Protein 8GYH (pdb70)

Structure (mmCIF, N/CA/C/O backbone):
data_8GYH
#
_entry.id   8GYH
#
_cell.length_a   201.658
_cell.length_b   201.658
_cell.length_c   56.992
_cell.angle_alpha   90.000
_cell.angle_beta   90.000
_cell.angle_gamma   120.000
#
_symmetry.space_group_name_H-M   'P 65'
#
loop_
_entity.id
_entity.type
_entity.pdbx_description
1 polymer 'DegT/DnrJ/EryC1/StrS family aminotransferase'
2 non-polymer GLYCEROL
3 non-polymer IMIDAZOLE
4 water water
#
loop_
_atom_site.group_PDB
_atom_site.id
_atom_site.type_symbol
_atom_site.label_atom_id
_atom_site.label_alt_id
_atom_site.label_comp_id
_atom_site.label_asym_id
_atom_site.label_entity_id
_atom_site.label_seq_id
_atom_site.pdbx_PDB_ins_code
_atom_site.Cartn_x
_atom_site.Cartn_y
_atom_site.Cartn_z
_atom_site.occupancy
_atom_site.B_iso_or_equiv
_atom_site.auth_seq_id
_atom_site.auth_comp_id
_atom_site.auth_asym_id
_atom_site.auth_atom_id
_atom_site.pdbx_PDB_model_num
ATOM 1 N N . SER A 1 2 ? 136.780 -16.184 11.604 1.00 46.11 2 SER B N 1
ATOM 2 C CA . SER A 1 2 ? 136.923 -17.641 11.871 1.00 45.01 2 SER B CA 1
ATOM 3 C C . SER A 1 2 ? 136.764 -18.426 10.570 1.00 42.41 2 SER B C 1
ATOM 4 O O . SER A 1 2 ? 136.313 -17.889 9.560 1.00 42.77 2 SER B O 1
ATOM 7 N N . LYS A 1 3 ? 137.141 -19.708 10.615 1.00 39.09 3 LYS B N 1
ATOM 8 C CA . LYS A 1 3 ? 137.204 -20.543 9.428 1.00 35.53 3 LYS B CA 1
ATOM 9 C C . LYS A 1 3 ? 135.786 -20.901 8.980 1.00 30.87 3 LYS B C 1
ATOM 10 O O . LYS A 1 3 ? 134.853 -20.901 9.780 1.00 28.61 3 LYS B O 1
ATOM 16 N N . LEU A 1 4 ? 135.642 -21.179 7.680 1.00 27.12 4 LEU B N 1
ATOM 17 C CA . LEU A 1 4 ? 134.401 -21.671 7.103 1.00 26.24 4 LEU B CA 1
ATOM 18 C C . LEU A 1 4 ? 134.040 -23.014 7.729 1.00 24.63 4 LEU B C 1
ATOM 19 O O . LEU A 1 4 ? 134.898 -23.881 7.872 1.00 24.17 4 LEU B O 1
ATOM 24 N N . ALA A 1 5 ? 132.756 -23.179 8.065 1.00 23.54 5 ALA B N 1
ATOM 25 C CA . ALA A 1 5 ? 132.237 -24.434 8.583 1.00 23.46 5 ALA B CA 1
ATOM 26 C C . ALA A 1 5 ? 132.492 -25.570 7.593 1.00 23.40 5 ALA B C 1
ATOM 27 O O . ALA A 1 5 ? 132.791 -26.690 8.006 1.00 23.60 5 ALA B O 1
ATOM 29 N N . ALA A 1 6 ? 132.395 -25.263 6.291 1.00 23.50 6 ALA B N 1
ATOM 30 C CA . ALA A 1 6 ? 132.587 -26.250 5.239 1.00 24.10 6 ALA B CA 1
ATOM 31 C C . ALA A 1 6 ? 133.995 -26.849 5.282 1.00 23.99 6 ALA B C 1
ATOM 32 O O . ALA A 1 6 ? 134.205 -27.944 4.761 1.00 24.00 6 ALA B O 1
ATOM 34 N N . PHE A 1 7 ? 134.954 -26.130 5.883 1.00 23.83 7 PHE B N 1
ATOM 35 C CA . PHE A 1 7 ? 136.328 -26.602 5.976 1.00 24.38 7 PHE B CA 1
ATOM 36 C C . PHE A 1 7 ? 136.753 -26.784 7.435 1.00 23.91 7 PHE B C 1
ATOM 37 O O . PHE A 1 7 ? 137.946 -26.810 7.730 1.00 24.24 7 PHE B O 1
ATOM 45 N N . GLY A 1 8 ? 135.775 -26.939 8.336 1.00 23.67 8 GLY B N 1
ATOM 46 C CA . GLY A 1 8 ? 136.035 -27.411 9.688 1.00 23.74 8 GLY B CA 1
ATOM 47 C C . GLY A 1 8 ? 135.807 -26.351 10.764 1.00 23.88 8 GLY B C 1
ATOM 48 O O . GLY A 1 8 ? 135.881 -26.656 11.952 1.00 23.21 8 GLY B O 1
ATOM 49 N N . GLY A 1 9 ? 135.535 -25.109 10.349 1.00 24.26 9 GLY B N 1
ATOM 50 C CA . GLY A 1 9 ? 135.331 -24.019 11.288 1.00 24.31 9 GLY B CA 1
ATOM 51 C C . GLY A 1 9 ? 133.985 -24.115 12.003 1.00 24.34 9 GLY B C 1
ATOM 52 O O . GLY A 1 9 ? 133.156 -24.959 11.673 1.00 22.89 9 GLY B O 1
ATOM 53 N N . PRO A 1 10 ? 133.717 -23.235 12.994 1.00 25.77 10 PRO B N 1
ATOM 54 C CA . PRO A 1 10 ? 132.426 -23.215 13.677 1.00 25.93 10 PRO B CA 1
ATOM 55 C C . PRO A 1 10 ? 131.361 -22.602 12.771 1.00 24.80 10 PRO B C 1
ATOM 56 O O . PRO A 1 10 ? 131.615 -21.582 12.132 1.00 24.38 10 PRO B O 1
ATOM 60 N N . PRO A 1 11 ? 130.157 -23.209 12.660 1.00 24.12 11 PRO B N 1
ATOM 61 C CA . PRO A 1 11 ? 129.049 -22.586 11.935 1.00 23.52 11 PRO B CA 1
ATOM 62 C C . PRO A 1 11 ? 128.661 -21.238 12.542 1.00 22.89 11 PRO B C 1
ATOM 63 O O . PRO A 1 11 ? 128.592 -21.103 13.762 1.00 21.39 11 PRO B O 1
ATOM 67 N N . ALA A 1 12 ? 128.399 -20.255 11.673 1.00 22.35 12 ALA B N 1
ATOM 68 C CA . ALA A 1 12 ? 127.977 -18.928 12.097 1.00 22.37 12 ALA B CA 1
ATOM 69 C C . ALA A 1 12 ? 126.656 -19.006 12.860 1.00 22.48 12 ALA B C 1
ATOM 70 O O . ALA A 1 12 ? 126.413 -18.191 13.746 1.00 22.51 12 ALA B O 1
ATOM 72 N N . VAL A 1 13 ? 125.809 -19.981 12.499 1.00 22.66 13 VAL B N 1
ATOM 73 C CA . VAL A 1 13 ? 124.518 -20.181 13.139 1.00 23.11 13 VAL B CA 1
ATOM 74 C C . VAL A 1 13 ? 124.563 -21.474 13.953 1.00 24.24 13 VAL B C 1
ATOM 75 O O . VAL A 1 13 ? 124.425 -22.560 13.393 1.00 24.54 13 VAL B O 1
ATOM 79 N N . PRO A 1 14 ? 124.745 -21.410 15.293 1.00 24.97 14 PRO B N 1
ATOM 80 C CA . PRO A 1 14 ? 124.637 -22.602 16.136 1.00 25.74 14 PRO B CA 1
ATOM 81 C C . PRO A 1 14 ? 123.280 -23.279 15.955 1.00 26.61 14 PRO B C 1
ATOM 82 O O . PRO A 1 14 ? 122.275 -22.604 15.737 1.00 26.54 14 PRO B O 1
ATOM 86 N N . ARG A 1 15 ? 123.264 -24.614 16.061 1.00 27.29 15 ARG B N 1
ATOM 87 C CA . ARG A 1 15 ? 122.087 -25.409 15.743 1.00 28.48 15 ARG B CA 1
ATOM 88 C C . ARG A 1 15 ? 120.908 -25.064 16.651 1.00 28.72 15 ARG B C 1
ATOM 89 O O . ARG A 1 15 ? 119.764 -25.140 16.214 1.00 28.30 15 ARG B O 1
ATOM 97 N N . ASP A 1 16 ? 121.183 -24.683 17.905 1.00 30.44 16 ASP B N 1
ATOM 98 C CA . ASP A 1 16 ? 120.117 -24.397 18.855 1.00 32.09 16 ASP B CA 1
ATOM 99 C C . ASP A 1 16 ? 119.419 -23.073 18.521 1.00 30.61 16 ASP B C 1
ATOM 100 O O . ASP A 1 16 ? 118.403 -22.756 19.135 1.00 30.92 16 ASP B O 1
ATOM 105 N N . ARG A 1 17 ? 119.951 -22.311 17.551 1.00 28.70 17 ARG B N 1
ATOM 106 C CA . ARG A 1 17 ? 119.356 -21.048 17.133 1.00 28.12 17 ARG B CA 1
ATOM 107 C C . ARG A 1 17 ? 118.562 -21.195 15.831 1.00 26.74 17 ARG B C 1
ATOM 108 O O . ARG A 1 17 ? 117.852 -20.270 15.444 1.00 25.38 17 ARG B O 1
ATOM 116 N N . ARG A 1 18 ? 118.675 -22.344 15.152 1.00 24.97 18 ARG B N 1
ATOM 117 C CA . ARG A 1 18 ? 118.243 -22.445 13.764 1.00 24.91 18 ARG B CA 1
ATOM 118 C C . ARG A 1 18 ? 116.725 -22.573 13.643 1.00 24.67 18 ARG B C 1
ATOM 119 O O . ARG A 1 18 ? 116.153 -22.088 12.669 1.00 24.63 18 ARG B O 1
ATOM 127 N N . HIS A 1 19 ? 116.073 -23.229 14.610 1.00 24.58 19 HIS B N 1
ATOM 128 C CA . HIS A 1 19 ? 114.671 -23.582 14.447 1.00 24.89 19 HIS B CA 1
ATOM 129 C C . HIS A 1 19 ? 113.778 -22.362 14.668 1.00 23.68 19 HIS B C 1
ATOM 130 O O . HIS A 1 19 ? 113.931 -21.647 15.655 1.00 22.44 19 HIS B O 1
ATOM 137 N N . VAL A 1 20 ? 112.821 -22.163 13.752 1.00 22.72 20 VAL B N 1
ATOM 138 C CA . VAL A 1 20 ? 111.838 -21.100 13.875 1.00 22.94 20 VAL B CA 1
ATOM 139 C C . VAL A 1 20 ? 110.441 -21.702 13.737 1.00 23.02 20 VAL B C 1
ATOM 140 O O . VAL A 1 20 ? 110.155 -22.374 12.749 1.00 22.75 20 VAL B O 1
ATOM 144 N N A GLU A 1 21 ? 109.608 -21.442 14.755 0.50 22.87 21 GLU B N 1
ATOM 145 N N B GLU A 1 21 ? 109.576 -21.453 14.726 0.50 23.64 21 GLU B N 1
ATOM 146 C CA A GLU A 1 21 ? 108.199 -21.803 14.782 0.50 23.05 21 GLU B CA 1
ATOM 147 C CA B GLU A 1 21 ? 108.217 -21.970 14.703 0.50 24.29 21 GLU B CA 1
ATOM 148 C C A GLU A 1 21 ? 107.435 -20.878 13.839 0.50 23.05 21 GLU B C 1
ATOM 149 C C B GLU A 1 21 ? 107.304 -20.991 13.969 0.50 23.81 21 GLU B C 1
ATOM 150 O O A GLU A 1 21 ? 107.479 -19.663 14.006 0.50 23.34 21 GLU B O 1
ATOM 151 O O B GLU A 1 21 ? 107.077 -19.879 14.438 0.50 24.12 21 GLU B O 1
ATOM 162 N N . TRP A 1 22 ? 106.760 -21.441 12.833 1.00 23.00 22 TRP B N 1
ATOM 163 C CA . TRP A 1 22 ? 105.818 -20.662 12.049 1.00 22.85 22 TRP B CA 1
ATOM 164 C C . TRP A 1 22 ? 104.756 -21.599 11.480 1.00 22.72 22 TRP B C 1
ATOM 165 O O . TRP A 1 22 ? 105.098 -22.557 10.795 1.00 23.71 22 TRP B O 1
ATOM 176 N N . PRO A 1 23 ? 103.445 -21.364 11.728 1.00 22.96 23 PRO B N 1
ATOM 177 C CA . PRO A 1 23 ? 102.957 -20.174 12.432 1.00 22.57 23 PRO B CA 1
ATOM 178 C C . PRO A 1 23 ? 103.351 -20.097 13.906 1.00 22.55 23 PRO B C 1
ATOM 179 O O . PRO A 1 23 ? 103.719 -21.104 14.512 1.00 21.21 23 PRO B O 1
ATOM 183 N N . LEU A 1 24 ? 103.278 -18.878 14.454 1.00 21.99 24 LEU B N 1
ATOM 184 C CA . LEU A 1 24 ? 103.501 -18.629 15.867 1.00 22.23 24 LEU B CA 1
ATOM 185 C C . LEU A 1 24 ? 102.165 -18.769 16.591 1.00 22.01 24 LEU B C 1
ATOM 186 O O . LEU A 1 24 ? 101.294 -17.908 16.469 1.00 21.62 24 LEU B O 1
ATOM 191 N N . VAL A 1 25 ? 102.010 -19.883 17.318 1.00 21.31 25 VAL B N 1
ATOM 192 C CA . VAL A 1 25 ? 100.743 -20.240 17.931 1.00 21.59 25 VAL B CA 1
ATOM 193 C C . VAL A 1 25 ? 100.772 -19.809 19.396 1.00 22.38 25 VAL B C 1
ATOM 194 O O . VAL A 1 25 ? 101.649 -20.226 20.147 1.00 22.51 25 VAL B O 1
ATOM 198 N N . GLU A 1 26 ? 99.800 -18.971 19.777 1.00 23.01 26 GLU B N 1
ATOM 199 C CA . GLU A 1 26 ? 99.643 -18.502 21.145 1.00 23.35 26 GLU B CA 1
ATOM 200 C C . GLU A 1 26 ? 98.348 -19.078 21.715 1.00 22.95 26 GLU B C 1
ATOM 201 O O . GLU A 1 26 ? 97.535 -19.641 20.984 1.00 22.22 26 GLU B O 1
ATOM 207 N N . ASP A 1 27 ? 98.156 -18.923 23.030 1.00 22.51 27 ASP B N 1
ATOM 208 C CA . ASP A 1 27 ? 96.976 -19.442 23.702 1.00 22.72 27 ASP B CA 1
ATOM 209 C C . ASP A 1 27 ? 95.705 -18.886 23.060 1.00 22.53 27 ASP B C 1
ATOM 210 O O . ASP A 1 27 ? 94.715 -19.602 22.956 1.00 21.98 27 ASP B O 1
ATOM 215 N N . GLU A 1 28 ? 95.736 -17.618 22.625 1.00 23.25 28 GLU B N 1
ATOM 216 C CA . GLU A 1 28 ? 94.577 -16.992 21.998 1.00 24.47 28 GLU B CA 1
ATOM 217 C C . GLU A 1 28 ? 94.190 -17.744 20.723 1.00 22.27 28 GLU B C 1
ATOM 218 O O . GLU A 1 28 ? 93.007 -17.834 20.404 1.00 21.35 28 GLU B O 1
ATOM 224 N N . ASP A 1 29 ? 95.185 -18.280 20.005 1.00 21.65 29 ASP B N 1
ATOM 225 C CA . ASP A 1 29 ? 94.930 -19.060 18.802 1.00 21.22 29 ASP B CA 1
ATOM 226 C C . ASP A 1 29 ? 94.255 -20.380 19.171 1.00 21.08 29 ASP B C 1
ATOM 227 O O . ASP A 1 29 ? 93.314 -20.804 18.501 1.00 20.00 29 ASP B O 1
ATOM 232 N N . ARG A 1 30 ? 94.764 -21.030 20.227 1.00 20.96 30 ARG B N 1
ATOM 233 C CA . ARG A 1 30 ? 94.216 -22.292 20.701 1.00 22.01 30 ARG B CA 1
ATOM 234 C C . ARG A 1 30 ? 92.765 -22.114 21.140 1.00 21.55 30 ARG B C 1
ATOM 235 O O . ARG A 1 30 ? 91.928 -22.963 20.841 1.00 21.43 30 ARG B O 1
ATOM 243 N N A LYS A 1 31 ? 92.491 -21.015 21.856 0.50 21.60 31 LYS B N 1
ATOM 244 N N B LYS A 1 31 ? 92.480 -21.010 21.842 0.50 21.47 31 LYS B N 1
ATOM 245 C CA A LYS A 1 31 ? 91.160 -20.736 22.371 0.50 21.75 31 LYS B CA 1
ATOM 246 C CA B LYS A 1 31 ? 91.150 -20.757 22.372 0.50 21.53 31 LYS B CA 1
ATOM 247 C C A LYS A 1 31 ? 90.201 -20.450 21.218 0.50 21.34 31 LYS B C 1
ATOM 248 C C B LYS A 1 31 ? 90.184 -20.414 21.238 0.50 21.22 31 LYS B C 1
ATOM 249 O O A LYS A 1 31 ? 89.065 -20.912 21.239 0.50 21.46 31 LYS B O 1
ATOM 250 O O B LYS A 1 31 ? 89.021 -20.799 21.292 0.50 21.38 31 LYS B O 1
ATOM 261 N N . ALA A 1 32 ? 90.665 -19.681 20.223 1.00 21.19 32 ALA B N 1
ATOM 262 C CA . ALA A 1 32 ? 89.848 -19.339 19.066 1.00 21.28 32 ALA B CA 1
ATOM 263 C C . ALA A 1 32 ? 89.401 -20.607 18.333 1.00 21.38 32 ALA B C 1
ATOM 264 O O . ALA A 1 32 ? 88.248 -20.718 17.926 1.00 21.99 32 ALA B O 1
ATOM 266 N N . VAL A 1 33 ? 90.324 -21.562 18.183 1.00 21.80 33 VAL B N 1
ATOM 267 C CA . VAL A 1 33 ? 90.039 -22.828 17.525 1.00 23.12 33 VAL B CA 1
ATOM 268 C C . VAL A 1 33 ? 89.026 -23.625 18.349 1.00 24.36 33 VAL B C 1
ATOM 269 O O . VAL A 1 33 ? 88.071 -24.171 17.800 1.00 24.05 33 VAL B O 1
ATOM 273 N N . ILE A 1 34 ? 89.240 -23.687 19.668 1.00 26.10 34 ILE B N 1
ATOM 274 C CA . ILE A 1 34 ? 88.369 -24.451 20.548 1.00 28.24 34 ILE B CA 1
ATOM 275 C C . ILE A 1 34 ? 86.974 -23.833 20.556 1.00 27.38 34 ILE B C 1
ATOM 276 O O . ILE A 1 34 ? 85.979 -24.553 20.468 1.00 27.37 34 ILE B O 1
ATOM 281 N N . ASP A 1 35 ? 86.911 -22.500 20.646 1.00 26.23 35 ASP B N 1
ATOM 282 C CA . ASP A 1 35 ? 85.641 -21.794 20.615 1.00 26.71 35 ASP B CA 1
ATOM 283 C C . ASP A 1 35 ? 84.906 -22.082 19.306 1.00 26.97 35 ASP B C 1
ATOM 284 O O . ASP A 1 35 ? 83.680 -22.164 19.298 1.00 27.00 35 ASP B O 1
ATOM 289 N N . ALA A 1 36 ? 85.658 -22.225 18.206 1.00 27.38 36 ALA B N 1
ATOM 290 C CA . ALA A 1 36 ? 85.077 -22.498 16.900 1.00 28.53 36 ALA B CA 1
ATOM 291 C C . ALA A 1 36 ? 84.445 -23.890 16.877 1.00 29.91 36 ALA B C 1
ATOM 292 O O . ALA A 1 36 ? 83.360 -24.055 16.326 1.00 29.62 36 ALA B O 1
ATOM 294 N N . LEU A 1 37 ? 85.133 -24.879 17.461 1.00 32.98 37 LEU B N 1
ATOM 295 C CA . LEU A 1 37 ? 84.622 -26.241 17.559 1.00 36.15 37 LEU B CA 1
ATOM 296 C C . LEU A 1 37 ? 83.235 -26.256 18.198 1.00 38.96 37 LEU B C 1
ATOM 297 O O . LEU A 1 37 ? 82.329 -26.912 17.692 1.00 40.41 37 LEU B O 1
ATOM 302 N N . ASP A 1 38 ? 83.085 -25.535 19.315 1.00 42.52 38 ASP B N 1
ATOM 303 C CA . ASP A 1 38 ? 81.915 -25.661 20.170 1.00 46.15 38 ASP B CA 1
ATOM 304 C C . ASP A 1 38 ? 80.839 -24.642 19.799 1.00 48.52 38 ASP B C 1
ATOM 305 O O . ASP A 1 38 ? 79.741 -24.696 20.347 1.00 48.46 38 ASP B O 1
ATOM 310 N N . GLY A 1 39 ? 81.156 -23.719 18.881 1.00 51.65 39 GLY B N 1
ATOM 311 C CA . GLY A 1 39 ? 80.196 -22.740 18.396 1.00 53.68 39 GLY B CA 1
ATOM 312 C C . GLY A 1 39 ? 79.853 -22.967 16.933 1.00 55.81 39 GLY B C 1
ATOM 313 O O . GLY A 1 39 ? 79.048 -23.883 16.671 1.00 60.53 39 GLY B O 1
ATOM 314 N N . GLU A 1 49 ? 77.347 -14.489 14.582 1.00 50.17 49 GLU B N 1
ATOM 315 C CA . GLU A 1 49 ? 78.835 -14.467 14.621 1.00 47.77 49 GLU B CA 1
ATOM 316 C C . GLU A 1 49 ? 79.372 -15.848 14.241 1.00 45.02 49 GLU B C 1
ATOM 317 O O . GLU A 1 49 ? 79.714 -16.652 15.108 1.00 47.60 49 GLU B O 1
ATOM 319 N N . ASN A 1 50 ? 79.423 -16.103 12.927 1.00 38.83 50 ASN B N 1
ATOM 320 C CA . ASN A 1 50 ? 80.112 -17.252 12.359 1.00 33.35 50 ASN B CA 1
ATOM 321 C C . ASN A 1 50 ? 81.562 -16.842 12.100 1.00 28.42 50 ASN B C 1
ATOM 322 O O . ASN A 1 50 ? 81.806 -15.746 11.600 1.00 26.07 50 ASN B O 1
ATOM 327 N N . PRO A 1 51 ? 82.569 -17.677 12.458 1.00 24.19 51 PRO B N 1
ATOM 328 C CA . PRO A 1 51 ? 83.977 -17.311 12.280 1.00 22.69 51 PRO B CA 1
ATOM 329 C C . PRO A 1 51 ? 84.378 -16.907 10.860 1.00 20.73 51 PRO B C 1
ATOM 330 O O . PRO A 1 51 ? 85.242 -16.053 10.682 1.00 19.62 51 PRO B O 1
ATOM 334 N N . VAL A 1 52 ? 83.747 -17.522 9.853 1.00 19.69 52 VAL B N 1
ATOM 335 C CA . VAL A 1 52 ? 84.056 -17.221 8.462 1.00 19.22 52 VAL B CA 1
ATOM 336 C C . VAL A 1 52 ? 83.633 -15.785 8.144 1.00 18.85 52 VAL B C 1
ATOM 337 O O . VAL A 1 52 ? 84.431 -15.007 7.623 1.00 18.24 52 VAL B O 1
ATOM 341 N N A SER A 1 53 ? 82.369 -15.470 8.459 0.50 19.09 53 SER B N 1
ATOM 342 N N B SER A 1 53 ? 82.381 -15.433 8.466 0.50 18.70 53 SER B N 1
ATOM 343 C CA A SER A 1 53 ? 81.797 -14.145 8.285 0.50 19.15 53 SER B CA 1
ATOM 344 C CA B SER A 1 53 ? 81.877 -14.095 8.198 0.50 18.53 53 SER B CA 1
ATOM 345 C C A SER A 1 53 ? 82.623 -13.104 9.042 0.50 18.98 53 SER B C 1
ATOM 346 C C B SER A 1 53 ? 82.613 -13.063 9.054 0.50 18.62 53 SER B C 1
ATOM 347 O O A SER A 1 53 ? 82.906 -12.027 8.518 0.50 18.55 53 SER B O 1
ATOM 348 O O B SER A 1 53 ? 82.836 -11.940 8.604 0.50 18.24 53 SER B O 1
ATOM 353 N N . THR A 1 54 ? 83.025 -13.453 10.270 1.00 18.53 54 THR B N 1
ATOM 354 C CA . THR A 1 54 ? 83.814 -12.575 11.122 1.00 18.49 54 THR B CA 1
ATOM 355 C C . THR A 1 54 ? 85.156 -12.239 10.470 1.00 17.99 54 THR B C 1
ATOM 356 O O . THR A 1 54 ? 85.551 -11.077 10.460 1.00 18.22 54 THR B O 1
ATOM 360 N N . LEU A 1 55 ? 85.851 -13.249 9.930 1.00 17.42 55 LEU B N 1
ATOM 361 C CA . LEU A 1 55 ? 87.128 -13.028 9.267 1.00 17.38 55 LEU B CA 1
ATOM 362 C C . LEU A 1 55 ? 86.954 -12.133 8.038 1.00 17.00 55 LEU B C 1
ATOM 363 O O . LEU A 1 55 ? 87.774 -11.248 7.815 1.00 16.11 55 LEU B O 1
ATOM 368 N N . GLU A 1 56 ? 85.903 -12.381 7.243 1.00 17.42 56 GLU B N 1
ATOM 369 C CA . GLU A 1 56 ? 85.613 -11.588 6.054 1.00 17.60 56 GLU B CA 1
ATOM 370 C C . GLU A 1 56 ? 85.524 -10.105 6.423 1.00 18.62 56 GLU B C 1
ATOM 371 O O . GLU A 1 56 ? 86.131 -9.255 5.771 1.00 17.82 56 GLU B O 1
ATOM 377 N N . GLU A 1 57 ? 84.764 -9.810 7.485 1.00 19.50 57 GLU B N 1
ATOM 378 C CA . GLU A 1 57 ? 84.554 -8.444 7.937 1.00 20.54 57 GLU B CA 1
ATOM 379 C C . GLU A 1 57 ? 85.860 -7.839 8.454 1.00 18.86 57 GLU B C 1
ATOM 380 O O . GLU A 1 57 ? 86.178 -6.697 8.131 1.00 18.41 57 GLU B O 1
ATOM 386 N N A GLN A 1 58 ? 86.593 -8.620 9.261 0.50 17.80 58 GLN B N 1
ATOM 387 N N B GLN A 1 58 ? 86.611 -8.607 9.246 0.50 18.36 58 GLN B N 1
ATOM 388 C CA A GLN A 1 58 ? 87.838 -8.185 9.880 0.50 17.32 58 GLN B CA 1
ATOM 389 C CA B GLN A 1 58 ? 87.827 -8.098 9.859 0.50 18.20 58 GLN B CA 1
ATOM 390 C C A GLN A 1 58 ? 88.878 -7.862 8.805 0.50 17.20 58 GLN B C 1
ATOM 391 C C B GLN A 1 58 ? 88.909 -7.858 8.805 0.50 17.70 58 GLN B C 1
ATOM 392 O O A GLN A 1 58 ? 89.566 -6.846 8.893 0.50 16.74 58 GLN B O 1
ATOM 393 O O B GLN A 1 58 ? 89.664 -6.893 8.911 0.50 17.21 58 GLN B O 1
ATOM 404 N N . TRP A 1 59 ? 88.985 -8.738 7.797 1.00 16.89 59 TRP B N 1
ATOM 405 C CA . TRP A 1 59 ? 89.969 -8.600 6.731 1.00 16.90 59 TRP B CA 1
ATOM 406 C C . TRP A 1 59 ? 89.657 -7.376 5.868 1.00 16.68 59 TRP B C 1
ATOM 407 O O . TRP A 1 59 ? 90.547 -6.579 5.568 1.00 16.51 59 TRP B O 1
ATOM 418 N N . ALA A 1 60 ? 88.386 -7.242 5.476 1.00 16.38 60 ALA B N 1
ATOM 419 C CA . ALA A 1 60 ? 87.917 -6.103 4.701 1.00 17.00 60 ALA B CA 1
ATOM 420 C C . ALA A 1 60 ? 88.177 -4.803 5.466 1.00 17.08 60 ALA B C 1
ATOM 421 O O . ALA A 1 60 ? 88.637 -3.825 4.881 1.00 17.42 60 ALA B O 1
ATOM 423 N N . GLY A 1 61 ? 87.911 -4.824 6.779 1.00 17.14 61 GLY B N 1
ATOM 424 C CA . GLY A 1 61 ? 88.095 -3.667 7.645 1.00 17.23 61 GLY B CA 1
ATOM 425 C C . GLY A 1 61 ? 89.553 -3.225 7.761 1.00 17.45 61 GLY B C 1
ATOM 426 O O . GLY A 1 61 ? 89.857 -2.039 7.624 1.00 17.41 61 GLY B O 1
ATOM 427 N N . ARG A 1 62 ? 90.457 -4.179 8.008 1.00 16.56 62 ARG B N 1
ATOM 428 C CA . ARG A 1 62 ? 91.872 -3.868 8.167 1.00 16.64 62 ARG B CA 1
ATOM 429 C C . ARG A 1 62 ? 92.444 -3.254 6.886 1.00 16.79 62 ARG B C 1
ATOM 430 O O . ARG A 1 62 ? 93.200 -2.280 6.951 1.00 15.90 62 ARG B O 1
ATOM 438 N N . PHE A 1 63 ? 92.099 -3.833 5.727 1.00 16.52 63 PHE B N 1
ATOM 439 C CA . PHE A 1 63 ? 92.778 -3.510 4.479 1.00 16.82 63 PHE B CA 1
ATOM 440 C C . PHE A 1 63 ? 91.924 -2.608 3.582 1.00 16.92 63 PHE B C 1
ATOM 441 O O . PHE A 1 63 ? 92.324 -2.307 2.458 1.00 17.56 63 PHE B O 1
ATOM 449 N N . GLY A 1 64 ? 90.748 -2.194 4.073 1.00 16.99 64 GLY B N 1
ATOM 450 C CA . GLY A 1 64 ? 89.940 -1.174 3.424 1.00 17.08 64 GLY B CA 1
ATOM 451 C C . GLY A 1 64 ? 89.191 -1.665 2.185 1.00 17.24 64 GLY B C 1
ATOM 452 O O . GLY A 1 64 ? 88.887 -0.869 1.302 1.00 17.84 64 GLY B O 1
ATOM 453 N N . PHE A 1 65 ? 88.858 -2.962 2.129 1.00 16.61 65 PHE B N 1
ATOM 454 C CA . PHE A 1 65 ? 88.187 -3.518 0.962 1.00 15.98 65 PHE B CA 1
ATOM 455 C C . PHE A 1 65 ? 86.676 -3.416 1.130 1.00 15.69 65 PHE B C 1
ATOM 456 O O . PHE A 1 65 ? 86.161 -3.530 2.238 1.00 15.85 65 PHE B O 1
ATOM 464 N N . GLY A 1 66 ? 85.974 -3.208 0.010 1.00 15.87 66 GLY B N 1
ATOM 465 C CA . GLY A 1 66 ? 84.524 -3.123 0.015 1.00 16.15 66 GLY B CA 1
ATOM 466 C C . GLY A 1 66 ? 83.869 -4.460 0.360 1.00 16.34 66 GLY B C 1
ATOM 467 O O . GLY A 1 66 ? 82.847 -4.494 1.041 1.00 16.27 66 GLY B O 1
ATOM 468 N N . HIS A 1 67 ? 84.466 -5.556 -0.122 1.00 16.05 67 HIS B N 1
ATOM 469 C CA . HIS A 1 67 ? 83.902 -6.885 0.051 1.00 16.59 67 HIS B CA 1
ATOM 470 C C . HIS A 1 67 ? 85.028 -7.900 0.217 1.00 16.22 67 HIS B C 1
ATOM 471 O O . HIS A 1 67 ? 86.073 -7.779 -0.417 1.00 15.53 67 HIS B O 1
ATOM 478 N N . CYS A 1 68 ? 84.788 -8.897 1.077 1.00 16.36 68 CYS B N 1
ATOM 479 C CA . CYS A 1 68 ? 85.692 -10.019 1.254 1.00 16.45 68 CYS B CA 1
ATOM 480 C C . CYS A 1 68 ? 84.881 -11.311 1.314 1.00 16.47 68 CYS B C 1
ATOM 481 O O . CYS A 1 68 ? 83.932 -11.417 2.094 1.00 16.67 68 CYS B O 1
ATOM 484 N N . VAL A 1 69 ? 85.260 -12.274 0.466 1.00 16.43 69 VAL B N 1
ATOM 485 C CA . VAL A 1 69 ? 84.604 -13.568 0.404 1.00 16.07 69 VAL B CA 1
ATOM 486 C C . VAL A 1 69 ? 85.650 -14.634 0.713 1.00 15.78 69 VAL B C 1
ATOM 487 O O . VAL A 1 69 ? 86.626 -14.780 -0.017 1.00 15.77 69 VAL B O 1
ATOM 491 N N . ALA A 1 70 ? 85.433 -15.364 1.811 1.00 15.81 70 ALA B N 1
ATOM 492 C CA . ALA A 1 70 ? 86.344 -16.408 2.243 1.00 15.84 70 ALA B CA 1
ATOM 493 C C . ALA A 1 70 ? 86.047 -17.690 1.468 1.00 15.93 70 ALA B C 1
ATOM 494 O O . ALA A 1 70 ? 84.887 -18.054 1.272 1.00 15.87 70 ALA B O 1
ATOM 496 N N . VAL A 1 71 ? 87.117 -18.365 1.040 1.00 15.43 71 VAL B N 1
ATOM 497 C CA . VAL A 1 71 ? 87.001 -19.557 0.219 1.00 15.70 71 VAL B CA 1
ATOM 498 C C . VAL A 1 71 ? 88.064 -20.555 0.676 1.00 15.67 71 VAL B C 1
ATOM 499 O O . VAL A 1 71 ? 88.860 -20.257 1.564 1.00 15.69 71 VAL B O 1
ATOM 503 N N . SER A 1 72 ? 88.065 -21.735 0.040 1.00 15.82 72 SER B N 1
ATOM 504 C CA . SER A 1 72 ? 88.884 -22.862 0.454 1.00 15.67 72 SER B CA 1
ATOM 505 C C . SER A 1 72 ? 90.376 -22.558 0.338 1.00 15.53 72 SER B C 1
ATOM 506 O O . SER A 1 72 ? 91.149 -22.941 1.215 1.00 15.07 72 SER B O 1
ATOM 509 N N . THR A 1 73 ? 90.775 -21.930 -0.780 1.00 15.11 73 THR B N 1
ATOM 510 C CA . THR A 1 73 ? 92.179 -21.746 -1.113 1.00 15.29 73 THR B CA 1
ATOM 511 C C . THR A 1 73 ? 92.368 -20.466 -1.927 1.00 15.17 73 THR B C 1
ATOM 512 O O . THR A 1 73 ? 91.409 -19.921 -2.468 1.00 15.28 73 THR B O 1
ATOM 516 N N . GLY A 1 74 ? 93.622 -20.007 -2.017 1.00 15.24 74 GLY B N 1
ATOM 517 C CA . GLY A 1 74 ? 93.971 -18.876 -2.864 1.00 15.54 74 GLY B CA 1
ATOM 518 C C . GLY A 1 74 ? 93.738 -19.180 -4.344 1.00 15.79 74 GLY B C 1
ATOM 519 O O . GLY A 1 74 ? 93.433 -18.283 -5.125 1.00 15.38 74 GLY B O 1
ATOM 520 N N . THR A 1 75 ? 93.878 -20.460 -4.714 1.00 15.88 75 THR B N 1
ATOM 521 C CA . THR A 1 75 ? 93.674 -20.903 -6.084 1.00 16.14 75 THR B CA 1
ATOM 522 C C . THR A 1 75 ? 92.202 -20.763 -6.465 1.00 15.83 75 THR B C 1
ATOM 523 O O . THR A 1 75 ? 91.884 -20.276 -7.550 1.00 16.12 75 THR B O 1
ATOM 527 N N . ALA A 1 76 ? 91.312 -21.211 -5.568 1.00 15.49 76 ALA B N 1
ATOM 528 C CA . ALA A 1 76 ? 89.875 -21.080 -5.755 1.00 15.15 76 ALA B CA 1
ATOM 529 C C . ALA A 1 76 ? 89.472 -19.608 -5.838 1.00 15.09 76 ALA B C 1
ATOM 530 O O . ALA A 1 76 ? 88.571 -19.253 -6.596 1.00 14.85 76 ALA B O 1
ATOM 532 N N . ALA A 1 77 ? 90.129 -18.752 -5.050 1.00 14.80 77 ALA B N 1
ATOM 533 C CA . ALA A 1 77 ? 89.831 -17.328 -5.084 1.00 14.68 77 ALA B CA 1
ATOM 534 C C . ALA A 1 77 ? 90.102 -16.786 -6.489 1.00 14.37 77 ALA B C 1
ATOM 535 O O . ALA A 1 77 ? 89.303 -16.023 -7.027 1.00 14.36 77 ALA B O 1
ATOM 537 N N . LEU A 1 78 ? 91.228 -17.199 -7.081 1.00 14.58 78 LEU B N 1
ATOM 538 C CA . LEU A 1 78 ? 91.615 -16.757 -8.416 1.00 14.53 78 LEU B CA 1
ATOM 539 C C . LEU A 1 78 ? 90.628 -17.257 -9.471 1.00 14.48 78 LEU B C 1
ATOM 540 O O . LEU A 1 78 ? 90.189 -16.478 -10.317 1.00 14.47 78 LEU B O 1
ATOM 545 N N A SER A 1 79 ? 90.293 -18.552 -9.419 0.50 14.32 79 SER B N 1
ATOM 546 N N B SER A 1 79 ? 90.286 -18.553 -9.416 0.50 14.33 79 SER B N 1
ATOM 547 C CA A SER A 1 79 ? 89.436 -19.167 -10.423 0.50 14.18 79 SER B CA 1
ATOM 548 C CA B SER A 1 79 ? 89.441 -19.166 -10.432 0.50 14.18 79 SER B CA 1
ATOM 549 C C A SER A 1 79 ? 88.010 -18.628 -10.330 0.50 14.22 79 SER B C 1
ATOM 550 C C B SER A 1 79 ? 88.003 -18.653 -10.331 0.50 14.23 79 SER B C 1
ATOM 551 O O A SER A 1 79 ? 87.386 -18.365 -11.355 0.50 14.22 79 SER B O 1
ATOM 552 O O B SER A 1 79 ? 87.366 -18.419 -11.355 0.50 14.25 79 SER B O 1
ATOM 557 N N . LEU A 1 80 ? 87.501 -18.463 -9.102 1.00 14.46 80 LEU B N 1
ATOM 558 C CA . LEU A 1 80 ? 86.168 -17.911 -8.896 1.00 14.77 80 LEU B CA 1
ATOM 559 C C . LEU A 1 80 ? 86.109 -16.460 -9.377 1.00 14.91 80 LEU B C 1
ATOM 560 O O . LEU A 1 80 ? 85.079 -16.027 -9.889 1.00 15.38 80 LEU B O 1
ATOM 565 N N . ALA A 1 81 ? 87.212 -15.719 -9.207 1.00 15.04 81 ALA B N 1
ATOM 566 C CA . ALA A 1 81 ? 87.284 -14.337 -9.663 1.00 15.22 81 ALA B CA 1
ATOM 567 C C . ALA A 1 81 ? 87.203 -14.287 -11.189 1.00 14.91 81 ALA B C 1
ATOM 568 O O . ALA A 1 81 ? 86.486 -13.458 -11.745 1.00 14.76 81 ALA B O 1
ATOM 570 N N . LEU A 1 82 ? 87.941 -15.182 -11.857 1.00 15.19 82 LEU B N 1
ATOM 571 C CA . LEU A 1 82 ? 87.897 -15.284 -13.310 1.00 15.53 82 LEU B CA 1
ATOM 572 C C . LEU A 1 82 ? 86.468 -15.566 -13.768 1.00 15.86 82 LEU B C 1
ATOM 573 O O . LEU A 1 82 ? 85.958 -14.884 -14.655 1.00 16.21 82 LEU B O 1
ATOM 578 N N . ALA A 1 83 ? 85.823 -16.555 -13.139 1.00 16.46 83 ALA B N 1
ATOM 579 C CA . ALA A 1 83 ? 84.449 -16.903 -13.468 1.00 16.70 83 ALA B CA 1
ATOM 580 C C . ALA A 1 83 ? 83.542 -15.683 -13.301 1.00 17.31 83 ALA B C 1
ATOM 581 O O . ALA A 1 83 ? 82.735 -15.392 -14.181 1.00 17.26 83 ALA B O 1
ATOM 583 N N . ALA A 1 84 ? 83.699 -14.954 -12.187 1.00 17.32 84 ALA B N 1
ATOM 584 C CA . ALA A 1 84 ? 82.859 -13.797 -11.901 1.00 17.97 84 ALA B CA 1
ATOM 585 C C . ALA A 1 84 ? 83.044 -12.704 -12.956 1.00 18.22 84 ALA B C 1
ATOM 586 O O . ALA A 1 84 ? 82.104 -11.964 -13.245 1.00 19.22 84 ALA B O 1
ATOM 588 N N . LEU A 1 85 ? 84.257 -12.601 -13.518 1.00 18.43 85 LEU B N 1
ATOM 589 C CA . LEU A 1 85 ? 84.585 -11.566 -14.489 1.00 18.74 85 LEU B CA 1
ATOM 590 C C . LEU A 1 85 ? 84.285 -12.027 -15.918 1.00 19.05 85 LEU B C 1
ATOM 591 O O . LEU A 1 85 ? 84.589 -11.314 -16.872 1.00 20.05 85 LEU B O 1
ATOM 596 N N . GLY A 1 86 ? 83.670 -13.209 -16.064 1.00 18.83 86 GLY B N 1
ATOM 597 C CA . GLY A 1 86 ? 83.216 -13.702 -17.355 1.00 18.74 86 GLY B CA 1
ATOM 598 C C . GLY A 1 86 ? 84.348 -14.274 -18.207 1.00 18.52 86 GLY B C 1
ATOM 599 O O . GLY A 1 86 ? 84.207 -14.381 -19.425 1.00 18.45 86 GLY B O 1
ATOM 600 N N . VAL A 1 87 ? 85.458 -14.646 -17.559 1.00 17.98 87 VAL B N 1
ATOM 601 C CA . VAL A 1 87 ? 86.589 -15.257 -18.239 1.00 18.14 87 VAL B CA 1
ATOM 602 C C . VAL A 1 87 ? 86.386 -16.772 -18.253 1.00 17.96 87 VAL B C 1
ATOM 603 O O . VAL A 1 87 ? 86.077 -17.362 -17.222 1.00 18.43 87 VAL B O 1
ATOM 607 N N . GLY A 1 88 ? 86.579 -17.392 -19.423 1.00 17.51 88 GLY B N 1
ATOM 608 C CA . GLY A 1 88 ? 86.346 -18.819 -19.579 1.00 17.14 88 GLY B CA 1
ATOM 609 C C . GLY A 1 88 ? 86.801 -19.339 -20.941 1.00 16.88 88 GLY B C 1
ATOM 610 O O . GLY A 1 88 ? 87.751 -18.818 -21.524 1.00 16.28 88 GLY B O 1
ATOM 611 N N . PRO A 1 89 ? 86.149 -20.402 -21.468 1.00 16.36 89 PRO B N 1
ATOM 612 C CA . PRO A 1 89 ? 86.520 -20.989 -22.759 1.00 16.43 89 PRO B CA 1
ATOM 613 C C . PRO A 1 89 ? 86.708 -19.946 -23.857 1.00 16.44 89 PRO B C 1
ATOM 614 O O . PRO A 1 89 ? 85.853 -19.085 -24.046 1.00 16.63 89 PRO B O 1
ATOM 618 N N . GLY A 1 90 ? 87.857 -20.019 -24.539 1.00 16.84 90 GLY B N 1
ATOM 619 C CA . GLY A 1 90 ? 88.162 -19.138 -25.657 1.00 17.40 90 GLY B CA 1
ATOM 620 C C . GLY A 1 90 ? 88.952 -17.897 -25.242 1.00 17.83 90 GLY B C 1
ATOM 621 O O . GLY A 1 90 ? 89.385 -17.132 -26.102 1.00 17.88 90 GLY B O 1
ATOM 622 N N . ASP A 1 91 ? 89.156 -17.714 -23.928 1.00 17.84 91 ASP B N 1
ATOM 623 C CA . ASP A 1 91 ? 89.838 -16.543 -23.402 1.00 17.50 91 ASP B CA 1
ATOM 624 C C . ASP A 1 91 ? 91.265 -16.899 -23.002 1.00 17.64 91 ASP B C 1
ATOM 625 O O . ASP A 1 91 ? 91.552 -18.039 -22.635 1.00 18.32 91 ASP B O 1
ATOM 630 N N . GLU A 1 92 ? 92.146 -15.891 -23.085 1.00 17.22 92 GLU B N 1
ATOM 631 C CA . GLU A 1 92 ? 93.510 -15.983 -22.596 1.00 16.92 92 GLU B CA 1
ATOM 632 C C . GLU A 1 92 ? 93.670 -15.074 -21.379 1.00 15.93 92 GLU B C 1
ATOM 633 O O . GLU A 1 92 ? 93.059 -14.005 -21.305 1.00 15.47 92 GLU B O 1
ATOM 639 N N . VAL A 1 93 ? 94.508 -15.526 -20.439 1.00 15.10 93 VAL B N 1
ATOM 640 C CA . VAL A 1 93 ? 94.834 -14.786 -19.231 1.00 14.55 93 VAL B CA 1
ATOM 641 C C . VAL A 1 93 ? 96.355 -14.680 -19.145 1.00 14.38 93 VAL B C 1
ATOM 642 O O . VAL A 1 93 ? 97.045 -15.695 -19.133 1.00 13.76 93 VAL B O 1
ATOM 646 N N . ILE A 1 94 ? 96.877 -13.448 -19.086 1.00 14.25 94 ILE B N 1
ATOM 647 C CA . ILE A 1 94 ? 98.314 -13.244 -18.998 1.00 14.31 94 ILE B CA 1
ATOM 648 C C . ILE A 1 94 ? 98.747 -13.348 -17.534 1.00 14.43 94 ILE B C 1
ATOM 649 O O . ILE A 1 94 ? 98.177 -12.690 -16.663 1.00 14.24 94 ILE B O 1
ATOM 654 N N . VAL A 1 95 ? 99.765 -14.188 -17.296 1.00 14.38 95 VAL B N 1
ATOM 655 C CA . VAL A 1 95 ? 100.307 -14.454 -15.974 1.00 14.67 95 VAL B CA 1
ATOM 656 C C . VAL A 1 95 ? 101.831 -14.419 -16.073 1.00 14.55 95 VAL B C 1
ATOM 657 O O . VAL A 1 95 ? 102.381 -14.508 -17.168 1.00 14.72 95 VAL B O 1
ATOM 661 N N . PRO A 1 96 ? 102.566 -14.302 -14.943 1.00 14.81 96 PRO B N 1
ATOM 662 C CA . PRO A 1 96 ? 104.027 -14.267 -14.970 1.00 14.86 96 PRO B CA 1
ATOM 663 C C . PRO A 1 96 ? 104.659 -15.635 -15.214 1.00 15.10 96 PRO B C 1
ATOM 664 O O . PRO A 1 96 ? 104.110 -16.660 -14.805 1.00 15.01 96 PRO B O 1
ATOM 668 N N . ALA A 1 97 ? 105.832 -15.624 -15.857 1.00 15.11 97 ALA B N 1
ATOM 669 C CA . ALA A 1 97 ? 106.564 -16.840 -16.176 1.00 15.59 97 ALA B CA 1
ATOM 670 C C . ALA A 1 97 ? 107.295 -17.375 -14.946 1.00 15.90 97 ALA B C 1
ATOM 671 O O . ALA A 1 97 ? 107.636 -18.557 -14.913 1.00 15.84 97 ALA B O 1
ATOM 673 N N . LEU A 1 98 ? 107.573 -16.490 -13.973 1.00 15.97 98 LEU B N 1
ATOM 674 C CA . LEU A 1 98 ? 108.095 -16.877 -12.672 1.00 16.45 98 LEU B CA 1
ATOM 675 C C . LEU A 1 98 ? 107.010 -16.639 -11.626 1.00 17.08 98 LEU B C 1
ATOM 676 O O . LEU A 1 98 ? 106.585 -15.505 -11.400 1.00 17.01 98 LEU B O 1
ATOM 681 N N . SER A 1 99 ? 106.581 -17.728 -10.984 1.00 17.36 99 SER B N 1
ATOM 682 C CA . SER A 1 99 ? 105.401 -17.714 -10.141 1.00 18.41 99 SER B CA 1
ATOM 683 C C . SER A 1 99 ? 105.233 -19.082 -9.479 1.00 17.90 99 SER B C 1
ATOM 684 O O . SER A 1 99 ? 105.837 -20.058 -9.917 1.00 17.10 99 SER B O 1
ATOM 687 N N . PHE A 1 100 ? 104.438 -19.135 -8.406 1.00 17.92 100 PHE B N 1
ATOM 688 C CA . PHE A 1 100 ? 103.898 -20.396 -7.923 1.00 18.57 100 PHE B CA 1
ATOM 689 C C . PHE A 1 100 ? 102.891 -20.901 -8.956 1.00 18.00 100 PHE B C 1
ATOM 690 O O . PHE A 1 100 ? 102.167 -20.101 -9.552 1.00 17.01 100 PHE B O 1
ATOM 698 N N . ILE A 1 101 ? 102.845 -22.229 -9.146 1.00 17.75 101 ILE B N 1
ATOM 699 C CA . ILE A 1 101 ? 102.124 -22.840 -10.254 1.00 17.61 101 ILE B CA 1
ATOM 700 C C . ILE A 1 101 ? 100.635 -22.497 -10.204 1.00 16.85 101 ILE B C 1
ATOM 701 O O . ILE A 1 101 ? 99.988 -22.470 -11.246 1.00 16.19 101 ILE B O 1
ATOM 706 N N . ALA A 1 102 ? 100.094 -22.246 -9.004 1.00 17.04 102 ALA B N 1
ATOM 707 C CA . ALA A 1 102 ? 98.674 -21.966 -8.844 1.00 16.78 102 ALA B CA 1
ATOM 708 C C . ALA A 1 102 ? 98.225 -20.791 -9.713 1.00 16.65 102 ALA B C 1
ATOM 709 O O . ALA A 1 102 ? 97.087 -20.776 -10.175 1.00 16.07 102 ALA B O 1
ATOM 711 N N . THR A 1 103 ? 99.097 -19.792 -9.906 1.00 16.78 103 THR B N 1
ATOM 712 C CA . THR A 1 103 ? 98.745 -18.622 -10.700 1.00 17.01 103 THR B CA 1
ATOM 713 C C . THR A 1 103 ? 98.498 -19.012 -12.159 1.00 17.06 103 THR B C 1
ATOM 714 O O . THR A 1 103 ? 97.573 -18.501 -12.782 1.00 17.31 103 THR B O 1
ATOM 718 N N . GLY A 1 104 ? 99.335 -19.909 -12.693 1.00 16.90 104 GLY B N 1
ATOM 719 C CA . GLY A 1 104 ? 99.188 -20.409 -14.052 1.00 16.80 104 GLY B CA 1
ATOM 720 C C . GLY A 1 104 ? 98.033 -21.400 -14.207 1.00 16.39 104 GLY B C 1
ATOM 721 O O . GLY A 1 104 ? 97.461 -21.506 -15.291 1.00 16.29 104 GLY B O 1
ATOM 722 N N . LEU A 1 105 ? 97.694 -22.127 -13.132 1.00 16.25 105 LEU B N 1
ATOM 723 C CA . LEU A 1 105 ? 96.653 -23.149 -13.193 1.00 16.50 105 LEU B CA 1
ATOM 724 C C . LEU A 1 105 ? 95.254 -22.554 -13.057 1.00 16.21 105 LEU B C 1
ATOM 725 O O . LEU A 1 105 ? 94.295 -23.137 -13.558 1.00 15.70 105 LEU B O 1
ATOM 730 N N . ALA A 1 106 ? 95.126 -21.427 -12.347 1.00 15.88 106 ALA B N 1
ATOM 731 C CA . ALA A 1 106 ? 93.813 -20.872 -12.051 1.00 15.80 106 ALA B CA 1
ATOM 732 C C . ALA A 1 106 ? 93.028 -20.618 -13.341 1.00 15.39 106 ALA B C 1
ATOM 733 O O . ALA A 1 106 ? 91.836 -20.913 -13.389 1.00 15.64 106 ALA B O 1
ATOM 735 N N . PRO A 1 107 ? 93.630 -20.052 -14.417 1.00 15.36 107 PRO B N 1
ATOM 736 C CA . PRO A 1 107 ? 92.949 -19.959 -15.711 1.00 15.04 107 PRO B CA 1
ATOM 737 C C . PRO A 1 107 ? 92.486 -21.307 -16.265 1.00 15.01 107 PRO B C 1
ATOM 738 O O . PRO A 1 107 ? 91.354 -21.429 -16.725 1.00 14.74 107 PRO B O 1
ATOM 742 N N . VAL A 1 108 ? 93.360 -22.317 -16.197 1.00 15.09 108 VAL B N 1
ATOM 743 C CA . VAL A 1 108 ? 93.038 -23.647 -16.696 1.00 15.06 108 VAL B CA 1
ATOM 744 C C . VAL A 1 108 ? 91.812 -24.185 -15.960 1.00 15.29 108 VAL B C 1
ATOM 745 O O . VAL A 1 108 ? 90.909 -24.750 -16.574 1.00 15.62 108 VAL B O 1
ATOM 749 N N . HIS A 1 109 ? 91.773 -23.969 -14.641 1.00 15.41 109 HIS B N 1
ATOM 750 C CA . HIS A 1 109 ? 90.689 -24.454 -13.801 1.00 15.71 109 HIS B CA 1
ATOM 751 C C . HIS A 1 109 ? 89.348 -23.845 -14.209 1.00 15.70 109 HIS B C 1
ATOM 752 O O . HIS A 1 109 ? 88.302 -24.439 -13.953 1.00 16.07 109 HIS B O 1
ATOM 759 N N . GLN A 1 110 ? 89.381 -22.657 -14.833 1.00 15.66 110 GLN B N 1
ATOM 760 C CA . GLN A 1 110 ? 88.180 -21.983 -15.307 1.00 15.89 110 GLN B CA 1
ATOM 761 C C . GLN A 1 110 ? 88.071 -22.115 -16.832 1.00 16.08 110 GLN B C 1
ATOM 762 O O . GLN A 1 110 ? 87.287 -21.410 -17.467 1.00 16.42 110 GLN B O 1
ATOM 768 N N . MET A 1 111 ? 88.847 -23.049 -17.406 1.00 16.16 111 MET B N 1
ATOM 769 C CA . MET A 1 111 ? 88.783 -23.433 -18.814 1.00 16.19 111 MET B CA 1
ATOM 770 C C . MET A 1 111 ? 89.265 -22.310 -19.739 1.00 15.94 111 MET B C 1
ATOM 771 O O . MET A 1 111 ? 88.904 -22.277 -20.918 1.00 15.91 111 MET B O 1
ATOM 776 N N . ALA A 1 112 ? 90.135 -21.438 -19.216 1.00 15.88 112 ALA B N 1
ATOM 777 C CA . ALA A 1 112 ? 90.815 -20.427 -20.011 1.00 15.85 112 ALA B CA 1
ATOM 778 C C . ALA A 1 112 ? 92.278 -20.827 -20.189 1.00 15.89 112 ALA B C 1
ATOM 779 O O . ALA A 1 112 ? 92.769 -21.724 -19.508 1.00 16.01 112 ALA B O 1
ATOM 781 N N . VAL A 1 113 ? 92.969 -20.141 -21.108 1.00 15.62 113 VAL B N 1
ATOM 782 C CA . VAL A 1 113 ? 94.339 -20.470 -21.463 1.00 15.64 113 VAL B CA 1
ATOM 783 C C . VAL A 1 113 ? 95.295 -19.474 -20.806 1.00 15.91 113 VAL B C 1
ATOM 784 O O . VAL A 1 113 ? 95.201 -18.271 -21.051 1.00 15.33 113 VAL B O 1
ATOM 788 N N . PRO A 1 114 ? 96.272 -19.942 -19.992 1.00 16.08 114 PRO B N 1
ATOM 789 C CA . PRO A 1 114 ? 97.299 -19.061 -19.441 1.00 16.31 114 PRO B CA 1
ATOM 790 C C . PRO A 1 114 ? 98.346 -18.727 -20.499 1.00 16.27 114 PRO B C 1
ATOM 791 O O . PRO A 1 114 ? 98.793 -19.607 -21.239 1.00 15.68 114 PRO B O 1
ATOM 795 N N . VAL A 1 115 ? 98.711 -17.439 -20.557 1.00 16.04 115 VAL B N 1
ATOM 796 C CA . VAL A 1 115 ? 99.742 -16.939 -21.451 1.00 16.23 115 VAL B CA 1
ATOM 797 C C . VAL A 1 115 ? 100.825 -16.296 -20.588 1.00 16.02 115 VAL B C 1
ATOM 798 O O . VAL A 1 115 ? 100.527 -15.411 -19.793 1.00 16.72 115 VAL B O 1
ATOM 802 N N . PHE A 1 116 ? 102.072 -16.756 -20.737 1.00 15.73 116 PHE B N 1
ATOM 803 C CA . PHE A 1 116 ? 103.143 -16.404 -19.816 1.00 15.81 116 PHE B CA 1
ATOM 804 C C . PHE A 1 116 ? 103.936 -15.205 -20.339 1.00 15.61 116 PHE B C 1
ATOM 805 O O . PHE A 1 116 ? 104.418 -15.214 -21.471 1.00 16.03 116 PHE B O 1
ATOM 813 N N . ALA A 1 117 ? 104.048 -14.174 -19.490 1.00 15.48 117 ALA B N 1
ATOM 814 C CA . ALA A 1 117 ? 104.879 -13.007 -19.745 1.00 15.40 117 ALA B CA 1
ATOM 815 C C . ALA A 1 117 ? 106.139 -13.091 -18.889 1.00 15.27 117 ALA B C 1
ATOM 816 O O . ALA A 1 117 ? 106.086 -13.540 -17.744 1.00 15.60 117 ALA B O 1
ATOM 818 N N . ASP A 1 118 ? 107.264 -12.618 -19.433 1.00 15.24 118 ASP B N 1
ATOM 819 C CA . ASP A 1 118 ? 108.531 -12.666 -18.722 1.00 15.32 118 ASP B CA 1
ATOM 820 C C . ASP A 1 118 ? 108.501 -11.657 -17.571 1.00 15.24 118 ASP B C 1
ATOM 821 O O . ASP A 1 118 ? 107.610 -10.808 -17.501 1.00 15.12 118 ASP B O 1
ATOM 826 N N . VAL A 1 119 ? 109.470 -11.781 -16.657 1.00 14.82 119 VAL B N 1
ATOM 827 C CA . VAL A 1 119 ? 109.520 -10.956 -15.460 1.00 15.14 119 VAL B CA 1
ATOM 828 C C . VAL A 1 119 ? 110.679 -9.968 -15.565 1.00 15.02 119 VAL B C 1
ATOM 829 O O . VAL A 1 119 ? 111.533 -10.078 -16.441 1.00 15.16 119 VAL B O 1
ATOM 833 N N . ASP A 1 120 ? 110.662 -8.995 -14.648 1.00 15.24 120 ASP B N 1
ATOM 834 C CA . ASP A 1 120 ? 111.685 -7.973 -14.515 1.00 15.38 120 ASP B CA 1
ATOM 835 C C . ASP A 1 120 ? 112.887 -8.576 -13.787 1.00 15.40 120 ASP B C 1
ATOM 836 O O . ASP A 1 120 ? 112.709 -9.332 -12.832 1.00 15.46 120 ASP B O 1
ATOM 841 N N . PRO A 1 121 ? 114.142 -8.258 -14.193 1.00 15.38 121 PRO B N 1
ATOM 842 C CA . PRO A 1 121 ? 115.329 -8.852 -13.567 1.00 15.52 121 PRO B CA 1
ATOM 843 C C . PRO A 1 121 ? 115.601 -8.427 -12.123 1.00 15.37 121 PRO B C 1
ATOM 844 O O . PRO A 1 121 ? 116.376 -9.081 -11.430 1.00 15.83 121 PRO B O 1
ATOM 848 N N . VAL A 1 122 ? 114.982 -7.326 -11.679 1.00 15.14 122 VAL B N 1
ATOM 849 C CA . VAL A 1 122 ? 115.197 -6.817 -10.333 1.00 15.09 122 VAL B CA 1
ATOM 850 C C . VAL A 1 122 ? 113.974 -7.097 -9.460 1.00 14.71 122 VAL B C 1
ATOM 851 O O . VAL A 1 122 ? 114.127 -7.495 -8.307 1.00 14.43 122 VAL B O 1
ATOM 855 N N . THR A 1 123 ? 112.768 -6.864 -9.997 1.00 14.48 123 THR B N 1
ATOM 856 C CA . THR A 1 123 ? 111.553 -6.960 -9.202 1.00 14.33 123 THR B CA 1
ATOM 857 C C . THR A 1 123 ? 111.014 -8.392 -9.164 1.00 14.22 123 THR B C 1
ATOM 858 O O . THR A 1 123 ? 110.239 -8.717 -8.269 1.00 13.65 123 THR B O 1
ATOM 862 N N . PHE A 1 124 ? 111.360 -9.197 -10.182 1.00 14.19 124 PHE B N 1
ATOM 863 C CA . PHE A 1 124 ? 110.905 -10.577 -10.319 1.00 14.11 124 PHE B CA 1
ATOM 864 C C . PHE A 1 124 ? 109.405 -10.638 -10.613 1.00 14.38 124 PHE B C 1
ATOM 865 O O . PHE A 1 124 ? 108.807 -11.717 -10.569 1.00 14.86 124 PHE B O 1
ATOM 873 N N . ASN A 1 125 ? 108.806 -9.489 -10.952 1.00 14.07 125 ASN B N 1
ATOM 874 C CA . ASN A 1 125 ? 107.384 -9.411 -11.229 1.00 14.25 125 ASN B CA 1
ATOM 875 C C . ASN A 1 125 ? 107.187 -9.281 -12.734 1.00 14.58 125 ASN B C 1
ATOM 876 O O . ASN A 1 125 ? 108.132 -8.968 -13.454 1.00 14.60 125 ASN B O 1
ATOM 881 N N . LEU A 1 126 ? 105.965 -9.558 -13.206 1.00 15.39 126 LEU B N 1
ATOM 882 C CA . LEU A 1 126 ? 105.724 -9.618 -14.639 1.00 16.18 126 LEU B CA 1
ATOM 883 C C . LEU A 1 126 ? 106.011 -8.246 -15.250 1.00 16.12 126 LEU B C 1
ATOM 884 O O . LEU A 1 126 ? 105.565 -7.213 -14.747 1.00 15.62 126 LEU B O 1
ATOM 889 N N . ASP A 1 127 ? 106.812 -8.263 -16.319 1.00 15.92 127 ASP B N 1
ATOM 890 C CA . ASP A 1 127 ? 107.335 -7.048 -16.918 1.00 15.89 127 ASP B CA 1
ATOM 891 C C . ASP A 1 127 ? 106.277 -6.485 -17.864 1.00 15.74 127 ASP B C 1
ATOM 892 O O . ASP A 1 127 ? 105.933 -7.117 -18.861 1.00 14.94 127 ASP B O 1
ATOM 897 N N . PRO A 1 128 ? 105.730 -5.275 -17.599 1.00 15.77 128 PRO B N 1
ATOM 898 C CA . PRO A 1 128 ? 104.706 -4.698 -18.469 1.00 15.92 128 PRO B CA 1
ATOM 899 C C . PRO A 1 128 ? 105.129 -4.599 -19.936 1.00 15.85 128 PRO B C 1
ATOM 900 O O . PRO A 1 128 ? 104.286 -4.678 -20.821 1.00 15.63 128 PRO B O 1
ATOM 904 N N . ASP A 1 129 ? 106.434 -4.433 -20.187 1.00 16.71 129 ASP B N 1
ATOM 905 C CA . ASP A 1 129 ? 106.957 -4.393 -21.546 1.00 17.68 129 ASP B CA 1
ATOM 906 C C . ASP A 1 129 ? 106.655 -5.704 -22.270 1.00 18.54 129 ASP B C 1
ATOM 907 O O . ASP A 1 129 ? 106.377 -5.699 -23.470 1.00 19.47 129 ASP B O 1
ATOM 912 N N . ASP A 1 130 ? 106.716 -6.825 -21.545 1.00 18.36 130 ASP B N 1
ATOM 913 C CA . ASP A 1 130 ? 106.493 -8.122 -22.164 1.00 18.34 130 ASP B CA 1
ATOM 914 C C . ASP A 1 130 ? 104.998 -8.448 -22.178 1.00 18.87 130 ASP B C 1
ATOM 915 O O . ASP A 1 130 ? 104.540 -9.144 -23.074 1.00 19.48 130 ASP B O 1
ATOM 920 N N . VAL A 1 131 ? 104.232 -7.940 -21.203 1.00 20.00 131 VAL B N 1
ATOM 921 C CA . VAL A 1 131 ? 102.789 -8.145 -21.176 1.00 20.42 131 VAL B CA 1
ATOM 922 C C . VAL A 1 131 ? 102.186 -7.608 -22.473 1.00 21.52 131 VAL B C 1
ATOM 923 O O . VAL A 1 131 ? 101.388 -8.280 -23.129 1.00 20.33 131 VAL B O 1
ATOM 927 N N . GLU A 1 132 ? 102.591 -6.385 -22.836 1.00 22.80 132 GLU B N 1
ATOM 928 C CA . GLU A 1 132 ? 102.077 -5.701 -24.013 1.00 23.71 132 GLU B CA 1
ATOM 929 C C . GLU A 1 132 ? 102.225 -6.583 -25.256 1.00 24.36 132 GLU B C 1
ATOM 930 O O . GLU A 1 132 ? 101.316 -6.648 -26.083 1.00 23.58 132 GLU B O 1
ATOM 936 N N . ARG A 1 133 ? 103.367 -7.274 -25.373 1.00 25.30 133 ARG B N 1
ATOM 937 C CA . ARG A 1 133 ? 103.659 -8.124 -26.520 1.00 26.92 133 ARG B CA 1
ATOM 938 C C . ARG A 1 133 ? 102.742 -9.351 -26.565 1.00 26.04 133 ARG B C 1
ATOM 939 O O . ARG A 1 133 ? 102.457 -9.854 -27.649 1.00 26.45 133 ARG B O 1
ATOM 947 N N . ARG A 1 134 ? 102.303 -9.835 -25.392 1.00 24.99 134 ARG B N 1
ATOM 948 C CA . ARG A 1 134 ? 101.609 -11.113 -25.273 1.00 23.44 134 ARG B CA 1
ATOM 949 C C . ARG A 1 134 ? 100.111 -10.972 -25.542 1.00 21.70 134 ARG B C 1
ATOM 950 O O . ARG A 1 134 ? 99.416 -11.978 -25.675 1.00 20.33 134 ARG B O 1
ATOM 958 N N . ILE A 1 135 ? 99.604 -9.734 -25.593 1.00 20.13 135 ILE B N 1
ATOM 959 C CA . ILE A 1 135 ? 98.181 -9.509 -25.796 1.00 19.25 135 ILE B CA 1
ATOM 960 C C . ILE A 1 135 ? 97.800 -9.944 -27.210 1.00 19.39 135 ILE B C 1
ATOM 961 O O . ILE A 1 135 ? 98.552 -9.711 -28.157 1.00 19.95 135 ILE B O 1
ATOM 966 N N . THR A 1 136 ? 96.637 -10.608 -27.307 1.00 18.60 136 THR B N 1
ATOM 967 C CA . THR A 1 136 ? 96.032 -11.033 -28.558 1.00 18.19 136 THR B CA 1
ATOM 968 C C . THR A 1 136 ? 94.555 -10.653 -28.527 1.00 18.24 136 THR B C 1
ATOM 969 O O . THR A 1 136 ? 94.080 -10.086 -27.544 1.00 17.43 136 THR B O 1
ATOM 973 N N . GLY A 1 137 ? 93.826 -11.012 -29.592 1.00 18.43 137 GLY B N 1
ATOM 974 C CA . GLY A 1 137 ? 92.389 -10.807 -29.649 1.00 18.95 137 GLY B CA 1
ATOM 975 C C . GLY A 1 137 ? 91.617 -11.664 -28.644 1.00 19.29 137 GLY B C 1
ATOM 976 O O . GLY A 1 137 ? 90.444 -11.391 -28.392 1.00 20.04 137 GLY B O 1
ATOM 977 N N . ARG A 1 138 ? 92.271 -12.687 -28.071 1.00 19.34 138 ARG B N 1
ATOM 978 C CA . ARG A 1 138 ? 91.629 -13.572 -27.108 1.00 19.65 138 ARG B CA 1
ATOM 979 C C . ARG A 1 138 ? 91.896 -13.142 -25.661 1.00 18.13 138 ARG B C 1
ATOM 980 O O . ARG A 1 138 ? 91.224 -13.637 -24.760 1.00 17.36 138 ARG B O 1
ATOM 988 N N . THR A 1 139 ? 92.853 -12.233 -25.419 1.00 16.80 139 THR B N 1
ATOM 989 C CA . THR A 1 139 ? 93.171 -11.843 -24.049 1.00 16.57 139 THR B CA 1
ATOM 990 C C . THR A 1 139 ? 91.941 -11.239 -23.366 1.00 16.01 139 THR B C 1
ATOM 991 O O . THR A 1 139 ? 91.272 -10.380 -23.941 1.00 15.37 139 THR B O 1
ATOM 995 N N . ALA A 1 140 ? 91.666 -11.682 -22.127 1.00 15.33 140 ALA B N 1
ATOM 996 C CA . ALA A 1 140 ? 90.523 -11.206 -21.361 1.00 15.26 140 ALA B CA 1
ATOM 997 C C . ALA A 1 140 ? 90.933 -10.640 -20.001 1.00 15.39 140 ALA B C 1
ATOM 998 O O . ALA A 1 140 ? 90.163 -9.887 -19.402 1.00 15.17 140 ALA B O 1
ATOM 1000 N N . ALA A 1 141 ? 92.114 -11.023 -19.498 1.00 15.29 141 ALA B N 1
ATOM 1001 C CA . ALA A 1 141 ? 92.519 -10.644 -18.152 1.00 15.19 141 ALA B CA 1
ATOM 1002 C C . ALA A 1 141 ? 94.031 -10.761 -17.974 1.00 14.90 141 ALA B C 1
ATOM 1003 O O . ALA A 1 141 ? 94.723 -11.410 -18.762 1.00 14.82 141 ALA B O 1
ATOM 1005 N N . ILE A 1 142 ? 94.515 -10.099 -16.918 1.00 14.20 142 ILE B N 1
ATOM 1006 C CA . ILE A 1 142 ? 95.888 -10.194 -16.460 1.00 14.02 142 ILE B CA 1
ATOM 1007 C C . ILE A 1 142 ? 95.845 -10.538 -14.974 1.00 13.66 142 ILE B C 1
ATOM 1008 O O . ILE A 1 142 ? 95.082 -9.927 -14.232 1.00 13.93 142 ILE B O 1
ATOM 1013 N N . ILE A 1 143 ? 96.674 -11.499 -14.552 1.00 13.51 143 ILE B N 1
ATOM 1014 C CA . ILE A 1 143 ? 96.888 -11.772 -13.138 1.00 13.61 143 ILE B CA 1
ATOM 1015 C C . ILE A 1 143 ? 98.318 -11.373 -12.786 1.00 13.55 143 ILE B C 1
ATOM 1016 O O . ILE A 1 143 ? 99.236 -12.191 -12.849 1.00 13.68 143 ILE B O 1
ATOM 1021 N N . PRO A 1 144 ? 98.558 -10.106 -12.377 1.00 13.29 144 PRO B N 1
ATOM 1022 C CA . PRO A 1 144 ? 99.840 -9.742 -11.781 1.00 13.45 144 PRO B CA 1
ATOM 1023 C C . PRO A 1 144 ? 99.998 -10.445 -10.433 1.00 13.16 144 PRO B C 1
ATOM 1024 O O . PRO A 1 144 ? 99.039 -10.548 -9.672 1.00 13.39 144 PRO B O 1
ATOM 1028 N N . VAL A 1 145 ? 101.206 -10.944 -10.164 1.00 13.04 145 VAL B N 1
ATOM 1029 C CA . VAL A 1 145 ? 101.541 -11.515 -8.869 1.00 13.03 145 VAL B CA 1
ATOM 1030 C C . VAL A 1 145 ? 102.438 -10.528 -8.133 1.00 12.70 145 VAL B C 1
ATOM 1031 O O . VAL A 1 145 ? 103.341 -9.954 -8.728 1.00 12.48 145 VAL B O 1
ATOM 1035 N N . HIS A 1 146 ? 102.182 -10.343 -6.836 1.00 12.88 146 HIS B N 1
ATOM 1036 C CA . HIS A 1 146 ? 103.085 -9.586 -5.988 1.00 12.95 146 HIS B CA 1
ATOM 1037 C C . HIS A 1 146 ? 104.101 -10.566 -5.407 1.00 13.27 146 HIS B C 1
ATOM 1038 O O . HIS A 1 146 ? 104.033 -10.915 -4.226 1.00 13.13 146 HIS B O 1
ATOM 1045 N N . LEU A 1 147 ? 105.022 -11.026 -6.264 1.00 13.44 147 LEU B N 1
ATOM 1046 C CA . LEU A 1 147 ? 105.824 -12.200 -5.956 1.00 13.37 147 LEU B CA 1
ATOM 1047 C C . LEU A 1 147 ? 106.813 -11.876 -4.840 1.00 13.75 147 LEU B C 1
ATOM 1048 O O . LEU A 1 147 ? 107.412 -10.797 -4.821 1.00 13.45 147 LEU B O 1
ATOM 1053 N N . HIS A 1 148 ? 106.933 -12.827 -3.899 1.00 13.53 148 HIS B N 1
ATOM 1054 C CA . HIS A 1 148 ? 107.848 -12.752 -2.769 1.00 13.81 148 HIS B CA 1
ATOM 1055 C C . HIS A 1 148 ? 107.431 -11.685 -1.755 1.00 13.74 148 HIS B C 1
ATOM 1056 O O . HIS A 1 148 ? 108.092 -11.551 -0.727 1.00 14.08 148 HIS B O 1
ATOM 1063 N N . GLY A 1 149 ? 106.362 -10.926 -2.044 1.00 13.53 149 GLY B N 1
ATOM 1064 C CA . GLY A 1 149 ? 105.941 -9.826 -1.186 1.00 13.86 149 GLY B CA 1
ATOM 1065 C C . GLY A 1 149 ? 106.110 -8.443 -1.819 1.00 13.67 149 GLY B C 1
ATOM 1066 O O . GLY A 1 149 ? 105.731 -7.446 -1.207 1.00 13.75 149 GLY B O 1
ATOM 1067 N N . ALA A 1 150 ? 106.665 -8.383 -3.035 1.00 13.57 150 ALA B N 1
ATOM 1068 C CA . ALA A 1 150 ? 106.867 -7.121 -3.735 1.00 13.52 150 ALA B CA 1
ATOM 1069 C C . ALA A 1 150 ? 105.663 -6.813 -4.622 1.00 13.32 150 ALA B C 1
ATOM 1070 O O . ALA A 1 150 ? 105.382 -7.552 -5.561 1.00 13.20 150 ALA B O 1
ATOM 1072 N N . PRO A 1 151 ? 104.911 -5.715 -4.375 1.00 13.16 151 PRO B N 1
ATOM 1073 C CA . PRO A 1 151 ? 103.890 -5.263 -5.319 1.00 13.17 151 PRO B CA 1
ATOM 1074 C C . PRO A 1 151 ? 104.445 -5.079 -6.731 1.00 13.17 151 PRO B C 1
ATOM 1075 O O . PRO A 1 151 ? 105.508 -4.485 -6.920 1.00 13.83 151 PRO B O 1
ATOM 1079 N N . ALA A 1 152 ? 103.714 -5.636 -7.702 1.00 13.52 152 ALA B N 1
ATOM 1080 C CA . ALA A 1 152 ? 103.986 -5.486 -9.120 1.00 13.51 152 ALA B CA 1
ATOM 1081 C C . ALA A 1 152 ? 103.783 -4.033 -9.545 1.00 13.82 152 ALA B C 1
ATOM 1082 O O . ALA A 1 152 ? 103.283 -3.218 -8.770 1.00 13.99 152 ALA B O 1
ATOM 1084 N N . ASP A 1 153 ? 104.161 -3.738 -10.794 1.00 14.13 153 ASP B N 1
ATOM 1085 C CA . ASP A 1 153 ? 104.017 -2.404 -11.360 1.00 14.07 153 ASP B CA 1
ATOM 1086 C C . ASP A 1 153 ? 102.552 -2.174 -11.722 1.00 14.10 153 ASP B C 1
ATOM 1087 O O . ASP A 1 153 ? 102.159 -2.308 -12.879 1.00 13.73 153 ASP B O 1
ATOM 1092 N N . MET A 1 154 ? 101.754 -1.793 -10.720 1.00 14.54 154 MET B N 1
ATOM 1093 C CA . MET A 1 154 ? 100.310 -1.734 -10.883 1.00 14.76 154 MET B CA 1
ATOM 1094 C C . MET A 1 154 ? 99.907 -0.521 -11.726 1.00 14.93 154 MET B C 1
ATOM 1095 O O . MET A 1 154 ? 98.868 -0.557 -12.379 1.00 14.97 154 MET B O 1
ATOM 1100 N N . ASP A 1 155 ? 100.737 0.533 -11.754 1.00 14.67 155 ASP B N 1
ATOM 1101 C CA . ASP A 1 155 ? 100.506 1.649 -12.662 1.00 14.78 155 ASP B CA 1
ATOM 1102 C C . ASP A 1 155 ? 100.371 1.120 -14.089 1.00 14.54 155 ASP B C 1
ATOM 1103 O O . ASP A 1 155 ? 99.383 1.382 -14.768 1.00 14.78 155 ASP B O 1
ATOM 1108 N N . ARG A 1 156 ? 101.377 0.368 -14.539 1.00 14.52 156 ARG B N 1
ATOM 1109 C CA . ARG A 1 156 ? 101.443 -0.042 -15.931 1.00 15.08 156 ARG B CA 1
ATOM 1110 C C . ARG A 1 156 ? 100.513 -1.230 -16.185 1.00 14.92 156 ARG B C 1
ATOM 1111 O O . ARG A 1 156 ? 99.913 -1.303 -17.252 1.00 14.88 156 ARG B O 1
ATOM 1119 N N . ILE A 1 157 ? 100.354 -2.135 -15.209 1.00 14.93 157 ILE B N 1
ATOM 1120 C CA . ILE A 1 157 ? 99.492 -3.292 -15.411 1.00 14.97 157 ILE B CA 1
ATOM 1121 C C . ILE A 1 157 ? 98.040 -2.836 -15.544 1.00 14.87 157 ILE B C 1
ATOM 1122 O O . ILE A 1 157 ? 97.334 -3.307 -16.433 1.00 14.15 157 ILE B O 1
ATOM 1127 N N . THR A 1 158 ? 97.596 -1.918 -14.671 1.00 14.90 158 THR B N 1
ATOM 1128 C CA . THR A 1 158 ? 96.235 -1.412 -14.741 1.00 15.23 158 THR B CA 1
ATOM 1129 C C . THR A 1 158 ? 96.052 -0.537 -15.983 1.00 14.81 158 THR B C 1
ATOM 1130 O O . THR A 1 158 ? 94.984 -0.570 -16.590 1.00 14.50 158 THR B O 1
ATOM 1134 N N . ALA A 1 159 ? 97.077 0.241 -16.363 1.00 14.79 159 ALA B N 1
ATOM 1135 C CA . ALA A 1 159 ? 96.979 1.070 -17.561 1.00 14.58 159 ALA B CA 1
ATOM 1136 C C . ALA A 1 159 ? 96.825 0.186 -18.799 1.00 14.20 159 ALA B C 1
ATOM 1137 O O . ALA A 1 159 ? 95.987 0.465 -19.650 1.00 13.83 159 ALA B O 1
ATOM 1139 N N . ILE A 1 160 ? 97.641 -0.871 -18.889 1.00 14.09 160 ILE B N 1
ATOM 1140 C CA . ILE A 1 160 ? 97.570 -1.813 -19.997 1.00 14.34 160 ILE B CA 1
ATOM 1141 C C . ILE A 1 160 ? 96.165 -2.402 -20.068 1.00 14.28 160 ILE B C 1
ATOM 1142 O O . ILE A 1 160 ? 95.551 -2.412 -21.133 1.00 14.02 160 ILE B O 1
ATOM 1147 N N . ALA A 1 161 ? 95.670 -2.886 -18.922 1.00 14.52 161 ALA B N 1
ATOM 1148 C CA . ALA A 1 161 ? 94.358 -3.512 -18.849 1.00 14.94 161 ALA B CA 1
ATOM 1149 C C . ALA A 1 161 ? 93.264 -2.556 -19.327 1.00 15.16 161 ALA B C 1
ATOM 1150 O O . ALA A 1 161 ? 92.415 -2.937 -20.129 1.00 15.65 161 ALA B O 1
ATOM 1152 N N A ARG A 1 162 ? 93.294 -1.308 -18.854 0.50 15.64 162 ARG B N 1
ATOM 1153 N N B ARG A 1 162 ? 93.288 -1.322 -18.802 0.50 15.12 162 ARG B N 1
ATOM 1154 C CA A ARG A 1 162 ? 92.237 -0.365 -19.179 0.50 15.71 162 ARG B CA 1
ATOM 1155 C CA B ARG A 1 162 ? 92.292 -0.312 -19.130 0.50 14.89 162 ARG B CA 1
ATOM 1156 C C A ARG A 1 162 ? 92.367 0.119 -20.622 0.50 15.62 162 ARG B C 1
ATOM 1157 C C B ARG A 1 162 ? 92.369 0.039 -20.618 0.50 15.12 162 ARG B C 1
ATOM 1158 O O A ARG A 1 162 ? 91.365 0.468 -21.241 0.50 15.88 162 ARG B O 1
ATOM 1159 O O B ARG A 1 162 ? 91.339 0.204 -21.265 0.50 15.35 162 ARG B O 1
ATOM 1174 N N . ARG A 1 163 ? 93.593 0.131 -21.155 1.00 15.28 163 ARG B N 1
ATOM 1175 C CA . ARG A 1 163 ? 93.808 0.499 -22.551 1.00 15.54 163 ARG B CA 1
ATOM 1176 C C . ARG A 1 163 ? 93.255 -0.561 -23.507 1.00 15.75 163 ARG B C 1
ATOM 1177 O O . ARG A 1 163 ? 92.858 -0.232 -24.626 1.00 15.53 163 ARG B O 1
ATOM 1185 N N . HIS A 1 164 ? 93.224 -1.825 -23.058 1.00 15.97 164 HIS B N 1
ATOM 1186 C CA . HIS A 1 164 ? 92.870 -2.960 -23.901 1.00 16.23 164 HIS B CA 1
ATOM 1187 C C . HIS A 1 164 ? 91.525 -3.572 -23.503 1.00 16.73 164 HIS B C 1
ATOM 1188 O O . HIS A 1 164 ? 91.098 -4.555 -24.107 1.00 17.70 164 HIS B O 1
ATOM 1195 N N . GLY A 1 165 ? 90.866 -3.020 -22.476 1.00 16.69 165 GLY B N 1
ATOM 1196 C CA . GLY A 1 165 ? 89.580 -3.525 -22.017 1.00 16.92 165 GLY B CA 1
ATOM 1197 C C . GLY A 1 165 ? 89.675 -4.879 -21.309 1.00 16.96 165 GLY B C 1
ATOM 1198 O O . GLY A 1 165 ? 88.775 -5.703 -21.449 1.00 17.19 165 GLY B O 1
ATOM 1199 N N . LEU A 1 166 ? 90.751 -5.089 -20.534 1.00 16.40 166 LEU B N 1
ATOM 1200 C CA . LEU A 1 166 ? 90.987 -6.347 -19.833 1.00 16.04 166 LEU B CA 1
ATOM 1201 C C . LEU A 1 166 ? 90.649 -6.202 -18.350 1.00 15.84 166 LEU B C 1
ATOM 1202 O O . LEU A 1 166 ? 90.728 -5.109 -17.790 1.00 14.94 166 LEU B O 1
ATOM 1207 N N . ALA A 1 167 ? 90.326 -7.335 -17.716 1.00 15.38 167 ALA B N 1
ATOM 1208 C CA . ALA A 1 167 ? 90.190 -7.407 -16.270 1.00 15.27 167 ALA B CA 1
ATOM 1209 C C . ALA A 1 167 ? 91.567 -7.593 -15.635 1.00 15.16 167 ALA B C 1
ATOM 1210 O O . ALA A 1 167 ? 92.499 -8.069 -16.287 1.00 14.86 167 ALA B O 1
ATOM 1212 N N . VAL A 1 168 ? 91.681 -7.186 -14.362 1.00 14.92 168 VAL B N 1
ATOM 1213 C CA . VAL A 1 168 ? 92.877 -7.411 -13.568 1.00 14.75 168 VAL B CA 1
ATOM 1214 C C . VAL A 1 168 ? 92.463 -8.096 -12.268 1.00 14.57 168 VAL B C 1
ATOM 1215 O O . VAL A 1 168 ? 91.597 -7.595 -11.547 1.00 14.50 168 VAL B O 1
ATOM 1219 N N . ILE A 1 169 ? 93.096 -9.244 -11.992 1.00 14.60 169 ILE B N 1
ATOM 1220 C CA . ILE A 1 169 ? 92.973 -9.929 -10.715 1.00 14.81 169 ILE B CA 1
ATOM 1221 C C . ILE A 1 169 ? 94.365 -10.004 -10.096 1.00 14.82 169 ILE B C 1
ATOM 1222 O O . ILE A 1 169 ? 95.258 -10.619 -10.673 1.00 14.96 169 ILE B O 1
ATOM 1227 N N . GLU A 1 170 ? 94.548 -9.383 -8.925 1.00 14.54 170 GLU B N 1
ATOM 1228 C CA . GLU A 1 170 ? 95.821 -9.450 -8.229 1.00 14.65 170 GLU B CA 1
ATOM 1229 C C . GLU A 1 170 ? 95.943 -10.780 -7.493 1.00 14.79 170 GLU B C 1
ATOM 1230 O O . GLU A 1 170 ? 95.031 -11.171 -6.768 1.00 15.40 170 GLU B O 1
ATOM 1236 N N . ASP A 1 171 ? 97.075 -11.461 -7.685 1.00 14.71 171 ASP B N 1
ATOM 1237 C CA . ASP A 1 171 ? 97.463 -12.552 -6.808 1.00 14.87 171 ASP B CA 1
ATOM 1238 C C . ASP A 1 171 ? 98.341 -11.961 -5.709 1.00 14.24 171 ASP B C 1
ATOM 1239 O O . ASP A 1 171 ? 99.548 -11.800 -5.896 1.00 13.50 171 ASP B O 1
ATOM 1244 N N . ALA A 1 172 ? 97.709 -11.639 -4.573 1.00 14.26 172 ALA B N 1
ATOM 1245 C CA . ALA A 1 172 ? 98.363 -10.960 -3.465 1.00 14.41 172 ALA B CA 1
ATOM 1246 C C . ALA A 1 172 ? 98.738 -11.947 -2.360 1.00 14.92 172 ALA B C 1
ATOM 1247 O O . ALA A 1 172 ? 99.003 -11.529 -1.233 1.00 14.85 172 ALA B O 1
ATOM 1249 N N . ALA A 1 173 ? 98.792 -13.249 -2.688 1.00 14.92 173 ALA B N 1
ATOM 1250 C CA . ALA A 1 173 ? 99.003 -14.289 -1.690 1.00 15.14 173 ALA B CA 1
ATOM 1251 C C . ALA A 1 173 ? 100.264 -14.033 -0.868 1.00 15.01 173 ALA B C 1
ATOM 1252 O O . ALA A 1 173 ? 100.282 -14.281 0.338 1.00 15.98 173 ALA B O 1
ATOM 1254 N N . GLN A 1 174 ? 101.321 -13.546 -1.523 1.00 14.93 174 GLN B N 1
ATOM 1255 C CA . GLN A 1 174 ? 102.619 -13.426 -0.885 1.00 14.99 174 GLN B CA 1
ATOM 1256 C C . GLN A 1 174 ? 102.863 -12.013 -0.347 1.00 14.84 174 GLN B C 1
ATOM 1257 O O . GLN A 1 174 ? 103.949 -11.751 0.154 1.00 15.19 174 GLN B O 1
ATOM 1263 N N . ALA A 1 175 ? 101.865 -11.118 -0.389 1.00 15.01 175 ALA B N 1
ATOM 1264 C CA . ALA A 1 175 ? 102.119 -9.714 -0.082 1.00 15.02 175 ALA B CA 1
ATOM 1265 C C . ALA A 1 175 ? 101.031 -9.072 0.783 1.00 15.13 175 ALA B C 1
ATOM 1266 O O . ALA A 1 175 ? 100.735 -7.888 0.604 1.00 15.46 175 ALA B O 1
ATOM 1268 N N . PRO A 1 176 ? 100.449 -9.750 1.800 1.00 15.26 176 PRO B N 1
ATOM 1269 C CA . PRO A 1 176 ? 99.448 -9.096 2.643 1.00 15.37 176 PRO B CA 1
ATOM 1270 C C . PRO A 1 176 ? 100.076 -7.896 3.354 1.00 14.99 176 PRO B C 1
ATOM 1271 O O . PRO A 1 176 ? 101.209 -7.969 3.825 1.00 14.69 176 PRO B O 1
ATOM 1275 N N . GLY A 1 177 ? 99.352 -6.772 3.373 1.00 15.12 177 GLY B N 1
ATOM 1276 C CA . GLY A 1 177 ? 99.807 -5.582 4.076 1.00 15.26 177 GLY B CA 1
ATOM 1277 C C . GLY A 1 177 ? 100.709 -4.675 3.236 1.00 15.13 177 GLY B C 1
ATOM 1278 O O . GLY A 1 177 ? 100.972 -3.541 3.633 1.00 14.71 177 GLY B O 1
ATOM 1279 N N . ALA A 1 178 ? 101.190 -5.162 2.084 1.00 14.99 178 ALA B N 1
ATOM 1280 C CA . ALA A 1 178 ? 102.001 -4.339 1.198 1.00 14.57 178 ALA B CA 1
ATOM 1281 C C . ALA A 1 178 ? 101.110 -3.293 0.534 1.00 14.13 178 ALA B C 1
ATOM 1282 O O . ALA A 1 178 ? 99.915 -3.512 0.377 1.00 14.49 178 ALA B O 1
ATOM 1284 N N . THR A 1 179 ? 101.693 -2.144 0.174 1.00 13.99 179 THR B N 1
ATOM 1285 C CA . THR A 1 179 ? 100.932 -1.082 -0.462 1.0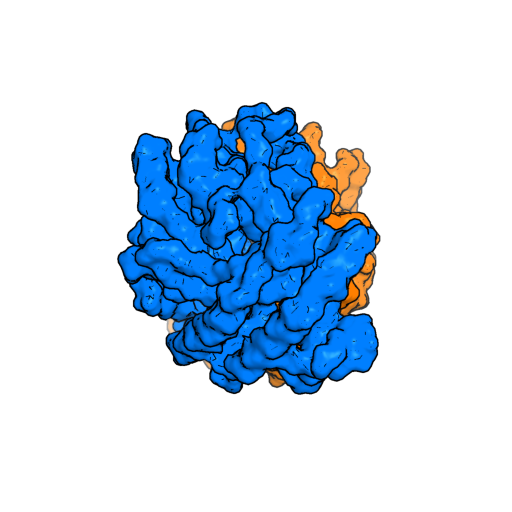0 13.67 179 THR B CA 1
ATOM 1286 C C . THR A 1 179 ? 101.582 -0.693 -1.787 1.00 13.47 179 THR B C 1
ATOM 1287 O O . THR A 1 179 ? 102.777 -0.893 -1.997 1.00 13.31 179 THR B O 1
ATOM 1291 N N . HIS A 1 180 ? 100.747 -0.154 -2.674 1.00 13.47 180 HIS B N 1
ATOM 1292 C CA . HIS A 1 180 ? 101.176 0.468 -3.913 1.00 13.76 180 HIS B CA 1
ATOM 1293 C C . HIS A 1 180 ? 100.501 1.834 -3.988 1.00 13.88 180 HIS B C 1
ATOM 1294 O O . HIS A 1 180 ? 99.277 1.909 -4.042 1.00 13.67 180 HIS B O 1
ATOM 1301 N N . ARG A 1 181 ? 101.307 2.905 -3.981 1.00 14.70 181 ARG B N 1
ATOM 1302 C CA . ARG A 1 181 ? 100.804 4.270 -3.878 1.00 15.43 181 ARG B CA 1
ATOM 1303 C C . ARG A 1 181 ? 99.854 4.397 -2.685 1.00 15.67 181 ARG B C 1
ATOM 1304 O O . ARG A 1 181 ? 98.818 5.057 -2.769 1.00 16.06 181 ARG B O 1
ATOM 1312 N N . GLY A 1 182 ? 100.225 3.763 -1.566 1.00 15.84 182 GLY B N 1
ATOM 1313 C CA . GLY A 1 182 ? 99.491 3.872 -0.315 1.00 16.07 182 GLY B CA 1
ATOM 1314 C C . GLY A 1 182 ? 98.203 3.050 -0.284 1.00 16.35 182 GLY B C 1
ATOM 1315 O O . GLY A 1 182 ? 97.430 3.156 0.668 1.00 16.30 182 GLY B O 1
ATOM 1316 N N . ARG A 1 183 ? 97.985 2.229 -1.319 1.00 16.12 183 ARG B N 1
ATOM 1317 C CA . ARG A 1 183 ? 96.787 1.417 -1.435 1.00 16.35 183 ARG B CA 1
ATOM 1318 C C . ARG A 1 183 ? 97.136 -0.030 -1.097 1.00 16.11 183 ARG B C 1
ATOM 1319 O O . ARG A 1 183 ? 98.048 -0.591 -1.697 1.00 15.26 183 ARG B O 1
ATOM 1327 N N . PRO A 1 184 ? 96.426 -0.677 -0.143 1.00 16.76 184 PRO B N 1
ATOM 1328 C CA . PRO A 1 184 ? 96.620 -2.103 0.129 1.00 16.62 184 PRO B CA 1
ATOM 1329 C C . PRO A 1 184 ? 96.479 -2.958 -1.130 1.00 15.77 184 PRO B C 1
ATOM 1330 O O . PRO A 1 184 ? 95.490 -2.852 -1.849 1.00 16.24 184 PRO B O 1
ATOM 1334 N N . VAL A 1 185 ? 97.483 -3.797 -1.400 1.00 15.42 185 VAL B N 1
ATOM 1335 C CA . VAL A 1 185 ? 97.411 -4.717 -2.522 1.00 15.17 185 VAL B CA 1
ATOM 1336 C C . VAL A 1 185 ? 96.202 -5.629 -2.328 1.00 14.97 185 VAL B C 1
ATOM 1337 O O . VAL A 1 185 ? 95.814 -5.941 -1.201 1.00 14.57 185 VAL B O 1
ATOM 1341 N N . GLY A 1 186 ? 95.613 -6.030 -3.459 1.00 15.17 186 GLY B N 1
ATOM 1342 C CA . GLY A 1 186 ? 94.374 -6.788 -3.482 1.00 15.22 186 GLY B CA 1
ATOM 1343 C C . GLY A 1 186 ? 93.182 -5.924 -3.886 1.00 15.61 186 GLY B C 1
ATOM 1344 O O . GLY A 1 186 ? 92.219 -6.429 -4.465 1.00 15.91 186 GLY B O 1
ATOM 1345 N N . GLY A 1 187 ? 93.257 -4.620 -3.582 1.00 15.46 187 GLY B N 1
ATOM 1346 C CA . GLY A 1 187 ? 92.125 -3.720 -3.755 1.00 15.84 187 GLY B CA 1
ATOM 1347 C C . GLY A 1 187 ? 92.251 -2.821 -4.986 1.00 16.04 187 GLY B C 1
ATOM 1348 O O . GLY A 1 187 ? 91.389 -1.974 -5.212 1.00 16.20 187 GLY B O 1
ATOM 1349 N N . ILE A 1 188 ? 93.300 -3.031 -5.793 1.00 15.59 188 ILE B N 1
ATOM 1350 C CA . ILE A 1 188 ? 93.596 -2.158 -6.921 1.00 16.14 188 ILE B CA 1
ATOM 1351 C C . ILE A 1 188 ? 92.975 -2.731 -8.196 1.00 16.25 188 ILE B C 1
ATOM 1352 O O . ILE A 1 188 ? 92.332 -2.008 -8.962 1.00 16.16 188 ILE B O 1
ATOM 1357 N N . GLY A 1 189 ? 93.156 -4.039 -8.410 1.00 16.18 189 GLY B N 1
ATOM 1358 C CA . GLY A 1 189 ? 92.519 -4.722 -9.522 1.00 15.87 189 GLY B CA 1
ATOM 1359 C C . GLY A 1 189 ? 91.011 -4.829 -9.321 1.00 15.70 189 GLY B C 1
ATOM 1360 O O . GLY A 1 189 ? 90.477 -4.379 -8.310 1.00 15.75 189 GLY B O 1
ATOM 1361 N N . ASP A 1 190 ? 90.339 -5.436 -10.305 1.00 15.80 190 ASP B N 1
ATOM 1362 C CA . ASP A 1 190 ? 88.919 -5.735 -10.227 1.00 16.08 190 ASP B CA 1
ATOM 1363 C C . ASP A 1 190 ? 88.646 -6.596 -8.997 1.00 15.59 190 ASP B C 1
ATOM 1364 O O . ASP A 1 190 ? 87.611 -6.448 -8.351 1.00 15.89 190 ASP B O 1
ATOM 1369 N N . ALA A 1 191 ? 89.590 -7.498 -8.708 1.00 15.10 191 ALA B N 1
ATOM 1370 C CA . ALA A 1 191 ? 89.542 -8.354 -7.537 1.00 15.10 191 ALA B CA 1
ATOM 1371 C C . ALA A 1 191 ? 90.967 -8.716 -7.128 1.00 14.77 191 ALA B C 1
ATOM 1372 O O . ALA A 1 191 ? 91.906 -8.538 -7.903 1.00 14.78 191 ALA B O 1
ATOM 1374 N N . GLY A 1 192 ? 91.107 -9.196 -5.888 1.00 14.62 192 GLY B N 1
ATOM 1375 C CA . GLY A 1 192 ? 92.380 -9.650 -5.360 1.00 14.57 192 GLY B CA 1
ATOM 1376 C C . GLY A 1 192 ? 92.222 -10.959 -4.590 1.00 14.61 192 GLY B C 1
ATOM 1377 O O . GLY A 1 192 ? 91.234 -11.143 -3.884 1.00 14.96 192 GLY B O 1
ATOM 1378 N N . ALA A 1 193 ? 93.206 -11.851 -4.740 1.00 14.75 193 ALA B N 1
ATOM 1379 C CA . ALA A 1 193 ? 93.194 -13.153 -4.094 1.00 15.06 193 ALA B CA 1
ATOM 1380 C C . ALA A 1 193 ? 94.315 -13.238 -3.063 1.00 15.15 193 ALA B C 1
ATOM 1381 O O . ALA A 1 193 ? 95.433 -12.780 -3.303 1.00 14.84 193 ALA B O 1
ATOM 1383 N N . PHE A 1 194 ? 93.987 -13.847 -1.920 1.00 15.19 194 PHE B N 1
ATOM 1384 C CA . PHE A 1 194 ? 94.952 -14.160 -0.883 1.00 15.51 194 PHE B CA 1
ATOM 1385 C C . PHE A 1 194 ? 94.895 -15.653 -0.578 1.00 16.38 194 PHE B C 1
ATOM 1386 O O . PHE A 1 194 ? 93.816 -16.254 -0.587 1.00 15.87 194 PHE B O 1
ATOM 1394 N N . SER A 1 195 ? 96.073 -16.226 -0.311 1.00 17.82 195 SER B N 1
ATOM 1395 C CA . SER A 1 195 ? 96.203 -17.599 0.145 1.00 19.53 195 SER B CA 1
ATOM 1396 C C . SER A 1 195 ? 96.567 -17.600 1.624 1.00 20.33 195 SER B C 1
ATOM 1397 O O . SER A 1 195 ? 97.481 -16.891 2.041 1.00 20.99 195 SER B O 1
ATOM 1400 N N . LEU A 1 196 ? 95.827 -18.398 2.401 1.00 21.05 196 LEU B N 1
ATOM 1401 C CA . LEU A 1 196 ? 96.155 -18.663 3.790 1.00 22.04 196 LEU B CA 1
ATOM 1402 C C . LEU A 1 196 ? 96.689 -20.092 3.878 1.00 24.06 196 LEU B C 1
ATOM 1403 O O . LEU A 1 196 ? 96.002 -21.055 3.534 1.00 25.68 196 LEU B O 1
ATOM 1408 N N . GLN A 1 197 ? 97.958 -20.214 4.265 1.00 26.84 197 GLN B N 1
ATOM 1409 C CA . GLN A 1 197 ? 98.556 -21.499 4.577 1.00 28.03 197 GLN B CA 1
ATOM 1410 C C . GLN A 1 197 ? 99.385 -21.317 5.838 1.00 27.51 197 GLN B C 1
ATOM 1411 O O . GLN A 1 197 ? 99.597 -20.187 6.275 1.00 27.54 197 GLN B O 1
ATOM 1417 N N . ALA A 1 198 ? 99.873 -22.431 6.390 1.00 25.39 198 ALA B N 1
ATOM 1418 C CA . ALA A 1 198 ? 100.770 -22.392 7.533 1.00 25.09 198 ALA B CA 1
ATOM 1419 C C . ALA A 1 198 ? 101.989 -21.518 7.233 1.00 24.22 198 ALA B C 1
ATOM 1420 O O . ALA A 1 198 ? 102.546 -20.925 8.153 1.00 25.24 198 ALA B O 1
ATOM 1422 N N . THR A 1 199 ? 102.380 -21.435 5.950 1.00 23.57 199 THR B N 1
ATOM 1423 C CA . THR A 1 199 ? 103.639 -20.824 5.539 1.00 23.47 199 THR B CA 1
ATOM 1424 C C . THR A 1 199 ? 103.510 -19.324 5.244 1.00 21.77 199 THR B C 1
ATOM 1425 O O . THR A 1 199 ? 104.522 -18.655 5.066 1.00 21.07 199 THR B O 1
ATOM 1429 N N . LYS A 1 200 ? 102.283 -18.791 5.196 1.00 20.02 200 LYS B N 1
ATOM 1430 C CA . LYS A 1 200 ? 102.050 -17.440 4.703 1.00 19.73 200 LYS B CA 1
ATOM 1431 C C . LYS A 1 200 ? 102.270 -16.400 5.802 1.00 18.58 200 LYS B C 1
ATOM 1432 O O . LYS A 1 200 ? 102.353 -16.730 6.983 1.00 16.98 200 LYS B O 1
ATOM 1438 N N . ASN A 1 201 ? 102.364 -15.128 5.386 1.00 17.67 201 ASN B N 1
ATOM 1439 C CA . ASN A 1 201 ? 102.706 -14.038 6.288 1.00 17.13 201 ASN B CA 1
ATOM 1440 C C . ASN A 1 201 ? 101.604 -13.848 7.331 1.00 16.44 201 ASN B C 1
ATOM 1441 O O . ASN A 1 201 ? 101.901 -13.542 8.483 1.00 16.01 201 ASN B O 1
ATOM 1446 N N . ILE A 1 202 ? 100.341 -13.977 6.906 1.00 16.31 202 ILE B N 1
ATOM 1447 C CA . ILE A 1 202 ? 99.223 -14.102 7.828 1.00 16.72 202 ILE B CA 1
ATOM 1448 C C . ILE A 1 202 ? 98.653 -15.507 7.661 1.00 17.09 202 ILE B C 1
ATOM 1449 O O . ILE A 1 202 ? 97.806 -15.738 6.801 1.00 16.69 202 ILE B O 1
ATOM 1454 N N . PRO A 1 203 ? 99.124 -16.490 8.457 1.00 17.36 203 PRO B N 1
ATOM 1455 C CA . PRO A 1 203 ? 98.811 -17.893 8.193 1.00 17.59 203 PRO B CA 1
ATOM 1456 C C . PRO A 1 203 ? 97.454 -18.339 8.728 1.00 17.62 203 PRO B C 1
ATOM 1457 O O . PRO A 1 203 ? 96.825 -17.639 9.522 1.00 17.54 203 PRO B O 1
ATOM 1461 N N . THR A 1 204 ? 97.003 -19.502 8.242 1.00 17.53 204 THR B N 1
ATOM 1462 C CA . THR A 1 204 ? 95.984 -20.282 8.922 1.00 17.91 204 THR B CA 1
ATOM 1463 C C . THR A 1 204 ? 96.591 -21.634 9.285 1.00 17.96 204 THR B C 1
ATOM 1464 O O . THR A 1 204 ? 97.647 -22.005 8.771 1.00 17.76 204 THR B O 1
ATOM 1468 N N . CYS A 1 205 ? 95.908 -22.350 10.182 1.00 18.09 205 CYS B N 1
ATOM 1469 C CA . CYS A 1 205 ? 96.326 -23.673 10.614 1.00 18.13 205 CYS B CA 1
ATOM 1470 C C . CYS A 1 205 ? 95.813 -24.703 9.609 1.00 18.22 205 CYS B C 1
ATOM 1471 O O . CYS A 1 205 ? 94.921 -25.492 9.917 1.00 18.09 205 CYS B O 1
ATOM 1474 N N . GLY A 1 206 ? 96.385 -24.668 8.396 1.00 18.19 206 GLY B N 1
ATOM 1475 C CA . GLY A 1 206 ? 95.931 -25.502 7.295 1.00 18.34 206 GLY B CA 1
ATOM 1476 C C . GLY A 1 206 ? 95.772 -24.696 6.007 1.00 17.86 206 GLY B C 1
ATOM 1477 O O . GLY A 1 206 ? 96.710 -24.027 5.584 1.00 18.08 206 GLY B O 1
ATOM 1478 N N . GLU A 1 207 ? 94.578 -24.764 5.407 1.00 17.91 207 GLU B N 1
ATOM 1479 C CA . GLU A 1 207 ? 94.305 -24.139 4.121 1.00 18.64 207 GLU B CA 1
ATOM 1480 C C . GLU A 1 207 ? 93.219 -23.080 4.271 1.00 17.61 207 GLU B C 1
ATOM 1481 O O . GLU A 1 207 ? 92.338 -23.186 5.122 1.00 18.28 207 GLU B O 1
ATOM 1487 N N . GLY A 1 208 ? 93.263 -22.082 3.386 1.00 16.89 208 GLY B N 1
ATOM 1488 C CA . GLY A 1 208 ? 92.271 -21.023 3.362 1.00 16.33 208 GLY B CA 1
ATOM 1489 C C . GLY A 1 208 ? 92.526 -20.066 2.202 1.00 15.91 208 GLY B C 1
ATOM 1490 O O . GLY A 1 208 ? 93.630 -20.018 1.668 1.00 16.26 208 GLY B O 1
ATOM 1491 N N . GLY A 1 209 ? 91.497 -19.308 1.829 1.00 15.50 209 GLY B N 1
ATOM 1492 C CA . GLY A 1 209 ? 91.634 -18.304 0.790 1.00 15.59 209 GLY B CA 1
ATOM 1493 C C . GLY A 1 209 ? 90.663 -17.152 1.007 1.00 15.02 209 GLY B C 1
ATOM 1494 O O . GLY A 1 209 ? 89.631 -17.322 1.651 1.00 14.32 209 GLY B O 1
ATOM 1495 N N . LEU A 1 210 ? 91.019 -15.986 0.462 1.00 15.19 210 LEU B N 1
ATOM 1496 C CA . LEU A 1 210 ? 90.166 -14.811 0.533 1.00 15.40 210 LEU B CA 1
ATOM 1497 C C . LEU A 1 210 ? 90.141 -14.138 -0.836 1.00 15.32 210 LEU B C 1
ATOM 1498 O O . LEU A 1 210 ? 91.189 -13.965 -1.456 1.00 15.39 210 LEU B O 1
ATOM 1503 N N . LEU A 1 211 ? 88.934 -13.771 -1.276 1.00 15.62 211 LEU B N 1
ATOM 1504 C CA . LEU A 1 211 ? 88.721 -12.995 -2.486 1.00 16.01 211 LEU B CA 1
ATOM 1505 C C . LEU A 1 211 ? 88.181 -11.630 -2.067 1.00 15.69 211 LEU B C 1
ATOM 1506 O O . LEU A 1 211 ? 87.158 -11.558 -1.389 1.00 15.97 211 LEU B O 1
ATOM 1511 N N . VAL A 1 212 ? 88.890 -10.561 -2.450 1.00 15.42 212 VAL B N 1
ATOM 1512 C CA . VAL A 1 212 ? 88.464 -9.209 -2.129 1.00 15.31 212 VAL B CA 1
ATOM 1513 C C . VAL A 1 212 ? 88.172 -8.460 -3.427 1.00 15.41 212 VAL B C 1
ATOM 1514 O O . VAL A 1 212 ? 88.744 -8.760 -4.474 1.00 14.72 212 VAL B O 1
ATOM 1518 N N . THR A 1 213 ? 87.262 -7.487 -3.328 1.00 15.59 213 THR B N 1
ATOM 1519 C CA . THR A 1 213 ? 86.823 -6.693 -4.462 1.00 16.04 213 THR B CA 1
ATOM 1520 C C . THR A 1 213 ? 86.044 -5.488 -3.949 1.00 16.52 213 THR B C 1
ATOM 1521 O O . THR A 1 213 ? 85.514 -5.516 -2.839 1.00 16.87 213 THR B O 1
ATOM 1525 N N . GLY A 1 214 ? 85.961 -4.449 -4.787 1.00 17.57 214 GLY B N 1
ATOM 1526 C CA . GLY A 1 214 ? 85.089 -3.312 -4.535 1.00 18.19 214 GLY B CA 1
ATOM 1527 C C . GLY A 1 214 ? 83.710 -3.481 -5.171 1.00 19.28 214 GLY B C 1
ATOM 1528 O O . GLY A 1 214 ? 82.814 -2.685 -4.905 1.00 19.00 214 GLY B O 1
ATOM 1529 N N . ASN A 1 215 ? 83.543 -4.532 -5.992 1.00 19.42 215 ASN B N 1
ATOM 1530 C CA . ASN A 1 215 ? 82.341 -4.719 -6.792 1.00 20.12 215 ASN B CA 1
ATOM 1531 C C . ASN A 1 215 ? 81.433 -5.754 -6.126 1.00 19.97 215 ASN B C 1
ATOM 1532 O O . ASN A 1 215 ? 81.800 -6.925 -5.999 1.00 18.99 215 ASN B O 1
ATOM 1537 N N . ALA A 1 216 ? 80.232 -5.305 -5.739 1.00 19.79 216 ALA B N 1
ATOM 1538 C CA . ALA A 1 216 ? 79.284 -6.118 -4.990 1.00 20.64 216 ALA B CA 1
ATOM 1539 C C . ALA A 1 216 ? 78.821 -7.335 -5.796 1.00 21.00 216 ALA B C 1
ATOM 1540 O O . ALA A 1 216 ? 78.666 -8.418 -5.234 1.00 20.92 216 ALA B O 1
ATOM 1542 N N . GLU A 1 217 ? 78.576 -7.153 -7.101 1.00 22.10 217 GLU B N 1
ATOM 1543 C CA . GLU A 1 217 ? 78.095 -8.236 -7.949 1.00 23.93 217 GLU B CA 1
ATOM 1544 C C . GLU A 1 217 ? 79.167 -9.314 -8.104 1.00 22.05 217 GLU B C 1
ATOM 1545 O O . GLU A 1 217 ? 78.848 -10.501 -8.154 1.00 21.13 217 GLU B O 1
ATOM 1551 N N . LEU A 1 218 ? 80.430 -8.887 -8.207 1.00 20.30 218 LEU B N 1
ATOM 1552 C CA . LEU A 1 218 ? 81.551 -9.806 -8.321 1.00 19.49 218 LEU B CA 1
ATOM 1553 C C . LEU A 1 218 ? 81.649 -10.631 -7.037 1.00 18.78 218 LEU B C 1
ATOM 1554 O O . LEU A 1 218 ? 81.831 -11.847 -7.090 1.00 18.60 218 LEU B O 1
ATOM 1559 N N . ALA A 1 219 ? 81.504 -9.964 -5.884 1.00 18.27 219 ALA B N 1
ATOM 1560 C CA . ALA A 1 219 ? 81.544 -10.633 -4.592 1.00 18.16 219 ALA B CA 1
ATOM 1561 C C . ALA A 1 219 ? 80.425 -11.670 -4.496 1.00 18.04 219 ALA B C 1
ATOM 1562 O O . ALA A 1 219 ? 80.653 -12.782 -4.024 1.00 17.52 219 ALA B O 1
ATOM 1564 N N . GLU A 1 220 ? 79.221 -11.303 -4.951 1.00 18.58 220 GLU B N 1
ATOM 1565 C CA . GLU A 1 220 ? 78.062 -12.181 -4.865 1.00 19.08 220 GLU B CA 1
ATOM 1566 C C . GLU A 1 220 ? 78.278 -13.417 -5.739 1.00 18.72 220 GLU B C 1
ATOM 1567 O O . GLU A 1 220 ? 77.916 -14.523 -5.343 1.00 17.76 220 GLU B O 1
ATOM 1573 N N . SER A 1 221 ? 78.856 -13.218 -6.931 1.00 18.17 221 SER B N 1
ATOM 1574 C CA . SER A 1 221 ? 79.178 -14.311 -7.836 1.00 18.24 221 SER B CA 1
ATOM 1575 C C . SER A 1 221 ? 80.089 -15.323 -7.144 1.00 17.77 221 SER B C 1
ATOM 1576 O O . SER A 1 221 ? 79.835 -16.528 -7.176 1.00 17.11 221 SER B O 1
ATOM 1579 N N . VAL A 1 222 ? 81.145 -14.819 -6.503 1.00 17.15 222 VAL B N 1
ATOM 1580 C CA . VAL A 1 222 ? 82.116 -15.675 -5.838 1.00 17.43 222 VAL B CA 1
ATOM 1581 C C . VAL A 1 222 ? 81.458 -16.376 -4.646 1.00 17.80 222 VAL B C 1
ATOM 1582 O O . VAL A 1 222 ? 81.725 -17.553 -4.397 1.00 17.37 222 VAL B O 1
ATOM 1586 N N A ARG A 1 223 ? 80.616 -15.626 -3.924 0.50 18.00 223 ARG B N 1
ATOM 1587 N N B ARG A 1 223 ? 80.577 -15.658 -3.938 0.50 18.14 223 ARG B N 1
ATOM 1588 C CA A ARG A 1 223 ? 79.901 -16.109 -2.754 0.50 18.53 223 ARG B CA 1
ATOM 1589 C CA B ARG A 1 223 ? 79.951 -16.170 -2.728 0.50 18.77 223 ARG B CA 1
ATOM 1590 C C A ARG A 1 223 ? 79.042 -17.317 -3.126 0.50 18.75 223 ARG B C 1
ATOM 1591 C C B ARG A 1 223 ? 78.959 -17.284 -3.073 0.50 18.94 223 ARG B C 1
ATOM 1592 O O A ARG A 1 223 ? 79.023 -18.311 -2.407 0.50 18.85 223 ARG B O 1
ATOM 1593 O O B ARG A 1 223 ? 78.745 -18.180 -2.262 0.50 19.34 223 ARG B O 1
ATOM 1608 N N . ARG A 1 224 ? 78.351 -17.226 -4.266 1.00 18.94 224 ARG B N 1
ATOM 1609 C CA . ARG A 1 224 ? 77.528 -18.322 -4.767 1.00 19.60 224 ARG B CA 1
ATOM 1610 C C . ARG A 1 224 ? 78.408 -19.465 -5.277 1.00 19.23 224 ARG B C 1
ATOM 1611 O O . ARG A 1 224 ? 78.116 -20.637 -5.034 1.00 18.79 224 ARG B O 1
ATOM 1619 N N . GLY A 1 225 ? 79.483 -19.109 -5.992 1.00 18.05 225 GLY B N 1
ATOM 1620 C CA . GLY A 1 225 ? 80.335 -20.078 -6.663 1.00 18.02 225 GLY B CA 1
ATOM 1621 C C . GLY A 1 225 ? 81.073 -21.009 -5.702 1.00 17.46 225 GLY B C 1
ATOM 1622 O O . GLY A 1 225 ? 81.398 -22.138 -6.067 1.00 16.67 225 GLY B O 1
ATOM 1623 N N . ARG A 1 226 ? 81.342 -20.531 -4.480 1.00 17.22 226 ARG B N 1
ATOM 1624 C CA . ARG A 1 226 ? 82.085 -21.305 -3.497 1.00 17.49 226 ARG B CA 1
ATOM 1625 C C . ARG A 1 226 ? 81.209 -22.385 -2.854 1.00 17.70 226 ARG B C 1
ATOM 1626 O O . ARG A 1 226 ? 81.732 -23.246 -2.150 1.00 17.48 226 ARG B O 1
ATOM 1634 N N . GLN A 1 227 ? 79.889 -22.330 -3.081 1.00 18.64 227 GLN B N 1
ATOM 1635 C CA . GLN A 1 227 ? 78.940 -23.173 -2.367 1.00 19.71 227 GLN B CA 1
ATOM 1636 C C . GLN A 1 227 ? 77.856 -23.673 -3.327 1.00 19.52 227 GLN B C 1
ATOM 1637 O O . GLN A 1 227 ? 76.665 -23.507 -3.070 1.00 19.55 227 GLN B O 1
ATOM 1643 N N . PHE A 1 228 ? 78.295 -24.268 -4.447 1.00 20.13 228 PHE B N 1
ATOM 1644 C CA . PHE A 1 228 ? 77.451 -25.016 -5.375 1.00 20.52 228 PHE B CA 1
ATOM 1645 C C . PHE A 1 228 ? 76.458 -24.119 -6.118 1.00 20.68 228 PHE B C 1
ATOM 1646 O O . PHE A 1 228 ? 75.506 -24.622 -6.713 1.00 20.14 228 PHE B O 1
ATOM 1654 N N . GLY A 1 229 ? 76.693 -22.801 -6.105 1.00 20.86 229 GLY B N 1
ATOM 1655 C CA . GLY A 1 229 ? 75.800 -21.852 -6.747 1.00 21.56 229 GLY B CA 1
ATOM 1656 C C . GLY A 1 229 ? 74.608 -21.463 -5.872 1.00 22.48 229 GLY B C 1
ATOM 1657 O O . GLY A 1 229 ? 73.698 -20.789 -6.345 1.00 22.85 229 GLY B O 1
ATOM 1658 N N . GLU A 1 230 ? 74.632 -21.863 -4.595 1.00 23.72 230 GLU B N 1
ATOM 1659 C CA . GLU A 1 230 ? 73.519 -21.632 -3.688 1.00 25.21 230 GLU B CA 1
ATOM 1660 C C . GLU A 1 230 ? 73.654 -20.276 -2.996 1.00 27.08 230 GLU B C 1
ATOM 1661 O O . GLU A 1 230 ? 74.743 -19.702 -2.936 1.00 25.53 230 GLU B O 1
ATOM 1667 N N . VAL A 1 231 ? 72.519 -19.802 -2.461 1.00 29.14 231 VAL B N 1
ATOM 1668 C CA . VAL A 1 231 ? 72.456 -18.628 -1.605 1.00 32.09 231 VAL B CA 1
ATOM 1669 C C . VAL A 1 231 ? 72.130 -19.094 -0.187 1.00 36.04 231 VAL B C 1
ATOM 1670 O O . VAL A 1 231 ? 71.021 -19.557 0.069 1.00 35.85 231 VAL B O 1
ATOM 1674 N N . ILE A 1 232 ? 73.110 -18.978 0.720 1.00 42.64 232 ILE B N 1
ATOM 1675 C CA . ILE A 1 232 ? 72.952 -19.376 2.113 1.00 49.18 232 ILE B CA 1
ATOM 1676 C C . ILE A 1 232 ? 72.534 -18.151 2.928 1.00 54.79 232 ILE B C 1
ATOM 1677 O O . ILE A 1 232 ? 72.873 -17.022 2.579 1.00 57.11 232 ILE B O 1
ATOM 1682 N N . GLU A 1 233 ? 71.783 -18.386 4.012 1.00 62.49 233 GLU B N 1
ATOM 1683 C CA . GLU A 1 233 ? 71.318 -17.320 4.887 1.00 67.46 233 GLU B CA 1
ATOM 1684 C C .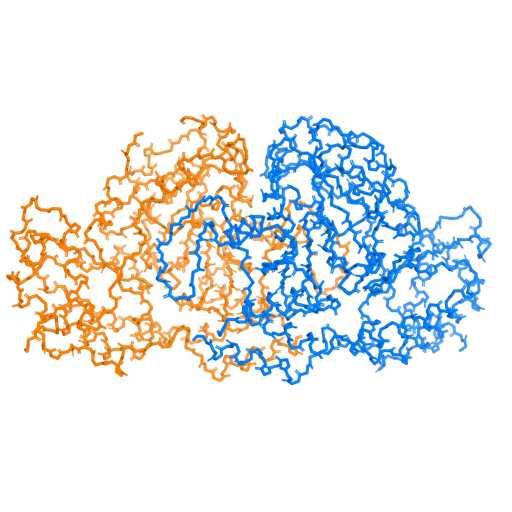 GLU A 1 233 ? 71.205 -17.832 6.322 1.00 71.44 233 GLU B C 1
ATOM 1685 O O . GLU A 1 233 ? 71.198 -19.039 6.560 1.00 71.55 233 GLU B O 1
ATOM 1691 N N . SER A 1 234 ? 71.108 -16.887 7.267 1.00 74.21 234 SER B N 1
ATOM 1692 C CA . SER A 1 234 ? 70.801 -17.193 8.656 1.00 74.29 234 SER B CA 1
ATOM 1693 C C . SER A 1 234 ? 69.300 -17.442 8.814 1.00 74.76 234 SER B C 1
ATOM 1694 O O . SER A 1 234 ? 68.892 -18.271 9.625 1.00 75.03 234 SER B O 1
ATOM 1696 N N . GLY A 1 235 ? 68.492 -16.724 8.021 1.00 74.90 235 GLY B N 1
ATOM 1697 C CA . GLY A 1 235 ? 67.041 -16.791 8.106 1.00 73.76 235 GLY B CA 1
ATOM 1698 C C . GLY A 1 235 ? 66.473 -18.117 7.600 1.00 73.51 235 GLY B C 1
ATOM 1699 O O . GLY A 1 235 ? 66.049 -18.951 8.398 1.00 74.58 235 GLY B O 1
ATOM 1700 N N . ARG A 1 236 ? 66.476 -18.297 6.271 1.00 70.66 236 ARG B N 1
ATOM 1701 C CA . ARG A 1 236 ? 65.726 -19.364 5.622 1.00 66.65 236 ARG B CA 1
ATOM 1702 C C . ARG A 1 236 ? 66.468 -20.697 5.728 1.00 62.89 236 ARG B C 1
ATOM 1703 O O . ARG A 1 236 ? 67.696 -20.734 5.768 1.00 61.29 236 ARG B O 1
ATOM 1705 N N . GLU A 1 237 ? 65.687 -21.787 5.768 1.00 58.74 237 GLU B N 1
ATOM 1706 C CA . GLU A 1 237 ? 66.193 -23.152 5.708 1.00 54.87 237 GLU B CA 1
ATOM 1707 C C . GLU A 1 237 ? 66.838 -23.382 4.341 1.00 49.27 237 GLU B C 1
ATOM 1708 O O . GLU A 1 237 ? 66.432 -22.769 3.357 1.00 48.10 237 GLU B O 1
ATOM 1714 N N . ARG A 1 238 ? 67.839 -24.271 4.292 1.00 44.16 238 ARG B N 1
ATOM 1715 C CA . ARG A 1 238 ? 68.562 -24.555 3.060 1.00 40.98 238 ARG B CA 1
ATOM 1716 C C . ARG A 1 238 ? 67.658 -25.326 2.100 1.00 38.96 238 ARG B C 1
ATOM 1717 O O . ARG A 1 238 ? 67.203 -26.422 2.424 1.00 39.07 238 ARG B O 1
ATOM 1725 N N . ASP A 1 239 ? 67.427 -24.745 0.914 1.00 36.10 239 ASP B N 1
ATOM 1726 C CA . ASP A 1 239 ? 66.474 -25.270 -0.053 1.00 34.34 239 ASP B CA 1
ATOM 1727 C C . ASP A 1 239 ? 67.190 -25.971 -1.211 1.00 32.45 239 ASP B C 1
ATOM 1728 O O . ASP A 1 239 ? 66.530 -26.575 -2.054 1.00 31.65 239 ASP B O 1
ATOM 1733 N N . TYR A 1 240 ? 68.525 -25.848 -1.267 1.00 30.20 240 TYR B N 1
ATOM 1734 C CA . TYR 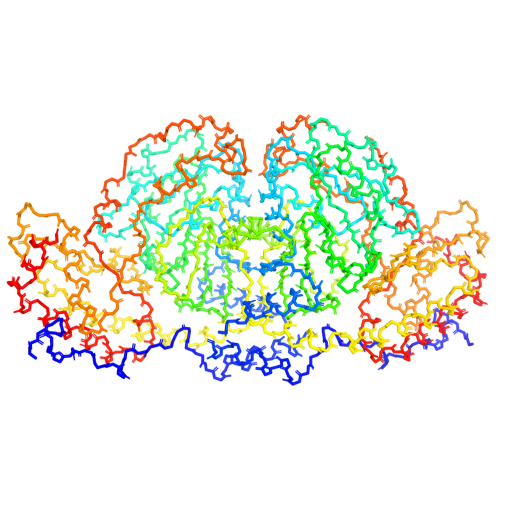A 1 240 ? 69.370 -26.547 -2.229 1.00 29.74 240 TYR B CA 1
ATOM 1735 C C . TYR A 1 240 ? 69.148 -26.042 -3.658 1.00 29.40 240 TYR B C 1
ATOM 1736 O O . TYR A 1 240 ? 69.481 -26.741 -4.615 1.00 28.65 240 TYR B O 1
ATOM 1745 N N . VAL A 1 241 ? 68.639 -24.810 -3.803 1.00 28.77 241 VAL B N 1
ATOM 1746 C CA . VAL A 1 241 ? 68.449 -24.209 -5.114 1.00 28.70 241 VAL B CA 1
ATOM 1747 C C . VAL A 1 241 ? 69.765 -23.564 -5.552 1.00 28.78 241 VAL B C 1
ATOM 1748 O O . VAL A 1 241 ? 70.296 -22.699 -4.856 1.00 28.32 241 VAL B O 1
ATOM 1752 N N . SER A 1 242 ? 70.273 -23.997 -6.714 1.00 28.34 242 SER B N 1
ATOM 1753 C CA . SER A 1 242 ? 71.525 -23.510 -7.273 1.00 28.85 242 SER B CA 1
ATOM 1754 C C . SER A 1 242 ? 71.238 -22.605 -8.471 1.00 29.20 242 SER B C 1
ATOM 1755 O O . SER A 1 242 ? 70.407 -22.938 -9.311 1.00 28.53 242 SER B O 1
ATOM 1758 N N . TYR A 1 243 ? 71.957 -21.475 -8.550 1.00 30.06 243 TYR B N 1
ATOM 1759 C CA . TYR A 1 243 ? 71.664 -20.423 -9.513 1.00 30.61 243 TYR B CA 1
ATOM 1760 C C . TYR A 1 243 ? 72.711 -20.378 -10.628 1.00 29.59 243 TYR B C 1
ATOM 1761 O O . TYR A 1 243 ? 72.704 -19.457 -11.440 1.00 30.62 243 TYR B O 1
ATOM 1770 N N . GLY A 1 244 ? 73.592 -21.385 -10.683 1.00 27.67 244 GLY B N 1
ATOM 1771 C CA . GLY A 1 244 ? 74.627 -21.454 -11.705 1.00 26.11 244 GLY B CA 1
ATOM 1772 C C . GLY A 1 244 ? 75.705 -22.465 -11.326 1.00 24.36 244 GLY B C 1
ATOM 1773 O O . GLY A 1 244 ? 75.550 -23.181 -10.340 1.00 24.78 244 GLY B O 1
ATOM 1774 N N . LEU A 1 245 ? 76.798 -22.496 -12.098 1.00 22.98 245 LEU B N 1
ATOM 1775 C CA . LEU A 1 245 ? 77.872 -23.448 -11.860 1.00 22.12 245 LEU B CA 1
ATOM 1776 C C . LEU A 1 245 ? 78.648 -23.045 -10.608 1.00 21.52 245 LEU B C 1
ATOM 1777 O O . LEU A 1 245 ? 79.205 -21.952 -10.542 1.00 20.84 245 LEU B O 1
ATOM 1782 N N . GLY A 1 246 ? 78.680 -23.953 -9.627 1.00 20.59 246 GLY B N 1
ATOM 1783 C CA . GLY A 1 246 ? 79.430 -23.747 -8.400 1.00 20.42 246 GLY B CA 1
ATOM 1784 C C . GLY A 1 246 ? 80.300 -24.951 -8.049 1.00 20.06 246 GLY B C 1
ATOM 1785 O O . GLY A 1 246 ? 80.215 -25.994 -8.696 1.00 19.42 246 GLY B O 1
ATOM 1786 N N . TRP A 1 247 ? 81.133 -24.762 -7.017 1.00 19.64 247 TRP B N 1
ATOM 1787 C CA . TRP A 1 247 ? 82.013 -25.779 -6.465 1.00 19.83 247 TRP B CA 1
ATOM 1788 C C . TRP A 1 247 ? 81.774 -25.870 -4.959 1.00 18.97 247 TRP B C 1
ATOM 1789 O O . TRP A 1 247 ? 80.964 -25.122 -4.410 1.00 18.19 247 TRP B O 1
ATOM 1800 N N . ASN A 1 248 ? 82.469 -26.803 -4.301 1.00 19.39 248 ASN B N 1
ATOM 1801 C CA . ASN A 1 248 ? 82.652 -26.725 -2.861 1.00 19.62 248 ASN B CA 1
ATOM 1802 C C . ASN A 1 248 ? 84.008 -26.081 -2.600 1.00 18.94 248 ASN B C 1
ATOM 1803 O O . ASN A 1 248 ? 85.029 -26.768 -2.552 1.00 18.86 248 ASN B O 1
ATOM 1808 N N . HIS A 1 249 ? 83.998 -24.752 -2.475 1.00 18.34 249 HIS B N 1
ATOM 1809 C CA . HIS A 1 249 ? 85.195 -23.995 -2.150 1.00 18.78 249 HIS B CA 1
ATOM 1810 C C . HIS A 1 249 ? 84.979 -23.229 -0.846 1.00 19.13 249 HIS B C 1
ATOM 1811 O O . HIS A 1 249 ? 85.357 -22.066 -0.745 1.00 17.95 249 HIS B O 1
ATOM 1818 N N . LYS A 1 250 ? 84.393 -23.891 0.156 1.00 19.89 250 LYS B N 1
ATOM 1819 C CA . LYS A 1 250 ? 84.134 -23.250 1.435 1.00 21.33 250 LYS B CA 1
ATOM 1820 C C . LYS A 1 250 ? 85.399 -23.249 2.287 1.00 20.84 250 LYS B C 1
ATOM 1821 O O . LYS A 1 250 ? 86.169 -24.211 2.282 1.00 19.85 250 LYS B O 1
ATOM 1827 N N . MET A 1 251 ? 85.598 -22.152 3.029 1.00 20.72 251 MET B N 1
ATOM 1828 C CA . MET A 1 251 ? 86.627 -22.112 4.052 1.00 21.66 251 MET B CA 1
ATOM 1829 C C . MET A 1 251 ? 86.074 -22.752 5.324 1.00 20.78 251 MET B C 1
ATOM 1830 O O . MET A 1 251 ? 84.878 -22.676 5.597 1.00 20.41 251 MET B O 1
ATOM 1835 N N . ASN A 1 252 ? 86.968 -23.399 6.076 1.00 20.75 252 ASN B N 1
ATOM 1836 C CA . ASN A 1 252 ? 86.636 -24.026 7.347 1.00 20.93 252 ASN B CA 1
ATOM 1837 C C . ASN A 1 252 ? 86.609 -22.975 8.457 1.00 20.45 252 ASN B C 1
ATOM 1838 O O . ASN A 1 252 ? 87.489 -22.123 8.519 1.00 19.51 252 ASN B O 1
ATOM 1843 N N . ALA A 1 253 ? 85.623 -23.088 9.360 1.00 20.27 253 ALA B N 1
ATOM 1844 C CA . ALA A 1 253 ? 85.420 -22.131 10.441 1.00 19.95 253 ALA B CA 1
ATOM 1845 C C . ALA A 1 253 ? 86.610 -22.097 11.401 1.00 19.59 253 ALA B C 1
ATOM 1846 O O . ALA A 1 253 ? 86.987 -21.021 11.865 1.00 19.04 253 ALA B O 1
ATOM 1848 N N . LEU A 1 254 ? 87.184 -23.268 11.715 1.00 19.15 254 LEU B N 1
ATOM 1849 C CA . LEU A 1 254 ? 88.308 -23.346 12.639 1.00 19.29 254 LEU B CA 1
ATOM 1850 C C . LEU A 1 254 ? 89.482 -22.526 12.108 1.00 18.06 254 LEU B C 1
ATOM 1851 O O . LEU A 1 254 ? 90.126 -21.794 12.858 1.00 17.06 254 LEU B O 1
ATOM 1856 N N . GLN A 1 255 ? 89.763 -22.699 10.813 1.00 17.08 255 GLN B N 1
ATOM 1857 C CA . GLN A 1 255 ? 90.858 -22.011 10.152 1.00 16.67 255 GLN B CA 1
ATOM 1858 C C . GLN A 1 255 ? 90.585 -20.506 10.144 1.00 16.04 255 GLN B C 1
ATOM 1859 O O . GLN A 1 255 ? 91.501 -19.714 10.351 1.00 15.98 255 GLN B O 1
ATOM 1865 N N . ALA A 1 256 ? 89.322 -20.121 9.924 1.00 16.03 256 ALA B N 1
ATOM 1866 C CA . ALA A 1 256 ? 88.937 -18.717 9.905 1.00 15.93 256 ALA B CA 1
ATOM 1867 C C . ALA A 1 256 ? 89.185 -18.075 11.270 1.00 16.11 256 ALA B C 1
ATOM 1868 O O . ALA A 1 256 ? 89.746 -16.982 11.341 1.00 15.96 256 ALA B O 1
ATOM 1870 N N . ALA A 1 257 ? 88.767 -18.764 12.342 1.00 15.89 257 ALA B N 1
ATOM 1871 C CA . ALA A 1 257 ? 88.949 -18.276 13.703 1.00 16.14 257 ALA B CA 1
ATOM 1872 C C . ALA A 1 257 ? 90.429 -18.076 14.015 1.00 16.28 257 ALA B C 1
ATOM 1873 O O . ALA A 1 257 ? 90.810 -17.074 14.621 1.00 16.54 257 ALA B O 1
ATOM 1875 N N . PHE A 1 258 ? 91.250 -19.056 13.623 1.00 16.23 258 PHE B N 1
ATOM 1876 C CA . PHE A 1 258 ? 92.686 -18.994 13.830 1.00 15.96 258 PHE B CA 1
ATOM 1877 C C . PHE A 1 258 ? 93.263 -17.760 13.135 1.00 15.89 258 PHE B C 1
ATOM 1878 O O . PHE A 1 258 ? 94.054 -17.024 13.724 1.00 15.39 258 PHE B O 1
ATOM 1886 N N . THR A 1 259 ? 92.865 -17.543 11.877 1.00 16.06 259 THR B N 1
ATOM 1887 C CA . THR A 1 259 ? 93.403 -16.441 11.100 1.00 16.43 259 THR B CA 1
ATOM 1888 C C . THR A 1 259 ? 92.955 -15.100 11.688 1.00 16.25 259 THR B C 1
ATOM 1889 O O . THR A 1 259 ? 93.731 -14.145 11.674 1.00 16.14 259 THR B O 1
ATOM 1893 N N . SER A 1 260 ? 91.712 -15.029 12.185 1.00 16.50 260 SER B N 1
ATOM 1894 C CA . SER A 1 260 ? 91.222 -13.842 12.876 1.00 16.69 260 SER B CA 1
ATOM 1895 C C . SER A 1 260 ? 92.152 -13.470 14.033 1.00 16.96 260 SER B C 1
ATOM 1896 O O . SER A 1 260 ? 92.498 -12.299 14.205 1.00 16.70 260 SER B O 1
ATOM 1899 N N . ALA A 1 261 ? 92.556 -14.470 14.830 1.00 17.14 261 ALA B N 1
ATOM 1900 C CA . ALA A 1 261 ? 93.440 -14.234 15.964 1.00 17.10 261 ALA B CA 1
ATOM 1901 C C . ALA A 1 261 ? 94.800 -13.732 15.478 1.00 16.93 261 ALA B C 1
ATOM 1902 O O . ALA A 1 261 ? 95.350 -12.790 16.047 1.00 17.30 261 ALA B O 1
ATOM 1904 N N . GLN A 1 262 ? 95.334 -14.371 14.429 1.00 16.51 262 GLN B N 1
ATOM 1905 C CA . GLN A 1 262 ? 96.605 -13.980 13.835 1.00 16.34 262 GLN B CA 1
ATOM 1906 C C . GLN A 1 262 ? 96.545 -12.541 13.319 1.00 16.05 262 GLN B C 1
ATOM 1907 O O . GLN A 1 262 ? 97.518 -11.798 13.450 1.00 15.65 262 GLN B O 1
ATOM 1913 N N . LEU A 1 263 ? 95.409 -12.167 12.718 1.00 16.08 263 LEU B N 1
ATOM 1914 C CA . LEU A 1 263 ? 95.250 -10.860 12.095 1.00 16.48 263 LEU B CA 1
ATOM 1915 C C . LEU A 1 263 ? 95.304 -9.748 13.148 1.00 17.09 263 LEU B C 1
ATOM 1916 O O . LEU A 1 263 ? 95.813 -8.663 12.866 1.00 16.76 263 LEU B O 1
ATOM 1921 N N . THR A 1 264 ? 94.806 -10.014 14.362 1.00 18.09 264 THR B N 1
ATOM 1922 C CA . THR A 1 264 ? 94.819 -9.003 15.414 1.00 18.69 264 THR B CA 1
ATOM 1923 C C . THR A 1 264 ? 96.252 -8.661 15.816 1.00 18.25 264 THR B C 1
ATOM 1924 O O . THR A 1 264 ? 96.497 -7.551 16.275 1.00 18.14 264 THR B O 1
ATOM 1928 N N . ARG A 1 265 ? 97.193 -9.601 15.628 1.00 18.01 265 ARG B N 1
ATOM 1929 C CA . ARG A 1 265 ? 98.589 -9.395 15.989 1.00 18.03 265 ARG B CA 1
ATOM 1930 C C . ARG A 1 265 ? 99.445 -9.043 14.768 1.00 16.77 265 ARG B C 1
ATOM 1931 O O . ARG A 1 265 ? 100.638 -8.808 14.913 1.00 16.67 265 ARG B O 1
ATOM 1939 N N . PHE A 1 266 ? 98.840 -8.974 13.576 1.00 15.80 266 PHE B N 1
ATOM 1940 C CA . PHE A 1 266 ? 99.576 -8.903 12.320 1.00 15.28 266 PHE B CA 1
ATOM 1941 C C . PHE A 1 266 ? 100.578 -7.747 12.307 1.00 15.05 266 PHE B C 1
ATOM 1942 O O . PHE A 1 266 ? 101.740 -7.936 11.965 1.00 14.25 266 PHE B O 1
ATOM 1950 N N . ASP A 1 267 ? 100.122 -6.543 12.659 1.00 15.20 267 ASP B N 1
ATOM 1951 C CA . ASP A 1 267 ? 100.938 -5.353 12.475 1.00 15.60 267 ASP B CA 1
ATOM 1952 C C . ASP A 1 267 ? 102.038 -5.279 13.530 1.00 15.75 267 ASP B C 1
ATOM 1953 O O . ASP A 1 267 ? 103.090 -4.694 13.280 1.00 15.95 267 ASP B O 1
ATOM 1958 N N . ASP A 1 268 ? 101.806 -5.889 14.697 1.00 15.95 268 ASP B N 1
ATOM 1959 C CA . ASP A 1 268 ? 102.860 -6.047 15.685 1.00 16.57 268 ASP B CA 1
ATOM 1960 C C . ASP A 1 268 ? 103.980 -6.902 15.092 1.00 16.03 268 ASP B C 1
ATOM 1961 O O . ASP A 1 268 ? 105.149 -6.535 15.177 1.00 15.17 268 ASP B O 1
ATOM 1966 N N . TYR A 1 269 ? 103.615 -8.031 14.467 1.00 16.10 269 TYR B N 1
ATOM 1967 C CA . TYR A 1 269 ? 104.591 -8.907 13.832 1.00 16.25 269 TYR B CA 1
ATOM 1968 C C . TYR A 1 269 ? 105.251 -8.206 12.642 1.00 15.65 269 TYR B C 1
ATOM 1969 O O . TYR A 1 269 ? 106.458 -8.334 12.458 1.00 15.93 269 TYR B O 1
ATOM 1978 N N . GLU A 1 270 ? 104.460 -7.477 11.844 1.00 15.63 270 GLU B N 1
ATOM 1979 C CA . GLU A 1 270 ? 104.963 -6.687 10.722 1.00 15.85 270 GLU B CA 1
ATOM 1980 C C . GLU A 1 270 ? 106.097 -5.759 11.150 1.00 15.30 270 GLU B C 1
ATOM 1981 O O . GLU A 1 270 ? 107.124 -5.696 10.482 1.00 14.67 270 GLU B O 1
ATOM 1987 N N A SER A 1 271 ? 105.885 -5.033 12.253 0.50 15.45 271 SER B N 1
ATOM 1988 N N B SER A 1 271 ? 105.876 -5.018 12.244 0.50 15.66 271 SER B N 1
ATOM 1989 C CA A SER A 1 271 ? 106.843 -4.052 12.737 0.50 15.51 271 SER B CA 1
ATOM 1990 C CA B SER A 1 271 ? 106.843 -4.057 12.752 0.50 15.85 271 SER B CA 1
ATOM 1991 C C A SER A 1 271 ? 108.197 -4.704 13.019 0.50 15.64 271 SER B C 1
ATOM 1992 C C B SER A 1 271 ? 108.195 -4.725 12.986 0.50 15.84 271 SER B C 1
ATOM 1993 O O A SER A 1 271 ? 109.233 -4.175 12.623 0.50 15.31 271 SER B O 1
ATOM 1994 O O B SER A 1 271 ? 109.222 -4.232 12.526 0.50 15.49 271 SER B O 1
ATOM 1999 N N . ALA A 1 272 ? 108.180 -5.853 13.708 1.00 16.11 272 ALA B N 1
ATOM 2000 C CA . ALA A 1 272 ? 109.403 -6.572 14.040 1.00 16.42 272 ALA B CA 1
ATOM 2001 C C . ALA A 1 272 ? 110.056 -7.126 12.774 1.00 16.28 272 ALA B C 1
ATOM 2002 O O . ALA A 1 272 ? 111.252 -6.955 12.554 1.00 16.38 272 ALA B O 1
ATOM 2004 N N . ARG A 1 273 ? 109.243 -7.786 11.946 1.00 16.79 273 ARG B N 1
ATOM 2005 C CA . ARG A 1 273 ? 109.685 -8.422 10.716 1.00 16.88 273 ARG B CA 1
ATOM 2006 C C . ARG A 1 273 ? 110.381 -7.402 9.811 1.00 16.43 273 ARG B C 1
ATOM 2007 O O . ARG A 1 273 ? 111.461 -7.657 9.279 1.00 15.52 273 ARG B O 1
ATOM 2015 N N . GLN A 1 274 ? 109.762 -6.228 9.659 1.00 16.40 274 GLN B N 1
ATOM 2016 C CA . GLN A 1 274 ? 110.248 -5.211 8.740 1.00 16.61 274 GLN B CA 1
ATOM 2017 C C . GLN A 1 274 ? 111.569 -4.629 9.251 1.00 16.98 274 GLN B C 1
ATOM 2018 O O . GLN A 1 274 ? 112.475 -4.375 8.463 1.00 17.01 274 GLN B O 1
ATOM 2024 N N . ARG A 1 275 ? 111.679 -4.429 10.571 1.00 17.87 275 ARG B N 1
ATOM 2025 C CA . ARG A 1 275 ? 112.912 -3.956 11.182 1.00 19.01 275 ARG B CA 1
ATOM 2026 C C . ARG A 1 275 ? 114.024 -4.978 10.955 1.00 18.33 275 ARG B C 1
ATOM 2027 O O . ARG A 1 275 ? 115.125 -4.618 10.545 1.00 17.37 275 ARG B O 1
ATOM 2035 N N . ASN A 1 276 ? 113.711 -6.250 11.243 1.00 18.03 276 ASN B N 1
ATOM 2036 C CA . ASN A 1 276 ? 114.680 -7.335 11.197 1.00 17.73 276 ASN B CA 1
ATOM 2037 C C . ASN A 1 276 ? 115.224 -7.506 9.780 1.00 17.21 276 ASN B C 1
ATOM 2038 O O . ASN A 1 276 ? 116.436 -7.592 9.595 1.00 17.26 276 ASN B O 1
ATOM 2043 N N . VAL A 1 277 ? 114.330 -7.552 8.785 1.00 16.46 277 VAL B N 1
ATOM 2044 C CA . VAL A 1 277 ? 114.734 -7.788 7.405 1.00 16.23 277 VAL B CA 1
ATOM 2045 C C . VAL A 1 277 ? 115.567 -6.608 6.900 1.00 16.34 277 VAL B C 1
ATOM 2046 O O . VAL A 1 277 ? 116.591 -6.805 6.254 1.00 16.08 277 VAL B O 1
ATOM 2050 N N . ALA A 1 278 ? 115.146 -5.378 7.215 1.00 16.62 278 ALA B N 1
ATOM 2051 C CA . ALA A 1 278 ? 115.869 -4.202 6.757 1.00 16.55 278 ALA B CA 1
ATOM 2052 C C . ALA A 1 278 ? 117.313 -4.223 7.266 1.00 16.34 278 ALA B C 1
ATOM 2053 O O . ALA A 1 278 ? 118.233 -3.939 6.508 1.00 16.74 278 ALA B O 1
ATOM 2055 N N . ALA A 1 279 ? 117.511 -4.564 8.548 1.00 16.89 279 ALA B N 1
ATOM 2056 C CA . ALA A 1 279 ? 118.846 -4.610 9.138 1.00 16.84 279 ALA B CA 1
ATOM 2057 C C . ALA A 1 279 ? 119.695 -5.698 8.474 1.00 16.83 279 ALA B C 1
ATOM 2058 O O . ALA A 1 279 ? 120.889 -5.511 8.244 1.00 16.78 279 ALA B O 1
ATOM 2060 N N . PHE A 1 280 ? 119.057 -6.831 8.163 1.00 16.56 280 PHE B N 1
ATOM 2061 C CA . PHE A 1 280 ? 119.697 -7.973 7.528 1.00 16.59 280 PHE B CA 1
ATOM 2062 C C . PHE A 1 280 ? 120.171 -7.614 6.119 1.00 16.21 280 PHE B C 1
ATOM 2063 O O . PHE A 1 280 ? 121.330 -7.843 5.775 1.00 15.85 280 PHE B O 1
ATOM 2071 N N . LEU A 1 281 ? 119.270 -7.037 5.317 1.00 16.36 281 LEU B N 1
ATOM 2072 C CA . LEU A 1 281 ? 119.564 -6.691 3.933 1.00 16.51 281 LEU B CA 1
ATOM 2073 C C . LEU A 1 281 ? 120.612 -5.579 3.857 1.00 16.58 281 LEU B C 1
ATOM 2074 O O . LEU A 1 281 ? 121.402 -5.546 2.919 1.00 16.10 281 LEU B O 1
ATOM 2079 N N . ALA A 1 282 ? 120.624 -4.669 4.840 1.00 17.14 282 ALA B N 1
ATOM 2080 C CA . ALA A 1 282 ? 121.588 -3.576 4.839 1.00 17.57 282 ALA B CA 1
ATOM 2081 C C . ALA A 1 282 ? 123.011 -4.126 4.962 1.00 18.05 282 ALA B C 1
ATOM 2082 O O . ALA A 1 282 ? 123.933 -3.604 4.337 1.00 18.62 282 ALA B O 1
ATOM 2084 N N . ARG A 1 283 ? 123.186 -5.199 5.745 1.00 18.18 283 ARG B N 1
ATOM 2085 C CA . ARG A 1 283 ? 124.492 -5.831 5.885 1.00 18.70 283 ARG B CA 1
ATOM 2086 C C . ARG A 1 283 ? 124.887 -6.538 4.586 1.00 18.36 283 ARG B C 1
ATOM 2087 O O . ARG A 1 283 ? 126.020 -6.398 4.125 1.00 18.77 283 ARG B O 1
ATOM 2095 N N . LEU A 1 284 ? 123.948 -7.277 3.983 1.00 18.03 284 LEU B N 1
ATOM 2096 C CA . LEU A 1 284 ? 124.230 -8.033 2.768 1.00 17.85 284 LEU B CA 1
ATOM 2097 C C . LEU A 1 284 ? 124.448 -7.106 1.570 1.00 17.69 284 LEU B C 1
ATOM 2098 O O . LEU A 1 284 ? 125.213 -7.443 0.669 1.00 17.13 284 LEU B O 1
ATOM 2103 N N . ALA A 1 285 ? 123.794 -5.938 1.566 1.00 17.91 285 ALA B N 1
ATOM 2104 C CA . ALA A 1 285 ? 123.894 -5.004 0.454 1.00 18.84 285 ALA B CA 1
ATOM 2105 C C . ALA A 1 285 ? 125.322 -4.482 0.288 1.00 19.79 285 ALA B C 1
ATOM 2106 O O . ALA A 1 285 ? 125.672 -3.991 -0.783 1.00 20.40 285 ALA B O 1
ATOM 2108 N N . GLU A 1 286 ? 126.151 -4.600 1.333 1.00 20.47 286 GLU B N 1
ATOM 2109 C CA . GLU A 1 286 ? 127.526 -4.125 1.275 1.00 22.32 286 GLU B CA 1
ATOM 2110 C C . GLU A 1 286 ? 128.440 -5.138 0.583 1.00 22.19 286 GLU B C 1
ATOM 2111 O O . GLU A 1 286 ? 129.582 -4.811 0.277 1.00 23.27 286 GLU B O 1
ATOM 2117 N N . LEU A 1 287 ? 127.948 -6.361 0.335 1.00 21.29 287 LEU B N 1
ATOM 2118 C CA . LEU A 1 287 ? 128.786 -7.431 -0.184 1.00 20.98 287 LEU B CA 1
ATOM 2119 C C . LEU A 1 287 ? 128.806 -7.388 -1.713 1.00 20.75 287 LEU B C 1
ATOM 2120 O O . LEU A 1 287 ? 127.763 -7.462 -2.355 1.00 20.05 287 LEU B O 1
ATOM 2125 N N . PRO A 1 288 ? 129.996 -7.278 -2.350 1.00 21.63 288 PRO B N 1
ATOM 2126 C CA . PRO A 1 288 ? 130.081 -7.163 -3.807 1.00 21.82 288 PRO B CA 1
ATOM 2127 C C . PRO A 1 288 ? 129.479 -8.359 -4.544 1.00 21.78 288 PRO B C 1
ATOM 2128 O O . PRO A 1 288 ? 129.771 -9.505 -4.211 1.00 21.34 288 PRO B O 1
ATOM 2132 N N . GLY A 1 289 ? 128.641 -8.075 -5.549 1.00 21.14 289 GLY B N 1
ATOM 2133 C CA . GLY A 1 289 ? 128.058 -9.105 -6.395 1.00 21.15 289 GLY B CA 1
ATOM 2134 C C . GLY A 1 289 ? 126.823 -9.763 -5.781 1.00 20.52 289 GLY B C 1
ATOM 2135 O O . GLY A 1 289 ? 126.346 -10.769 -6.301 1.00 21.30 289 GLY B O 1
ATOM 2136 N N . LEU A 1 290 ? 126.326 -9.205 -4.669 1.00 19.49 290 LEU B N 1
ATOM 2137 C CA . LEU A 1 290 ? 125.122 -9.689 -4.015 1.00 19.09 290 LEU B CA 1
ATOM 2138 C C . LEU A 1 290 ? 124.051 -8.612 -4.162 1.00 19.04 290 LEU B C 1
ATOM 2139 O O . LEU A 1 290 ? 124.223 -7.501 -3.659 1.00 19.26 290 LEU B O 1
ATOM 2144 N N . ARG A 1 291 ? 122.963 -8.945 -4.865 1.00 18.43 291 ARG B N 1
ATOM 2145 C CA . ARG A 1 291 ? 121.853 -8.022 -5.041 1.00 18.34 291 ARG B CA 1
ATOM 2146 C C . ARG A 1 291 ? 120.747 -8.384 -4.056 1.00 17.58 291 ARG B C 1
ATOM 2147 O O . ARG A 1 291 ? 120.106 -9.427 -4.198 1.00 17.24 291 ARG B O 1
ATOM 2155 N N . VAL A 1 292 ? 120.530 -7.516 -3.061 1.00 16.40 292 VAL B N 1
ATOM 2156 C CA . VAL A 1 292 ? 119.440 -7.715 -2.123 1.00 16.23 292 VAL B CA 1
ATOM 2157 C C . VAL A 1 292 ? 118.140 -7.353 -2.835 1.00 15.79 292 VAL B C 1
ATOM 2158 O O . VAL A 1 292 ? 118.129 -6.493 -3.717 1.00 15.88 292 VAL B O 1
ATOM 2162 N N . PRO A 1 293 ? 117.012 -8.004 -2.472 1.00 15.25 293 PRO B N 1
ATOM 2163 C CA . PRO A 1 293 ? 115.706 -7.647 -3.021 1.00 15.14 293 PRO B CA 1
ATOM 2164 C C . PRO A 1 293 ? 115.263 -6.274 -2.517 1.00 15.26 293 PRO B C 1
ATOM 2165 O O . PRO A 1 293 ? 115.694 -5.825 -1.451 1.00 15.13 293 PRO B O 1
ATOM 2169 N N . THR A 1 294 ? 114.403 -5.623 -3.308 1.00 15.28 294 THR B N 1
ATOM 2170 C CA . THR A 1 294 ? 113.967 -4.263 -3.049 1.00 15.12 294 THR B CA 1
ATOM 2171 C C . THR A 1 294 ? 112.485 -4.110 -3.373 1.00 15.17 294 THR B C 1
ATOM 2172 O O . THR A 1 294 ? 111.945 -4.819 -4.223 1.00 15.11 294 THR B O 1
ATOM 2176 N N . ALA A 1 295 ? 111.850 -3.168 -2.669 1.00 15.12 295 ALA B N 1
ATOM 2177 C CA . ALA A 1 295 ? 110.567 -2.616 -3.069 1.00 15.16 295 ALA B CA 1
ATOM 2178 C C . ALA A 1 295 ? 110.784 -1.658 -4.238 1.00 15.57 295 ALA B C 1
ATOM 2179 O O . ALA A 1 295 ? 111.700 -0.832 -4.198 1.00 15.71 295 ALA B O 1
ATOM 2181 N N . ALA A 1 296 ? 109.932 -1.771 -5.264 1.00 15.61 296 ALA B N 1
ATOM 2182 C CA . ALA A 1 296 ? 109.921 -0.825 -6.369 1.00 16.22 296 ALA B CA 1
ATOM 2183 C C . ALA A 1 296 ? 109.407 0.527 -5.876 1.00 16.65 296 ALA B C 1
ATOM 2184 O O . ALA A 1 296 ? 108.837 0.621 -4.790 1.00 16.31 296 ALA B O 1
ATOM 2186 N N . PRO A 1 297 ? 109.582 1.618 -6.658 1.00 17.34 297 PRO B N 1
ATOM 2187 C CA . PRO A 1 297 ? 109.080 2.937 -6.260 1.00 17.24 297 PRO B CA 1
ATOM 2188 C C . PRO A 1 297 ? 107.592 2.957 -5.913 1.00 16.99 297 PRO B C 1
ATOM 2189 O O . PRO A 1 297 ? 106.785 2.306 -6.576 1.00 17.50 297 PRO B O 1
ATOM 2193 N N . ASP A 1 298 ? 107.254 3.702 -4.850 1.00 16.75 298 ASP B N 1
ATOM 2194 C CA . ASP A 1 298 ? 105.883 3.901 -4.395 1.00 16.39 298 ASP B CA 1
ATOM 2195 C C . ASP A 1 298 ? 105.264 2.592 -3.903 1.00 15.67 298 ASP B C 1
ATOM 2196 O O . ASP A 1 298 ? 104.044 2.442 -3.947 1.00 15.82 298 ASP B O 1
ATOM 2201 N N . THR A 1 299 ? 106.093 1.659 -3.419 1.00 14.87 299 THR B N 1
ATOM 2202 C CA . THR A 1 299 ? 105.576 0.431 -2.833 1.00 14.56 299 THR B CA 1
ATOM 2203 C C . THR A 1 299 ? 106.296 0.119 -1.526 1.00 14.04 299 THR B C 1
ATOM 2204 O O . THR A 1 299 ? 107.374 0.645 -1.259 1.00 13.79 299 THR B O 1
ATOM 2208 N N . THR A 1 300 ? 105.686 -0.769 -0.732 1.00 13.67 300 THR B N 1
ATOM 2209 C CA . THR A 1 300 ? 106.379 -1.444 0.355 1.00 13.47 300 THR B CA 1
ATOM 2210 C C . THR A 1 300 ? 106.398 -2.943 0.059 1.00 13.51 300 THR B C 1
ATOM 2211 O O . THR A 1 300 ? 105.572 -3.429 -0.708 1.00 13.90 300 THR B O 1
ATOM 2215 N N . HIS A 1 301 ? 107.360 -3.650 0.666 1.00 13.49 301 HIS B N 1
ATOM 2216 C CA . HIS A 1 301 ? 107.574 -5.073 0.454 1.00 13.54 301 HIS B CA 1
ATOM 2217 C C . HIS A 1 301 ? 107.119 -5.829 1.704 1.00 13.55 301 HIS B C 1
ATOM 2218 O O . HIS A 1 301 ? 107.384 -5.381 2.818 1.00 13.39 301 HIS B O 1
ATOM 2225 N N . ALA A 1 302 ? 106.434 -6.967 1.510 1.00 13.51 302 ALA B N 1
ATOM 2226 C CA . ALA A 1 302 ? 105.958 -7.796 2.611 1.00 13.56 302 ALA B CA 1
ATOM 2227 C C . ALA A 1 302 ? 107.027 -8.785 3.087 1.00 13.83 302 ALA B C 1
ATOM 2228 O O . ALA A 1 302 ? 106.875 -9.368 4.161 1.00 13.92 302 ALA B O 1
ATOM 2230 N N . TRP A 1 303 ? 108.077 -8.994 2.278 1.00 13.92 303 TRP B N 1
ATOM 2231 C CA . TRP A 1 303 ? 109.207 -9.856 2.615 1.00 14.37 303 TRP B CA 1
ATOM 2232 C C . TRP A 1 303 ? 108.757 -11.287 2.925 1.00 14.34 303 TRP B C 1
ATOM 2233 O O . TRP A 1 303 ? 109.254 -11.903 3.867 1.00 14.16 303 TRP B O 1
ATOM 2244 N N . HIS A 1 304 ? 107.828 -11.827 2.132 1.00 14.56 304 HIS B N 1
ATOM 2245 C CA . HIS A 1 304 ? 107.403 -13.207 2.309 1.00 14.39 304 HIS B CA 1
ATOM 2246 C C . HIS A 1 304 ? 108.572 -14.156 2.030 1.00 14.60 304 HIS B C 1
ATOM 2247 O O . HIS A 1 304 ? 108.798 -15.107 2.782 1.00 14.25 304 HIS B O 1
ATOM 2254 N N . ILE A 1 305 ? 109.276 -13.901 0.921 1.00 14.37 305 ILE B N 1
ATOM 2255 C CA . ILE A 1 305 ? 110.465 -14.642 0.526 1.00 14.56 305 ILE B CA 1
ATOM 2256 C C . ILE A 1 305 ? 111.540 -13.627 0.156 1.00 14.31 305 ILE B C 1
ATOM 2257 O O . ILE A 1 305 ? 111.242 -12.647 -0.524 1.00 14.07 305 ILE B O 1
ATOM 2262 N N . LEU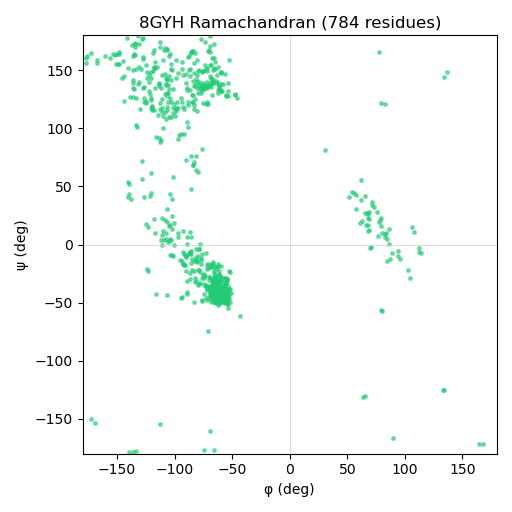 A 1 306 ? 112.782 -13.880 0.585 1.00 14.23 306 LEU B N 1
ATOM 2263 C CA . LEU A 1 306 ? 113.910 -13.039 0.212 1.00 14.52 306 LEU B CA 1
ATOM 2264 C C . LEU A 1 306 ? 114.701 -13.729 -0.896 1.00 14.79 306 LEU B C 1
ATOM 2265 O O . LEU A 1 306 ? 115.303 -14.774 -0.647 1.00 15.06 306 LEU B O 1
ATOM 2270 N N . ARG A 1 307 ? 114.699 -13.150 -2.107 1.00 14.49 307 ARG B N 1
ATOM 2271 C CA . ARG A 1 307 ? 115.483 -13.692 -3.210 1.00 14.74 307 ARG B CA 1
ATOM 2272 C C . ARG A 1 307 ? 116.690 -12.797 -3.484 1.00 15.00 307 ARG B C 1
ATOM 2273 O O . ARG A 1 307 ? 116.545 -11.592 -3.688 1.00 14.42 307 ARG B O 1
ATOM 2281 N N . PHE A 1 308 ? 117.873 -13.425 -3.516 1.00 15.39 308 PHE B N 1
ATOM 2282 C CA . PHE A 1 308 ? 119.134 -12.752 -3.773 1.00 16.10 308 PHE B CA 1
ATOM 2283 C C . PHE A 1 308 ? 119.704 -13.235 -5.105 1.00 16.83 308 PHE B C 1
ATOM 2284 O O . PHE A 1 308 ? 119.651 -14.427 -5.394 1.00 16.72 308 PHE B O 1
ATOM 2292 N N . ARG A 1 309 ? 120.245 -12.305 -5.904 1.00 17.35 309 ARG B N 1
ATOM 2293 C CA . ARG A 1 309 ? 120.969 -12.654 -7.117 1.00 17.66 309 ARG B CA 1
ATOM 2294 C C . ARG A 1 309 ? 122.460 -12.429 -6.886 1.00 18.35 309 ARG B C 1
ATOM 2295 O O . ARG A 1 309 ? 122.853 -11.462 -6.226 1.00 18.24 309 ARG B O 1
ATOM 2303 N N . PHE A 1 310 ? 123.275 -13.327 -7.456 1.00 18.37 310 PHE B N 1
ATOM 2304 C CA . PHE A 1 310 ? 124.715 -13.323 -7.255 1.00 19.13 310 PHE B CA 1
ATOM 2305 C C . PHE A 1 310 ? 125.434 -13.198 -8.597 1.00 20.24 310 PHE B C 1
ATOM 2306 O O . PHE A 1 310 ? 125.139 -13.933 -9.537 1.00 20.52 310 PHE B O 1
ATOM 2314 N N . ASP A 1 311 ? 126.411 -12.287 -8.656 1.00 21.57 311 ASP B N 1
ATOM 2315 C CA . ASP A 1 311 ? 127.126 -11.979 -9.884 1.00 22.83 311 ASP B CA 1
ATOM 2316 C C . ASP A 1 311 ? 128.454 -12.735 -9.913 1.00 23.20 311 ASP B C 1
ATOM 2317 O O . ASP A 1 311 ? 129.336 -12.456 -9.104 1.00 23.18 311 ASP B O 1
ATOM 2322 N N . PRO A 1 312 ? 128.655 -13.695 -10.850 1.00 24.39 312 PRO B N 1
ATOM 2323 C CA . PRO A 1 312 ? 129.939 -14.393 -10.985 1.00 24.94 312 PRO B CA 1
ATOM 2324 C C . PRO A 1 312 ? 131.164 -13.495 -11.162 1.00 25.52 312 PRO B C 1
ATOM 2325 O O . PRO A 1 312 ? 132.264 -13.860 -10.747 1.00 25.23 312 PRO B O 1
ATOM 2329 N N . ALA A 1 313 ? 130.967 -12.318 -11.769 1.00 26.70 313 ALA B N 1
ATOM 2330 C CA . ALA A 1 313 ? 132.055 -11.383 -12.014 1.00 27.61 313 ALA B CA 1
ATOM 2331 C C . ALA A 1 313 ? 132.701 -10.939 -10.702 1.00 28.28 313 ALA B C 1
ATOM 2332 O O . ALA A 1 313 ? 133.900 -10.671 -10.670 1.00 28.76 313 ALA B O 1
ATOM 2334 N N . ALA A 1 314 ? 131.914 -10.885 -9.619 1.00 28.53 314 ALA B N 1
ATOM 2335 C CA . ALA A 1 314 ? 132.413 -10.475 -8.314 1.00 28.56 314 ALA B CA 1
ATOM 2336 C C . ALA A 1 314 ? 133.429 -11.474 -7.760 1.00 28.77 314 ALA B C 1
ATOM 2337 O O . ALA A 1 314 ? 134.229 -11.116 -6.899 1.00 28.37 314 ALA B O 1
ATOM 2339 N N . PHE A 1 315 ? 133.378 -12.727 -8.234 1.00 29.08 315 PHE B N 1
ATOM 2340 C CA . PHE A 1 315 ? 134.267 -13.779 -7.764 1.00 29.54 315 PHE B CA 1
ATOM 2341 C C . PHE A 1 315 ? 135.281 -14.161 -8.845 1.00 30.57 315 PHE B C 1
ATOM 2342 O O . PHE A 1 315 ? 135.992 -15.154 -8.699 1.00 30.84 315 PHE B O 1
ATOM 2350 N N . GLY A 1 316 ? 135.363 -13.355 -9.911 1.00 31.89 316 GLY B N 1
ATOM 2351 C CA . GLY A 1 316 ? 136.273 -13.610 -11.017 1.00 33.27 316 GLY B CA 1
ATOM 2352 C C . GLY A 1 316 ? 135.871 -14.835 -11.838 1.00 34.88 316 GLY B C 1
ATOM 2353 O O . GLY A 1 316 ? 136.727 -15.475 -12.446 1.00 34.94 316 GLY B O 1
ATOM 2354 N N . LEU A 1 317 ? 134.564 -15.137 -11.865 1.00 35.81 317 LEU B N 1
ATOM 2355 C CA . LEU A 1 317 ? 134.043 -16.325 -12.526 1.00 37.52 317 LEU B CA 1
ATOM 2356 C C . LEU A 1 317 ? 133.342 -15.940 -13.828 1.00 40.05 317 LEU B C 1
ATOM 2357 O O . LEU A 1 317 ? 132.405 -16.614 -14.253 1.00 40.77 317 LEU B O 1
ATOM 2362 N N . ASP A 1 318 ? 133.819 -14.863 -14.464 1.00 43.56 318 ASP B N 1
ATOM 2363 C CA . ASP A 1 318 ? 133.248 -14.379 -15.710 1.00 46.44 318 ASP B CA 1
ATOM 2364 C C . ASP A 1 318 ? 133.254 -15.516 -16.729 1.00 45.47 318 ASP B C 1
ATOM 2365 O O . ASP A 1 318 ? 134.278 -16.165 -16.927 1.00 46.01 318 ASP B O 1
ATOM 2370 N N . GLY A 1 319 ? 132.094 -15.770 -17.345 1.00 45.83 319 GLY B N 1
ATOM 2371 C CA . GLY A 1 319 ? 131.986 -16.773 -18.394 1.00 45.64 319 GLY B CA 1
ATOM 2372 C C . GLY A 1 319 ? 131.676 -18.174 -17.865 1.00 44.81 319 GLY B C 1
ATOM 2373 O O . GLY A 1 319 ? 131.434 -19.078 -18.660 1.00 45.78 319 GLY B O 1
ATOM 2374 N N . VAL A 1 320 ? 131.688 -18.352 -16.535 1.00 42.33 320 VAL B N 1
ATOM 2375 C CA . VAL A 1 320 ? 131.288 -19.610 -15.920 1.00 40.91 320 VAL B CA 1
ATOM 2376 C C . VAL A 1 320 ? 129.787 -19.553 -15.642 1.00 38.61 320 VAL B C 1
ATOM 2377 O O . VAL A 1 320 ? 129.277 -18.522 -15.205 1.00 38.52 320 VAL B O 1
ATOM 2381 N N . ARG A 1 321 ? 129.094 -20.672 -15.901 1.00 35.78 321 ARG B N 1
ATOM 2382 C CA . ARG A 1 321 ? 127.663 -20.795 -15.660 1.00 34.01 321 ARG B CA 1
ATOM 2383 C C . ARG A 1 321 ? 127.318 -20.243 -14.277 1.00 30.44 321 ARG B C 1
ATOM 2384 O O . ARG A 1 321 ? 127.912 -20.666 -13.289 1.00 28.62 321 ARG B O 1
ATOM 2392 N N . PRO A 1 322 ? 126.353 -19.296 -14.155 1.00 27.77 322 PRO B N 1
ATOM 2393 C CA . PRO A 1 322 ? 125.967 -18.756 -12.848 1.00 26.36 322 PRO B CA 1
ATOM 2394 C C . PRO A 1 322 ? 125.511 -19.821 -11.851 1.00 24.67 322 PRO B C 1
ATOM 2395 O O . PRO A 1 322 ? 125.670 -19.645 -10.645 1.00 24.27 322 PRO B O 1
ATOM 2399 N N . GLN A 1 323 ? 124.950 -20.923 -12.369 1.00 23.34 323 GLN B N 1
ATOM 2400 C CA . GLN A 1 323 ? 124.471 -22.023 -11.543 1.00 22.63 323 GLN B CA 1
ATOM 2401 C C . GLN A 1 323 ? 125.614 -22.628 -10.725 1.00 22.46 323 GLN B C 1
ATOM 2402 O O . GLN A 1 323 ? 125.374 -23.198 -9.661 1.00 22.36 323 GLN B O 1
ATOM 2408 N N . ALA A 1 324 ? 126.850 -22.523 -11.228 1.00 22.00 324 ALA B N 1
ATOM 2409 C CA . ALA A 1 324 ? 128.008 -23.049 -10.520 1.00 22.26 324 ALA B CA 1
ATOM 2410 C C . ALA A 1 324 ? 128.272 -22.231 -9.253 1.00 22.13 324 ALA B C 1
ATOM 2411 O O . ALA A 1 324 ? 128.526 -22.794 -8.188 1.00 21.37 324 ALA B O 1
ATOM 2413 N N . LEU A 1 325 ? 128.204 -20.899 -9.375 1.00 21.94 325 LEU B N 1
ATOM 2414 C CA . LEU A 1 325 ? 128.321 -20.015 -8.225 1.00 21.43 325 LEU B CA 1
ATOM 2415 C C . LEU A 1 325 ? 127.148 -20.241 -7.272 1.00 20.40 325 LEU B C 1
ATOM 2416 O O . LEU A 1 325 ? 127.352 -20.371 -6.068 1.00 20.37 325 LEU B O 1
ATOM 2421 N N . ARG A 1 326 ? 125.926 -20.299 -7.820 1.00 20.08 326 ARG B N 1
ATOM 2422 C CA . ARG A 1 326 ? 124.729 -20.541 -7.025 1.00 19.93 326 ARG B CA 1
ATOM 2423 C C . ARG A 1 326 ? 124.921 -21.771 -6.132 1.00 20.30 326 ARG B C 1
ATOM 2424 O O . ARG A 1 326 ? 124.610 -21.725 -4.943 1.00 19.90 326 ARG B O 1
ATOM 2432 N N A SER A 1 327 ? 125.435 -22.862 -6.715 0.50 20.07 327 SER B N 1
ATOM 2433 N N B SER A 1 327 ? 125.430 -22.857 -6.730 0.50 19.91 327 SER B N 1
ATOM 2434 C CA A SER A 1 327 ? 125.595 -24.121 -6.002 0.50 20.42 327 SER B CA 1
ATOM 2435 C CA B SER A 1 327 ? 125.620 -24.124 -6.041 0.50 20.16 327 SER B CA 1
ATOM 2436 C C A SER A 1 327 ? 126.670 -24.011 -4.922 0.50 20.18 327 SER B C 1
ATOM 2437 C C B SER A 1 327 ? 126.657 -23.991 -4.927 0.50 20.03 327 SER B C 1
ATOM 2438 O O A SER A 1 327 ? 126.490 -24.534 -3.824 0.50 20.04 327 SER B O 1
ATOM 2439 O O B SER A 1 327 ? 126.439 -24.476 -3.819 0.50 19.87 327 SER B O 1
ATOM 2444 N N . ALA A 1 328 ? 127.785 -23.340 -5.242 1.00 20.19 328 ALA B N 1
ATOM 2445 C CA . ALA A 1 328 ? 128.877 -23.167 -4.295 1.00 20.29 328 ALA B CA 1
ATOM 2446 C C . ALA A 1 328 ? 128.420 -22.345 -3.089 1.00 20.49 328 ALA B C 1
ATOM 2447 O O . ALA A 1 328 ? 128.726 -22.696 -1.952 1.00 20.23 328 ALA B O 1
ATOM 2449 N N . LEU A 1 329 ? 127.699 -21.247 -3.350 1.00 20.54 329 LEU B N 1
ATOM 2450 C CA . LEU A 1 329 ? 127.216 -20.374 -2.291 1.00 20.47 329 LEU B CA 1
ATOM 2451 C C . LEU A 1 329 ? 126.205 -21.117 -1.422 1.00 20.89 329 LEU B C 1
ATOM 2452 O O . LEU A 1 329 ? 126.238 -20.993 -0.199 1.00 20.86 329 LEU B O 1
ATOM 2457 N N . ARG A 1 330 ? 125.321 -21.897 -2.057 1.00 21.41 330 ARG B N 1
ATOM 2458 C CA . ARG A 1 330 ? 124.319 -22.657 -1.331 1.00 22.38 330 ARG B CA 1
ATOM 2459 C C . ARG A 1 330 ? 125.000 -23.631 -0.372 1.00 22.29 330 ARG B C 1
ATOM 2460 O O . ARG A 1 330 ? 124.584 -23.766 0.777 1.00 20.99 330 ARG B O 1
ATOM 2468 N N . ARG A 1 331 ? 126.046 -24.309 -0.861 1.00 21.51 331 ARG B N 1
ATOM 2469 C CA . ARG A 1 331 ? 126.748 -25.304 -0.067 1.00 21.75 331 ARG B CA 1
ATOM 2470 C C . ARG A 1 331 ? 127.441 -24.642 1.123 1.00 20.90 331 ARG B C 1
ATOM 2471 O O . ARG A 1 331 ? 127.297 -25.103 2.253 1.00 20.55 331 ARG B O 1
ATOM 2479 N N . LEU A 1 332 ? 128.197 -23.568 0.860 1.00 20.42 332 LEU B N 1
ATOM 2480 C CA . LEU A 1 332 ? 128.959 -22.898 1.902 1.00 20.67 332 LEU B CA 1
ATOM 2481 C C . LEU A 1 332 ? 128.024 -22.287 2.948 1.00 20.42 332 LEU B C 1
ATOM 2482 O O . LEU A 1 332 ? 128.308 -22.368 4.141 1.00 20.17 332 LEU B O 1
ATOM 2487 N N . LEU A 1 333 ? 126.908 -21.688 2.509 1.00 20.21 333 LEU B N 1
ATOM 2488 C CA . LEU A 1 333 ? 126.006 -20.999 3.423 1.00 20.14 333 LEU B CA 1
ATOM 2489 C C . LEU A 1 333 ? 125.228 -21.999 4.282 1.00 19.95 333 LEU B C 1
ATOM 2490 O O . LEU A 1 333 ? 125.025 -21.754 5.468 1.00 19.30 333 LEU B O 1
ATOM 2495 N N A ARG A 1 334 ? 124.820 -23.130 3.697 0.50 19.82 334 ARG B N 1
ATOM 2496 N N B ARG A 1 334 ? 124.783 -23.110 3.674 0.50 20.40 334 ARG B N 1
ATOM 2497 C CA A ARG A 1 334 ? 124.096 -24.141 4.451 0.50 19.97 334 ARG B CA 1
ATOM 2498 C CA B ARG A 1 334 ? 124.120 -24.184 4.405 0.50 20.95 334 ARG B CA 1
ATOM 2499 C C A ARG A 1 334 ? 125.016 -24.800 5.482 0.50 19.88 334 ARG B C 1
ATOM 2500 C C B ARG A 1 334 ? 125.031 -24.719 5.508 0.50 20.43 334 ARG B C 1
ATOM 2501 O O A ARG A 1 334 ? 124.542 -25.223 6.534 0.50 19.93 334 ARG B O 1
ATOM 2502 O O B ARG A 1 334 ? 124.568 -24.989 6.613 0.50 20.33 334 ARG B O 1
ATOM 2517 N N . ALA A 1 335 ? 126.325 -24.857 5.198 1.00 20.13 335 ALA B N 1
ATOM 2518 C CA . ALA A 1 335 ? 127.300 -25.373 6.150 1.00 19.98 335 ALA B CA 1
ATOM 2519 C C . ALA A 1 335 ? 127.450 -24.437 7.355 1.00 20.13 335 ALA B C 1
ATOM 2520 O O . ALA A 1 335 ? 127.757 -24.895 8.455 1.00 19.54 335 ALA B O 1
ATOM 2522 N N . GLU A 1 336 ? 127.232 -23.128 7.142 1.00 19.81 336 GLU B N 1
ATOM 2523 C CA . GLU A 1 336 ? 127.241 -22.146 8.218 1.00 19.72 336 GLU B CA 1
ATOM 2524 C C . GLU A 1 336 ? 125.949 -22.197 9.032 1.00 19.07 336 GLU B C 1
ATOM 2525 O O . GLU A 1 336 ? 125.892 -21.635 10.122 1.00 19.80 336 GLU B O 1
ATOM 2531 N N . GLY A 1 337 ? 124.902 -22.820 8.479 1.00 18.53 337 GLY B N 1
ATOM 2532 C CA . GLY A 1 337 ? 123.629 -22.972 9.165 1.00 18.20 337 GLY B CA 1
ATOM 2533 C C . GLY A 1 337 ? 122.522 -22.092 8.583 1.00 18.29 337 GLY B C 1
ATOM 2534 O O . GLY A 1 337 ? 121.451 -21.984 9.175 1.00 18.71 337 GLY B O 1
ATOM 2535 N N . VAL A 1 338 ? 122.773 -21.483 7.417 1.00 18.36 338 VAL B N 1
ATOM 2536 C CA . VAL A 1 338 ? 121.789 -20.638 6.758 1.00 18.47 338 VAL B CA 1
ATOM 2537 C C . VAL A 1 338 ? 121.005 -21.504 5.774 1.00 18.39 338 VAL B C 1
ATOM 2538 O O . VAL A 1 338 ? 121.584 -22.033 4.829 1.00 18.03 338 VAL B O 1
ATOM 2542 N N . PRO A 1 339 ? 119.670 -21.660 5.940 1.00 18.68 339 PRO B N 1
ATOM 2543 C CA . PRO A 1 339 ? 118.889 -22.560 5.087 1.00 19.10 339 PRO B CA 1
ATOM 2544 C C . PRO A 1 339 ? 118.531 -21.964 3.725 1.00 18.80 339 PRO B C 1
ATOM 2545 O O . PRO A 1 339 ? 117.355 -21.813 3.398 1.00 19.32 339 PRO B O 1
ATOM 2549 N N . MET A 1 340 ? 119.562 -21.652 2.928 1.00 19.38 340 MET B N 1
ATOM 2550 C CA . MET A 1 340 ? 119.368 -21.063 1.613 1.00 19.73 340 MET B CA 1
ATOM 2551 C C . MET A 1 340 ? 118.754 -22.116 0.696 1.00 20.04 340 MET B C 1
ATOM 2552 O O . MET A 1 340 ? 119.159 -23.276 0.719 1.00 19.48 340 MET B O 1
ATOM 2557 N N . SER A 1 341 ? 117.762 -21.690 -0.092 1.00 19.86 341 SER B N 1
ATOM 2558 C CA . SER A 1 341 ? 116.989 -22.593 -0.926 1.00 20.16 341 SER B CA 1
ATOM 2559 C C . SER A 1 341 ? 116.842 -21.999 -2.321 1.00 20.36 341 SER B C 1
ATOM 2560 O O . SER A 1 341 ? 117.254 -20.870 -2.573 1.00 20.92 341 SER B O 1
ATOM 2563 N N . GLN A 1 342 ? 116.263 -22.786 -3.229 1.00 20.48 342 GLN B N 1
ATOM 2564 C CA . GLN A 1 342 ? 115.677 -22.241 -4.439 1.00 20.38 342 GLN B CA 1
ATOM 2565 C C . GLN A 1 342 ? 114.176 -22.129 -4.204 1.00 19.90 342 GLN B C 1
ATOM 2566 O O . GLN A 1 342 ? 113.626 -22.782 -3.318 1.00 20.18 342 GLN B O 1
ATOM 2572 N N . TYR A 1 343 ? 113.529 -21.264 -4.984 1.00 18.41 343 TYR B N 1
ATOM 2573 C CA . TYR A 1 343 ? 112.080 -21.204 -5.011 1.00 17.80 343 TYR B CA 1
ATOM 2574 C C . TYR A 1 343 ? 111.644 -21.151 -6.471 1.00 17.10 343 TYR B C 1
ATOM 2575 O O . TYR A 1 343 ? 111.754 -20.103 -7.105 1.00 16.26 343 TYR B O 1
ATOM 2584 N N . GLN A 1 344 ? 111.173 -22.305 -6.972 1.00 16.81 344 GLN B N 1
ATOM 2585 C CA . GLN A 1 344 ? 110.955 -22.570 -8.389 1.00 17.13 344 GLN B CA 1
ATOM 2586 C C . GLN A 1 344 ? 112.291 -22.916 -9.049 1.00 17.47 344 GLN B C 1
ATOM 2587 O O . GLN A 1 344 ? 113.232 -22.120 -9.018 1.00 16.72 344 GLN B O 1
ATOM 2593 N N . LEU A 1 345 ? 112.351 -24.119 -9.642 1.00 17.77 345 LEU B N 1
ATOM 2594 C CA . LEU A 1 345 ? 113.525 -24.606 -10.354 1.00 18.28 345 LEU B CA 1
ATOM 2595 C C . LEU A 1 345 ? 113.438 -24.264 -11.839 1.00 18.01 345 LEU B C 1
ATOM 2596 O O . LEU A 1 345 ? 114.443 -24.337 -12.543 1.00 18.01 345 LEU B O 1
ATOM 2601 N N . MET A 1 346 ? 112.234 -23.932 -12.316 1.00 17.73 346 MET B N 1
ATOM 2602 C CA . MET A 1 346 ? 112.019 -23.657 -13.725 1.00 18.49 346 MET B CA 1
ATOM 2603 C C . MET A 1 346 ? 110.917 -22.612 -13.860 1.00 18.26 346 MET B C 1
ATOM 2604 O O . MET A 1 346 ? 110.055 -22.502 -12.987 1.00 18.47 346 MET B O 1
ATOM 2609 N N . PRO A 1 347 ? 110.891 -21.844 -14.974 1.00 18.58 347 PRO B N 1
ATOM 2610 C CA . PRO A 1 347 ? 109.732 -21.019 -15.311 1.00 18.25 347 PRO B CA 1
ATOM 2611 C C . PRO A 1 347 ? 108.505 -21.912 -15.476 1.00 17.99 347 PRO B C 1
ATOM 2612 O O . PRO A 1 347 ? 108.634 -23.048 -15.927 1.00 17.91 347 PRO B O 1
ATOM 2616 N N . LEU A 1 348 ? 107.321 -21.386 -15.134 1.00 17.26 348 LEU B N 1
ATOM 2617 C CA . LEU A 1 348 ? 106.084 -22.151 -15.219 1.00 17.54 348 LEU B CA 1
ATOM 2618 C C . LEU A 1 348 ? 105.876 -22.750 -16.612 1.00 18.11 348 LEU B C 1
ATOM 2619 O O . LEU A 1 348 ? 105.446 -23.897 -16.714 1.00 17.31 348 LEU B O 1
ATOM 2624 N N . PRO A 1 349 ? 106.148 -22.034 -17.731 1.00 18.87 349 PRO B N 1
ATOM 2625 C CA . PRO A 1 349 ? 105.994 -22.620 -19.067 1.00 19.63 349 PRO B CA 1
ATOM 2626 C C . PRO A 1 349 ? 106.688 -23.964 -19.308 1.00 19.89 349 PRO B C 1
ATOM 2627 O O . PRO A 1 349 ? 106.281 -24.702 -20.202 1.00 21.05 349 PRO B O 1
ATOM 2631 N N . ASP A 1 350 ? 107.738 -24.262 -18.530 1.00 19.87 350 ASP B N 1
ATOM 2632 C CA . ASP A 1 350 ? 108.492 -25.502 -18.658 1.00 20.54 350 ASP B CA 1
ATOM 2633 C C . ASP A 1 350 ? 107.804 -26.663 -17.936 1.00 20.65 350 ASP B C 1
ATOM 2634 O O . ASP A 1 350 ? 108.199 -27.812 -18.127 1.00 20.98 350 ASP B O 1
ATOM 2639 N N . GLN A 1 351 ? 106.806 -26.372 -17.090 1.00 20.46 351 GLN B N 1
ATOM 2640 C CA . GLN A 1 351 ? 106.096 -27.410 -16.353 1.00 20.76 351 GLN B CA 1
ATOM 2641 C C . GLN A 1 351 ? 105.282 -28.268 -17.325 1.00 21.09 351 GLN B C 1
ATOM 2642 O O . GLN A 1 351 ? 104.681 -27.762 -18.272 1.00 19.64 351 GLN B O 1
ATOM 2648 N N . LYS A 1 352 ? 105.246 -29.576 -17.045 1.00 21.75 352 LYS B N 1
ATOM 2649 C CA . LYS A 1 352 ? 104.686 -30.568 -17.950 1.00 22.78 352 LYS B CA 1
ATOM 2650 C C . LYS A 1 352 ? 103.262 -30.190 -18.359 1.00 21.01 352 LYS B C 1
ATOM 2651 O O . LYS A 1 352 ? 102.892 -30.345 -19.520 1.00 20.71 352 LYS B O 1
ATOM 2657 N N . VAL A 1 353 ? 102.465 -29.689 -17.407 1.00 19.67 353 VAL B N 1
ATOM 2658 C CA . VAL A 1 353 ? 101.078 -29.342 -17.672 1.00 19.13 353 VAL B CA 1
ATOM 2659 C C . VAL A 1 353 ? 100.994 -28.307 -18.797 1.00 18.45 353 VAL B C 1
ATOM 2660 O O . VAL A 1 353 ? 100.098 -28.386 -19.636 1.00 17.19 353 VAL B O 1
ATOM 2664 N N . PHE A 1 354 ? 101.935 -27.351 -18.827 1.00 18.23 354 PHE B N 1
ATOM 2665 C CA . PHE A 1 354 ? 101.872 -26.250 -19.778 1.00 18.43 354 PHE B CA 1
ATOM 2666 C C . PHE A 1 354 ? 102.593 -26.600 -21.081 1.00 19.47 354 PHE B C 1
ATOM 2667 O O . PHE A 1 354 ? 102.299 -26.010 -22.118 1.00 20.69 354 PHE B O 1
ATOM 2675 N N . VAL A 1 355 ? 103.527 -27.559 -21.033 1.00 20.17 355 VAL B N 1
ATOM 2676 C CA . VAL A 1 355 ? 104.200 -28.036 -22.234 1.00 20.67 355 VAL B CA 1
ATOM 2677 C C . VAL A 1 355 ? 103.264 -28.964 -23.012 1.00 21.35 355 VAL B C 1
ATOM 2678 O O . VAL A 1 355 ? 103.107 -28.814 -24.222 1.00 20.96 355 VAL B O 1
ATOM 2682 N N . ASP A 1 356 ? 102.654 -29.925 -22.308 1.00 21.44 356 ASP B N 1
ATOM 2683 C CA . ASP A 1 356 ? 101.889 -30.985 -22.949 1.00 22.42 356 ASP B CA 1
ATOM 2684 C C . ASP A 1 356 ? 100.557 -30.453 -23.469 1.00 22.63 356 ASP B C 1
ATOM 2685 O O . ASP A 1 356 ? 100.073 -30.916 -24.498 1.00 21.32 356 ASP B O 1
ATOM 2690 N N . ARG A 1 357 ? 99.961 -29.511 -22.727 1.00 22.64 357 ARG B N 1
ATOM 2691 C CA . ARG A 1 357 ? 98.704 -28.886 -23.103 1.00 23.53 357 ARG B CA 1
ATOM 2692 C C . ARG A 1 357 ? 97.636 -29.953 -23.353 1.00 22.72 357 ARG B C 1
ATOM 2693 O O . ARG A 1 357 ? 96.893 -29.875 -24.330 1.00 21.62 357 ARG B O 1
ATOM 2701 N N . VAL A 1 358 ? 97.563 -30.940 -22.449 1.00 21.36 358 VAL B N 1
ATOM 2702 C CA . VAL A 1 358 ? 96.496 -31.929 -22.456 1.00 20.74 358 VAL B CA 1
ATOM 2703 C C . VAL A 1 358 ? 95.326 -31.417 -21.617 1.00 19.33 358 VAL B C 1
ATOM 2704 O O . VAL A 1 358 ? 94.169 -31.589 -22.000 1.00 18.73 358 VAL B O 1
ATOM 2708 N N . GLY A 1 359 ? 95.641 -30.828 -20.454 1.00 18.42 359 GLY B N 1
ATOM 2709 C CA . GLY A 1 359 ? 94.642 -30.216 -19.592 1.00 17.89 359 GLY B CA 1
ATOM 2710 C C . GLY A 1 359 ? 93.670 -31.250 -19.028 1.00 17.44 359 GLY B C 1
ATOM 2711 O O . GLY A 1 359 ? 94.100 -32.272 -18.507 1.00 17.03 359 GLY B O 1
ATOM 2712 N N . PHE A 1 360 ? 92.366 -30.980 -19.151 1.00 17.10 360 PHE B N 1
ATOM 2713 C CA . PHE A 1 360 ? 91.338 -31.879 -18.649 1.00 17.53 360 PHE B CA 1
ATOM 2714 C C . PHE A 1 360 ? 91.297 -33.168 -19.466 1.00 17.95 360 PHE B C 1
ATOM 2715 O O . PHE A 1 360 ? 90.723 -34.161 -19.025 1.00 17.77 360 PHE B O 1
ATOM 2723 N N . GLY A 1 361 ? 91.882 -33.111 -20.668 1.00 17.89 361 GLY B N 1
ATOM 2724 C CA . GLY A 1 361 ? 91.790 -34.172 -21.655 1.00 18.64 361 GLY B CA 1
ATOM 2725 C C . GLY A 1 361 ? 91.482 -33.581 -23.027 1.00 18.41 361 GLY B C 1
ATOM 2726 O O . GLY A 1 361 ? 90.777 -32.577 -23.123 1.00 19.16 361 GLY B O 1
ATOM 2727 N N . GLY A 1 362 ? 92.060 -34.181 -24.072 1.00 18.69 362 GLY B N 1
ATOM 2728 C CA . GLY A 1 362 ? 91.795 -33.781 -25.444 1.00 18.64 362 GLY B CA 1
ATOM 2729 C C . GLY A 1 362 ? 92.308 -32.376 -25.759 1.00 18.58 362 GLY B C 1
ATOM 2730 O O . GLY A 1 362 ? 91.875 -31.772 -26.740 1.00 19.51 362 GLY B O 1
ATOM 2731 N N . GLY A 1 363 ? 93.208 -31.862 -24.908 1.00 18.00 363 GLY B N 1
ATOM 2732 C CA . GLY A 1 363 ? 93.845 -30.571 -25.116 1.00 17.80 363 GLY B CA 1
ATOM 2733 C C . GLY A 1 363 ? 93.033 -29.378 -24.608 1.00 17.74 363 GLY B C 1
ATOM 2734 O O . GLY A 1 363 ? 93.439 -28.234 -24.814 1.00 17.30 363 GLY B O 1
ATOM 2735 N N . TYR A 1 364 ? 91.895 -29.626 -23.946 1.00 17.81 364 TYR B N 1
ATOM 2736 C CA . TYR A 1 364 ? 91.117 -28.546 -23.356 1.00 17.92 364 TYR B CA 1
ATOM 2737 C C . TYR A 1 364 ? 91.827 -28.055 -22.098 1.00 17.99 364 TYR B C 1
ATOM 2738 O O . TYR A 1 364 ? 92.206 -28.880 -21.268 1.00 17.05 364 TYR B O 1
ATOM 2747 N N . PRO A 1 365 ? 91.996 -26.727 -21.866 1.00 17.61 365 PRO B N 1
ATOM 2748 C CA . PRO A 1 365 ? 91.323 -25.662 -22.625 1.00 18.10 365 PRO B CA 1
ATOM 2749 C C . PRO A 1 365 ? 91.919 -25.137 -23.935 1.00 18.32 365 PRO B C 1
ATOM 2750 O O . PRO A 1 365 ? 91.259 -24.371 -24.630 1.00 17.62 365 PRO B O 1
ATOM 2754 N N . TRP A 1 366 ? 93.145 -25.549 -24.271 1.00 19.69 366 TRP B N 1
ATOM 2755 C CA . TRP A 1 366 ? 93.872 -24.996 -25.408 1.00 21.87 366 TRP B CA 1
ATOM 2756 C C . TRP A 1 366 ? 93.119 -25.231 -26.717 1.00 24.38 366 TRP B C 1
ATOM 2757 O O . TRP A 1 366 ? 93.180 -24.402 -27.626 1.00 25.48 366 TRP B O 1
ATOM 2768 N N . THR A 1 367 ? 92.397 -26.354 -26.790 1.00 26.76 367 THR B N 1
ATOM 2769 C CA . THR A 1 367 ? 91.662 -26.740 -27.984 1.00 29.40 367 THR B CA 1
ATOM 2770 C C . THR A 1 367 ? 90.774 -25.587 -28.459 1.00 32.23 367 THR B C 1
ATOM 2771 O O . THR A 1 367 ? 90.676 -25.345 -29.661 1.00 35.19 367 THR B O 1
ATOM 2775 N N . VAL A 1 368 ? 90.165 -24.853 -27.517 1.00 31.73 368 VAL B N 1
ATOM 2776 C CA . VAL A 1 368 ? 89.178 -23.837 -27.854 1.00 32.70 368 VAL B CA 1
ATOM 2777 C C . VAL A 1 368 ? 89.849 -22.616 -28.495 1.00 35.41 368 VAL B C 1
ATOM 2778 O O . VAL A 1 368 ? 89.263 -21.994 -29.378 1.00 39.26 368 VAL B O 1
ATOM 2782 N N . THR A 1 369 ? 91.056 -22.254 -28.038 1.00 38.20 369 THR B N 1
ATOM 2783 C CA . THR A 1 369 ? 91.709 -21.021 -28.465 1.00 37.82 369 THR B CA 1
ATOM 2784 C C . THR A 1 369 ? 92.527 -21.256 -29.735 1.00 39.80 369 THR B C 1
ATOM 2785 O O . THR A 1 369 ? 93.046 -20.304 -30.319 1.00 41.87 369 THR B O 1
ATOM 2789 N N . GLY A 1 370 ? 92.651 -22.524 -30.149 1.00 40.52 370 GLY B N 1
ATOM 2790 C CA . GLY A 1 370 ? 93.491 -22.892 -31.275 1.00 40.24 370 GLY B CA 1
ATOM 2791 C C . GLY A 1 370 ? 94.961 -23.055 -30.884 1.00 39.66 370 GLY B C 1
ATOM 2792 O O . GLY A 1 370 ? 95.801 -23.284 -31.747 1.00 38.44 370 GLY B O 1
ATOM 2793 N N . ALA A 1 371 ? 95.271 -22.977 -29.583 1.00 39.62 371 ALA B N 1
ATOM 2794 C CA . ALA A 1 371 ? 96.647 -23.081 -29.119 1.00 43.42 371 ALA B CA 1
ATOM 2795 C C . ALA A 1 371 ? 97.026 -24.549 -28.939 1.00 46.94 371 ALA B C 1
ATOM 2796 O O . ALA A 1 371 ? 97.582 -24.932 -27.912 1.00 48.30 371 ALA B O 1
ATOM 2798 N N . THR A 1 372 ? 96.717 -25.361 -29.957 1.00 51.93 372 THR B N 1
ATOM 2799 C CA . THR A 1 372 ? 97.192 -26.731 -30.051 1.00 55.98 372 THR B CA 1
ATOM 2800 C C . THR A 1 372 ? 98.624 -26.726 -30.586 1.00 58.62 372 THR B C 1
ATOM 2801 O O . THR A 1 372 ? 99.314 -27.743 -30.519 1.00 61.26 372 THR B O 1
ATOM 2805 N N . GLY A 1 373 ? 99.040 -25.576 -31.139 1.00 58.74 373 GLY B N 1
ATOM 2806 C CA . GLY A 1 373 ? 100.430 -25.299 -31.467 1.00 58.06 373 GLY B CA 1
ATOM 2807 C C . GLY A 1 373 ? 100.870 -23.942 -30.938 1.00 57.32 373 GLY B C 1
ATOM 2808 O O . GLY A 1 373 ? 100.026 -23.265 -30.306 1.00 50.69 373 GLY B O 1
ATOM 2809 N N . GLY A 1 377 ? 109.212 -22.735 -29.143 1.00 52.74 377 GLY B N 1
ATOM 2810 C CA . GLY A 1 377 ? 110.608 -22.363 -28.835 1.00 52.69 377 GLY B CA 1
ATOM 2811 C C . GLY A 1 377 ? 110.784 -21.991 -27.364 1.00 52.08 377 GLY B C 1
ATOM 2812 O O . GLY A 1 377 ? 109.803 -21.780 -26.652 1.00 53.29 377 GLY B O 1
ATOM 2813 N N . GLU A 1 378 ? 112.047 -21.921 -26.923 1.00 50.05 378 GLU B N 1
ATOM 2814 C CA . GLU A 1 378 ? 112.368 -21.542 -25.556 1.00 46.66 378 GLU B CA 1
ATOM 2815 C C . GLU A 1 378 ? 112.270 -20.022 -25.433 1.00 41.97 378 GLU B C 1
ATOM 2816 O O . GLU A 1 378 ? 112.773 -19.285 -26.281 1.00 41.79 378 GLU B O 1
ATOM 2822 N N . ASP A 1 379 ? 111.625 -19.575 -24.352 1.00 34.85 379 ASP B N 1
ATOM 2823 C CA . ASP A 1 379 ? 111.200 -18.195 -24.194 1.00 30.56 379 ASP B CA 1
ATOM 2824 C C . ASP A 1 379 ? 111.544 -17.775 -22.763 1.00 26.79 379 ASP B C 1
ATOM 2825 O O . ASP A 1 379 ? 112.146 -18.549 -22.019 1.00 26.29 379 ASP B O 1
ATOM 2830 N N . HIS A 1 380 ? 111.205 -16.532 -22.403 1.00 22.68 380 HIS B N 1
ATOM 2831 C CA . HIS A 1 380 ? 111.281 -16.050 -21.030 1.00 20.46 380 HIS B CA 1
ATOM 2832 C C . HIS A 1 380 ? 112.719 -16.084 -20.512 1.00 19.06 380 HIS B C 1
ATOM 2833 O O . HIS A 1 380 ? 112.979 -16.642 -19.447 1.00 18.81 380 HIS B O 1
ATOM 2840 N N . PRO A 1 381 ? 113.684 -15.435 -21.206 1.00 18.09 381 PRO B N 1
ATOM 2841 C CA . PRO A 1 381 ? 115.086 -15.456 -20.783 1.00 17.75 381 PRO B CA 1
ATOM 2842 C C . PRO A 1 381 ? 115.371 -14.870 -19.396 1.00 17.31 381 PRO B C 1
ATOM 2843 O O . PRO A 1 381 ? 116.293 -15.319 -18.726 1.00 16.96 381 PRO B O 1
ATOM 2847 N N . VAL A 1 382 ? 114.595 -13.862 -18.967 1.00 16.84 382 VAL B N 1
ATOM 2848 C CA . VAL A 1 382 ? 114.865 -13.189 -17.704 1.00 16.78 382 VAL B CA 1
ATOM 2849 C C . VAL A 1 382 ? 114.489 -14.105 -16.538 1.00 16.39 382 VAL B C 1
ATOM 2850 O O . VAL A 1 382 ? 115.260 -14.238 -15.591 1.00 16.42 382 VAL B O 1
ATOM 2854 N N . ALA A 1 383 ? 113.309 -14.736 -16.607 1.00 16.25 383 ALA B N 1
ATOM 2855 C CA . ALA A 1 383 ? 112.916 -15.723 -15.610 1.00 16.12 383 ALA B CA 1
ATOM 2856 C C . ALA A 1 383 ? 114.008 -16.785 -15.460 1.00 16.26 383 ALA B C 1
ATOM 2857 O O . ALA A 1 383 ? 114.365 -17.154 -14.346 1.00 15.71 383 ALA B O 1
ATOM 2859 N N . ARG A 1 384 ? 114.559 -17.253 -16.587 1.00 16.73 384 ARG B N 1
ATOM 2860 C CA . ARG A 1 384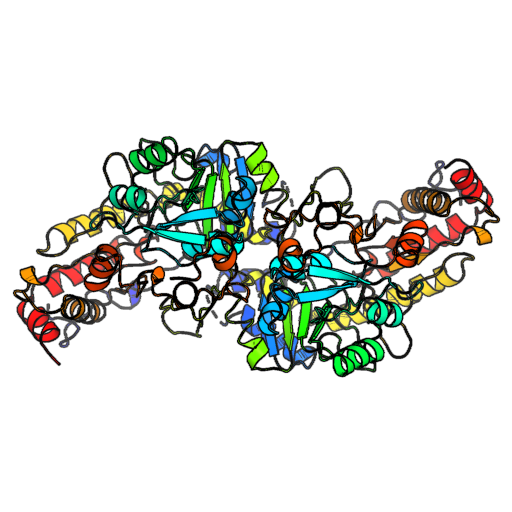 ? 115.601 -18.273 -16.572 1.00 17.27 384 ARG B CA 1
ATOM 2861 C C . ARG A 1 384 ? 116.880 -17.735 -15.929 1.00 17.30 384 ARG B C 1
ATOM 2862 O O . ARG A 1 384 ? 117.518 -18.432 -15.139 1.00 17.59 384 ARG B O 1
ATOM 2870 N N . ALA A 1 385 ? 117.249 -16.495 -16.274 1.00 17.31 385 ALA B N 1
ATOM 2871 C CA . ALA A 1 385 ? 118.444 -15.861 -15.736 1.00 17.33 385 ALA B CA 1
ATOM 2872 C C . ALA A 1 385 ? 118.328 -15.689 -14.219 1.00 17.44 385 ALA B C 1
ATOM 2873 O O . ALA A 1 385 ? 119.295 -15.913 -13.493 1.00 17.53 385 ALA B O 1
ATOM 2875 N N . VAL A 1 386 ? 117.140 -15.292 -13.748 1.00 17.30 386 VAL B N 1
ATOM 2876 C CA . VAL A 1 386 ? 116.900 -15.090 -12.325 1.00 17.13 386 VAL B CA 1
ATOM 2877 C C . VAL A 1 386 ? 117.057 -16.418 -11.586 1.00 16.90 386 VAL B C 1
ATOM 2878 O O . VAL A 1 386 ? 117.719 -16.471 -10.557 1.00 17.24 386 VAL B O 1
ATOM 2882 N N . ILE A 1 387 ? 116.462 -17.492 -12.117 1.00 16.95 387 ILE B N 1
ATOM 2883 C CA . ILE A 1 387 ? 116.576 -18.803 -11.492 1.00 17.06 387 ILE B CA 1
ATOM 2884 C C . ILE A 1 387 ? 118.039 -19.259 -11.488 1.00 17.06 387 ILE B C 1
ATOM 2885 O O . ILE A 1 387 ? 118.494 -19.870 -10.522 1.00 16.94 387 ILE B O 1
ATOM 2890 N N . ALA A 1 388 ? 118.782 -18.941 -12.556 1.00 17.15 388 ALA B N 1
ATOM 2891 C CA . ALA A 1 388 ? 120.145 -19.425 -12.726 1.00 17.14 388 ALA B CA 1
ATOM 2892 C C . ALA A 1 388 ? 121.096 -18.903 -11.642 1.00 17.19 388 ALA B C 1
ATOM 2893 O O . ALA A 1 388 ? 122.034 -19.611 -11.268 1.00 17.67 388 ALA B O 1
ATOM 2895 N N . ASP A 1 389 ? 120.876 -17.682 -11.130 1.00 17.36 389 ASP B N 1
ATOM 2896 C CA . ASP A 1 389 ? 121.872 -17.048 -10.275 1.00 17.31 389 ASP B CA 1
ATOM 2897 C C . ASP A 1 389 ? 121.315 -16.657 -8.904 1.00 16.87 389 ASP B C 1
ATOM 2898 O O . ASP A 1 389 ? 121.971 -15.902 -8.189 1.00 17.08 389 ASP B O 1
ATOM 2903 N N . SER A 1 390 ? 120.142 -17.175 -8.511 1.00 16.20 390 SER B N 1
ATOM 2904 C CA . SER A 1 390 ? 119.500 -16.709 -7.288 1.00 16.38 390 SER B CA 1
ATOM 2905 C C . SER A 1 390 ? 119.322 -17.830 -6.264 1.00 16.65 390 SER B C 1
ATOM 2906 O O . SER A 1 390 ? 119.158 -18.999 -6.617 1.00 16.02 390 SER B O 1
ATOM 2909 N N . LEU A 1 391 ? 119.371 -17.435 -4.981 1.00 16.71 391 LEU B N 1
ATOM 2910 C CA . LEU A 1 391 ? 118.950 -18.269 -3.865 1.00 17.09 391 LEU B CA 1
ATOM 2911 C C . LEU A 1 391 ? 117.948 -17.482 -3.024 1.00 17.14 391 LEU B C 1
ATOM 2912 O O . LEU A 1 391 ? 117.901 -16.251 -3.094 1.00 16.59 391 LEU B O 1
ATOM 2917 N N . THR A 1 392 ? 117.152 -18.209 -2.230 1.00 16.90 392 THR B N 1
ATOM 2918 C CA . THR A 1 392 ? 116.103 -17.599 -1.432 1.00 16.88 392 THR B CA 1
ATOM 2919 C C . THR A 1 392 ? 116.227 -18.002 0.036 1.00 17.01 392 THR B C 1
ATOM 2920 O O . THR A 1 392 ? 116.765 -19.062 0.361 1.00 16.10 392 THR B O 1
ATOM 2924 N N A LEU A 1 393 ? 115.747 -17.118 0.918 0.50 16.57 393 LEU B N 1
ATOM 2925 N N B LEU A 1 393 ? 115.725 -17.127 0.915 0.50 16.98 393 LEU B N 1
ATOM 2926 C CA A LEU A 1 393 ? 115.440 -17.482 2.291 0.50 16.75 393 LEU B CA 1
ATOM 2927 C CA B LEU A 1 393 ? 115.441 -17.478 2.296 0.50 17.40 393 LEU B CA 1
ATOM 2928 C C A LEU A 1 393 ? 113.923 -17.520 2.443 0.50 17.11 393 LEU B C 1
ATOM 2929 C C B LEU A 1 393 ? 113.927 -17.497 2.487 0.50 17.50 393 LEU B C 1
ATOM 2930 O O A LEU A 1 393 ? 113.232 -16.602 2.005 0.50 16.84 393 LEU B O 1
ATOM 2931 O O B LEU A 1 393 ? 113.243 -16.541 2.128 0.50 17.22 393 LEU B O 1
ATOM 2940 N N . GLN A 1 394 ? 113.423 -18.602 3.048 1.00 17.50 394 GLN B N 1
ATOM 2941 C CA . GLN A 1 394 ? 112.001 -18.781 3.291 1.00 17.70 394 GLN B CA 1
ATOM 2942 C C . GLN A 1 394 ? 111.786 -19.001 4.787 1.00 17.96 394 GLN B C 1
ATOM 2943 O O . GLN A 1 394 ? 112.659 -19.554 5.457 1.00 17.89 394 GLN B O 1
ATOM 2949 N N . LYS A 1 395 ? 110.648 -18.499 5.289 1.00 18.68 395 LYS B N 1
ATOM 2950 C CA . LYS A 1 395 ? 110.052 -18.865 6.570 1.00 20.16 395 LYS B CA 1
ATOM 2951 C C . LYS A 1 395 ? 110.719 -18.182 7.768 1.00 19.32 395 LYS B C 1
ATOM 2952 O O . LYS A 1 395 ? 110.022 -17.559 8.567 1.00 18.76 395 LYS B O 1
ATOM 2958 N N . ARG A 1 396 ? 112.040 -18.341 7.931 1.00 19.30 396 ARG B N 1
ATOM 2959 C CA . ARG A 1 396 ? 112.693 -18.072 9.208 1.00 19.92 396 ARG B CA 1
ATOM 2960 C C . ARG A 1 396 ? 112.590 -16.592 9.582 1.00 18.78 396 ARG B C 1
ATOM 2961 O O . ARG A 1 396 ? 112.467 -16.254 10.756 1.00 19.07 396 ARG B O 1
ATOM 2969 N N . HIS A 1 397 ? 112.639 -15.724 8.570 1.00 17.50 397 HIS B N 1
ATOM 2970 C CA . HIS A 1 397 ? 112.639 -14.281 8.764 1.00 16.96 397 HIS B CA 1
ATOM 2971 C C . HIS A 1 397 ? 111.237 -13.744 9.061 1.00 16.51 397 HIS B C 1
ATOM 2972 O O . HIS A 1 397 ? 111.083 -12.550 9.316 1.00 16.25 397 HIS B O 1
ATOM 2979 N N . LEU A 1 398 ? 110.211 -14.607 9.020 1.00 16.44 398 LEU B N 1
ATOM 2980 C CA . LEU A 1 398 ? 108.835 -14.166 9.212 1.00 16.75 398 LEU B CA 1
ATOM 2981 C C . LEU A 1 398 ? 108.509 -13.971 10.694 1.00 16.97 398 LEU B C 1
ATOM 2982 O O . LEU A 1 398 ? 107.554 -13.269 11.024 1.00 16.66 398 LEU B O 1
ATOM 2987 N N . HIS A 1 399 ? 109.275 -14.624 11.578 1.00 17.23 399 HIS B N 1
ATOM 2988 C CA . HIS A 1 399 ? 108.971 -14.651 13.002 1.00 17.87 399 HIS B CA 1
ATOM 2989 C C . HIS A 1 399 ? 109.452 -13.353 13.646 1.00 18.09 399 HIS B C 1
ATOM 2990 O O . HIS A 1 399 ? 110.569 -12.916 13.383 1.00 18.30 399 HIS B O 1
ATOM 2997 N N . PRO A 1 400 ? 108.644 -12.693 14.511 1.00 19.01 400 PRO B N 1
ATOM 2998 C CA . PRO A 1 400 ? 109.041 -11.410 15.100 1.00 19.70 400 PRO B CA 1
ATOM 2999 C C . PRO A 1 400 ? 110.297 -11.443 15.971 1.00 20.56 400 PRO B C 1
ATOM 3000 O O . PRO A 1 400 ? 110.907 -10.399 16.192 1.00 19.72 400 PRO B O 1
ATOM 3004 N N . GLU A 1 401 ? 110.691 -12.641 16.438 1.00 21.91 401 GLU B N 1
ATOM 3005 C CA . GLU A 1 401 ? 111.844 -12.810 17.314 1.00 23.53 401 GLU B CA 1
ATOM 3006 C C . GLU A 1 401 ? 113.100 -13.218 16.542 1.00 21.97 401 GLU B C 1
ATOM 3007 O O . GLU A 1 401 ? 114.110 -13.546 17.164 1.00 22.08 401 GLU B O 1
ATOM 3013 N N . SER A 1 402 ? 113.066 -13.176 15.202 1.00 20.22 402 SER B N 1
ATOM 3014 C CA . SER A 1 402 ? 114.157 -13.716 14.401 1.00 19.49 402 SER B CA 1
ATOM 3015 C C . SER A 1 402 ? 115.278 -12.698 14.166 1.00 19.19 402 SER B C 1
ATOM 3016 O O . SER A 1 402 ? 116.180 -12.963 13.376 1.00 18.57 402 SER B O 1
ATOM 3019 N N . GLY A 1 403 ? 115.256 -11.557 14.871 1.00 19.29 403 GLY B N 1
ATOM 3020 C CA . GLY A 1 403 ? 116.258 -10.515 14.686 1.00 19.32 403 GLY B CA 1
ATOM 3021 C C . GLY A 1 403 ? 117.693 -11.019 14.851 1.00 20.01 403 GLY B C 1
ATOM 3022 O O . GLY A 1 403 ? 118.539 -10.781 13.991 1.00 19.94 403 GLY B O 1
ATOM 3023 N N . GLU A 1 404 ? 117.965 -11.709 15.964 1.00 21.05 404 GLU B N 1
ATOM 3024 C CA . GLU A 1 404 ? 119.307 -12.199 16.249 1.00 22.01 404 GLU B CA 1
ATOM 3025 C C . GLU A 1 404 ? 119.713 -13.268 15.233 1.00 20.55 404 GLU B C 1
ATOM 3026 O O . GLU A 1 404 ? 120.864 -13.304 14.806 1.00 20.11 404 GLU B O 1
ATOM 3032 N N . LEU A 1 405 ? 118.759 -14.126 14.852 1.00 19.75 405 LEU B N 1
ATOM 3033 C CA . LEU A 1 405 ? 118.976 -15.167 13.855 1.00 19.47 405 LEU B CA 1
ATOM 3034 C C . LEU A 1 405 ? 119.468 -14.543 12.548 1.00 18.72 405 LEU B C 1
ATOM 3035 O O . LEU A 1 405 ? 120.440 -15.013 11.964 1.00 17.93 405 LEU B O 1
ATOM 3040 N N . LEU A 1 406 ? 118.785 -13.489 12.080 1.00 18.79 406 LEU B N 1
ATOM 3041 C CA . LEU A 1 406 ? 119.130 -12.877 10.803 1.00 18.62 406 LEU B CA 1
ATOM 3042 C C . LEU A 1 406 ? 120.514 -12.232 10.882 1.00 18.93 406 LEU B C 1
ATOM 3043 O O . LEU A 1 406 ? 121.217 -12.168 9.877 1.00 18.90 406 LEU B O 1
ATOM 3048 N N . HIS A 1 407 ? 120.912 -11.760 12.072 1.00 19.30 407 HIS B N 1
ATOM 3049 C CA . HIS A 1 407 ? 122.258 -11.237 12.262 1.00 19.84 407 HIS B CA 1
ATOM 3050 C C . HIS A 1 407 ? 123.289 -12.364 12.180 1.00 19.15 407 HIS B C 1
ATOM 3051 O O . HIS A 1 407 ? 124.377 -12.154 11.647 1.00 18.88 407 HIS B O 1
ATOM 3058 N N . LEU A 1 408 ? 122.938 -13.558 12.678 1.00 18.71 408 LEU B N 1
ATOM 3059 C CA . LEU A 1 408 ? 123.794 -14.727 12.528 1.00 18.77 408 LEU B CA 1
ATOM 3060 C C . LEU A 1 408 ? 123.917 -15.093 11.046 1.00 18.28 408 LEU B C 1
ATOM 3061 O O . LEU A 1 408 ? 125.003 -15.442 10.590 1.00 17.84 408 LEU B O 1
ATOM 3066 N N . TYR A 1 409 ? 122.809 -15.009 10.294 1.00 18.22 409 TYR B N 1
ATOM 3067 C CA . TYR A 1 409 ? 122.850 -15.240 8.854 1.00 18.52 409 TYR B CA 1
ATOM 3068 C C . TYR A 1 409 ? 123.815 -14.259 8.188 1.00 18.44 409 TYR B C 1
ATOM 3069 O O . TYR A 1 409 ? 124.617 -14.653 7.344 1.00 17.98 409 TYR B O 1
ATOM 3078 N N . ALA A 1 410 ? 123.721 -12.975 8.561 1.00 18.65 410 ALA B N 1
ATOM 3079 C CA . ALA A 1 410 ? 124.601 -11.953 8.014 1.00 18.63 410 ALA B CA 1
ATOM 3080 C C . ALA A 1 410 ? 126.061 -12.263 8.347 1.00 18.41 410 ALA B C 1
ATOM 3081 O O . ALA A 1 410 ? 126.936 -12.066 7.507 1.00 18.45 410 ALA B O 1
ATOM 3083 N N . ASP A 1 411 ? 126.327 -12.740 9.571 1.00 18.47 411 ASP B N 1
ATOM 3084 C CA . ASP A 1 411 ? 127.669 -13.178 9.935 1.00 18.70 411 ASP B CA 1
ATOM 3085 C C . ASP A 1 411 ? 128.154 -14.235 8.940 1.00 18.37 411 ASP B C 1
ATOM 3086 O O . ASP A 1 411 ? 129.300 -14.189 8.495 1.00 17.86 411 ASP B O 1
ATOM 3091 N N . ALA A 1 412 ? 127.272 -15.183 8.596 1.00 18.21 412 ALA B N 1
ATOM 3092 C CA . ALA A 1 412 ? 127.602 -16.271 7.682 1.00 18.60 412 ALA B CA 1
ATOM 3093 C C . ALA A 1 412 ? 127.945 -15.739 6.290 1.00 18.80 412 ALA B C 1
ATOM 3094 O O . ALA A 1 412 ? 128.943 -16.147 5.699 1.00 18.93 412 ALA B O 1
ATOM 3096 N N . PHE A 1 413 ? 127.104 -14.840 5.761 1.00 18.81 413 PHE B N 1
ATOM 3097 C CA . PHE A 1 413 ? 127.343 -14.244 4.454 1.00 18.85 413 PHE B CA 1
ATOM 3098 C C . PHE A 1 413 ? 128.684 -13.512 4.436 1.00 19.44 413 PHE B C 1
ATOM 3099 O O . PHE A 1 413 ? 129.433 -13.634 3.470 1.00 19.16 413 PHE B O 1
ATOM 3107 N N . GLU A 1 414 ? 128.978 -12.755 5.502 1.00 20.19 414 GLU B N 1
ATOM 3108 C CA . GLU A 1 414 ? 130.213 -11.988 5.587 1.00 21.06 414 GLU B CA 1
ATOM 3109 C C . GLU A 1 414 ? 131.423 -12.927 5.622 1.00 21.22 414 GLU B C 1
ATOM 3110 O O . GLU A 1 414 ? 132.443 -12.623 5.008 1.00 21.78 414 GLU B O 1
ATOM 3116 N N . LYS A 1 415 ? 131.305 -14.071 6.314 1.00 21.93 415 LYS B N 1
ATOM 3117 C CA . LYS A 1 415 ? 132.360 -15.078 6.352 1.00 22.46 415 LYS B CA 1
ATOM 3118 C C . LYS A 1 415 ? 132.644 -15.628 4.957 1.00 21.82 415 LYS B C 1
ATOM 3119 O O . LYS A 1 415 ? 133.800 -15.739 4.554 1.00 22.04 415 LYS B O 1
ATOM 3125 N N . VAL A 1 416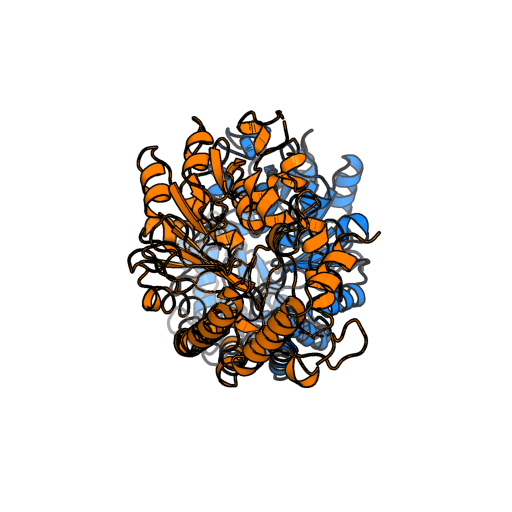 ? 131.579 -16.006 4.243 1.00 21.54 416 VAL B N 1
ATOM 3126 C CA . VAL A 1 416 ? 131.704 -16.556 2.903 1.00 21.20 416 VAL B CA 1
ATOM 3127 C C . VAL A 1 416 ? 132.364 -15.524 1.989 1.00 21.64 416 VAL B C 1
ATOM 3128 O O . VAL A 1 416 ? 133.272 -15.866 1.231 1.00 21.20 416 VAL B O 1
ATOM 3132 N N . TRP A 1 417 ? 131.917 -14.263 2.081 1.00 21.49 417 TRP B N 1
ATOM 3133 C CA . TRP A 1 417 ? 132.425 -13.200 1.225 1.00 22.18 417 TRP B CA 1
ATOM 3134 C C . TRP A 1 417 ? 133.860 -12.807 1.589 1.00 22.72 417 TRP B C 1
ATOM 3135 O O . TRP A 1 417 ? 134.534 -12.169 0.783 1.00 23.98 417 TRP B O 1
ATOM 3146 N N . ALA A 1 418 ? 134.332 -13.194 2.781 1.00 23.22 418 ALA B N 1
ATOM 3147 C CA . ALA A 1 418 ? 135.716 -12.963 3.169 1.00 24.27 418 ALA B CA 1
ATOM 3148 C C . ALA A 1 418 ? 136.634 -14.038 2.584 1.00 25.33 418 ALA B C 1
ATOM 3149 O O . ALA A 1 418 ? 137.847 -13.952 2.747 1.00 25.14 418 ALA B O 1
ATOM 3151 N N . ASN A 1 419 ? 136.061 -15.042 1.904 1.00 26.34 419 ASN B N 1
ATOM 3152 C CA . ASN A 1 419 ? 136.832 -16.147 1.353 1.00 27.40 419 ASN B CA 1
ATOM 3153 C C . ASN A 1 419 ? 136.501 -16.330 -0.129 1.00 28.17 419 ASN B C 1
ATOM 3154 O O . ASN A 1 419 ? 136.129 -17.425 -0.552 1.00 27.62 419 ASN B O 1
ATOM 3159 N N . PRO A 1 420 ? 136.664 -15.284 -0.973 1.00 28.45 420 PRO B N 1
ATOM 3160 C CA . PRO A 1 420 ? 136.277 -15.364 -2.384 1.00 29.38 420 PRO B CA 1
ATOM 3161 C C . PRO A 1 420 ? 137.024 -16.426 -3.194 1.00 30.13 420 PRO B C 1
ATOM 3162 O O . PRO A 1 420 ? 136.457 -17.006 -4.116 1.00 29.46 420 PRO B O 1
ATOM 3166 N N . ASP A 1 421 ? 138.290 -16.685 -2.842 1.00 32.37 421 ASP B N 1
ATOM 3167 C CA . ASP A 1 421 ? 139.094 -17.670 -3.552 1.00 33.50 421 ASP B CA 1
ATOM 3168 C C . ASP A 1 421 ? 138.484 -19.059 -3.392 1.00 32.92 421 ASP B C 1
ATOM 3169 O O . ASP A 1 421 ? 138.468 -19.836 -4.343 1.00 32.15 421 ASP B O 1
ATOM 3174 N N . MET A 1 422 ? 137.983 -19.362 -2.191 1.00 32.84 422 MET B N 1
ATOM 3175 C CA . MET A 1 422 ? 137.425 -20.673 -1.899 1.00 33.75 422 MET B CA 1
ATOM 3176 C C . MET A 1 422 ? 136.073 -20.831 -2.597 1.00 30.72 422 MET B C 1
ATOM 3177 O O . MET A 1 422 ? 135.734 -21.924 -3.047 1.00 29.33 422 MET B O 1
ATOM 3182 N N . VAL A 1 423 ? 135.311 -19.732 -2.692 1.00 28.17 423 VAL B N 1
ATOM 3183 C CA . VAL A 1 423 ? 134.058 -19.718 -3.431 1.00 27.00 423 VAL B CA 1
ATOM 3184 C C . VAL A 1 423 ? 134.348 -20.046 -4.896 1.00 26.96 423 VAL B C 1
ATOM 3185 O O . VAL A 1 423 ? 133.670 -20.878 -5.494 1.00 25.06 423 VAL B O 1
ATOM 3189 N N . ALA A 1 424 ? 135.359 -19.372 -5.458 1.00 27.07 424 ALA B N 1
ATOM 3190 C CA . ALA A 1 424 ? 135.731 -19.538 -6.855 1.00 27.91 424 ALA B CA 1
ATOM 3191 C C . ALA A 1 424 ? 136.178 -20.974 -7.125 1.00 28.00 424 ALA B C 1
ATOM 3192 O O . ALA A 1 424 ? 135.822 -21.546 -8.150 1.00 27.93 424 ALA B O 1
ATOM 3194 N N . THR A 1 425 ? 136.959 -21.544 -6.199 1.00 28.89 425 THR B N 1
ATOM 3195 C CA . THR A 1 425 ? 137.483 -22.894 -6.343 1.00 29.21 425 THR B CA 1
ATOM 3196 C C . THR A 1 425 ? 136.334 -23.902 -6.387 1.00 29.51 425 THR B C 1
ATOM 3197 O O . THR A 1 425 ? 136.340 -24.798 -7.227 1.00 29.94 425 THR B O 1
ATOM 3201 N N . LEU A 1 426 ? 135.358 -23.751 -5.483 1.00 29.84 426 LEU B N 1
ATOM 3202 C CA . LEU A 1 426 ? 134.192 -24.624 -5.452 1.00 31.43 426 LEU B CA 1
ATOM 3203 C C . LEU A 1 426 ? 133.381 -24.492 -6.737 1.00 30.83 426 LEU B C 1
ATOM 3204 O O . LEU A 1 426 ? 132.933 -25.495 -7.283 1.00 31.17 426 LEU B O 1
ATOM 3209 N N . ALA A 1 427 ? 133.172 -23.251 -7.191 1.00 30.62 427 ALA B N 1
ATOM 3210 C CA . ALA A 1 427 ? 132.349 -22.991 -8.361 1.00 30.75 427 ALA B CA 1
ATOM 3211 C C . ALA A 1 427 ? 132.984 -23.602 -9.610 1.00 31.03 427 ALA B C 1
ATOM 3212 O O . ALA A 1 427 ? 132.275 -24.091 -10.485 1.00 30.27 427 ALA B O 1
ATOM 3214 N N . GLY A 1 428 ? 134.321 -23.572 -9.679 1.00 32.73 428 GLY B N 1
ATOM 3215 C CA . GLY A 1 428 ? 135.060 -24.039 -10.843 1.00 34.08 428 GLY B CA 1
ATOM 3216 C C . GLY A 1 428 ? 135.366 -25.537 -10.811 1.00 35.64 428 GLY B C 1
ATOM 3217 O O . GLY A 1 428 ? 135.853 -26.079 -11.803 1.00 34.91 428 GLY B O 1
ATOM 3218 N N . ALA A 1 429 ? 135.086 -26.197 -9.678 1.00 37.05 429 ALA B N 1
ATOM 3219 C CA . ALA A 1 429 ? 135.412 -27.605 -9.499 1.00 39.95 429 ALA B CA 1
ATOM 3220 C C . ALA A 1 429 ? 134.358 -28.488 -10.163 1.00 42.30 429 ALA B C 1
ATOM 3221 O O . ALA A 1 429 ? 133.228 -28.057 -10.389 1.00 42.25 429 ALA B O 1
ATOM 3223 N N . ALA A 1 430 ? 134.751 -29.733 -10.461 1.00 47.13 430 ALA B N 1
ATOM 3224 C CA . ALA A 1 430 ? 133.838 -30.749 -10.964 1.00 50.28 430 ALA B CA 1
ATOM 3225 C C . ALA A 1 430 ? 133.086 -31.387 -9.789 1.00 52.78 430 ALA B C 1
ATOM 3226 O O . ALA A 1 430 ? 131.857 -31.181 -9.717 1.00 56.61 430 ALA B O 1
ATOM 3228 N N . SER B 1 2 ? 46.870 -34.244 23.915 1.00 63.70 2 SER A N 1
ATOM 3229 C CA . SER B 1 2 ? 45.765 -34.924 23.185 1.00 62.62 2 SER A CA 1
ATOM 3230 C C . SER B 1 2 ? 45.382 -34.129 21.939 1.00 61.30 2 SER A C 1
ATOM 3231 O O . SER B 1 2 ? 45.232 -34.706 20.864 1.00 60.83 2 SER A O 1
ATOM 3234 N N . LYS B 1 3 ? 45.220 -32.808 22.097 1.00 59.36 3 LYS A N 1
ATOM 3235 C CA . LYS B 1 3 ? 44.821 -31.944 20.997 1.00 57.97 3 LYS A CA 1
ATOM 3236 C C . LYS B 1 3 ? 46.064 -31.478 20.239 1.00 54.72 3 LYS A C 1
ATOM 3237 O O . LYS B 1 3 ? 47.135 -31.334 20.826 1.00 53.62 3 LYS A O 1
ATOM 3243 N N . LEU B 1 4 ? 45.896 -31.234 18.933 1.00 51.36 4 LEU A N 1
ATOM 3244 C CA . LEU B 1 4 ? 46.999 -30.898 18.044 1.00 49.63 4 LEU A CA 1
ATOM 3245 C C . LEU B 1 4 ? 47.658 -29.591 18.481 1.00 48.51 4 LEU A C 1
ATOM 3246 O O . LEU B 1 4 ? 46.974 -28.632 18.832 1.00 47.74 4 LEU A O 1
ATOM 3251 N N . ALA B 1 5 ? 48.997 -29.570 18.425 1.00 47.32 5 ALA A N 1
ATOM 3252 C CA . ALA B 1 5 ? 49.788 -28.410 18.810 1.00 46.65 5 ALA A CA 1
ATOM 3253 C C . ALA B 1 5 ? 49.657 -27.296 17.773 1.00 47.22 5 ALA A C 1
ATOM 3254 O O . ALA B 1 5 ? 49.910 -26.135 18.085 1.00 47.67 5 ALA A O 1
ATOM 3256 N N . ALA B 1 6 ? 49.265 -27.656 16.543 1.00 47.93 6 ALA A N 1
ATOM 3257 C CA . ALA B 1 6 ? 49.038 -26.682 15.486 1.00 49.06 6 ALA A CA 1
ATOM 3258 C C . ALA B 1 6 ? 47.848 -25.783 15.820 1.00 50.99 6 ALA A C 1
ATOM 3259 O O . ALA B 1 6 ? 47.715 -24.705 15.245 1.00 50.66 6 ALA A O 1
ATOM 3261 N N . PHE B 1 7 ? 46.981 -26.236 16.738 1.00 53.44 7 PHE A N 1
ATOM 3262 C CA . PHE B 1 7 ? 45.791 -25.487 17.112 1.00 56.26 7 PHE A CA 1
ATOM 3263 C C . PHE B 1 7 ? 45.738 -25.286 18.627 1.00 55.46 7 PHE A C 1
ATOM 3264 O O . PHE B 1 7 ? 44.673 -25.399 19.230 1.00 56.24 7 PHE A O 1
ATOM 3272 N N . GLY B 1 8 ? 46.894 -24.982 19.232 1.00 53.54 8 GLY A N 1
ATOM 3273 C CA . GLY B 1 8 ? 46.955 -24.533 20.615 1.00 52.17 8 GLY A CA 1
ATOM 3274 C C . GLY B 1 8 ? 47.250 -25.650 21.616 1.00 50.31 8 GLY A C 1
ATOM 3275 O O . GLY B 1 8 ? 47.552 -25.368 22.774 1.00 50.82 8 GLY A O 1
ATOM 3276 N N . GLY B 1 9 ? 47.165 -26.912 21.174 1.00 47.39 9 GLY A N 1
ATOM 3277 C CA . GLY B 1 9 ? 47.361 -28.051 22.057 1.00 45.30 9 GLY A CA 1
ATOM 3278 C C . GLY B 1 9 ? 48.810 -28.182 22.526 1.00 43.70 9 GLY A C 1
ATOM 3279 O O . GLY B 1 9 ? 49.696 -27.482 22.040 1.00 42.27 9 GLY A O 1
ATOM 3280 N N . PRO B 1 10 ? 49.100 -29.079 23.496 1.00 42.56 10 PRO A N 1
ATOM 3281 C CA . PRO B 1 10 ? 50.472 -29.297 23.953 1.00 41.80 10 PRO A CA 1
ATOM 3282 C C . PRO B 1 10 ? 51.276 -30.073 22.912 1.00 40.73 10 PRO A C 1
ATOM 3283 O O . PRO B 1 10 ? 50.767 -31.026 22.328 1.00 39.78 10 PRO A O 1
ATOM 3287 N N . PRO B 1 11 ? 52.544 -29.688 22.633 1.00 39.79 11 PRO A N 1
ATOM 3288 C CA . PRO B 1 11 ? 53.372 -30.423 21.676 1.00 38.96 11 PRO A CA 1
ATOM 3289 C C . PRO B 1 11 ? 53.812 -31.778 22.224 1.00 37.27 11 PRO A C 1
ATOM 3290 O O . PRO B 1 11 ? 54.160 -31.893 23.397 1.00 36.82 11 PRO A O 1
ATOM 3294 N N . ALA B 1 12 ? 53.800 -32.797 21.357 1.00 36.73 12 ALA A N 1
ATOM 3295 C CA . ALA B 1 12 ? 54.246 -34.132 21.724 1.00 36.52 12 ALA A CA 1
ATOM 3296 C C . ALA B 1 12 ? 55.742 -34.124 22.037 1.00 36.24 12 ALA A C 1
ATOM 3297 O O . ALA B 1 12 ? 56.218 -34.992 22.766 1.00 36.22 12 ALA A O 1
ATOM 3299 N N . VAL B 1 13 ? 56.474 -33.150 21.474 1.00 36.05 13 VAL A N 1
ATOM 3300 C CA . VAL B 1 13 ? 57.887 -32.958 21.765 1.00 37.53 13 VAL A CA 1
ATOM 3301 C C . VAL B 1 13 ? 58.055 -31.619 22.486 1.00 39.49 13 VAL A C 1
ATOM 3302 O O . VAL B 1 13 ? 57.859 -30.565 21.882 1.00 38.09 13 VAL A O 1
ATOM 3306 N N . PRO B 1 14 ? 58.417 -31.608 23.793 1.00 42.04 14 PRO A N 1
ATOM 3307 C CA . PRO B 1 14 ? 58.684 -30.359 24.512 1.00 43.38 14 PRO A CA 1
ATOM 3308 C C . PRO B 1 14 ? 59.878 -29.595 23.944 1.00 44.79 14 PRO A C 1
ATOM 3309 O O . PRO B 1 14 ? 60.850 -30.208 23.508 1.00 43.99 14 PRO A O 1
ATOM 3313 N N . ARG B 1 15 ? 59.800 -28.258 23.992 1.00 48.65 15 ARG A N 1
ATOM 3314 C CA . ARG B 1 15 ? 60.781 -27.382 23.366 1.00 51.70 15 ARG A CA 1
ATOM 3315 C C . ARG B 1 15 ? 62.188 -27.633 23.904 1.00 52.88 15 ARG A C 1
ATOM 3316 O O . ARG B 1 15 ? 63.157 -27.572 23.148 1.00 53.06 15 ARG A O 1
ATOM 3324 N N . ASP B 1 16 ? 62.294 -27.913 25.208 1.00 53.41 16 ASP A N 1
ATOM 3325 C CA . ASP B 1 16 ? 63.588 -28.026 25.865 1.00 54.49 16 ASP A CA 1
ATOM 3326 C C . ASP B 1 16 ? 64.248 -29.373 25.557 1.00 53.56 16 ASP A C 1
ATOM 3327 O O . ASP B 1 16 ? 65.354 -29.624 26.033 1.00 53.96 16 ASP A O 1
ATOM 3332 N N . ARG B 1 17 ? 63.586 -30.224 24.757 1.00 51.81 17 ARG A N 1
ATOM 3333 C CA . ARG B 1 17 ? 64.112 -31.539 24.419 1.00 50.70 17 ARG A CA 1
ATOM 3334 C C . ARG B 1 17 ? 64.383 -31.668 22.919 1.00 47.85 17 ARG A C 1
ATOM 3335 O O . ARG B 1 17 ? 64.681 -32.764 22.450 1.00 46.18 17 ARG A O 1
ATOM 3343 N N . ARG B 1 18 ? 64.313 -30.556 22.172 1.00 45.71 18 ARG A N 1
ATOM 3344 C CA . ARG B 1 18 ? 64.351 -30.605 20.716 1.00 44.22 18 ARG A CA 1
ATOM 3345 C C . ARG B 1 18 ? 65.783 -30.521 20.187 1.00 43.86 18 ARG A C 1
ATOM 3346 O O . ARG B 1 18 ? 66.078 -31.090 19.135 1.00 42.82 18 ARG A O 1
ATOM 3354 N N . HIS B 1 19 ? 66.664 -29.814 20.908 1.00 43.24 19 HIS A N 1
ATOM 3355 C CA . HIS B 1 19 ? 68.012 -29.556 20.425 1.00 42.70 19 HIS A CA 1
ATOM 3356 C C . HIS B 1 19 ? 68.859 -30.828 20.461 1.00 39.80 19 HIS A C 1
ATOM 3357 O O . HIS B 1 19 ? 68.843 -31.564 21.446 1.00 38.98 19 HIS A O 1
ATOM 3364 N N . VAL B 1 20 ? 69.615 -31.050 19.377 1.00 36.82 20 VAL A N 1
ATOM 3365 C CA . VAL B 1 20 ? 70.589 -32.126 19.284 1.00 35.36 20 VAL A CA 1
ATOM 3366 C C . VAL B 1 20 ? 71.883 -31.544 18.716 1.00 35.19 20 VAL A C 1
ATOM 3367 O O . VAL B 1 20 ? 71.859 -30.920 17.657 1.00 33.69 20 VAL A O 1
ATOM 3371 N N . GLU B 1 21 ? 73.005 -31.749 19.421 1.00 35.35 21 GLU A N 1
ATOM 3372 C CA . GLU B 1 21 ? 74.300 -31.310 18.919 1.00 35.62 21 GLU A CA 1
ATOM 3373 C C . GLU B 1 21 ? 74.834 -32.395 17.985 1.00 33.10 21 GLU A C 1
ATOM 3374 O O . GLU B 1 21 ? 74.957 -33.556 18.374 1.00 32.79 21 GLU A O 1
ATOM 3380 N N . TRP B 1 22 ? 75.110 -32.013 16.735 1.00 30.30 22 TRP A N 1
ATOM 3381 C CA . TRP B 1 22 ? 75.841 -32.871 15.818 1.00 28.37 22 TRP A CA 1
ATOM 3382 C C . TRP B 1 22 ? 76.734 -31.993 14.946 1.00 27.91 22 TRP A C 1
ATOM 3383 O O . TRP B 1 22 ? 76.242 -31.072 14.297 1.00 29.03 22 TRP A O 1
ATOM 3394 N N . PRO B 1 23 ? 78.068 -32.223 14.903 1.00 26.33 23 PRO A N 1
ATOM 3395 C CA . PRO B 1 23 ? 78.702 -33.379 15.541 1.00 25.78 23 PRO A CA 1
ATOM 3396 C C . PRO B 1 23 ? 78.631 -33.394 17.068 1.00 25.79 23 PRO A C 1
ATOM 3397 O O . PRO B 1 23 ? 78.412 -32.361 17.700 1.00 25.91 23 PRO A O 1
ATOM 3401 N N . LEU B 1 24 ? 78.817 -34.590 17.636 1.00 24.69 24 LEU A N 1
ATOM 3402 C CA . LEU B 1 24 ? 78.948 -34.773 19.071 1.00 24.26 24 LEU A CA 1
ATOM 3403 C C . LEU B 1 24 ? 80.424 -34.629 19.437 1.00 22.93 24 LEU A C 1
ATOM 3404 O O . LEU B 1 24 ? 81.220 -35.541 19.210 1.00 22.22 24 LEU A O 1
ATOM 3409 N N . VAL B 1 25 ? 80.778 -33.451 19.967 1.00 22.39 25 VAL A N 1
ATOM 3410 C CA . VAL B 1 25 ? 82.164 -33.111 20.250 1.00 22.11 25 VAL A CA 1
ATOM 3411 C C . VAL B 1 25 ? 82.471 -33.473 21.700 1.00 22.46 25 VAL A C 1
ATOM 3412 O O . VAL B 1 25 ? 81.803 -32.993 22.612 1.00 22.87 25 VAL A O 1
ATOM 3416 N N . GLU B 1 26 ? 83.485 -34.327 21.879 1.00 22.62 26 GLU A N 1
ATOM 3417 C CA . GLU B 1 26 ? 83.978 -34.730 23.185 1.00 23.22 26 GLU A CA 1
ATOM 3418 C C . GLU B 1 26 ? 85.341 -34.083 23.405 1.00 22.32 26 GLU A C 1
ATOM 3419 O O . GLU B 1 26 ? 85.936 -33.552 22.467 1.00 21.13 26 GLU A O 1
ATOM 3425 N N . ASP B 1 27 ? 85.838 -34.162 24.645 1.00 21.31 27 ASP A N 1
ATOM 3426 C CA . ASP B 1 27 ? 87.142 -33.617 24.987 1.00 21.64 27 ASP A CA 1
ATOM 3427 C C . ASP B 1 27 ? 88.256 -34.291 24.183 1.00 21.25 27 ASP A C 1
ATOM 3428 O O . ASP B 1 27 ? 89.262 -33.648 23.891 1.00 20.79 27 ASP A O 1
ATOM 3433 N N A GLU B 1 28 ? 88.078 -35.572 23.835 0.50 20.66 28 GLU A N 1
ATOM 3434 N N B GLU B 1 28 ? 88.074 -35.578 23.839 0.50 21.51 28 GLU A N 1
ATOM 3435 C CA A GLU B 1 28 ? 89.058 -36.290 23.035 0.50 20.55 28 GLU A CA 1
ATOM 3436 C CA B GLU B 1 28 ? 89.033 -36.301 23.016 0.50 21.95 28 GLU A CA 1
ATOM 3437 C C A GLU B 1 28 ? 89.184 -35.648 21.649 0.50 20.39 28 GLU A C 1
ATOM 3438 C C B GLU B 1 28 ? 89.196 -35.593 21.672 0.50 21.19 28 GLU A C 1
ATOM 3439 O O A GLU B 1 28 ? 90.270 -35.634 21.073 0.50 19.96 28 GLU A O 1
ATOM 3440 O O B GLU B 1 28 ? 90.302 -35.501 21.144 0.50 20.70 28 GLU A O 1
ATOM 3451 N N . ASP B 1 29 ? 88.072 -35.117 21.122 1.00 20.92 29 ASP A N 1
ATOM 3452 C CA . ASP B 1 29 ? 88.063 -34.419 19.841 1.00 21.24 29 ASP A CA 1
ATOM 3453 C C . ASP B 1 29 ? 88.841 -33.105 19.953 1.00 21.27 29 ASP A C 1
ATOM 3454 O O . ASP B 1 29 ? 89.644 -32.785 19.081 1.00 20.60 29 ASP A O 1
ATOM 3459 N N . ARG B 1 30 ? 88.593 -32.349 21.030 1.00 21.72 30 ARG A N 1
ATOM 3460 C CA . ARG B 1 30 ? 89.226 -31.052 21.228 1.00 22.31 30 ARG A CA 1
ATOM 3461 C C . ARG B 1 30 ? 90.734 -31.226 21.383 1.00 22.57 30 ARG A C 1
ATOM 3462 O O . ARG B 1 30 ? 91.508 -30.451 20.826 1.00 21.84 30 ARG A O 1
ATOM 3470 N N . LYS B 1 31 ? 91.142 -32.255 22.137 1.00 23.03 31 LYS A N 1
ATOM 3471 C CA . LYS B 1 31 ? 92.550 -32.536 22.363 1.00 23.73 31 LYS A CA 1
ATOM 3472 C C . LYS B 1 31 ? 93.227 -32.919 21.049 1.00 23.11 31 LYS A C 1
ATOM 3473 O O . LYS B 1 31 ? 94.334 -32.465 20.774 1.00 23.63 31 LYS A O 1
ATOM 3479 N N . ALA B 1 32 ? 92.565 -33.772 20.256 1.00 22.19 32 ALA A N 1
ATOM 3480 C CA . ALA B 1 32 ? 93.100 -34.208 18.974 1.00 21.87 32 ALA A CA 1
ATOM 3481 C C . ALA B 1 32 ? 93.382 -32.999 18.080 1.00 21.11 32 ALA A C 1
ATOM 3482 O O . ALA B 1 32 ? 94.416 -32.942 17.422 1.00 20.95 32 ALA A O 1
ATOM 3484 N N . VAL B 1 33 ? 92.448 -32.044 18.067 1.00 21.47 33 VAL A N 1
ATOM 3485 C CA . VAL B 1 33 ? 92.568 -30.838 17.260 1.00 22.25 33 VAL A CA 1
ATOM 3486 C C . VAL B 1 33 ? 93.740 -29.992 17.760 1.00 22.88 33 VAL A C 1
ATOM 3487 O O . VAL B 1 33 ? 94.568 -29.559 16.961 1.00 23.13 33 VAL A O 1
ATOM 3491 N N . ILE B 1 34 ? 93.820 -29.769 19.079 1.00 23.65 34 ILE A N 1
ATOM 3492 C CA . ILE B 1 34 ? 94.885 -28.952 19.648 1.00 25.02 34 ILE A CA 1
ATOM 3493 C C . ILE B 1 34 ? 96.237 -29.634 19.443 1.00 25.55 34 ILE A C 1
ATOM 3494 O O . ILE B 1 34 ? 97.214 -28.966 19.117 1.00 25.74 34 ILE A O 1
ATOM 3499 N N . ASP B 1 35 ? 96.293 -30.958 19.629 1.00 26.25 35 ASP A N 1
ATOM 3500 C CA . ASP B 1 35 ? 97.526 -31.703 19.427 1.00 27.44 35 ASP A CA 1
ATOM 3501 C C . ASP B 1 35 ? 98.018 -31.523 17.990 1.00 27.77 35 ASP A C 1
ATOM 3502 O O . ASP B 1 35 ? 99.218 -31.385 17.764 1.00 27.91 35 ASP A O 1
ATOM 3507 N N . ALA B 1 36 ? 97.081 -31.528 17.032 1.00 28.45 36 ALA A N 1
ATOM 3508 C CA . ALA B 1 36 ? 97.405 -31.358 15.624 1.00 29.11 36 ALA A CA 1
ATOM 3509 C C . ALA B 1 36 ? 97.915 -29.941 15.362 1.00 30.58 36 ALA A C 1
ATOM 3510 O O . ALA B 1 36 ? 98.769 -29.738 14.503 1.00 30.84 36 ALA A O 1
ATOM 3512 N N . LEU B 1 37 ? 97.373 -28.968 16.103 1.00 31.80 37 LEU A N 1
ATOM 3513 C CA . LEU B 1 37 ? 97.768 -27.574 15.974 1.00 33.39 37 LEU A CA 1
ATOM 3514 C C . LEU B 1 37 ? 99.208 -27.388 16.452 1.00 35.79 37 LEU A C 1
ATOM 3515 O O . LEU B 1 37 ? 100.000 -26.736 15.778 1.00 34.94 37 LEU A O 1
ATOM 3520 N N . ASP B 1 38 ? 99.544 -27.988 17.602 1.00 40.09 38 ASP A N 1
ATOM 3521 C CA . ASP B 1 38 ? 100.851 -27.815 18.220 1.00 43.71 38 ASP A CA 1
ATOM 3522 C C . ASP B 1 38 ? 101.845 -28.860 17.712 1.00 47.13 38 ASP A C 1
ATOM 3523 O O . ASP B 1 38 ? 103.000 -28.859 18.134 1.00 47.85 38 ASP A O 1
ATOM 3528 N N . GLY B 1 39 ? 101.402 -29.748 16.812 1.00 51.27 39 GLY A N 1
ATOM 3529 C CA . GLY B 1 39 ? 102.291 -30.700 16.163 1.00 55.37 39 GLY A CA 1
ATOM 3530 C C . GLY B 1 39 ? 102.642 -30.275 14.737 1.00 59.49 39 GLY A C 1
ATOM 3531 O O . GLY B 1 39 ? 102.729 -31.115 13.844 1.00 60.98 39 GLY A O 1
ATOM 3532 N N . ALA B 1 40 ? 102.853 -28.967 14.539 1.00 64.30 40 ALA A N 1
ATOM 3533 C CA . ALA B 1 40 ? 103.141 -28.412 13.225 1.00 66.43 40 ALA A CA 1
ATOM 3534 C C . ALA B 1 40 ? 104.634 -28.573 12.915 1.00 67.04 40 ALA A C 1
ATOM 3535 O O . ALA B 1 40 ? 105.440 -28.069 13.722 1.00 67.98 40 ALA A O 1
ATOM 3537 N N . GLU B 1 49 ? 104.012 -38.477 11.793 1.00 49.17 49 GLU A N 1
ATOM 3538 C CA . GLU B 1 49 ? 103.271 -37.508 12.648 1.00 47.61 49 GLU A CA 1
ATOM 3539 C C . GLU B 1 49 ? 102.343 -36.642 11.794 1.00 45.78 49 GLU A C 1
ATOM 3540 O O . GLU B 1 49 ? 102.129 -35.474 12.117 1.00 49.18 49 GLU A O 1
ATOM 3542 N N . ASN B 1 50 ? 101.788 -37.223 10.717 1.00 39.65 50 ASN A N 1
ATOM 3543 C CA . ASN B 1 50 ? 100.892 -36.512 9.817 1.00 34.60 50 ASN A CA 1
ATOM 3544 C C . ASN B 1 50 ? 99.466 -37.014 10.037 1.00 29.77 50 ASN A C 1
ATOM 3545 O O . ASN B 1 50 ? 99.140 -38.136 9.653 1.00 28.48 50 ASN A O 1
ATOM 3550 N N . PRO B 1 51 ? 98.572 -36.206 10.656 1.00 25.62 51 PRO A N 1
ATOM 3551 C CA . PRO B 1 51 ? 97.181 -36.612 10.865 1.00 24.08 51 PRO A CA 1
ATOM 3552 C C . PRO B 1 51 ? 96.426 -37.049 9.609 1.00 22.71 51 PRO A C 1
ATOM 3553 O O . PRO B 1 51 ? 95.539 -37.895 9.690 1.00 21.91 51 PRO A O 1
ATOM 3557 N N . VAL B 1 52 ? 96.763 -36.464 8.452 1.00 21.77 52 VAL A N 1
ATOM 3558 C CA . VAL B 1 52 ? 96.046 -36.768 7.223 1.00 21.16 52 VAL A CA 1
ATOM 3559 C C . VAL B 1 52 ? 96.346 -38.205 6.793 1.00 21.15 52 VAL A C 1
ATOM 3560 O O . VAL B 1 52 ? 95.425 -38.959 6.488 1.00 20.50 52 VAL A O 1
ATOM 3564 N N . SER B 1 53 ? 97.630 -38.578 6.761 1.00 21.33 53 SER A N 1
ATOM 3565 C CA . SER B 1 53 ? 98.011 -39.925 6.363 1.00 22.23 53 SER A CA 1
ATOM 3566 C C . SER B 1 53 ? 97.593 -40.940 7.427 1.00 21.92 53 SER A C 1
ATOM 3567 O O . SER B 1 53 ? 97.328 -42.095 7.098 1.00 21.66 53 SER A O 1
ATOM 3570 N N . THR B 1 54 ? 97.518 -40.507 8.694 1.00 21.46 54 THR A N 1
ATOM 3571 C CA . THR B 1 54 ? 97.014 -41.358 9.763 1.00 21.17 54 THR A CA 1
ATOM 3572 C C . THR B 1 54 ? 95.549 -41.701 9.496 1.00 20.68 54 THR A C 1
ATOM 3573 O O . THR B 1 54 ? 95.161 -42.863 9.597 1.00 21.07 54 THR A O 1
ATOM 3577 N N . LEU B 1 55 ? 94.742 -40.696 9.137 1.00 20.02 55 LEU A N 1
ATOM 3578 C CA . LEU B 1 55 ? 93.337 -40.926 8.838 1.00 20.00 55 LEU A CA 1
ATOM 3579 C C . LEU B 1 55 ? 93.196 -41.853 7.630 1.00 19.79 55 LEU A C 1
ATOM 3580 O O . LEU B 1 55 ? 92.325 -42.722 7.625 1.00 19.30 55 LEU A O 1
ATOM 3585 N N . GLU B 1 56 ? 94.032 -41.641 6.606 1.00 20.40 56 GLU A N 1
ATOM 3586 C CA . GLU B 1 56 ? 94.004 -42.455 5.399 1.00 20.74 56 GLU A CA 1
ATOM 3587 C C . GLU B 1 56 ? 94.185 -43.928 5.770 1.00 21.86 56 GLU A C 1
ATOM 3588 O O . GLU B 1 56 ? 93.404 -44.777 5.339 1.00 20.93 56 GLU A O 1
ATOM 3594 N N . GLU B 1 57 ? 95.214 -44.210 6.582 1.00 23.56 57 GLU A N 1
ATOM 3595 C CA . GLU B 1 57 ? 95.544 -45.565 7.008 1.00 25.26 57 GLU A CA 1
ATOM 3596 C C . GLU B 1 57 ? 94.402 -46.167 7.828 1.00 24.09 57 GLU A C 1
ATOM 3597 O O . GLU B 1 57 ? 94.049 -47.330 7.631 1.00 23.25 57 GLU A O 1
ATOM 3603 N N . GLN B 1 58 ? 93.838 -45.371 8.746 1.00 22.74 58 GLN A N 1
ATOM 3604 C CA . GLN B 1 58 ? 92.800 -45.831 9.657 1.00 22.76 58 GLN A CA 1
ATOM 3605 C C . GLN B 1 58 ? 91.501 -46.111 8.901 1.00 22.55 58 GLN A C 1
ATOM 3606 O O . GLN B 1 58 ? 90.820 -47.091 9.194 1.00 22.30 58 GLN A O 1
ATOM 3612 N N . TRP B 1 59 ? 91.151 -45.242 7.944 1.00 21.54 59 TRP A N 1
ATOM 3613 C CA . TRP B 1 59 ? 89.945 -45.430 7.149 1.00 21.43 59 TRP A CA 1
ATOM 3614 C C . TRP B 1 59 ? 90.058 -46.707 6.311 1.00 21.75 59 TRP A C 1
ATOM 3615 O O . TRP B 1 59 ? 89.138 -47.526 6.295 1.00 21.60 59 TRP A O 1
ATOM 3626 N N . ALA B 1 60 ? 91.194 -46.861 5.619 1.00 21.64 60 ALA A N 1
ATOM 3627 C CA . ALA B 1 60 ? 91.446 -48.018 4.773 1.00 22.11 60 ALA A CA 1
ATOM 3628 C C . ALA B 1 60 ? 91.408 -49.298 5.606 1.00 22.79 60 ALA A C 1
ATOM 3629 O O . ALA B 1 60 ? 90.824 -50.295 5.183 1.00 21.97 60 ALA A O 1
ATOM 3631 N N . GLY B 1 61 ? 92.051 -49.247 6.781 1.00 23.03 61 GLY A N 1
ATOM 3632 C CA . GLY B 1 61 ? 92.126 -50.379 7.690 1.00 23.64 61 GLY A CA 1
ATOM 3633 C C . GLY B 1 61 ? 90.753 -50.804 8.203 1.00 24.13 61 GLY A C 1
ATOM 3634 O O . GLY B 1 61 ? 90.427 -51.989 8.193 1.00 24.71 61 GLY A O 1
ATOM 3635 N N . ARG B 1 62 ? 89.956 -49.823 8.640 1.00 24.01 62 ARG A N 1
ATOM 3636 C CA . ARG B 1 62 ? 88.662 -50.081 9.249 1.00 24.80 62 ARG A CA 1
ATOM 3637 C C . ARG B 1 62 ? 87.687 -50.673 8.230 1.00 24.39 62 ARG A C 1
ATOM 3638 O O . ARG B 1 62 ? 86.899 -51.550 8.579 1.00 23.39 62 ARG A O 1
ATOM 3646 N N . PHE B 1 63 ? 87.722 -50.178 6.984 1.00 23.27 63 PHE A N 1
ATOM 3647 C CA . PHE B 1 63 ? 86.708 -50.531 6.002 1.00 23.19 63 PHE A CA 1
ATOM 3648 C C . PHE B 1 63 ? 87.269 -51.449 4.914 1.00 23.16 63 PHE A C 1
ATOM 3649 O O . PHE B 1 63 ? 86.558 -51.774 3.967 1.00 23.84 63 PHE A O 1
ATOM 3657 N N . GLY B 1 64 ? 88.537 -51.863 5.053 1.00 23.00 64 GLY A N 1
ATOM 3658 C CA . GLY B 1 64 ? 89.102 -52.944 4.260 1.00 23.35 64 GLY A CA 1
ATOM 3659 C C . GLY B 1 64 ? 89.513 -52.533 2.845 1.00 23.44 64 GLY A C 1
ATOM 3660 O O . GLY B 1 64 ? 89.617 -53.390 1.968 1.00 24.21 64 GLY A O 1
ATOM 3661 N N . PHE B 1 65 ? 89.772 -51.236 2.628 1.00 22.13 65 PHE A N 1
ATOM 3662 C CA . PHE B 1 65 ? 90.124 -50.733 1.308 1.00 21.73 65 PHE A CA 1
ATOM 3663 C C . PHE B 1 65 ? 91.628 -50.853 1.094 1.00 21.27 65 PHE A C 1
ATOM 3664 O O . PHE B 1 65 ? 92.396 -50.787 2.051 1.00 21.73 65 PHE A O 1
ATOM 3672 N N . GLY B 1 66 ? 92.026 -51.009 -0.173 1.00 20.90 66 GLY A N 1
ATOM 3673 C CA . GLY B 1 66 ? 93.429 -51.115 -0.537 1.00 21.32 66 GLY A CA 1
ATOM 3674 C C . GLY B 1 66 ? 94.163 -49.782 -0.406 1.00 21.38 66 GLY A C 1
ATOM 3675 O O . GLY B 1 66 ? 95.325 -49.751 0.000 1.00 21.97 66 GLY A O 1
ATOM 3676 N N . HIS B 1 67 ? 93.480 -48.688 -0.766 1.00 21.19 67 HIS A N 1
ATOM 3677 C CA . HIS B 1 67 ? 94.082 -47.363 -0.761 1.00 21.00 67 HIS A CA 1
ATOM 3678 C C . HIS B 1 67 ? 93.045 -46.329 -0.340 1.00 20.07 67 HIS A C 1
ATOM 3679 O O . HIS B 1 67 ? 91.870 -46.462 -0.666 1.00 19.37 67 HIS A O 1
ATOM 3686 N N . CYS B 1 68 ? 93.507 -45.299 0.381 1.00 19.65 68 CYS A N 1
ATOM 3687 C CA . CYS B 1 68 ? 92.666 -44.180 0.771 1.00 19.47 68 CYS A CA 1
ATOM 3688 C C . CYS B 1 68 ? 93.458 -42.888 0.600 1.00 18.96 68 CYS A C 1
ATOM 3689 O O . CYS B 1 68 ? 94.566 -42.772 1.118 1.00 18.99 68 CYS A O 1
ATOM 3692 N N . VAL B 1 69 ? 92.878 -41.939 -0.144 1.00 18.55 69 VAL A N 1
ATOM 3693 C CA . VAL B 1 69 ? 93.485 -40.636 -0.362 1.00 18.29 69 VAL A CA 1
ATOM 3694 C C . VAL B 1 69 ? 92.536 -39.578 0.191 1.00 17.88 69 VAL A C 1
ATOM 3695 O O . VAL B 1 69 ? 91.398 -39.460 -0.266 1.00 17.45 69 VAL A O 1
ATOM 3699 N N . ALA B 1 70 ? 93.030 -38.822 1.179 1.00 17.41 70 ALA A N 1
ATOM 3700 C CA . ALA B 1 70 ? 92.267 -37.765 1.818 1.00 17.64 70 ALA A CA 1
ATOM 3701 C C . ALA B 1 70 ? 92.354 -36.498 0.971 1.00 17.41 70 ALA A C 1
ATOM 3702 O O . ALA B 1 70 ? 93.430 -36.137 0.491 1.00 16.83 70 ALA A O 1
ATOM 3704 N N . VAL B 1 71 ? 91.203 -35.836 0.806 1.00 17.78 71 VAL A N 1
ATOM 3705 C CA . VAL B 1 71 ? 91.105 -34.645 -0.021 1.00 18.34 71 VAL A CA 1
ATOM 3706 C C . VAL B 1 71 ? 90.205 -33.633 0.683 1.00 18.20 71 VAL A C 1
ATOM 3707 O O . VAL B 1 71 ? 89.725 -33.881 1.790 1.00 18.66 71 VAL A O 1
ATOM 3711 N N . SER B 1 72 ? 89.987 -32.489 0.022 1.00 18.33 72 SER A N 1
ATOM 3712 C CA . SER B 1 72 ? 89.322 -31.343 0.623 1.00 17.94 72 SER A CA 1
ATOM 3713 C C . SER B 1 72 ? 87.843 -31.620 0.885 1.00 17.83 72 SER A C 1
ATOM 3714 O O . SER B 1 72 ? 87.327 -31.230 1.935 1.00 17.50 72 SER A O 1
ATOM 3717 N N . THR B 1 73 ? 87.169 -32.247 -0.093 1.00 16.85 73 THR A N 1
ATOM 3718 C CA . THR B 1 73 ? 85.726 -32.440 -0.058 1.00 16.68 73 THR A CA 1
ATOM 3719 C C . THR B 1 73 ? 85.351 -33.742 -0.766 1.00 16.61 73 THR A C 1
ATOM 3720 O O . THR B 1 73 ? 86.150 -34.306 -1.511 1.00 16.46 73 THR A O 1
ATOM 3724 N N . GLY B 1 74 ? 84.109 -34.191 -0.550 1.00 16.47 74 GLY A N 1
ATOM 3725 C CA . GLY B 1 74 ? 83.564 -35.327 -1.279 1.00 17.29 74 GLY A CA 1
ATOM 3726 C C . GLY B 1 74 ? 83.440 -35.041 -2.776 1.00 17.50 74 GLY A C 1
ATOM 3727 O O . GLY B 1 74 ? 83.592 -35.940 -3.603 1.00 17.21 74 GLY A O 1
ATOM 3728 N N . THR B 1 75 ? 83.149 -33.778 -3.113 1.00 17.78 75 THR A N 1
ATOM 3729 C CA . THR B 1 75 ? 83.034 -33.356 -4.498 1.00 17.92 75 THR A CA 1
ATOM 3730 C C . THR B 1 75 ? 84.380 -33.517 -5.204 1.00 17.73 75 THR A C 1
ATOM 3731 O O . THR B 1 75 ? 84.432 -34.039 -6.316 1.00 17.33 75 THR A O 1
ATOM 3735 N N . ALA B 1 76 ? 85.462 -33.064 -4.552 1.00 17.24 76 ALA A N 1
ATOM 3736 C CA . ALA B 1 76 ? 86.805 -33.184 -5.101 1.00 17.02 76 ALA A CA 1
ATOM 3737 C C . ALA B 1 76 ? 87.194 -34.654 -5.254 1.00 16.97 76 ALA A C 1
ATOM 3738 O O . ALA B 1 76 ? 87.872 -35.020 -6.212 1.00 16.67 76 ALA A O 1
ATOM 3740 N N . ALA B 1 77 ? 86.767 -35.495 -4.304 1.00 17.03 77 ALA A N 1
ATOM 3741 C CA . ALA B 1 77 ? 87.013 -36.926 -4.400 1.00 17.07 77 ALA A CA 1
ATOM 3742 C C . ALA B 1 77 ? 86.427 -37.462 -5.708 1.00 16.86 77 ALA A C 1
ATOM 3743 O O . ALA B 1 77 ? 87.098 -38.198 -6.431 1.00 17.08 77 ALA A O 1
ATOM 3745 N N . LEU B 1 78 ? 85.186 -37.061 -6.017 1.00 17.05 78 LEU A N 1
ATOM 3746 C CA . LEU B 1 78 ? 84.494 -37.513 -7.218 1.00 16.92 78 LEU A CA 1
ATOM 3747 C C . LEU B 1 78 ? 85.201 -37.021 -8.480 1.00 17.01 78 LEU A C 1
ATOM 3748 O O . LEU B 1 78 ? 85.439 -37.803 -9.400 1.00 16.99 78 LEU A O 1
ATOM 3753 N N A SER B 1 79 ? 85.522 -35.723 -8.521 0.50 17.06 79 SER A N 1
ATOM 3754 N N B SER B 1 79 ? 85.526 -35.722 -8.524 0.50 16.63 79 SER A N 1
ATOM 3755 C CA A SER B 1 79 ? 86.115 -35.123 -9.707 0.50 17.06 79 SER A CA 1
ATOM 3756 C CA B SER B 1 79 ? 86.110 -35.127 -9.718 0.50 16.37 79 SER A CA 1
ATOM 3757 C C A SER B 1 79 ? 87.513 -35.681 -9.963 0.50 16.79 79 SER A C 1
ATOM 3758 C C B SER B 1 79 ? 87.516 -35.674 -9.966 0.50 16.41 79 SER A C 1
ATOM 3759 O O A SER B 1 79 ? 87.868 -35.937 -11.111 0.50 17.08 79 SER A O 1
ATOM 3760 O O B SER B 1 79 ? 87.879 -35.919 -11.114 0.50 16.72 79 SER A O 1
ATOM 3765 N N . LEU B 1 80 ? 88.297 -35.873 -8.895 1.00 16.60 80 LEU A N 1
ATOM 3766 C CA . LEU B 1 80 ? 89.641 -36.426 -9.014 1.00 16.98 80 LEU A CA 1
ATOM 3767 C C . LEU B 1 80 ? 89.583 -37.887 -9.461 1.00 17.35 80 LEU A C 1
ATOM 3768 O O . LEU B 1 80 ? 90.442 -38.327 -10.223 1.00 18.05 80 LEU A O 1
ATOM 3773 N N . ALA B 1 81 ? 88.567 -38.624 -8.994 1.00 17.47 81 ALA A N 1
ATOM 3774 C CA . ALA B 1 81 ? 88.363 -40.005 -9.412 1.00 17.81 81 ALA A CA 1
ATOM 3775 C C . ALA B 1 81 ? 88.075 -40.074 -10.913 1.00 17.66 81 ALA A C 1
ATOM 3776 O O . ALA B 1 81 ? 88.636 -40.914 -11.612 1.00 17.67 81 ALA A O 1
ATOM 3778 N N . LEU B 1 82 ? 87.199 -39.187 -11.402 1.00 17.96 82 LEU A N 1
ATOM 3779 C CA . LEU B 1 82 ? 86.861 -39.132 -12.819 1.00 18.38 82 LEU A CA 1
ATOM 3780 C C . LEU B 1 82 ? 88.116 -38.888 -13.656 1.00 18.74 82 LEU A C 1
ATOM 3781 O O . LEU B 1 82 ? 88.329 -39.568 -14.658 1.00 18.96 82 LEU A O 1
ATOM 3786 N N . ALA B 1 83 ? 88.939 -37.920 -13.230 1.00 19.07 83 ALA A N 1
ATOM 3787 C CA . ALA B 1 83 ? 90.182 -37.586 -13.909 1.00 19.43 83 ALA A CA 1
ATOM 3788 C C . ALA B 1 83 ? 91.117 -38.795 -13.944 1.00 19.37 83 ALA A C 1
ATOM 3789 O O . ALA B 1 83 ? 91.687 -39.105 -14.985 1.00 18.93 83 ALA A O 1
ATOM 3791 N N . ALA B 1 84 ? 91.258 -39.475 -12.799 1.00 19.36 84 ALA A N 1
ATOM 3792 C CA . ALA B 1 84 ? 92.123 -40.641 -12.678 1.00 19.58 84 ALA A CA 1
ATOM 3793 C C . ALA B 1 84 ? 91.663 -41.765 -13.607 1.00 19.78 84 ALA A C 1
ATOM 3794 O O . ALA B 1 84 ? 92.483 -42.545 -14.087 1.00 20.17 84 ALA A O 1
ATOM 3796 N N . LEU B 1 85 ? 90.349 -41.842 -13.852 1.00 20.48 85 LEU A N 1
ATOM 3797 C CA . LEU B 1 85 ? 89.771 -42.898 -14.670 1.00 20.94 85 LEU A CA 1
ATOM 3798 C C . LEU B 1 85 ? 89.656 -42.470 -16.137 1.00 21.68 85 LEU A C 1
ATOM 3799 O O . LEU B 1 85 ? 89.022 -43.162 -16.932 1.00 22.76 85 LEU A O 1
ATOM 3804 N N . GLY B 1 86 ? 90.289 -41.344 -16.495 1.00 21.75 86 GLY A N 1
ATOM 3805 C CA . GLY B 1 86 ? 90.414 -40.922 -17.882 1.00 21.57 86 GLY A CA 1
ATOM 3806 C C . GLY B 1 86 ? 89.149 -40.262 -18.430 1.00 21.29 86 GLY A C 1
ATOM 3807 O O . GLY B 1 86 ? 89.007 -40.125 -19.644 1.00 21.53 86 GLY A O 1
ATOM 3808 N N . VAL B 1 87 ? 88.240 -39.850 -17.537 1.00 20.65 87 VAL A N 1
ATOM 3809 C CA . VAL B 1 87 ? 86.990 -39.223 -17.937 1.00 20.66 87 VAL A CA 1
ATOM 3810 C C . VAL B 1 87 ? 87.241 -37.728 -18.101 1.00 20.73 87 VAL A C 1
ATOM 3811 O O . VAL B 1 87 ? 87.846 -37.106 -17.234 1.00 21.58 87 VAL A O 1
ATOM 3815 N N . GLY B 1 88 ? 86.764 -37.159 -19.213 1.00 20.25 88 GLY A N 1
ATOM 3816 C CA . GLY B 1 88 ? 86.982 -35.749 -19.490 1.00 19.91 88 GLY A CA 1
ATOM 3817 C C . GLY B 1 88 ? 86.141 -35.240 -20.657 1.00 19.50 88 GLY A C 1
ATOM 3818 O O . GLY B 1 88 ? 85.059 -35.765 -20.932 1.00 19.25 88 GLY A O 1
ATOM 3819 N N . PRO B 1 89 ? 86.613 -34.182 -21.356 1.00 18.77 89 PRO A N 1
ATOM 3820 C CA . PRO B 1 89 ? 85.885 -33.599 -22.484 1.00 18.79 89 PRO A CA 1
ATOM 3821 C C . PRO B 1 89 ? 85.383 -34.631 -23.493 1.00 18.41 89 PRO A C 1
ATOM 3822 O O . PRO B 1 89 ? 86.147 -35.484 -23.938 1.00 18.19 89 PRO A O 1
ATOM 3826 N N . GLY B 1 90 ? 84.087 -34.540 -23.818 1.00 18.53 90 GLY A N 1
ATOM 3827 C CA . GLY B 1 90 ? 83.455 -35.408 -24.799 1.00 18.92 90 GLY A CA 1
ATOM 3828 C C . GLY B 1 90 ? 82.793 -36.635 -24.171 1.00 19.22 90 GLY A C 1
ATOM 3829 O O . GLY B 1 90 ? 82.072 -37.358 -24.859 1.00 19.24 90 GLY A O 1
ATOM 3830 N N . ASP B 1 91 ? 83.041 -36.858 -22.871 1.00 18.97 91 ASP A N 1
ATOM 3831 C CA . ASP B 1 91 ? 82.551 -38.035 -22.169 1.00 18.95 91 ASP A CA 1
ATOM 3832 C C . ASP B 1 91 ? 81.270 -37.692 -21.416 1.00 18.88 91 ASP A C 1
ATOM 3833 O O . ASP B 1 91 ? 81.098 -36.566 -20.941 1.00 18.25 91 ASP A O 1
ATOM 3838 N N . GLU B 1 92 ? 80.381 -38.688 -21.312 1.00 18.49 92 GLU A N 1
ATOM 3839 C CA . GLU B 1 92 ? 79.172 -38.576 -20.513 1.00 18.63 92 GLU A CA 1
ATOM 3840 C C . GLU B 1 92 ? 79.317 -39.438 -19.259 1.00 18.22 92 GLU A C 1
ATOM 3841 O O . GLU B 1 92 ? 79.907 -40.518 -19.304 1.00 18.74 92 GLU A O 1
ATOM 3847 N N . VAL B 1 93 ? 78.779 -38.933 -18.143 1.00 18.10 93 VAL A N 1
ATOM 3848 C CA . VAL B 1 93 ? 78.777 -39.642 -16.872 1.00 17.88 93 VAL A CA 1
ATOM 3849 C C . VAL B 1 93 ? 77.330 -39.730 -16.396 1.00 17.74 93 VAL A C 1
ATOM 3850 O O . VAL B 1 93 ? 76.677 -38.705 -16.230 1.00 17.43 93 VAL A O 1
ATOM 3854 N N . ILE B 1 94 ? 76.836 -40.958 -16.186 1.00 17.86 94 ILE A N 1
ATOM 3855 C CA . ILE B 1 94 ? 75.464 -41.162 -15.750 1.00 17.83 94 ILE A CA 1
ATOM 3856 C C . ILE B 1 94 ? 75.405 -41.038 -14.228 1.00 17.63 94 ILE A C 1
ATOM 3857 O O . ILE B 1 94 ? 76.172 -41.691 -13.527 1.00 17.43 94 ILE A O 1
ATOM 3862 N N . VAL B 1 95 ? 74.481 -40.191 -13.751 1.00 17.57 95 VAL A N 1
ATOM 3863 C CA . VAL B 1 95 ? 74.288 -39.906 -12.336 1.00 17.71 95 VAL A CA 1
ATOM 3864 C C . VAL B 1 95 ? 72.788 -39.906 -12.040 1.00 17.94 95 VAL A C 1
ATOM 3865 O O . VAL B 1 95 ? 71.978 -39.747 -12.955 1.00 18.14 95 VAL A O 1
ATOM 3869 N N . PRO B 1 96 ? 72.356 -40.033 -10.760 1.00 17.76 96 PRO A N 1
ATOM 3870 C CA . PRO B 1 96 ? 70.931 -40.023 -10.423 1.00 17.87 96 PRO A CA 1
ATOM 3871 C C . PRO B 1 96 ? 70.284 -38.647 -10.561 1.00 18.44 96 PRO A C 1
ATOM 3872 O O . PRO B 1 96 ? 70.937 -37.630 -10.336 1.00 18.31 96 PRO A O 1
ATOM 3876 N N . ALA B 1 97 ? 68.988 -38.641 -10.904 1.00 18.40 97 ALA A N 1
ATOM 3877 C CA . ALA B 1 97 ? 68.200 -37.423 -11.019 1.00 19.15 97 ALA A CA 1
ATOM 3878 C C . ALA B 1 97 ? 67.765 -36.920 -9.644 1.00 19.25 97 ALA A C 1
ATOM 3879 O O . ALA B 1 97 ? 67.396 -35.756 -9.511 1.00 19.12 97 ALA A O 1
ATOM 3881 N N . LEU B 1 98 ? 67.747 -37.816 -8.649 1.00 19.53 98 LEU A N 1
ATOM 3882 C CA . LEU B 1 98 ? 67.555 -37.434 -7.257 1.00 19.97 98 LEU A CA 1
ATOM 3883 C C . LEU B 1 98 ? 68.867 -37.673 -6.518 1.00 20.04 98 LEU A C 1
ATOM 3884 O O . LEU B 1 98 ? 69.314 -38.810 -6.375 1.00 19.31 98 LEU A O 1
ATOM 3889 N N . SER B 1 99 ? 69.473 -36.575 -6.058 1.00 20.19 99 SER A N 1
ATOM 3890 C CA . SER B 1 99 ? 70.823 -36.600 -5.526 1.00 20.80 99 SER A CA 1
ATOM 3891 C C . SER B 1 99 ? 71.138 -35.231 -4.930 1.00 20.17 99 SER A C 1
ATOM 3892 O O . SER B 1 99 ? 70.425 -34.265 -5.193 1.00 20.33 99 SER A O 1
ATOM 3895 N N . PHE B 1 100 ? 72.205 -35.158 -4.133 1.00 20.04 100 PHE A N 1
ATOM 3896 C CA . PHE B 1 100 ? 72.826 -33.877 -3.835 1.00 20.49 100 PHE A CA 1
ATOM 3897 C C . PHE B 1 100 ? 73.489 -33.370 -5.115 1.00 19.55 100 PHE A C 1
ATOM 3898 O O . PHE B 1 100 ? 74.009 -34.163 -5.894 1.00 18.70 100 PHE A O 1
ATOM 3906 N N . ILE B 1 101 ? 73.472 -32.048 -5.327 1.00 19.38 101 ILE A N 1
ATOM 3907 C CA . ILE B 1 101 ? 73.893 -31.470 -6.597 1.00 19.17 101 ILE A CA 1
ATOM 3908 C C . ILE B 1 101 ? 75.355 -31.806 -6.903 1.00 18.42 101 ILE A C 1
ATOM 3909 O O . ILE B 1 101 ? 75.724 -31.867 -8.072 1.00 18.58 101 ILE A O 1
ATOM 3914 N N . ALA B 1 102 ? 76.178 -32.026 -5.870 1.00 18.83 102 ALA A N 1
ATOM 3915 C CA . ALA B 1 102 ? 77.598 -32.313 -6.043 1.00 19.29 102 ALA A CA 1
ATOM 3916 C C . ALA B 1 102 ? 77.832 -33.478 -7.007 1.00 19.42 102 ALA A C 1
ATOM 3917 O O . ALA B 1 102 ? 78.784 -33.456 -7.786 1.00 19.30 102 ALA A O 1
ATOM 3919 N N . THR B 1 103 ? 76.975 -34.504 -6.942 1.00 19.15 103 THR A N 1
ATOM 3920 C CA . THR B 1 103 ? 77.116 -35.678 -7.791 1.00 18.98 103 THR A CA 1
ATOM 3921 C C . THR B 1 103 ? 76.973 -35.302 -9.267 1.00 18.71 103 THR A C 1
ATOM 3922 O O . THR B 1 103 ? 77.683 -35.849 -10.110 1.00 18.83 103 THR A O 1
ATOM 3926 N N . GLY B 1 104 ? 76.048 -34.381 -9.567 1.00 18.33 104 GLY A N 1
ATOM 3927 C CA . GLY B 1 104 ? 75.830 -33.905 -10.926 1.00 18.62 104 GLY A CA 1
ATOM 3928 C C . GLY B 1 104 ? 76.896 -32.916 -11.401 1.00 18.32 104 GLY A C 1
ATOM 3929 O O . GLY B 1 104 ? 77.160 -32.826 -12.598 1.00 18.03 104 GLY A O 1
ATOM 3930 N N . LEU B 1 105 ? 77.492 -32.165 -10.463 1.00 18.43 105 LEU A N 1
ATOM 3931 C CA . LEU B 1 105 ? 78.488 -31.153 -10.788 1.00 18.34 105 LEU A CA 1
ATOM 3932 C C . LEU B 1 105 ? 79.873 -31.766 -10.990 1.00 17.94 105 LEU A C 1
ATOM 3933 O O . LEU B 1 105 ? 80.668 -31.238 -11.763 1.00 17.37 105 LEU A O 1
ATOM 3938 N N . ALA B 1 106 ? 80.178 -32.857 -10.277 1.00 17.84 106 ALA A N 1
ATOM 3939 C CA . ALA B 1 106 ? 81.505 -33.453 -10.330 1.00 17.78 106 ALA A CA 1
ATOM 3940 C C . ALA B 1 106 ? 81.931 -33.728 -11.775 1.00 17.68 106 ALA A C 1
ATOM 3941 O O . ALA B 1 106 ? 83.064 -33.428 -12.146 1.00 17.83 106 ALA A O 1
ATOM 3943 N N . PRO B 1 107 ? 81.074 -34.316 -12.643 1.00 17.49 107 PRO A N 1
ATOM 3944 C CA . PRO B 1 107 ? 81.400 -34.439 -14.068 1.00 17.84 107 PRO A CA 1
ATOM 3945 C C . PRO B 1 107 ? 81.753 -33.108 -14.737 1.00 17.39 107 PRO A C 1
ATOM 3946 O O . PRO B 1 107 ? 82.761 -33.015 -15.431 1.00 17.82 107 PRO A O 1
ATOM 3950 N N . VAL B 1 108 ? 80.933 -32.080 -14.497 1.00 17.40 108 VAL A N 1
ATOM 3951 C CA . VAL B 1 108 ? 81.141 -30.762 -15.083 1.00 17.45 108 VAL A CA 1
ATOM 3952 C C . VAL B 1 108 ? 82.505 -30.213 -14.658 1.00 17.21 108 VAL A C 1
ATOM 3953 O O . VAL B 1 108 ? 83.211 -29.609 -15.464 1.00 17.41 108 VAL A O 1
ATOM 3957 N N . HIS B 1 109 ? 82.889 -30.455 -13.397 1.00 17.21 109 HIS A N 1
ATOM 3958 C CA . HIS B 1 109 ? 84.156 -29.977 -12.858 1.00 17.05 109 HIS A CA 1
ATOM 3959 C C . HIS B 1 109 ? 85.355 -30.578 -13.594 1.00 16.98 109 HIS A C 1
ATOM 3960 O O . HIS B 1 109 ? 86.426 -29.970 -13.616 1.00 16.69 109 HIS A O 1
ATOM 3967 N N . GLN B 1 110 ? 85.176 -31.770 -14.179 1.00 16.90 110 GLN A N 1
ATOM 3968 C CA . GLN B 1 110 ? 86.217 -32.445 -14.945 1.00 17.31 110 GLN A CA 1
ATOM 3969 C C . GLN B 1 110 ? 85.929 -32.327 -16.448 1.00 17.18 110 GLN A C 1
ATOM 3970 O O . GLN B 1 110 ? 86.510 -33.054 -17.250 1.00 17.31 110 GLN A O 1
ATOM 3976 N N . MET B 1 111 ? 85.048 -31.382 -16.818 1.00 17.21 111 MET A N 1
ATOM 3977 C CA . MET B 1 111 ? 84.751 -31.009 -18.199 1.00 17.30 111 MET A CA 1
ATOM 3978 C C . MET B 1 111 ? 84.048 -32.147 -18.949 1.00 17.56 111 MET A C 1
ATOM 3979 O O . MET B 1 111 ? 84.102 -32.212 -20.178 1.00 17.51 111 MET A O 1
ATOM 3984 N N . ALA B 1 112 ? 83.328 -32.994 -18.202 1.00 17.23 112 ALA A N 1
ATOM 3985 C CA . ALA B 1 112 ? 82.478 -34.024 -18.776 1.00 17.24 112 ALA A CA 1
ATOM 3986 C C . ALA B 1 112 ? 81.018 -33.613 -18.613 1.00 17.32 112 ALA A C 1
ATOM 3987 O O . ALA B 1 112 ? 80.712 -32.665 -17.892 1.00 17.16 112 ALA A O 1
ATOM 3989 N N . VAL B 1 113 ? 80.126 -34.339 -19.296 1.00 17.44 113 VAL A N 1
ATOM 3990 C CA . VAL B 1 113 ? 78.711 -34.009 -19.330 1.00 17.70 113 VAL A CA 1
ATOM 3991 C C . VAL B 1 113 ? 77.949 -35.001 -18.455 1.00 17.77 113 VAL A C 1
ATOM 3992 O O . VAL B 1 113 ? 78.015 -36.208 -18.690 1.00 17.17 113 VAL A O 1
ATOM 3996 N N . PRO B 1 114 ? 77.197 -34.528 -17.433 1.00 18.01 114 PRO A N 1
ATOM 3997 C CA . PRO B 1 114 ? 76.363 -35.412 -16.625 1.00 18.49 114 PRO A CA 1
ATOM 3998 C C . PRO B 1 114 ? 75.065 -35.761 -17.347 1.00 18.56 114 PRO A C 1
ATOM 3999 O O . PRO B 1 114 ? 74.434 -34.901 -17.965 1.00 18.13 114 PRO A O 1
ATOM 4003 N N . VAL B 1 115 ? 74.696 -37.042 -17.257 1.00 19.00 115 VAL A N 1
ATOM 4004 C CA . VAL B 1 115 ? 73.464 -37.558 -17.829 1.00 18.87 115 VAL A CA 1
ATOM 4005 C C . VAL B 1 115 ? 72.657 -38.155 -16.682 1.00 18.57 115 VAL A C 1
ATOM 4006 O O . VAL B 1 115 ? 73.191 -38.943 -15.913 1.00 18.47 115 VAL A O 1
ATOM 4010 N N . PHE B 1 116 ? 71.380 -37.769 -16.577 1.00 18.50 116 PHE A N 1
ATOM 4011 C CA . PHE B 1 116 ? 70.584 -38.041 -15.392 1.00 18.85 116 PHE A CA 1
ATOM 4012 C C . PHE B 1 116 ? 69.670 -39.237 -15.641 1.00 19.27 116 PHE A C 1
ATOM 4013 O O . PHE B 1 116 ? 68.860 -39.223 -16.569 1.00 19.42 116 PHE A O 1
ATOM 4021 N N . ALA B 1 117 ? 69.837 -40.270 -14.807 1.00 19.66 117 ALA A N 1
ATOM 4022 C CA . ALA B 1 117 ? 68.971 -41.438 -14.797 1.00 19.42 117 ALA A CA 1
ATOM 4023 C C . ALA B 1 117 ? 67.951 -41.302 -13.669 1.00 19.29 117 ALA A C 1
ATOM 4024 O O . ALA B 1 117 ? 68.276 -40.814 -12.588 1.00 18.50 117 ALA A O 1
ATOM 4026 N N . ASP B 1 118 ? 66.722 -41.760 -13.927 1.00 18.95 118 ASP A N 1
ATOM 4027 C CA . ASP B 1 118 ? 65.667 -41.713 -12.929 1.00 19.00 118 ASP A CA 1
ATOM 4028 C C . ASP B 1 118 ? 65.992 -42.725 -11.832 1.00 18.77 118 ASP A C 1
ATOM 4029 O O . ASP B 1 118 ? 66.892 -43.552 -11.986 1.00 18.41 118 ASP A O 1
ATOM 4034 N N . VAL B 1 119 ? 65.258 -42.628 -10.718 1.00 18.92 119 VAL A N 1
ATOM 4035 C CA . VAL B 1 119 ? 65.535 -43.417 -9.531 1.00 19.04 119 VAL A CA 1
ATOM 4036 C C . VAL B 1 119 ? 64.401 -44.415 -9.299 1.00 19.43 119 VAL A C 1
ATOM 4037 O O . VAL B 1 119 ? 63.390 -44.406 -10.000 1.00 19.53 119 VAL A O 1
ATOM 4041 N N . ASP B 1 120 ? 64.606 -45.272 -8.294 1.00 19.98 120 ASP A N 1
ATOM 4042 C CA . ASP B 1 120 ? 63.641 -46.276 -7.876 1.00 20.08 120 ASP A CA 1
ATOM 4043 C C . ASP B 1 120 ? 62.633 -45.631 -6.928 1.00 20.39 120 ASP A C 1
ATOM 4044 O O . ASP B 1 120 ? 63.012 -44.819 -6.083 1.00 20.19 120 ASP A O 1
ATOM 4049 N N . PRO B 1 121 ? 61.326 -45.976 -7.022 1.00 20.47 121 PRO A N 1
ATOM 4050 C CA . PRO B 1 121 ? 60.300 -45.349 -6.185 1.00 20.48 121 PRO A CA 1
ATOM 4051 C C . PRO B 1 121 ? 60.392 -45.649 -4.686 1.00 20.05 121 PRO A C 1
ATOM 4052 O O . PRO B 1 121 ? 59.772 -44.943 -3.893 1.00 20.18 121 PRO A O 1
ATOM 4056 N N . VAL B 1 122 ? 61.152 -46.687 -4.307 1.00 19.87 122 VAL A N 1
ATOM 4057 C CA . VAL B 1 122 ? 61.225 -47.129 -2.920 1.00 19.93 122 VAL A CA 1
ATOM 4058 C C . VAL B 1 122 ? 62.637 -46.953 -2.364 1.00 19.52 122 VAL A C 1
ATOM 4059 O O . VAL B 1 122 ? 62.784 -46.537 -1.216 1.00 19.61 122 VAL A O 1
ATOM 4063 N N . THR B 1 123 ? 63.666 -47.307 -3.149 1.00 19.41 123 THR A N 1
ATOM 4064 C CA . THR B 1 123 ? 65.047 -47.211 -2.691 1.00 19.11 123 THR A CA 1
ATOM 4065 C C . THR B 1 123 ? 65.585 -45.792 -2.873 1.00 19.11 123 THR A C 1
ATOM 4066 O O . THR B 1 123 ? 66.562 -45.425 -2.222 1.00 18.37 123 THR A O 1
ATOM 4070 N N . PHE B 1 124 ? 64.975 -45.038 -3.798 1.00 18.91 124 PHE A N 1
ATOM 4071 C CA . PHE B 1 124 ? 65.373 -43.676 -4.136 1.00 19.06 124 PHE A CA 1
ATOM 4072 C C . PHE B 1 124 ? 66.734 -43.634 -4.837 1.00 19.15 124 PHE A C 1
ATOM 4073 O O . PHE B 1 124 ? 67.294 -42.549 -5.007 1.00 19.09 124 PHE A O 1
ATOM 4081 N N . ASN B 1 125 ? 67.257 -44.798 -5.255 1.00 18.62 125 ASN A N 1
ATOM 4082 C CA . ASN B 1 125 ? 68.568 -44.871 -5.885 1.00 18.94 125 ASN A CA 1
ATOM 4083 C C . ASN B 1 125 ? 68.388 -45.061 -7.391 1.00 19.38 125 ASN A C 1
ATOM 4084 O O . ASN B 1 125 ? 67.302 -45.420 -7.849 1.00 18.98 125 ASN A O 1
ATOM 4089 N N . LEU B 1 126 ? 69.459 -44.813 -8.159 1.00 20.06 126 LEU A N 1
ATOM 4090 C CA . LEU B 1 126 ? 69.344 -44.783 -9.612 1.00 21.26 126 LEU A CA 1
ATOM 4091 C C . LEU B 1 126 ? 68.916 -46.160 -10.127 1.00 21.52 126 LEU A C 1
ATOM 4092 O O . LEU B 1 126 ? 69.438 -47.191 -9.703 1.00 21.53 126 LEU A O 1
ATOM 4097 N N . ASP B 1 127 ? 67.927 -46.146 -11.026 1.00 22.95 127 ASP A N 1
ATOM 4098 C CA . ASP B 1 127 ? 67.311 -47.351 -11.559 1.00 23.87 127 ASP A CA 1
ATOM 4099 C C . ASP B 1 127 ? 68.219 -47.909 -12.652 1.00 23.27 127 ASP A C 1
ATOM 4100 O O . ASP B 1 127 ? 68.399 -47.266 -13.684 1.00 22.13 127 ASP A O 1
ATOM 4105 N N . PRO B 1 128 ? 68.815 -49.113 -12.475 1.00 23.30 128 PRO A N 1
ATOM 4106 C CA . PRO B 1 128 ? 69.725 -49.673 -13.478 1.00 23.48 128 PRO A CA 1
ATOM 4107 C C . PRO B 1 128 ? 69.107 -49.782 -14.872 1.00 23.32 128 PRO A C 1
ATOM 4108 O O . PRO B 1 128 ? 69.804 -49.619 -15.871 1.00 22.81 128 PRO A O 1
ATOM 4112 N N . ASP B 1 129 ? 67.795 -50.045 -14.930 1.00 23.81 129 ASP A N 1
ATOM 4113 C CA . ASP B 1 129 ? 67.096 -50.159 -16.200 1.00 24.92 129 ASP A CA 1
ATOM 4114 C C . ASP B 1 129 ? 67.112 -48.820 -16.930 1.00 24.35 129 ASP A C 1
ATOM 4115 O O . ASP B 1 129 ? 67.270 -48.787 -18.149 1.00 23.30 129 ASP A O 1
ATOM 4120 N N . ASP B 1 130 ? 66.940 -47.723 -16.179 1.00 23.83 130 ASP A N 1
ATOM 4121 C CA . ASP B 1 130 ? 66.934 -46.399 -16.778 1.00 23.42 130 ASP A CA 1
ATOM 4122 C C . ASP B 1 130 ? 68.359 -45.997 -17.149 1.00 22.94 130 ASP A C 1
ATOM 4123 O O . ASP B 1 130 ? 68.554 -45.305 -18.147 1.00 22.53 130 ASP A O 1
ATOM 4128 N N . VAL B 1 131 ? 69.338 -46.433 -16.343 1.00 22.87 131 VAL A N 1
ATOM 4129 C CA . VAL B 1 131 ? 70.749 -46.233 -16.646 1.00 22.81 131 VAL A CA 1
ATOM 4130 C C . VAL B 1 131 ? 71.044 -46.775 -18.044 1.00 23.80 131 VAL A C 1
ATOM 4131 O O . VAL B 1 131 ? 71.627 -46.076 -18.871 1.00 23.02 131 VAL A O 1
ATOM 4135 N N . GLU B 1 132 ? 70.635 -48.026 -18.297 1.00 24.54 132 GLU A N 1
ATOM 4136 C CA . GLU B 1 132 ? 70.878 -48.678 -19.575 1.00 25.64 132 GLU A CA 1
ATOM 4137 C C . GLU B 1 132 ? 70.299 -47.849 -20.720 1.00 24.60 132 GLU A C 1
ATOM 4138 O O . GLU B 1 132 ? 70.935 -47.721 -21.763 1.00 24.41 132 GLU A O 1
ATOM 4144 N N . ARG B 1 133 ? 69.104 -47.283 -20.513 1.00 24.08 133 ARG A N 1
ATOM 4145 C CA . ARG B 1 133 ? 68.400 -46.549 -21.553 1.00 25.12 133 ARG A CA 1
ATOM 4146 C C . ARG B 1 133 ? 69.111 -45.240 -21.900 1.00 25.08 133 ARG A C 1
ATOM 4147 O O . ARG B 1 133 ? 68.863 -44.677 -22.964 1.00 25.05 133 ARG A O 1
ATOM 4155 N N . ARG B 1 134 ? 69.978 -44.743 -21.010 1.00 24.60 134 ARG A N 1
ATOM 4156 C CA . ARG B 1 134 ? 70.600 -43.441 -21.210 1.00 24.55 134 ARG A CA 1
ATOM 4157 C C . ARG B 1 134 ? 72.062 -43.570 -21.632 1.00 23.74 134 ARG A C 1
ATOM 4158 O O . ARG B 1 134 ? 72.735 -42.559 -21.826 1.00 23.03 134 ARG A O 1
ATOM 4166 N N . ILE B 1 135 ? 72.536 -44.806 -21.807 1.00 23.21 135 ILE A N 1
ATOM 4167 C CA . ILE B 1 135 ? 73.876 -45.041 -22.315 1.00 23.10 135 ILE A CA 1
ATOM 4168 C C . ILE B 1 135 ? 73.921 -44.603 -23.779 1.00 23.21 135 ILE A C 1
ATOM 4169 O O . ILE B 1 135 ? 72.969 -44.825 -24.526 1.00 22.79 135 ILE A O 1
ATOM 4174 N N . THR B 1 136 ? 75.030 -43.951 -24.152 1.00 22.27 136 THR A N 1
ATOM 4175 C CA . THR B 1 136 ? 75.327 -43.600 -25.532 1.00 22.25 136 THR A CA 1
ATOM 4176 C C . THR B 1 136 ? 76.766 -44.008 -25.835 1.00 21.78 136 THR A C 1
ATOM 4177 O O . THR B 1 136 ? 77.480 -44.479 -24.951 1.00 21.37 136 THR A O 1
ATOM 4181 N N . GLY B 1 137 ? 77.202 -43.771 -27.079 1.00 21.80 137 GLY A N 1
ATOM 4182 C CA . GLY B 1 137 ? 78.590 -43.987 -27.459 1.00 21.71 137 GLY A CA 1
ATOM 4183 C C . GLY B 1 137 ? 79.574 -43.138 -26.648 1.00 21.61 137 GLY A C 1
ATOM 4184 O O . GLY B 1 137 ? 80.762 -43.450 -26.602 1.00 21.50 137 GLY A O 1
ATOM 4185 N N . ARG B 1 138 ? 79.076 -42.069 -26.008 1.00 21.56 138 ARG A N 1
ATOM 4186 C CA . ARG B 1 138 ? 79.927 -41.136 -25.281 1.00 21.50 138 ARG A CA 1
ATOM 4187 C C . ARG B 1 138 ? 80.029 -41.504 -23.798 1.00 20.53 138 ARG A C 1
ATOM 4188 O O . ARG B 1 138 ? 80.907 -40.990 -23.110 1.00 19.56 138 ARG A O 1
ATOM 4196 N N . THR B 1 139 ? 79.155 -42.392 -23.303 1.00 19.58 139 THR A N 1
ATOM 4197 C CA . THR B 1 139 ? 79.170 -42.756 -21.891 1.00 19.16 139 THR A CA 1
ATOM 4198 C C . THR B 1 139 ? 80.527 -43.344 -21.517 1.00 18.71 139 THR A C 1
ATOM 4199 O O . THR B 1 139 ? 81.034 -44.223 -22.212 1.00 18.66 139 THR A O 1
ATOM 4203 N N . ALA B 1 140 ? 81.104 -42.853 -20.410 1.00 18.21 140 ALA A N 1
ATOM 4204 C CA . ALA B 1 140 ? 82.391 -43.328 -19.920 1.00 17.93 140 ALA A CA 1
ATOM 4205 C C . ALA B 1 140 ? 82.304 -43.832 -18.478 1.00 17.92 140 ALA A C 1
ATOM 4206 O O . ALA B 1 140 ? 83.163 -44.600 -18.055 1.00 18.31 140 ALA A O 1
ATOM 4208 N N . ALA B 1 141 ? 81.307 -43.380 -17.709 1.00 18.41 141 ALA A N 1
ATOM 4209 C CA . ALA B 1 141 ? 81.261 -43.711 -16.293 1.00 18.24 141 ALA A CA 1
ATOM 4210 C C . ALA B 1 141 ? 79.839 -43.633 -15.752 1.00 18.17 141 ALA A C 1
ATOM 4211 O O . ALA B 1 141 ? 78.967 -42.988 -16.333 1.00 18.41 141 ALA A O 1
ATOM 4213 N N . ILE B 1 142 ? 79.647 -44.299 -14.608 1.00 18.03 142 ILE A N 1
ATOM 4214 C CA . ILE B 1 142 ? 78.428 -44.220 -13.824 1.00 17.86 142 ILE A CA 1
ATOM 4215 C C . ILE B 1 142 ? 78.832 -43.849 -12.401 1.00 17.50 142 ILE A C 1
ATOM 4216 O O . ILE B 1 142 ? 79.796 -44.401 -11.880 1.00 17.75 142 ILE A O 1
ATOM 4221 N N . ILE B 1 143 ? 78.103 -42.902 -11.797 1.00 17.41 143 ILE A N 1
ATOM 4222 C CA . ILE B 1 143 ? 78.261 -42.595 -10.385 1.00 17.30 143 ILE A CA 1
ATOM 4223 C C . ILE B 1 143 ? 76.980 -43.003 -9.663 1.00 17.35 143 ILE A C 1
ATOM 4224 O O . ILE B 1 143 ? 76.059 -42.201 -9.523 1.00 17.14 143 ILE A O 1
ATOM 4229 N N . PRO B 1 144 ? 76.865 -44.267 -9.193 1.00 17.36 144 PRO A N 1
ATOM 4230 C CA . PRO B 1 144 ? 75.754 -44.649 -8.325 1.00 17.30 144 PRO A CA 1
ATOM 4231 C C . PRO B 1 144 ? 75.907 -43.947 -6.979 1.00 16.84 144 PRO A C 1
ATOM 4232 O O . PRO B 1 144 ? 77.009 -43.886 -6.444 1.00 17.23 144 PRO A O 1
ATOM 4236 N N . VAL B 1 145 ? 74.803 -43.397 -6.463 1.00 16.96 145 VAL A N 1
ATOM 4237 C CA . VAL B 1 145 ? 74.794 -42.794 -5.139 1.00 17.19 145 VAL A CA 1
ATOM 4238 C C . VAL B 1 145 ? 74.086 -43.749 -4.184 1.00 17.50 145 VAL A C 1
ATOM 4239 O O . VAL B 1 145 ? 73.023 -44.276 -4.503 1.00 17.93 145 VAL A O 1
ATOM 4243 N N . HIS B 1 146 ? 74.685 -43.960 -3.010 1.00 17.98 146 HIS A N 1
ATOM 4244 C CA . HIS B 1 146 ? 74.008 -44.640 -1.918 1.00 17.75 146 HIS A CA 1
ATOM 4245 C C . HIS B 1 146 ? 73.210 -43.592 -1.151 1.00 18.05 146 HIS A C 1
ATOM 4246 O O . HIS B 1 146 ? 73.625 -43.163 -0.076 1.00 17.98 146 HIS A O 1
ATOM 4253 N N . LEU B 1 147 ? 72.072 -43.173 -1.723 1.00 18.19 147 LEU A N 1
ATOM 4254 C CA . LEU B 1 147 ? 71.388 -41.978 -1.258 1.00 18.64 147 LEU A CA 1
ATOM 4255 C C . LEU B 1 147 ? 70.733 -42.248 0.095 1.00 19.12 147 LEU A C 1
ATOM 4256 O O . LEU B 1 147 ? 70.144 -43.309 0.307 1.00 18.55 147 LEU A O 1
ATOM 4261 N N . HIS B 1 148 ? 70.900 -41.277 1.006 1.00 19.21 148 HIS A N 1
ATOM 4262 C CA . HIS B 1 148 ? 70.313 -41.286 2.339 1.00 19.39 148 HIS A CA 1
ATOM 4263 C C . HIS B 1 148 ? 70.962 -42.340 3.238 1.00 19.18 148 HIS A C 1
ATOM 4264 O O . HIS B 1 148 ? 70.610 -42.429 4.416 1.00 18.89 148 HIS A O 1
ATOM 4271 N N . GLY B 1 149 ? 71.907 -43.121 2.695 1.00 18.17 149 GLY A N 1
ATOM 4272 C CA . GLY B 1 149 ? 72.542 -44.198 3.438 1.00 18.59 149 GLY A CA 1
ATOM 4273 C C . GLY B 1 149 ? 72.222 -45.593 2.899 1.00 18.54 149 GLY A C 1
ATOM 4274 O O . GLY B 1 149 ? 72.807 -46.567 3.365 1.00 18.69 149 GLY A O 1
ATOM 4275 N N . ALA B 1 150 ? 71.295 -45.690 1.935 1.00 18.73 150 ALA A N 1
ATOM 4276 C CA . ALA B 1 150 ? 70.892 -46.976 1.376 1.00 18.55 150 ALA A CA 1
ATOM 4277 C C . ALA B 1 150 ? 71.806 -47.337 0.209 1.00 18.62 150 ALA A C 1
ATOM 4278 O O . ALA B 1 150 ? 71.881 -46.584 -0.757 1.00 18.27 150 ALA A O 1
ATOM 4280 N N . PRO B 1 151 ? 72.538 -48.478 0.250 1.00 18.79 151 PRO A N 1
ATOM 4281 C CA . PRO B 1 151 ? 73.317 -48.921 -0.905 1.00 18.84 151 PRO A CA 1
ATOM 4282 C C . PRO B 1 151 ? 72.469 -49.115 -2.159 1.00 18.84 151 PRO A C 1
ATOM 4283 O O . PRO B 1 151 ? 71.355 -49.639 -2.100 1.00 18.56 151 PRO A O 1
ATOM 4287 N N . ALA B 1 152 ? 73.028 -48.671 -3.290 1.00 18.71 152 ALA A N 1
ATOM 4288 C CA . ALA B 1 152 ? 72.395 -48.788 -4.591 1.00 18.93 152 ALA A CA 1
ATOM 4289 C C . ALA B 1 152 ? 72.526 -50.223 -5.100 1.00 19.40 152 ALA A C 1
ATOM 4290 O O . ALA B 1 152 ? 73.168 -51.061 -4.464 1.00 18.31 152 ALA A O 1
ATOM 4292 N N . ASP B 1 153 ? 71.925 -50.472 -6.271 1.00 20.02 153 ASP A N 1
ATOM 4293 C CA . ASP B 1 153 ? 71.855 -51.793 -6.876 1.00 20.60 153 ASP A CA 1
ATOM 4294 C C . ASP B 1 153 ? 73.166 -52.087 -7.600 1.00 20.30 153 ASP A C 1
ATOM 4295 O O . ASP B 1 153 ? 73.227 -52.051 -8.826 1.00 20.55 153 ASP A O 1
ATOM 4300 N N . MET B 1 154 ? 74.204 -52.416 -6.823 1.00 19.94 154 MET A N 1
ATOM 4301 C CA . MET B 1 154 ? 75.565 -52.436 -7.331 1.00 20.64 154 MET A CA 1
ATOM 4302 C C . MET B 1 154 ? 75.803 -53.639 -8.245 1.00 21.70 154 MET A C 1
ATOM 4303 O O . MET B 1 154 ? 76.649 -53.565 -9.132 1.00 21.01 154 MET A O 1
ATOM 4308 N N . ASP B 1 155 ? 75.060 -54.735 -8.043 1.00 22.33 155 ASP A N 1
ATOM 4309 C CA . ASP B 1 155 ? 75.179 -55.897 -8.913 1.00 23.51 155 ASP A CA 1
ATOM 4310 C C . ASP B 1 155 ? 74.818 -55.502 -10.345 1.00 22.76 155 ASP A C 1
ATOM 4311 O O . ASP B 1 155 ? 75.561 -55.800 -11.275 1.00 22.15 155 ASP A O 1
ATOM 4316 N N . ARG B 1 156 ? 73.678 -54.819 -10.501 1.00 23.17 156 ARG A N 1
ATOM 4317 C CA . ARG B 1 156 ? 73.188 -54.406 -11.807 1.00 24.04 156 ARG A CA 1
ATOM 4318 C C . ARG B 1 156 ? 74.083 -53.313 -12.391 1.00 23.36 156 ARG A C 1
ATOM 4319 O O . ARG B 1 156 ? 74.409 -53.357 -13.574 1.00 22.78 156 ARG A O 1
ATOM 4327 N N . ILE B 1 157 ? 74.491 -52.342 -11.563 1.00 22.32 157 ILE A N 1
ATOM 4328 C CA . ILE B 1 157 ? 75.300 -51.232 -12.046 1.00 22.06 157 ILE A CA 1
ATOM 4329 C C . ILE B 1 157 ? 76.646 -51.743 -12.559 1.00 21.82 157 ILE A C 1
ATOM 4330 O O . ILE B 1 157 ? 77.088 -51.326 -13.629 1.00 21.60 157 ILE A O 1
ATOM 4335 N N . THR B 1 158 ? 77.306 -52.625 -11.796 1.00 21.85 158 THR A N 1
ATOM 4336 C CA . THR B 1 158 ? 78.610 -53.137 -12.193 1.00 22.72 158 THR A CA 1
ATOM 4337 C C . THR B 1 158 ? 78.484 -54.005 -13.447 1.00 22.81 158 THR A C 1
ATOM 4338 O O . THR B 1 158 ? 79.379 -53.997 -14.287 1.00 22.94 158 THR A O 1
ATOM 4342 N N . ALA B 1 159 ? 77.375 -54.747 -13.570 1.00 22.97 159 ALA A N 1
ATOM 4343 C CA . ALA B 1 159 ? 77.132 -55.594 -14.731 1.00 23.10 159 ALA A CA 1
ATOM 4344 C C . ALA B 1 159 ? 76.994 -54.742 -15.994 1.00 22.90 159 ALA A C 1
ATOM 4345 O O . ALA B 1 159 ? 77.561 -55.074 -17.032 1.00 22.53 159 ALA A O 1
ATOM 4347 N N . ILE B 1 160 ? 76.235 -53.645 -15.890 1.00 23.18 160 ILE A N 1
ATOM 4348 C CA . ILE B 1 160 ? 76.074 -52.697 -16.982 1.00 23.47 160 ILE A CA 1
ATOM 4349 C C . ILE B 1 160 ? 77.437 -52.112 -17.352 1.00 23.71 160 ILE A C 1
ATOM 4350 O O . ILE B 1 160 ? 77.774 -52.019 -18.530 1.00 23.28 160 ILE A O 1
ATOM 4355 N N . ALA B 1 161 ? 78.210 -51.717 -16.333 1.00 23.69 161 ALA A N 1
ATOM 4356 C CA . ALA B 1 161 ? 79.510 -51.097 -16.541 1.00 24.54 161 ALA A CA 1
ATOM 4357 C C . ALA B 1 161 ? 80.446 -52.046 -17.288 1.00 25.52 161 ALA A C 1
ATOM 4358 O O . ALA B 1 161 ? 81.143 -51.628 -18.211 1.00 25.17 161 ALA A O 1
ATOM 4360 N N . ARG B 1 162 ? 80.468 -53.321 -16.876 1.00 27.15 162 ARG A N 1
ATOM 4361 C CA . ARG B 1 162 ? 81.343 -54.310 -17.491 1.00 28.84 162 ARG A CA 1
ATOM 4362 C C . ARG B 1 162 ? 80.959 -54.515 -18.958 1.00 28.77 162 ARG A C 1
ATOM 4363 O O . ARG B 1 162 ? 81.832 -54.646 -19.812 1.00 28.26 162 ARG A O 1
ATOM 4371 N N . ARG B 1 163 ? 79.652 -54.522 -19.241 1.00 29.71 163 ARG A N 1
ATOM 4372 C CA . ARG B 1 163 ? 79.146 -54.758 -20.585 1.00 31.53 163 ARG A CA 1
ATOM 4373 C C . ARG B 1 163 ? 79.556 -53.624 -21.526 1.00 29.89 163 ARG A C 1
ATOM 4374 O O . ARG B 1 163 ? 79.900 -53.876 -22.679 1.00 28.75 163 ARG A O 1
ATOM 4382 N N . HIS B 1 164 ? 79.522 -52.381 -21.030 1.00 27.89 164 HIS A N 1
ATOM 4383 C CA . HIS B 1 164 ? 79.752 -51.209 -21.862 1.00 26.93 164 HIS A CA 1
ATOM 4384 C C . HIS B 1 164 ? 81.153 -50.628 -21.661 1.00 25.97 164 HIS A C 1
ATOM 4385 O O . HIS B 1 164 ? 81.479 -49.605 -22.258 1.00 26.35 164 HIS A O 1
ATOM 4392 N N . GLY B 1 165 ? 81.981 -51.285 -20.837 1.00 25.09 165 GLY A N 1
ATOM 4393 C CA . GLY B 1 165 ? 83.342 -50.839 -20.574 1.00 25.26 165 GLY A CA 1
ATOM 4394 C C . GLY B 1 165 ? 83.392 -49.493 -19.845 1.00 24.58 165 GLY A C 1
ATOM 4395 O O . GLY B 1 165 ? 84.230 -48.651 -20.164 1.00 24.98 165 GLY A O 1
ATOM 4396 N N . LEU B 1 166 ? 82.507 -49.313 -18.855 1.00 23.27 166 LEU A N 1
ATOM 4397 C CA . LEU B 1 166 ? 82.375 -48.051 -18.138 1.00 22.48 166 LEU A CA 1
ATOM 4398 C C . LEU B 1 166 ? 83.064 -48.138 -16.779 1.00 22.06 166 LEU A C 1
ATOM 4399 O O . LEU B 1 166 ? 83.125 -49.204 -16.170 1.00 21.77 166 LEU A O 1
ATOM 4404 N N . ALA B 1 167 ? 83.556 -46.986 -16.305 1.00 20.88 167 ALA A N 1
ATOM 4405 C CA . ALA B 1 167 ? 84.044 -46.843 -14.943 1.00 20.45 167 ALA A CA 1
ATOM 4406 C C . ALA B 1 167 ? 82.861 -46.691 -13.987 1.00 19.76 167 ALA A C 1
ATOM 4407 O O . ALA B 1 167 ? 81.816 -46.172 -14.366 1.00 19.46 167 ALA A O 1
ATOM 4409 N N . VAL B 1 168 ? 83.040 -47.153 -12.744 1.00 19.89 168 VAL A N 1
ATOM 4410 C CA . VAL B 1 168 ? 82.049 -46.967 -11.697 1.00 19.82 168 VAL A CA 1
ATOM 4411 C C . VAL B 1 168 ? 82.729 -46.288 -10.511 1.00 19.12 168 VAL A C 1
ATOM 4412 O O . VAL B 1 168 ? 83.733 -46.782 -10.005 1.00 18.87 168 VAL A O 1
ATOM 4416 N N . ILE B 1 169 ? 82.178 -45.140 -10.098 1.00 19.58 169 ILE A N 1
ATOM 4417 C CA . ILE B 1 169 ? 82.612 -44.447 -8.895 1.00 19.29 169 ILE A CA 1
ATOM 4418 C C . ILE B 1 169 ? 81.420 -44.370 -7.947 1.00 18.73 169 ILE A C 1
ATOM 4419 O O . ILE B 1 169 ? 80.419 -43.737 -8.271 1.00 19.14 169 ILE A O 1
ATOM 4424 N N . GLU B 1 170 ? 81.524 -45.020 -6.784 1.00 18.70 170 GLU A N 1
ATOM 4425 C CA . GLU B 1 170 ? 80.467 -44.958 -5.788 1.00 18.37 170 GLU A CA 1
ATOM 4426 C C . GLU B 1 170 ? 80.520 -43.619 -5.061 1.00 18.10 170 GLU A C 1
ATOM 4427 O O . GLU B 1 170 ? 81.577 -43.215 -4.581 1.00 17.79 170 GLU A O 1
ATOM 4433 N N . ASP B 1 171 ? 79.367 -42.949 -4.977 1.00 18.07 171 ASP A N 1
ATOM 4434 C CA . ASP B 1 171 ? 79.209 -41.807 -4.093 1.00 18.18 171 ASP A CA 1
ATOM 4435 C C . ASP B 1 171 ? 78.613 -42.302 -2.777 1.00 17.87 171 ASP A C 1
ATOM 4436 O O . ASP B 1 171 ? 77.394 -42.440 -2.651 1.00 17.29 171 ASP A O 1
ATOM 4441 N N . ALA B 1 172 ? 79.500 -42.562 -1.807 1.00 18.47 172 ALA A N 1
ATOM 4442 C CA . ALA B 1 172 ? 79.123 -43.103 -0.509 1.00 18.87 172 ALA A CA 1
ATOM 4443 C C . ALA B 1 172 ? 79.112 -42.010 0.560 1.00 19.59 172 ALA A C 1
ATOM 4444 O O . ALA B 1 172 ? 79.247 -42.313 1.745 1.00 20.05 172 ALA A O 1
ATOM 4446 N N . ALA B 1 173 ? 78.924 -40.749 0.145 1.00 19.90 173 ALA A N 1
ATOM 4447 C CA . ALA B 1 173 ? 78.968 -39.614 1.059 1.00 20.30 173 ALA A CA 1
ATOM 4448 C C . ALA B 1 173 ? 77.992 -39.808 2.218 1.00 20.47 173 ALA A C 1
ATOM 4449 O O . ALA B 1 173 ? 78.304 -39.468 3.359 1.00 21.50 173 ALA A O 1
ATOM 4451 N N . GLN B 1 174 ? 76.812 -40.358 1.917 1.00 20.07 174 GLN A N 1
ATOM 4452 C CA . GLN B 1 174 ? 75.740 -40.448 2.892 1.00 19.84 174 GLN A CA 1
ATOM 4453 C C . GLN B 1 174 ? 75.626 -41.860 3.473 1.00 19.82 174 GLN A C 1
ATOM 4454 O O . GLN B 1 174 ? 74.640 -42.144 4.151 1.00 19.19 174 GLN A O 1
ATOM 4460 N N . ALA B 1 175 ? 76.633 -42.727 3.262 1.00 19.10 175 ALA A N 1
ATOM 4461 C CA . ALA B 1 175 ? 76.483 -44.136 3.607 1.00 19.18 175 ALA A CA 1
ATOM 4462 C C . ALA B 1 175 ? 77.746 -44.749 4.215 1.00 19.29 175 ALA A C 1
ATOM 4463 O O . ALA B 1 175 ? 78.048 -45.911 3.950 1.00 19.05 175 ALA A O 1
ATOM 4465 N N . PRO B 1 176 ? 78.492 -44.070 5.117 1.00 19.50 176 PRO A N 1
ATOM 4466 C CA . PRO B 1 176 ? 79.613 -44.726 5.790 1.00 19.44 176 PRO A CA 1
ATOM 4467 C C . PRO B 1 176 ? 79.103 -45.873 6.663 1.00 19.09 176 PRO A C 1
ATOM 4468 O O . PRO B 1 176 ? 78.051 -45.763 7.288 1.00 19.10 176 PRO A O 1
ATOM 4472 N N . GLY B 1 177 ? 79.826 -46.997 6.649 1.00 19.28 177 GLY A N 1
ATOM 4473 C CA . GLY B 1 177 ? 79.435 -48.174 7.410 1.00 19.80 177 GLY A CA 1
ATOM 4474 C C . GLY B 1 177 ? 78.424 -49.068 6.688 1.00 20.41 177 GLY A C 1
ATOM 4475 O O . GLY B 1 177 ? 78.215 -50.208 7.101 1.00 20.94 177 GLY A O 1
ATOM 4476 N N . ALA B 1 178 ? 77.790 -48.568 5.618 1.00 20.15 178 ALA A N 1
ATOM 4477 C CA . ALA B 1 178 ? 76.802 -49.356 4.894 1.00 20.33 178 ALA A CA 1
ATOM 4478 C C . ALA B 1 178 ? 77.490 -50.502 4.149 1.00 20.29 178 ALA A C 1
ATOM 4479 O O . ALA B 1 178 ? 78.673 -50.418 3.825 1.00 19.66 178 ALA A O 1
ATOM 4481 N N . THR B 1 179 ? 76.733 -51.576 3.886 1.00 20.77 179 THR A N 1
ATOM 4482 C CA . THR B 1 179 ? 77.270 -52.760 3.230 1.00 21.05 179 THR A CA 1
ATOM 4483 C C . THR B 1 179 ? 76.331 -53.218 2.117 1.00 21.24 179 THR A C 1
ATOM 4484 O O . THR B 1 179 ? 75.121 -53.011 2.183 1.00 22.05 179 THR A O 1
ATOM 4488 N N . HIS B 1 180 ? 76.927 -53.839 1.096 1.00 21.90 180 HIS A N 1
ATOM 4489 C CA . HIS B 1 180 ? 76.202 -54.431 -0.016 1.00 22.38 180 HIS A CA 1
ATOM 4490 C C . HIS B 1 180 ? 76.717 -55.860 -0.176 1.00 22.55 180 HIS A C 1
ATOM 4491 O O . HIS B 1 180 ? 77.888 -56.056 -0.490 1.00 21.39 180 HIS A O 1
ATOM 4498 N N A ARG B 1 181 ? 75.829 -56.830 0.079 0.50 23.37 181 ARG A N 1
ATOM 4499 N N B ARG B 1 181 ? 75.844 -56.851 0.047 0.50 23.27 181 ARG A N 1
ATOM 4500 C CA A ARG B 1 181 ? 76.186 -58.240 0.148 0.50 24.17 181 ARG A CA 1
ATOM 4501 C CA B ARG B 1 181 ? 76.252 -58.249 0.101 0.50 23.97 181 ARG A CA 1
ATOM 4502 C C A ARG B 1 181 ? 77.381 -58.425 1.082 0.50 23.89 181 ARG A C 1
ATOM 4503 C C B ARG B 1 181 ? 77.402 -58.434 1.090 0.50 23.79 181 ARG A C 1
ATOM 4504 O O A ARG B 1 181 ? 78.326 -59.140 0.757 0.50 23.72 181 ARG A O 1
ATOM 4505 O O B ARG B 1 181 ? 78.349 -59.164 0.805 0.50 23.60 181 ARG A O 1
ATOM 4520 N N . GLY B 1 182 ? 77.322 -57.756 2.242 1.00 24.30 182 GLY A N 1
ATOM 4521 C CA . GLY B 1 182 ? 78.339 -57.872 3.277 1.00 24.55 182 GLY A CA 1
ATOM 4522 C C . GLY B 1 182 ? 79.618 -57.082 2.992 1.00 24.66 182 GLY A C 1
ATOM 4523 O O . GLY B 1 182 ? 80.548 -57.119 3.796 1.00 24.70 182 GLY A O 1
ATOM 4524 N N . ARG B 1 183 ? 79.673 -56.364 1.863 1.00 23.91 183 ARG A N 1
ATOM 4525 C CA . ARG B 1 183 ? 80.887 -55.668 1.463 1.00 23.95 183 ARG A CA 1
ATOM 4526 C C . ARG B 1 183 ? 80.748 -54.187 1.807 1.00 22.78 183 ARG A C 1
ATOM 4527 O O . ARG B 1 183 ? 79.718 -53.586 1.518 1.00 22.84 183 ARG A O 1
ATOM 4535 N N . PRO B 1 184 ? 81.770 -53.557 2.429 1.00 22.15 184 PRO A N 1
ATOM 4536 C CA . PRO B 1 184 ? 81.753 -52.110 2.660 1.00 21.46 184 PRO A CA 1
ATOM 4537 C C . PRO B 1 184 ? 81.543 -51.321 1.368 1.00 20.44 184 PRO A C 1
ATOM 4538 O O . PRO B 1 184 ? 82.244 -51.541 0.383 1.00 19.78 184 PRO A O 1
ATOM 4542 N N . VAL B 1 185 ? 80.555 -50.416 1.379 1.00 20.03 185 VAL A N 1
ATOM 4543 C CA . VAL B 1 185 ? 80.336 -49.522 0.253 1.00 19.69 185 VAL A CA 1
ATOM 4544 C C . VAL B 1 185 ? 81.602 -48.694 0.046 1.00 19.59 185 VAL A C 1
ATOM 4545 O O . VAL B 1 185 ? 82.318 -48.400 1.002 1.00 19.25 185 VAL A O 1
ATOM 4549 N N . GLY B 1 186 ? 81.862 -48.348 -1.222 1.00 19.71 186 GLY A N 1
ATOM 4550 C CA . GLY B 1 186 ? 83.049 -47.608 -1.614 1.00 19.67 186 GLY A CA 1
ATOM 4551 C C . GLY B 1 186 ? 84.113 -48.496 -2.258 1.00 20.00 186 GLY A C 1
ATOM 4552 O O . GLY B 1 186 ? 84.965 -48.001 -2.992 1.00 20.19 186 GLY A O 1
ATOM 4553 N N . GLY B 1 187 ? 84.063 -49.806 -1.979 1.00 20.77 187 GLY A N 1
ATOM 4554 C CA . GLY B 1 187 ? 85.099 -50.731 -2.417 1.00 21.05 187 GLY A CA 1
ATOM 4555 C C . GLY B 1 187 ? 84.643 -51.649 -3.552 1.00 21.80 187 GLY A C 1
ATOM 4556 O O . GLY B 1 187 ? 85.396 -52.528 -3.973 1.00 22.37 187 GLY A O 1
ATOM 4557 N N . ILE B 1 188 ? 83.422 -51.426 -4.053 1.00 21.65 188 ILE A N 1
ATOM 4558 C CA . ILE B 1 188 ? 82.827 -52.289 -5.062 1.00 22.05 188 ILE A CA 1
ATOM 4559 C C . ILE B 1 188 ? 83.116 -51.732 -6.457 1.00 22.19 188 ILE A C 1
ATOM 4560 O O . ILE B 1 188 ? 83.487 -52.483 -7.356 1.00 22.48 188 ILE A O 1
ATOM 4565 N N . GLY B 1 189 ? 82.942 -50.416 -6.636 1.00 21.95 189 GLY A N 1
ATOM 4566 C CA . GLY B 1 189 ? 83.296 -49.763 -7.887 1.00 21.49 189 GLY A CA 1
ATOM 4567 C C . GLY B 1 189 ? 84.808 -49.616 -8.041 1.00 21.13 189 GLY A C 1
ATOM 4568 O O . GLY B 1 189 ? 85.573 -50.073 -7.196 1.00 21.43 189 GLY A O 1
ATOM 4569 N N . ASP B 1 190 ? 85.229 -48.966 -9.133 1.00 20.69 190 ASP A N 1
ATOM 4570 C CA . ASP B 1 190 ? 86.635 -48.686 -9.383 1.00 20.54 190 ASP A CA 1
ATOM 4571 C C . ASP B 1 190 ? 87.201 -47.797 -8.277 1.00 19.55 190 ASP A C 1
ATOM 4572 O O . ASP B 1 190 ? 88.375 -47.899 -7.924 1.00 19.32 190 ASP A O 1
ATOM 4577 N N . ALA B 1 191 ? 86.348 -46.908 -7.764 1.00 19.03 191 ALA A N 1
ATOM 4578 C CA . ALA B 1 191 ? 86.697 -46.036 -6.656 1.00 18.90 191 ALA A CA 1
ATOM 4579 C C . ALA B 1 191 ? 85.428 -45.663 -5.899 1.00 18.33 191 ALA A C 1
ATOM 4580 O O . ALA B 1 191 ? 84.321 -45.840 -6.405 1.00 17.76 191 ALA A O 1
ATOM 4582 N N . GLY B 1 192 ? 85.617 -45.155 -4.675 1.00 18.20 192 GLY A N 1
ATOM 4583 C CA . GLY B 1 192 ? 84.524 -44.715 -3.826 1.00 18.18 192 GLY A CA 1
ATOM 4584 C C . GLY B 1 192 ? 84.847 -43.381 -3.159 1.00 17.94 192 GLY A C 1
ATOM 4585 O O . GLY B 1 192 ? 85.974 -43.165 -2.722 1.00 18.57 192 GLY A O 1
ATOM 4586 N N . ALA B 1 193 ? 83.845 -42.497 -3.099 1.00 18.09 193 ALA A N 1
ATOM 4587 C CA . ALA B 1 193 ? 84.003 -41.172 -2.520 1.00 18.08 193 ALA A CA 1
ATOM 4588 C C . ALA B 1 193 ? 83.193 -41.060 -1.230 1.00 18.11 193 ALA A C 1
ATOM 4589 O O . ALA B 1 193 ? 82.023 -41.442 -1.191 1.00 17.62 193 ALA A O 1
ATOM 4591 N N . PHE B 1 194 ? 83.833 -40.501 -0.195 1.00 18.49 194 PHE A N 1
ATOM 4592 C CA . PHE B 1 194 ? 83.191 -40.185 1.070 1.00 19.16 194 PHE A CA 1
ATOM 4593 C C . PHE B 1 194 ? 83.306 -38.686 1.341 1.00 20.19 194 PHE A C 1
ATOM 4594 O O . PHE B 1 194 ? 84.283 -38.060 0.941 1.00 19.99 194 PHE A O 1
ATOM 4602 N N . SER B 1 195 ? 82.301 -38.137 2.032 1.00 21.24 195 SER A N 1
ATOM 4603 C CA . SER B 1 195 ? 82.312 -36.762 2.502 1.00 22.69 195 SER A CA 1
ATOM 4604 C C . SER B 1 195 ? 82.356 -36.744 4.028 1.00 23.72 195 SER A C 1
ATOM 4605 O O . SER B 1 195 ? 81.616 -37.489 4.668 1.00 23.22 195 SER A O 1
ATOM 4608 N N . LEU B 1 196 ? 83.202 -35.869 4.595 1.00 24.37 196 LEU A N 1
ATOM 4609 C CA . LEU B 1 196 ? 83.375 -35.777 6.039 1.00 25.52 196 LEU A CA 1
ATOM 4610 C C . LEU B 1 196 ? 82.812 -34.465 6.585 1.00 28.02 196 LEU A C 1
ATOM 4611 O O . LEU B 1 196 ? 83.181 -34.047 7.682 1.00 30.10 196 LEU A O 1
ATOM 4616 N N . GLN B 1 197 ? 81.884 -33.844 5.853 1.00 29.44 197 GLN A N 1
ATOM 4617 C CA . GLN B 1 197 ? 81.231 -32.624 6.301 1.00 31.49 197 GLN A CA 1
ATOM 4618 C C . GLN B 1 197 ? 80.648 -32.827 7.704 1.00 31.04 197 GLN A C 1
ATOM 4619 O O . GLN B 1 197 ? 80.397 -33.957 8.124 1.00 32.22 197 GLN A O 1
ATOM 4625 N N . ALA B 1 198 ? 80.418 -31.717 8.422 1.00 28.35 198 ALA A N 1
ATOM 4626 C CA . ALA B 1 198 ? 80.014 -31.738 9.822 1.00 27.34 198 ALA A CA 1
ATOM 4627 C C . ALA B 1 198 ? 78.650 -32.397 10.031 1.00 26.88 198 ALA A C 1
ATOM 4628 O O . ALA B 1 198 ? 78.348 -32.824 11.141 1.00 25.78 198 ALA A O 1
ATOM 4630 N N . THR B 1 199 ? 77.829 -32.458 8.976 1.00 26.89 199 THR A N 1
ATOM 4631 C CA . THR B 1 199 ? 76.483 -33.002 9.070 1.00 27.10 199 THR A CA 1
ATOM 4632 C C . THR B 1 199 ? 76.471 -34.522 8.879 1.00 25.55 199 THR A C 1
ATOM 4633 O O . THR B 1 199 ? 75.426 -35.144 9.056 1.00 25.73 199 THR A O 1
ATOM 4637 N N . LYS B 1 200 ? 77.622 -35.114 8.526 1.00 24.12 200 LYS A N 1
ATOM 4638 C CA . LYS B 1 200 ? 77.682 -36.493 8.055 1.00 23.44 200 LYS A CA 1
ATOM 4639 C C . LYS B 1 200 ? 77.787 -37.473 9.223 1.00 22.53 200 LYS A C 1
ATOM 4640 O O . LYS B 1 200 ? 78.099 -37.083 10.345 1.00 21.26 200 LYS A O 1
ATOM 4646 N N . ASN B 1 201 ? 77.543 -38.759 8.923 1.00 21.67 201 ASN A N 1
ATOM 4647 C CA . ASN B 1 201 ? 77.440 -39.810 9.928 1.00 21.43 201 ASN A CA 1
ATOM 4648 C C . ASN B 1 201 ? 78.772 -40.034 10.640 1.00 21.29 201 ASN A C 1
ATOM 4649 O O . ASN B 1 201 ? 78.784 -40.380 11.820 1.00 21.35 201 ASN A O 1
ATOM 4654 N N . ILE B 1 202 ? 79.881 -39.900 9.903 1.00 20.76 202 ILE A N 1
ATOM 4655 C CA . ILE B 1 202 ? 81.198 -39.783 10.502 1.00 20.83 202 ILE A CA 1
ATOM 4656 C C . ILE B 1 202 ? 81.746 -38.406 10.137 1.00 21.53 202 ILE A C 1
ATOM 4657 O O . ILE B 1 202 ? 82.364 -38.235 9.087 1.00 22.07 202 ILE A O 1
ATOM 4662 N N . PRO B 1 203 ? 81.535 -37.380 10.992 1.00 21.19 203 PRO A N 1
ATOM 4663 C CA . PRO B 1 203 ? 81.822 -35.999 10.610 1.00 21.08 203 PRO A CA 1
ATOM 4664 C C . PRO B 1 203 ? 83.266 -35.563 10.838 1.00 21.00 203 PRO A C 1
ATOM 4665 O O . PRO B 1 203 ? 84.039 -36.243 11.512 1.00 20.94 203 PRO A O 1
ATOM 4669 N N . THR B 1 204 ? 83.619 -34.431 10.219 1.00 20.78 204 THR A N 1
ATOM 4670 C CA . THR B 1 204 ? 84.768 -33.643 10.630 1.00 20.89 204 THR A CA 1
ATOM 4671 C C . THR B 1 204 ? 84.253 -32.278 11.067 1.00 20.36 204 THR A C 1
ATOM 4672 O O . THR B 1 204 ? 83.095 -31.941 10.814 1.00 20.59 204 THR A O 1
ATOM 4676 N N . CYS B 1 205 ? 85.131 -31.510 11.717 1.00 20.59 205 CYS A N 1
ATOM 4677 C CA . CYS B 1 205 ? 84.806 -30.172 12.181 1.00 20.68 205 CYS A CA 1
ATOM 4678 C C . CYS B 1 205 ? 84.997 -29.178 11.037 1.00 20.49 205 CYS A C 1
ATOM 4679 O O . CYS B 1 205 ? 85.894 -28.340 11.082 1.00 20.15 205 CYS A O 1
ATOM 4682 N N . GLY B 1 206 ? 84.129 -29.287 10.022 1.00 20.09 206 GLY A N 1
ATOM 4683 C CA . GLY B 1 206 ? 84.236 -28.497 8.806 1.00 20.33 206 GLY A CA 1
ATOM 4684 C C . GLY B 1 206 ? 84.051 -29.359 7.558 1.00 20.28 206 GLY A C 1
ATOM 4685 O O . GLY B 1 206 ? 83.053 -30.068 7.443 1.00 19.93 206 GLY A O 1
ATOM 4686 N N . GLU B 1 207 ? 85.031 -29.300 6.645 1.00 20.52 207 GLU A N 1
ATOM 4687 C CA . GLU B 1 207 ? 84.965 -29.996 5.369 1.00 20.98 207 GLU A CA 1
ATOM 4688 C C . GLU B 1 207 ? 86.058 -31.062 5.305 1.00 19.73 207 GLU A C 1
ATOM 4689 O O . GLU B 1 207 ? 87.115 -30.923 5.913 1.00 19.23 207 GLU A O 1
ATOM 4695 N N . GLY B 1 208 ? 85.796 -32.108 4.519 1.00 18.97 208 GLY A N 1
ATOM 4696 C CA . GLY B 1 208 ? 86.770 -33.148 4.245 1.00 18.56 208 GLY A CA 1
ATOM 4697 C C . GLY B 1 208 ? 86.206 -34.162 3.252 1.00 18.32 208 GLY A C 1
ATOM 4698 O O . GLY B 1 208 ? 84.990 -34.281 3.119 1.00 17.85 208 GLY A O 1
ATOM 4699 N N . GLY B 1 209 ? 87.101 -34.863 2.549 1.00 18.19 209 GLY A N 1
ATOM 4700 C CA . GLY B 1 209 ? 86.709 -35.950 1.667 1.00 17.80 209 GLY A CA 1
ATOM 4701 C C . GLY B 1 209 ? 87.743 -37.068 1.658 1.00 17.81 209 GLY A C 1
ATOM 4702 O O . GLY B 1 209 ? 88.906 -36.855 1.997 1.00 17.83 209 GLY A O 1
ATOM 4703 N N . LEU B 1 210 ? 87.297 -38.265 1.271 1.00 18.18 210 LEU A N 1
ATOM 4704 C CA . LEU B 1 210 ? 88.174 -39.417 1.139 1.00 18.29 210 LEU A CA 1
ATOM 4705 C C . LEU B 1 210 ? 87.848 -40.125 -0.171 1.00 17.88 210 LEU A C 1
ATOM 4706 O O . LEU B 1 210 ? 86.680 -40.345 -0.481 1.00 17.98 210 LEU A O 1
ATOM 4711 N N . LEU B 1 211 ? 88.895 -40.470 -0.925 1.00 18.20 211 LEU A N 1
ATOM 4712 C CA . LEU B 1 211 ? 88.770 -41.295 -2.114 1.00 18.67 211 LEU A CA 1
ATOM 4713 C C . LEU B 1 211 ? 89.416 -42.644 -1.812 1.00 18.52 211 LEU A C 1
ATOM 4714 O O . LEU B 1 211 ? 90.571 -42.684 -1.398 1.00 18.13 211 LEU A O 1
ATOM 4719 N N . VAL B 1 212 ? 88.656 -43.733 -2.001 1.00 18.42 212 VAL A N 1
ATOM 4720 C CA . VAL B 1 212 ? 89.167 -45.075 -1.758 1.00 18.33 212 VAL A CA 1
ATOM 4721 C C . VAL B 1 212 ? 89.142 -45.858 -3.067 1.00 18.53 212 VAL A C 1
ATOM 4722 O O . VAL B 1 212 ? 88.321 -45.588 -3.939 1.00 18.09 212 VAL A O 1
ATOM 4726 N N . THR B 1 213 ? 90.060 -46.827 -3.179 1.00 18.81 213 THR A N 1
ATOM 4727 C CA . THR B 1 213 ? 90.210 -47.630 -4.382 1.00 19.61 213 THR A CA 1
ATOM 4728 C C . THR B 1 213 ? 91.109 -48.823 -4.071 1.00 20.34 213 THR A C 1
ATOM 4729 O O . THR B 1 213 ? 91.908 -48.777 -3.137 1.00 20.91 213 THR A O 1
ATOM 4733 N N . GLY B 1 214 ? 90.968 -49.886 -4.869 1.00 21.54 214 GLY A N 1
ATOM 4734 C CA . GLY B 1 214 ? 91.885 -51.013 -4.822 1.00 22.23 214 GLY A CA 1
ATOM 4735 C C . GLY B 1 214 ? 93.052 -50.841 -5.793 1.00 23.14 214 GLY A C 1
ATOM 4736 O O . GLY B 1 214 ? 94.007 -51.615 -5.750 1.00 23.03 214 GLY A O 1
ATOM 4737 N N . ASN B 1 215 ? 92.972 -49.814 -6.653 1.00 23.22 215 ASN A N 1
ATOM 4738 C CA . ASN B 1 215 ? 93.925 -49.622 -7.735 1.00 23.65 215 ASN A CA 1
ATOM 4739 C C . ASN B 1 215 ? 94.979 -48.592 -7.323 1.00 23.62 215 ASN A C 1
ATOM 4740 O O . ASN B 1 215 ? 94.661 -47.424 -7.107 1.00 22.35 215 ASN A O 1
ATOM 4745 N N . ALA B 1 216 ? 96.241 -49.036 -7.257 1.00 23.15 216 ALA A N 1
ATOM 4746 C CA . ALA B 1 216 ? 97.352 -48.211 -6.804 1.00 23.83 216 ALA A CA 1
ATOM 4747 C C . ALA B 1 216 ? 97.582 -47.010 -7.725 1.00 24.21 216 ALA A C 1
ATOM 4748 O O . ALA B 1 216 ? 97.879 -45.920 -7.240 1.00 23.78 216 ALA A O 1
ATOM 4750 N N . GLU B 1 217 ? 97.481 -47.212 -9.046 1.00 25.15 217 GLU A N 1
ATOM 4751 C CA . GLU B 1 217 ? 97.718 -46.140 -10.007 1.00 26.54 217 GLU A CA 1
ATOM 4752 C C . GLU B 1 217 ? 96.656 -45.047 -9.878 1.00 24.96 217 GLU A C 1
ATOM 4753 O O . GLU B 1 217 ? 96.975 -43.862 -9.972 1.00 23.49 217 GLU A O 1
ATOM 4759 N N . LEU B 1 218 ? 95.395 -45.465 -9.705 1.00 22.59 218 LEU A N 1
ATOM 4760 C CA . LEU B 1 218 ? 94.275 -44.553 -9.524 1.00 22.29 218 LEU A CA 1
ATOM 4761 C C . LEU B 1 218 ? 94.500 -43.708 -8.269 1.00 21.65 218 LEU A C 1
ATOM 4762 O O . LEU B 1 218 ? 94.292 -42.497 -8.292 1.00 21.46 218 LEU A O 1
ATOM 4767 N N . ALA B 1 219 ? 94.942 -44.354 -7.183 1.00 21.08 219 ALA A N 1
ATOM 4768 C CA . ALA B 1 219 ? 95.214 -43.665 -5.931 1.00 21.05 219 ALA A CA 1
ATOM 4769 C C . ALA B 1 219 ? 96.317 -42.622 -6.124 1.00 21.05 219 ALA A C 1
ATOM 4770 O O . ALA B 1 219 ? 96.171 -41.497 -5.655 1.00 20.03 219 ALA A O 1
ATOM 4772 N N . GLU B 1 220 ? 97.402 -43.001 -6.818 1.00 21.28 220 GLU A N 1
ATOM 4773 C CA . GLU B 1 220 ? 98.536 -42.113 -7.046 1.00 22.00 220 GLU A CA 1
ATOM 4774 C C . GLU B 1 220 ? 98.108 -40.888 -7.859 1.00 21.36 220 GLU A C 1
ATOM 4775 O O . GLU B 1 220 ? 98.565 -39.780 -7.582 1.00 21.50 220 GLU A O 1
ATOM 4781 N N A SER B 1 221 ? 97.249 -41.101 -8.865 0.50 20.82 221 SER A N 1
ATOM 4782 N N B SER B 1 221 ? 97.240 -41.098 -8.856 0.50 21.33 221 SER A N 1
ATOM 4783 C CA A SER B 1 221 ? 96.718 -40.020 -9.682 0.50 20.29 221 SER A CA 1
ATOM 4784 C CA B SER B 1 221 ? 96.729 -40.014 -9.680 0.50 21.10 221 SER A CA 1
ATOM 4785 C C A SER B 1 221 ? 95.997 -38.998 -8.806 0.50 20.24 221 SER A C 1
ATOM 4786 C C B SER B 1 221 ? 95.984 -38.996 -8.818 0.50 20.70 221 SER A C 1
ATOM 4787 O O A SER B 1 221 ? 96.228 -37.796 -8.932 0.50 19.89 221 SER A O 1
ATOM 4788 O O B SER B 1 221 ? 96.186 -37.791 -8.966 0.50 20.34 221 SER A O 1
ATOM 4793 N N . VAL B 1 222 ? 95.129 -39.496 -7.918 1.00 20.08 222 VAL A N 1
ATOM 4794 C CA . VAL B 1 222 ? 94.352 -38.649 -7.024 1.00 19.69 222 VAL A CA 1
ATOM 4795 C C . VAL B 1 222 ? 95.287 -37.917 -6.058 1.00 19.64 222 VAL A C 1
ATOM 4796 O O . VAL B 1 222 ? 95.081 -36.738 -5.776 1.00 19.16 222 VAL A O 1
ATOM 4800 N N A ARG B 1 223 ? 96.313 -38.629 -5.571 0.50 19.71 223 ARG A N 1
ATOM 4801 N N B ARG B 1 223 ? 96.321 -38.622 -5.581 0.50 19.76 223 ARG A N 1
ATOM 4802 C CA A ARG B 1 223 ? 97.270 -38.086 -4.620 0.50 20.28 223 ARG A CA 1
ATOM 4803 C CA B ARG B 1 223 ? 97.268 -38.082 -4.619 0.50 20.37 223 ARG A CA 1
ATOM 4804 C C A ARG B 1 223 ? 98.003 -36.897 -5.248 0.50 20.56 223 ARG A C 1
ATOM 4805 C C B ARG B 1 223 ? 98.042 -36.914 -5.236 0.50 20.65 223 ARG A C 1
ATOM 4806 O O A ARG B 1 223 ? 98.217 -35.886 -4.586 0.50 20.54 223 ARG A O 1
ATOM 4807 O O B ARG B 1 223 ? 98.337 -35.940 -4.551 0.50 20.75 223 ARG A O 1
ATOM 4822 N N . ARG B 1 224 ? 98.369 -37.016 -6.531 1.00 20.60 224 ARG A N 1
ATOM 4823 C CA . ARG B 1 224 ? 99.045 -35.937 -7.242 1.00 20.88 224 ARG A CA 1
ATOM 4824 C C . ARG B 1 224 ? 98.063 -34.815 -7.565 1.00 20.03 224 ARG A C 1
ATOM 4825 O O . ARG B 1 224 ? 98.381 -33.638 -7.395 1.00 19.92 224 ARG A O 1
ATOM 4833 N N . GLY B 1 225 ? 96.869 -35.196 -8.030 1.00 19.06 225 GLY A N 1
ATOM 4834 C CA . GLY B 1 225 ? 95.863 -34.246 -8.469 1.00 18.69 225 GLY A CA 1
ATOM 4835 C C . GLY B 1 225 ? 95.400 -33.306 -7.357 1.00 18.06 225 GLY A C 1
ATOM 4836 O O . GLY B 1 225 ? 94.971 -32.187 -7.637 1.00 17.84 225 GLY A O 1
ATOM 4837 N N . ARG B 1 226 ? 95.483 -33.760 -6.100 1.00 17.23 226 ARG A N 1
ATOM 4838 C CA . ARG B 1 226 ? 94.989 -32.970 -4.983 1.00 17.66 226 ARG A CA 1
ATOM 4839 C C . ARG B 1 226 ? 95.993 -31.883 -4.591 1.00 17.82 226 ARG A C 1
ATOM 4840 O O . ARG B 1 226 ? 95.654 -31.032 -3.772 1.00 16.95 226 ARG A O 1
ATOM 4848 N N . GLN B 1 227 ? 97.214 -31.927 -5.154 1.00 18.89 227 GLN A N 1
ATOM 4849 C CA . GLN B 1 227 ? 98.301 -31.046 -4.745 1.00 20.09 227 GLN A CA 1
ATOM 4850 C C . GLN B 1 227 ? 99.099 -30.583 -5.972 1.00 20.09 227 GLN A C 1
ATOM 4851 O O . GLN B 1 227 ? 100.322 -30.727 -6.026 1.00 19.63 227 GLN A O 1
ATOM 4857 N N . PHE B 1 228 ? 98.382 -30.013 -6.954 1.00 20.51 228 PHE A N 1
ATOM 4858 C CA . PHE B 1 228 ? 98.958 -29.325 -8.107 1.00 21.17 228 PHE A CA 1
ATOM 4859 C C . PHE B 1 228 ? 99.792 -30.254 -8.994 1.00 22.13 228 PHE A C 1
ATOM 4860 O O . PHE B 1 228 ? 100.618 -29.776 -9.773 1.00 21.25 228 PHE A O 1
ATOM 4868 N N . GLY B 1 229 ? 99.574 -31.573 -8.886 1.00 22.15 229 GLY A N 1
ATOM 4869 C CA . GLY B 1 229 ? 100.320 -32.549 -9.667 1.00 22.98 229 GLY A CA 1
ATOM 4870 C C . GLY B 1 229 ? 101.711 -32.852 -9.106 1.00 23.72 229 GLY A C 1
ATOM 4871 O O . GLY B 1 229 ? 102.491 -33.544 -9.759 1.00 23.53 229 GLY A O 1
ATOM 4872 N N . GLU B 1 230 ? 102.006 -32.367 -7.891 1.00 24.83 230 GLU A N 1
ATOM 4873 C CA . GLU B 1 230 ? 103.308 -32.560 -7.268 1.00 26.04 230 GLU A CA 1
ATOM 4874 C C . GLU B 1 230 ? 103.339 -33.874 -6.486 1.00 27.68 230 GLU A C 1
ATOM 4875 O O . GLU B 1 230 ? 102.295 -34.435 -6.158 1.00 26.40 230 GLU A O 1
ATOM 4881 N N . VAL B 1 231 ? 104.562 -34.336 -6.190 1.00 29.61 231 VAL A N 1
ATOM 4882 C CA . VAL B 1 231 ? 104.800 -35.469 -5.310 1.00 32.34 231 VAL A CA 1
ATOM 4883 C C . VAL B 1 231 ? 105.394 -34.935 -4.009 1.00 35.02 231 VAL A C 1
ATOM 4884 O O . VAL B 1 231 ? 106.504 -34.405 -4.008 1.00 33.83 231 VAL A O 1
ATOM 4888 N N . ILE B 1 232 ? 104.636 -35.070 -2.913 1.00 38.64 232 ILE A N 1
ATOM 4889 C CA . ILE B 1 232 ? 105.014 -34.523 -1.619 1.00 43.33 232 ILE A CA 1
ATOM 4890 C C . ILE B 1 232 ? 105.451 -35.678 -0.721 1.00 47.99 232 ILE A C 1
ATOM 4891 O O . ILE B 1 232 ? 104.651 -36.561 -0.422 1.00 48.94 232 ILE A O 1
ATOM 4896 N N . GLU B 1 233 ? 106.718 -35.645 -0.287 1.00 53.97 233 GLU A N 1
ATOM 4897 C CA . GLU B 1 233 ? 107.341 -36.769 0.395 1.00 58.64 233 GLU A CA 1
ATOM 4898 C C . GLU B 1 233 ? 107.554 -36.417 1.867 1.00 61.46 233 GLU A C 1
ATOM 4899 O O . GLU B 1 233 ? 107.621 -35.242 2.223 1.00 60.91 233 GLU A O 1
ATOM 4905 N N . SER B 1 234 ? 107.687 -37.461 2.698 1.00 64.48 234 SER A N 1
ATOM 4906 C CA . SER B 1 234 ? 107.746 -37.343 4.148 1.00 65.77 234 SER A CA 1
ATOM 4907 C C . SER B 1 234 ? 108.637 -36.179 4.581 1.00 65.14 234 SER A C 1
ATOM 4908 O O . SER B 1 234 ? 108.160 -35.252 5.233 1.00 66.97 234 SER A O 1
ATOM 4911 N N . GLY B 1 235 ? 109.925 -36.239 4.220 1.00 62.41 235 GLY A N 1
ATOM 4912 C CA . GLY B 1 235 ? 110.890 -35.240 4.654 1.00 61.06 235 GLY A CA 1
ATOM 4913 C C . GLY B 1 235 ? 11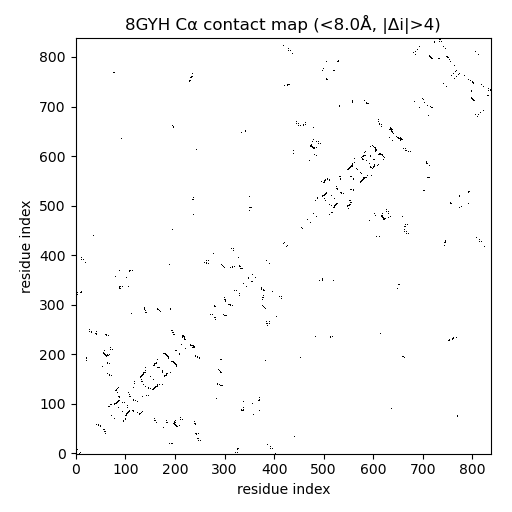1.875 -34.852 3.555 1.00 60.57 235 GLY A C 1
ATOM 4914 O O . GLY B 1 235 ? 113.068 -34.720 3.818 1.00 58.20 235 GLY A O 1
ATOM 4915 N N . ARG B 1 236 ? 111.366 -34.659 2.330 1.00 61.50 236 ARG A N 1
ATOM 4916 C CA . ARG B 1 236 ? 112.173 -34.146 1.233 1.00 61.88 236 ARG A CA 1
ATOM 4917 C C . ARG B 1 236 ? 111.733 -32.714 0.935 1.00 58.31 236 ARG A C 1
ATOM 4918 O O . ARG B 1 236 ? 110.560 -32.374 1.083 1.00 57.57 236 ARG A O 1
ATOM 4926 N N . GLU B 1 237 ? 112.695 -31.885 0.515 1.00 54.71 237 GLU A N 1
ATOM 4927 C CA . GLU B 1 237 ? 112.445 -30.484 0.221 1.00 52.14 237 GLU A CA 1
ATOM 4928 C C . GLU B 1 237 ? 111.564 -30.378 -1.023 1.00 47.45 237 GLU A C 1
ATOM 4929 O O . GLU B 1 237 ? 111.753 -31.117 -1.989 1.00 46.83 237 GLU A O 1
ATOM 4935 N N . ARG B 1 238 ? 110.604 -29.445 -0.980 1.00 42.53 238 ARG A N 1
ATOM 4936 C CA . ARG B 1 238 ? 109.637 -29.258 -2.050 1.00 39.00 238 ARG A CA 1
ATOM 4937 C C . ARG B 1 238 ? 110.310 -28.552 -3.225 1.00 36.29 238 ARG A C 1
ATOM 4938 O O . ARG B 1 238 ? 110.828 -27.450 -3.068 1.00 37.20 238 ARG A O 1
ATOM 4946 N N . ASP B 1 239 ? 110.285 -29.197 -4.398 1.00 34.57 239 ASP A N 1
ATOM 4947 C CA . ASP B 1 239 ? 110.949 -28.683 -5.587 1.00 33.30 239 ASP A CA 1
ATOM 4948 C C . ASP B 1 239 ? 109.942 -28.042 -6.546 1.00 31.03 239 ASP A C 1
ATOM 4949 O O . ASP B 1 239 ? 110.350 -27.433 -7.532 1.00 32.20 239 ASP A O 1
ATOM 4954 N N . TYR B 1 240 ? 108.639 -28.203 -6.267 1.00 28.71 240 TYR A N 1
ATOM 4955 C CA . TYR B 1 240 ? 107.564 -27.569 -7.022 1.00 28.10 240 TYR A CA 1
ATOM 4956 C C . TYR B 1 240 ? 107.453 -28.138 -8.441 1.00 27.65 240 TYR A C 1
ATOM 4957 O O . TYR B 1 240 ? 106.856 -27.502 -9.308 1.00 27.74 240 TYR A O 1
ATOM 4966 N N . VAL B 1 241 ? 107.971 -29.357 -8.661 1.00 26.96 241 VAL A N 1
ATOM 4967 C CA . VAL B 1 241 ? 107.862 -30.026 -9.950 1.00 26.83 241 VAL A CA 1
ATOM 4968 C C . VAL B 1 241 ? 106.500 -30.716 -10.027 1.00 26.51 241 VAL A C 1
ATOM 4969 O O . VAL B 1 241 ? 106.197 -31.584 -9.211 1.00 26.12 241 VAL A O 1
ATOM 4973 N N . SER B 1 242 ? 105.697 -30.317 -11.022 1.00 25.56 242 SER A N 1
ATOM 4974 C CA . SER B 1 242 ? 104.351 -30.829 -11.227 1.00 26.23 242 SER A CA 1
ATOM 4975 C C . SER B 1 242 ? 104.340 -31.764 -12.436 1.00 26.84 242 SER A C 1
ATOM 4976 O O . SER B 1 242 ? 104.987 -31.470 -13.437 1.00 26.24 242 SER A O 1
ATOM 4979 N N . TYR B 1 243 ? 103.569 -32.861 -12.348 1.00 27.99 243 TYR A N 1
ATOM 4980 C CA . TYR B 1 243 ? 103.612 -33.926 -13.342 1.00 28.82 243 TYR A CA 1
ATOM 4981 C C . TYR B 1 243 ? 102.322 -33.990 -14.161 1.00 28.14 243 TYR A C 1
ATOM 4982 O O . TYR B 1 243 ? 102.152 -34.905 -14.961 1.00 29.52 243 TYR A O 1
ATOM 4991 N N . GLY B 1 244 ? 101.432 -33.007 -13.989 1.00 25.77 244 GLY A N 1
ATOM 4992 C CA . GLY B 1 244 ? 100.190 -32.954 -14.742 1.00 24.43 244 GLY A CA 1
ATOM 4993 C C . GLY B 1 244 ? 99.242 -31.915 -14.155 1.00 23.53 244 GLY A C 1
ATOM 4994 O O . GLY B 1 244 ? 99.638 -31.169 -13.263 1.00 24.13 244 GLY A O 1
ATOM 4995 N N . LEU B 1 245 ? 97.996 -31.888 -14.646 1.00 21.96 245 LEU A N 1
ATOM 4996 C CA . LEU B 1 245 ? 97.004 -30.941 -14.163 1.00 21.78 245 LEU A CA 1
ATOM 4997 C C . LEU B 1 245 ? 96.571 -31.342 -12.755 1.00 21.65 245 LEU A C 1
ATOM 4998 O O . LEU B 1 245 ? 96.107 -32.458 -12.540 1.00 20.36 245 LEU A O 1
ATOM 5003 N N . GLY B 1 246 ? 96.731 -30.410 -11.808 1.00 21.51 246 GLY A N 1
ATOM 5004 C CA . GLY B 1 246 ? 96.300 -30.615 -10.436 1.00 20.85 246 GLY A CA 1
ATOM 5005 C C . GLY B 1 246 ? 95.557 -29.401 -9.890 1.00 20.24 246 GLY A C 1
ATOM 5006 O O . GLY B 1 246 ? 95.484 -28.361 -10.549 1.00 19.02 246 GLY A O 1
ATOM 5007 N N . TRP B 1 247 ? 95.003 -29.577 -8.684 1.00 19.60 247 TRP A N 1
ATOM 5008 C CA . TRP B 1 247 ? 94.295 -28.541 -7.953 1.00 19.82 247 TRP A CA 1
ATOM 5009 C C . TRP B 1 247 ? 94.875 -28.448 -6.544 1.00 19.02 247 TRP A C 1
ATOM 5010 O O . TRP B 1 247 ? 95.766 -29.217 -6.189 1.00 18.59 247 TRP A O 1
ATOM 5021 N N . ASN B 1 248 ? 94.380 -27.490 -5.753 1.00 18.81 248 ASN A N 1
ATOM 5022 C CA . ASN B 1 248 ? 94.535 -27.557 -4.310 1.00 19.00 248 ASN A CA 1
ATOM 5023 C C . ASN B 1 248 ? 93.256 -28.161 -3.745 1.00 18.14 248 ASN A C 1
ATOM 5024 O O . ASN B 1 248 ? 92.274 -27.451 -3.525 1.00 17.46 248 ASN A O 1
ATOM 5029 N N . HIS B 1 249 ? 93.290 -29.486 -3.561 1.00 18.49 249 HIS A N 1
ATOM 5030 C CA . HIS B 1 249 ? 92.206 -30.235 -2.947 1.00 18.95 249 HIS A CA 1
ATOM 5031 C C . HIS B 1 249 ? 92.732 -30.967 -1.714 1.00 19.39 249 HIS A C 1
ATOM 5032 O O . HIS B 1 249 ? 92.394 -32.127 -1.499 1.00 18.70 249 HIS A O 1
ATOM 5039 N N . LYS B 1 250 ? 93.577 -30.295 -0.921 1.00 20.41 250 LYS A N 1
ATOM 5040 C CA . LYS B 1 250 ? 94.162 -30.910 0.262 1.00 21.53 250 LYS A CA 1
ATOM 5041 C C . LYS B 1 250 ? 93.172 -30.877 1.422 1.00 20.39 250 LYS A C 1
ATOM 5042 O O . LYS B 1 250 ? 92.410 -29.923 1.573 1.00 19.14 250 LYS A O 1
ATOM 5048 N N . MET B 1 251 ? 93.212 -31.925 2.253 1.00 20.07 251 MET A N 1
ATOM 5049 C CA . MET B 1 251 ? 92.478 -31.930 3.505 1.00 20.44 251 MET A CA 1
ATOM 5050 C C . MET B 1 251 ? 93.342 -31.287 4.585 1.00 19.41 251 MET A C 1
ATOM 5051 O O . MET B 1 251 ? 94.559 -31.454 4.578 1.00 18.97 251 MET A O 1
ATOM 5056 N N . ASN B 1 252 ? 92.682 -30.576 5.509 1.00 19.60 252 ASN A N 1
ATOM 5057 C CA . ASN B 1 252 ? 93.319 -29.977 6.673 1.00 19.77 252 ASN A CA 1
ATOM 5058 C C . ASN B 1 252 ? 93.634 -31.054 7.710 1.00 19.70 252 ASN A C 1
ATOM 5059 O O . ASN B 1 252 ? 92.807 -31.927 7.962 1.00 19.17 252 ASN A O 1
ATOM 5064 N N . ALA B 1 253 ? 94.815 -30.950 8.333 1.00 19.54 253 ALA A N 1
ATOM 5065 C CA . ALA B 1 253 ? 95.263 -31.893 9.347 1.00 20.04 253 ALA A CA 1
ATOM 5066 C C . ALA B 1 253 ? 94.376 -31.846 10.594 1.00 20.00 253 ALA A C 1
ATOM 5067 O O . ALA B 1 253 ? 94.102 -32.891 11.183 1.00 20.13 253 ALA A O 1
ATOM 5069 N N . LEU B 1 254 ? 93.942 -30.648 11.014 1.00 19.78 254 LEU A N 1
ATOM 5070 C CA . LEU B 1 254 ? 93.091 -30.522 12.193 1.00 20.30 254 LEU A CA 1
ATOM 5071 C C . LEU B 1 254 ? 91.811 -31.336 12.010 1.00 19.54 254 LEU A C 1
ATOM 5072 O O . LEU B 1 254 ? 91.394 -32.062 12.914 1.00 19.18 254 LEU A O 1
ATOM 5077 N N . GLN B 1 255 ? 91.188 -31.185 10.837 1.00 18.72 255 GLN A N 1
ATOM 5078 C CA . GLN B 1 255 ? 89.946 -31.871 10.515 1.00 18.33 255 GLN A CA 1
ATOM 5079 C C . GLN B 1 255 ? 90.181 -33.384 10.472 1.00 18.36 255 GLN A C 1
ATOM 5080 O O . GLN B 1 255 ? 89.320 -34.155 10.903 1.00 18.54 255 GLN A O 1
ATOM 5086 N N . ALA B 1 256 ? 91.346 -33.799 9.959 1.00 17.96 256 ALA A N 1
ATOM 5087 C CA . ALA B 1 256 ? 91.717 -35.208 9.903 1.00 18.56 256 ALA A CA 1
ATOM 5088 C C . ALA B 1 256 ? 91.848 -35.799 11.310 1.00 18.93 256 ALA A C 1
ATOM 5089 O O . ALA B 1 256 ? 91.343 -36.894 11.571 1.00 18.27 256 ALA A O 1
ATOM 5091 N N . ALA B 1 257 ? 92.532 -35.073 12.205 1.00 18.46 257 ALA A N 1
ATOM 5092 C CA . ALA B 1 257 ? 92.715 -35.512 13.582 1.00 18.42 257 ALA A CA 1
ATOM 5093 C C . ALA B 1 257 ? 91.368 -35.652 14.288 1.00 18.46 257 ALA A C 1
ATOM 5094 O O . ALA B 1 257 ? 91.155 -36.608 15.031 1.00 18.71 257 ALA A O 1
ATOM 5096 N N . PHE B 1 258 ? 90.467 -34.690 14.057 1.00 18.15 258 PHE A N 1
ATOM 5097 C CA . PHE B 1 258 ? 89.130 -34.720 14.627 1.00 18.56 258 PHE A CA 1
ATOM 5098 C C . PHE B 1 258 ? 88.389 -35.985 14.183 1.00 18.89 258 PHE A C 1
ATOM 5099 O O . PHE B 1 258 ? 87.749 -36.645 15.000 1.00 18.82 258 PHE A O 1
ATOM 5107 N N . THR B 1 259 ? 88.467 -36.319 12.889 1.00 19.14 259 THR A N 1
ATOM 5108 C CA . THR B 1 259 ? 87.721 -37.451 12.357 1.00 19.27 259 THR A CA 1
ATOM 5109 C C . THR B 1 259 ? 88.299 -38.758 12.903 1.00 19.66 259 THR A C 1
ATOM 5110 O O . THR B 1 259 ? 87.542 -39.677 13.196 1.00 20.39 259 THR A O 1
ATOM 5114 N N . SER B 1 260 ? 89.626 -38.830 13.064 1.00 19.80 260 SER A N 1
ATOM 5115 C CA . SER B 1 260 ? 90.262 -39.986 13.682 1.00 20.43 260 SER A CA 1
ATOM 5116 C C . SER B 1 260 ? 89.702 -40.230 15.087 1.00 20.86 260 SER A C 1
ATOM 5117 O O . SER B 1 260 ? 89.486 -41.379 15.472 1.00 20.63 260 SER A O 1
ATOM 5120 N N . ALA B 1 261 ? 89.468 -39.151 15.847 1.00 20.59 261 ALA A N 1
ATOM 5121 C CA . ALA B 1 261 ? 88.903 -39.260 17.185 1.00 21.15 261 ALA A CA 1
ATOM 5122 C C . ALA B 1 261 ? 87.468 -39.780 17.112 1.00 21.23 261 ALA A C 1
ATOM 5123 O O . ALA B 1 261 ? 87.090 -40.659 17.884 1.00 21.67 261 ALA A O 1
ATOM 5125 N N . GLN B 1 262 ? 86.683 -39.236 16.172 1.00 21.00 262 GLN A N 1
ATOM 5126 C CA . GLN B 1 262 ? 85.310 -39.664 15.945 1.00 20.92 262 GLN A CA 1
ATOM 5127 C C . GLN B 1 262 ? 85.245 -41.160 15.621 1.00 21.24 262 GLN A C 1
ATOM 5128 O O . GLN B 1 262 ? 84.301 -41.836 16.034 1.00 21.01 262 GLN A O 1
ATOM 5134 N N . LEU B 1 263 ? 86.237 -41.670 14.876 1.00 21.24 263 LEU A N 1
ATOM 5135 C CA . LEU B 1 263 ? 86.237 -43.061 14.437 1.00 22.19 263 LEU A CA 1
ATOM 5136 C C . LEU B 1 263 ? 86.313 -44.010 15.633 1.00 22.74 263 LEU A C 1
ATOM 5137 O O . LEU B 1 263 ? 85.780 -45.118 15.568 1.00 21.83 263 LEU A O 1
ATOM 5142 N N . THR B 1 264 ? 86.969 -43.574 16.720 1.00 23.17 264 THR A N 1
ATOM 5143 C CA . THR B 1 264 ? 87.126 -44.409 17.902 1.00 23.53 264 THR A CA 1
ATOM 5144 C C . THR B 1 264 ? 85.781 -44.660 18.587 1.00 23.56 264 THR A C 1
ATOM 5145 O O . THR B 1 264 ? 85.683 -45.574 19.402 1.00 23.96 264 THR A O 1
ATOM 5149 N N . ARG B 1 265 ? 84.757 -43.846 18.287 1.00 22.90 265 ARG A N 1
ATOM 5150 C CA . ARG B 1 265 ? 83.435 -44.051 18.860 1.00 22.70 265 ARG A CA 1
ATOM 5151 C C . ARG B 1 265 ? 82.422 -44.495 17.807 1.00 21.75 265 ARG A C 1
ATOM 5152 O O . ARG B 1 265 ? 81.244 -44.643 18.128 1.00 20.96 265 ARG A O 1
ATOM 5160 N N . PHE B 1 266 ? 82.866 -44.710 16.561 1.00 21.35 266 PHE A N 1
ATOM 5161 C CA . PHE B 1 266 ? 81.938 -44.961 15.468 1.00 21.16 266 PHE A CA 1
ATOM 5162 C C . PHE B 1 266 ? 81.092 -46.202 15.752 1.00 21.38 266 PHE A C 1
ATOM 5163 O O . PHE B 1 266 ? 79.872 -46.164 15.633 1.00 20.85 266 PHE A O 1
ATOM 5171 N N . ASP B 1 267 ? 81.745 -47.305 16.123 1.00 22.94 267 ASP A N 1
ATOM 5172 C CA . ASP B 1 267 ? 81.060 -48.577 16.306 1.00 23.95 267 ASP A CA 1
ATOM 5173 C C . ASP B 1 267 ? 79.943 -48.436 17.343 1.00 24.51 267 ASP A C 1
ATOM 5174 O O . ASP B 1 267 ? 78.847 -48.958 17.137 1.00 24.20 267 ASP A O 1
ATOM 5179 N N . ASP B 1 268 ? 80.218 -47.709 18.438 1.00 24.90 268 ASP A N 1
ATOM 5180 C CA . ASP B 1 268 ? 79.247 -47.491 19.501 1.00 25.89 268 ASP A CA 1
ATOM 5181 C C . ASP B 1 268 ? 78.108 -46.597 19.017 1.00 25.32 268 ASP A C 1
ATOM 5182 O O . ASP B 1 268 ? 76.944 -46.896 19.267 1.00 24.68 268 ASP A O 1
ATOM 5187 N N . TYR B 1 269 ? 78.452 -45.486 18.352 1.00 25.07 269 TYR A N 1
ATOM 5188 C CA . TYR B 1 269 ? 77.451 -44.569 17.828 1.00 24.58 269 TYR A CA 1
ATOM 5189 C C . TYR B 1 269 ? 76.578 -45.288 16.799 1.00 24.37 269 TYR A C 1
ATOM 5190 O O . TYR B 1 269 ? 75.367 -45.081 16.762 1.00 24.14 269 TYR A O 1
ATOM 5199 N N . GLU B 1 270 ? 77.211 -46.133 15.975 1.00 24.71 270 GLU A N 1
ATOM 5200 C CA . GLU B 1 270 ? 76.528 -46.852 14.911 1.00 25.34 270 GLU A CA 1
ATOM 5201 C C . GLU B 1 270 ? 75.505 -47.823 15.505 1.00 24.91 270 GLU A C 1
ATOM 5202 O O . GLU B 1 270 ? 74.373 -47.889 15.033 1.00 24.46 270 GLU A O 1
ATOM 5208 N N . SER B 1 271 ? 75.908 -48.566 16.544 1.00 25.22 271 SER A N 1
ATOM 5209 C CA . SER B 1 271 ? 75.020 -49.499 17.225 1.00 25.74 271 SER A CA 1
ATOM 5210 C C . SER B 1 271 ? 73.770 -48.784 17.730 1.00 25.21 271 SER A C 1
ATOM 5211 O O . SER B 1 271 ? 72.661 -49.290 17.572 1.00 25.17 271 SER A O 1
ATOM 5214 N N . ALA B 1 272 ? 73.969 -47.616 18.357 1.00 24.42 272 ALA A N 1
ATOM 5215 C CA . ALA B 1 272 ? 72.881 -46.838 18.926 1.00 24.14 272 ALA A CA 1
ATOM 5216 C C . ALA B 1 272 ? 71.928 -46.367 17.828 1.00 23.94 272 ALA A C 1
ATOM 5217 O O . ALA B 1 272 ? 70.715 -46.505 17.969 1.00 24.37 272 ALA A O 1
ATOM 5219 N N . ARG B 1 273 ? 72.483 -45.818 16.737 1.00 23.59 273 ARG A N 1
ATOM 5220 C CA . ARG B 1 273 ? 71.684 -45.358 15.609 1.00 22.94 273 ARG A CA 1
ATOM 5221 C C . ARG B 1 273 ? 70.828 -46.491 15.049 1.00 22.39 273 ARG A C 1
ATOM 5222 O O . ARG B 1 273 ? 69.641 -46.299 14.802 1.00 22.18 273 ARG A O 1
ATOM 5230 N N . GLN B 1 274 ? 71.440 -47.659 14.826 1.00 23.01 274 GLN A N 1
ATOM 5231 C CA . GLN B 1 274 ? 70.743 -48.778 14.208 1.00 23.91 274 GLN A CA 1
ATOM 5232 C C . GLN B 1 274 ? 69.548 -49.182 15.073 1.00 24.75 274 GLN A C 1
ATOM 5233 O O . GLN B 1 274 ? 68.440 -49.352 14.565 1.00 24.55 274 GLN A O 1
ATOM 5239 N N . ARG B 1 275 ? 69.784 -49.298 16.385 1.00 25.94 275 ARG A N 1
ATOM 5240 C CA . ARG B 1 275 ? 68.755 -49.659 17.348 1.00 27.35 275 ARG A CA 1
ATOM 5241 C C . ARG B 1 275 ? 67.671 -48.581 17.393 1.00 26.22 275 ARG A C 1
ATOM 5242 O O . ARG B 1 275 ? 66.486 -48.891 17.300 1.00 25.20 275 ARG A O 1
ATOM 5250 N N . ASN B 1 276 ? 68.089 -47.316 17.530 1.00 24.95 276 ASN A N 1
ATOM 5251 C CA . ASN B 1 276 ? 67.164 -46.203 17.679 1.00 25.04 276 ASN A CA 1
ATOM 5252 C C . ASN B 1 276 ? 66.297 -46.045 16.430 1.00 24.27 276 ASN A C 1
ATOM 5253 O O . ASN B 1 276 ? 65.092 -45.824 16.538 1.00 24.14 276 ASN A O 1
ATOM 5258 N N . VAL B 1 277 ? 66.913 -46.129 15.245 1.00 23.91 277 VAL A N 1
ATOM 5259 C CA . VAL B 1 277 ? 66.184 -45.919 14.003 1.00 24.14 277 VAL A CA 1
ATOM 5260 C C . VAL B 1 277 ? 65.192 -47.067 13.800 1.00 23.71 277 VAL A C 1
ATOM 5261 O O . VAL B 1 277 ? 64.040 -46.831 13.445 1.00 23.89 277 VAL A O 1
ATOM 5265 N N . ALA B 1 278 ? 65.640 -48.303 14.054 1.00 24.18 278 ALA A N 1
ATOM 5266 C CA . ALA B 1 278 ? 64.799 -49.481 13.895 1.00 24.38 278 ALA A CA 1
ATOM 5267 C C . ALA B 1 278 ? 63.522 -49.359 14.729 1.00 24.57 278 ALA A C 1
ATOM 5268 O O . ALA B 1 278 ? 62.436 -49.658 14.235 1.00 24.46 278 ALA A O 1
ATOM 5270 N N . ALA B 1 279 ? 63.656 -48.910 15.986 1.00 24.42 279 ALA A N 1
ATOM 5271 C CA . ALA B 1 279 ? 62.517 -48.802 16.890 1.00 24.20 279 ALA A CA 1
ATOM 5272 C C . ALA B 1 279 ? 61.590 -47.676 16.440 1.00 23.94 279 ALA A C 1
ATOM 5273 O O . ALA B 1 279 ? 60.372 -47.807 16.524 1.00 23.12 279 ALA A O 1
ATOM 5275 N N . PHE B 1 280 ? 62.182 -46.575 15.958 1.00 23.96 280 PHE A N 1
ATOM 5276 C CA . PHE B 1 280 ? 61.435 -45.435 15.451 1.00 23.79 280 PHE A CA 1
ATOM 5277 C C . PHE B 1 280 ? 60.589 -45.846 14.245 1.00 23.72 280 PHE A C 1
ATOM 5278 O O . PHE B 1 280 ? 59.385 -45.599 14.214 1.00 23.31 280 PHE A O 1
ATOM 5286 N N . LEU B 1 281 ? 61.225 -46.481 13.256 1.00 23.91 281 LEU A N 1
ATOM 5287 C CA . LEU B 1 281 ? 60.550 -46.841 12.017 1.00 24.35 281 LEU A CA 1
ATOM 5288 C C . LEU B 1 281 ? 59.489 -47.918 12.262 1.00 24.39 281 LEU A C 1
ATOM 5289 O O . LEU B 1 281 ? 58.486 -47.955 11.555 1.00 24.67 281 LEU A O 1
ATOM 5294 N N . ALA B 1 282 ? 59.709 -48.789 13.256 1.00 25.61 282 ALA A N 1
ATOM 5295 C CA . ALA B 1 282 ? 58.762 -49.853 13.568 1.00 26.01 282 ALA A CA 1
ATOM 5296 C C . ALA B 1 282 ? 57.409 -49.267 13.971 1.00 26.86 282 ALA A C 1
ATOM 5297 O O . ALA B 1 282 ? 56.367 -49.806 13.604 1.00 27.81 282 ALA A O 1
ATOM 5299 N N . ARG B 1 283 ? 57.428 -48.158 14.720 1.00 27.17 283 ARG A N 1
ATOM 5300 C CA . ARG B 1 283 ? 56.201 -47.513 15.164 1.00 27.25 283 ARG A CA 1
ATOM 5301 C C . ARG B 1 283 ? 55.534 -46.771 14.006 1.00 27.09 283 ARG A C 1
ATOM 5302 O O . ARG B 1 283 ? 54.315 -46.831 13.861 1.00 27.06 283 ARG A O 1
ATOM 5310 N N . LEU B 1 284 ? 56.329 -46.070 13.186 1.00 26.82 284 LEU A N 1
ATOM 5311 C CA . LEU B 1 284 ? 55.790 -45.297 12.075 1.00 26.46 284 LEU A CA 1
ATOM 5312 C C . LEU B 1 284 ? 55.244 -46.216 10.979 1.00 26.09 284 LEU A C 1
ATOM 5313 O O . LEU B 1 284 ? 54.320 -45.832 10.269 1.00 26.06 284 LEU A O 1
ATOM 5318 N N . ALA B 1 285 ? 55.798 -47.430 10.863 1.00 26.79 285 ALA A N 1
ATOM 5319 C CA . ALA B 1 285 ? 55.423 -48.362 9.808 1.00 28.23 285 ALA A CA 1
ATOM 5320 C C . ALA B 1 285 ? 53.995 -48.880 9.997 1.00 29.36 285 ALA A C 1
ATOM 5321 O O . ALA B 1 285 ? 53.398 -49.392 9.052 1.00 29.08 285 ALA A O 1
ATOM 5323 N N . GLU B 1 286 ? 53.456 -48.748 11.217 1.00 30.49 286 GLU A N 1
ATOM 5324 C CA . GLU B 1 286 ? 52.103 -49.184 11.523 1.00 31.34 286 GLU A CA 1
ATOM 5325 C C . GLU B 1 286 ? 51.074 -48.148 11.070 1.00 31.39 286 GLU A C 1
ATOM 5326 O O . GLU B 1 286 ? 49.887 -48.459 11.010 1.00 32.70 286 GLU A O 1
ATOM 5332 N N . LEU B 1 287 ? 51.519 -46.925 10.749 1.00 29.39 287 LEU A N 1
ATOM 5333 C CA . LEU B 1 287 ? 50.605 -45.854 10.383 1.00 29.43 287 LEU A CA 1
ATOM 5334 C C . LEU B 1 287 ? 50.220 -45.980 8.909 1.00 29.96 287 LEU A C 1
ATOM 5335 O O . LEU B 1 287 ? 51.091 -46.033 8.043 1.00 29.04 287 LEU A O 1
ATOM 5340 N N . PRO B 1 288 ? 48.907 -46.037 8.579 1.00 31.03 288 PRO A N 1
ATOM 5341 C CA . PRO B 1 288 ? 48.462 -46.215 7.194 1.00 31.42 288 PRO A CA 1
ATOM 5342 C C . PRO B 1 288 ? 48.761 -45.024 6.284 1.00 30.75 288 PRO A C 1
ATOM 5343 O O . PRO B 1 288 ? 48.415 -43.888 6.599 1.00 30.83 288 PRO A O 1
ATOM 5347 N N . GLY B 1 289 ? 49.391 -45.308 5.139 1.00 30.07 289 GLY A N 1
ATOM 5348 C CA . GLY B 1 289 ? 49.762 -44.282 4.178 1.00 29.60 289 GLY A CA 1
ATOM 5349 C C . GLY B 1 289 ? 51.117 -43.652 4.496 1.00 28.85 289 GLY A C 1
ATOM 5350 O O . GLY B 1 289 ? 51.454 -42.613 3.933 1.00 30.05 289 GLY A O 1
ATOM 5351 N N . LEU B 1 290 ? 51.872 -44.287 5.402 1.00 27.00 290 LEU A N 1
ATOM 5352 C CA . LEU B 1 290 ? 53.225 -43.873 5.732 1.00 26.34 290 LEU A CA 1
ATOM 5353 C C . LEU B 1 290 ? 54.173 -45.012 5.369 1.00 25.43 290 LEU A C 1
ATOM 5354 O O . LEU B 1 290 ? 54.084 -46.098 5.939 1.00 25.44 290 LEU A O 1
ATOM 5359 N N . ARG B 1 291 ? 55.056 -44.758 4.395 1.00 24.61 291 ARG A N 1
ATOM 5360 C CA . ARG B 1 291 ? 56.056 -45.729 3.978 1.00 23.85 291 ARG A CA 1
ATOM 5361 C C . ARG B 1 291 ? 57.403 -45.328 4.573 1.00 23.34 291 ARG A C 1
ATOM 5362 O O . ARG B 1 291 ? 57.986 -44.325 4.163 1.00 23.26 291 ARG A O 1
ATOM 5370 N N . VAL B 1 292 ? 57.880 -46.121 5.539 1.00 22.58 292 VAL A N 1
ATOM 5371 C CA . VAL B 1 292 ? 59.178 -45.890 6.154 1.00 22.23 292 VAL A CA 1
ATOM 5372 C C . VAL B 1 292 ? 60.262 -46.280 5.153 1.00 22.13 292 VAL A C 1
ATOM 5373 O O . VAL B 1 292 ? 60.045 -47.154 4.311 1.00 21.20 292 VAL A O 1
ATOM 5377 N N . PRO B 1 293 ? 61.457 -45.645 5.215 1.00 21.09 293 PRO A N 1
ATOM 5378 C CA . PRO B 1 293 ? 62.579 -46.040 4.368 1.00 21.01 293 PRO A CA 1
ATOM 5379 C C . PRO B 1 293 ? 63.085 -47.429 4.744 1.00 20.90 293 PRO A C 1
ATOM 5380 O O . PRO B 1 293 ? 62.998 -47.838 5.903 1.00 21.20 293 PRO A O 1
ATOM 5384 N N . THR B 1 294 ? 63.621 -48.136 3.746 1.00 20.55 294 THR A N 1
ATOM 5385 C CA . THR B 1 294 ? 64.072 -49.504 3.919 1.00 20.75 294 THR A CA 1
ATOM 5386 C C . THR B 1 294 ? 65.421 -49.697 3.234 1.00 20.73 294 THR A C 1
ATOM 5387 O O . THR B 1 294 ? 65.726 -49.028 2.245 1.00 20.91 294 THR A O 1
ATOM 5391 N N . ALA B 1 295 ? 66.214 -50.619 3.787 1.00 20.66 295 ALA A N 1
ATOM 5392 C CA . ALA B 1 295 ? 67.348 -51.190 3.082 1.00 21.20 295 ALA A CA 1
ATOM 5393 C C . ALA B 1 295 ? 66.822 -52.203 2.073 1.00 21.92 295 ALA A C 1
ATOM 5394 O O . ALA B 1 295 ? 65.917 -52.975 2.392 1.00 22.05 295 ALA A O 1
ATOM 5396 N N . ALA B 1 296 ? 67.391 -52.191 0.863 1.00 22.03 296 ALA A N 1
ATOM 5397 C CA . ALA B 1 296 ? 67.110 -53.225 -0.119 1.00 22.61 296 ALA A CA 1
ATOM 5398 C C . ALA B 1 296 ? 67.644 -54.557 0.403 1.00 22.69 296 ALA A C 1
ATOM 5399 O O . ALA B 1 296 ? 68.539 -54.585 1.249 1.00 21.65 296 ALA A O 1
ATOM 5401 N N . PRO B 1 297 ? 67.123 -55.709 -0.075 1.00 23.60 297 PRO A N 1
ATOM 5402 C CA . PRO B 1 297 ? 67.618 -57.012 0.377 1.00 24.15 297 PRO A CA 1
ATOM 5403 C C . PRO B 1 297 ? 69.129 -57.155 0.202 1.00 23.95 297 PRO A C 1
ATOM 5404 O O . PRO B 1 297 ? 69.686 -56.676 -0.785 1.00 24.39 297 PRO A O 1
ATOM 5408 N N A ASP B 1 298 ? 69.786 -57.805 1.172 0.50 24.10 298 ASP A N 1
ATOM 5409 N N B ASP B 1 298 ? 69.759 -57.796 1.197 0.50 24.39 298 ASP A N 1
ATOM 5410 C CA A ASP B 1 298 ? 71.215 -58.081 1.117 0.50 24.24 298 ASP A CA 1
ATOM 5411 C CA B ASP B 1 298 ? 71.186 -58.087 1.228 0.50 24.71 298 ASP A CA 1
ATOM 5412 C C A ASP B 1 298 ? 72.028 -56.786 1.149 0.50 23.41 298 ASP A C 1
ATOM 5413 C C B ASP B 1 298 ? 71.991 -56.790 1.131 0.50 23.66 298 ASP A C 1
ATOM 5414 O O A ASP B 1 298 ? 73.112 -56.736 0.571 0.50 23.61 298 ASP A O 1
ATOM 5415 O O B ASP B 1 298 ? 73.007 -56.738 0.442 0.50 23.71 298 ASP A O 1
ATOM 5424 N N . THR B 1 299 ? 71.507 -55.752 1.824 1.00 22.77 299 THR A N 1
ATOM 5425 C CA . THR B 1 299 ? 72.251 -54.519 2.062 1.00 22.30 299 THR A CA 1
ATOM 5426 C C . THR B 1 299 ? 71.966 -54.056 3.489 1.00 21.76 299 THR A C 1
ATOM 5427 O O . THR B 1 299 ? 70.985 -54.489 4.086 1.00 20.70 299 THR A O 1
ATOM 5431 N N . THR B 1 300 ? 72.820 -53.171 4.020 1.00 21.13 300 THR A N 1
ATOM 5432 C CA . THR B 1 300 ? 72.538 -52.474 5.265 1.00 20.91 300 THR A CA 1
ATOM 5433 C C . THR B 1 300 ? 72.575 -50.966 5.019 1.00 21.03 300 THR A C 1
ATOM 5434 O O . THR B 1 300 ? 73.433 -50.468 4.286 1.00 21.46 300 THR A O 1
ATOM 5438 N N . HIS B 1 301 ? 71.630 -50.268 5.662 1.00 20.03 301 HIS A N 1
ATOM 5439 C CA . HIS B 1 301 ? 71.421 -48.835 5.530 1.00 19.86 301 HIS A CA 1
ATOM 5440 C C . HIS B 1 301 ? 72.205 -48.109 6.624 1.00 20.26 301 HIS A C 1
ATOM 5441 O O . HIS B 1 301 ? 72.318 -48.618 7.739 1.00 20.76 301 HIS A O 1
ATOM 5448 N N . ALA B 1 302 ? 72.726 -46.914 6.300 1.00 19.98 302 ALA A N 1
ATOM 5449 C CA . ALA B 1 302 ? 73.457 -46.074 7.243 1.00 19.71 302 ALA A CA 1
ATOM 5450 C C . ALA B 1 302 ? 72.532 -45.067 7.929 1.00 19.50 302 ALA A C 1
ATOM 5451 O O . ALA B 1 302 ? 72.920 -44.461 8.926 1.00 19.04 302 ALA A O 1
ATOM 5453 N N . TRP B 1 303 ? 71.338 -44.861 7.360 1.00 18.92 303 TRP A N 1
ATOM 5454 C CA . TRP B 1 303 ? 70.297 -44.024 7.939 1.00 19.53 303 TRP A CA 1
ATOM 5455 C C . TRP B 1 303 ? 70.765 -42.574 8.082 1.00 19.33 303 TRP A C 1
ATOM 5456 O O . TRP B 1 303 ? 70.424 -41.916 9.060 1.00 19.16 303 TRP A O 1
ATOM 5467 N N . HIS B 1 304 ? 71.520 -42.067 7.099 1.00 18.90 304 HIS A N 1
ATOM 5468 C CA . HIS B 1 304 ? 71.972 -40.684 7.146 1.00 18.58 304 HIS A CA 1
ATOM 5469 C C . HIS B 1 304 ? 70.772 -39.736 7.144 1.00 18.49 304 HIS A C 1
ATOM 5470 O O . HIS B 1 304 ? 70.722 -38.793 7.933 1.00 18.62 304 HIS A O 1
ATOM 5477 N N . ILE B 1 305 ? 69.824 -39.991 6.235 1.00 18.07 305 ILE A N 1
ATOM 5478 C CA . ILE B 1 305 ? 68.586 -39.231 6.138 1.00 18.27 305 ILE A CA 1
ATOM 5479 C C . ILE B 1 305 ? 67.431 -40.227 6.064 1.00 18.66 305 ILE A C 1
ATOM 5480 O O . ILE B 1 305 ? 67.539 -41.246 5.386 1.00 18.99 305 ILE A O 1
ATOM 5485 N N . LEU B 1 306 ? 66.331 -39.917 6.760 1.00 18.68 306 LEU A N 1
ATOM 5486 C CA . LEU B 1 306 ? 65.142 -40.756 6.747 1.00 19.00 306 LEU A CA 1
ATOM 5487 C C . LEU B 1 306 ? 64.078 -40.089 5.878 1.00 19.04 306 LEU A C 1
ATOM 5488 O O . LEU B 1 306 ? 63.535 -39.057 6.263 1.00 19.63 306 LEU A O 1
ATOM 5493 N N . ARG B 1 307 ? 63.794 -40.676 4.705 1.00 18.81 307 ARG A N 1
ATOM 5494 C CA . ARG B 1 307 ? 62.767 -40.155 3.814 1.00 18.84 307 ARG A CA 1
ATOM 5495 C C . ARG B 1 307 ? 61.538 -41.058 3.869 1.00 19.72 307 ARG A C 1
ATOM 5496 O O . ARG B 1 307 ? 61.646 -42.274 3.700 1.00 19.17 307 ARG A O 1
ATOM 5504 N N . PHE B 1 308 ? 60.382 -40.412 4.064 1.00 20.57 308 PHE A N 1
ATOM 5505 C CA . PHE B 1 308 ? 59.087 -41.055 4.210 1.00 21.37 308 PHE A CA 1
ATOM 5506 C C . PHE B 1 308 ? 58.187 -40.612 3.060 1.00 21.76 308 PHE A C 1
ATOM 5507 O O . PHE B 1 308 ? 58.136 -39.424 2.761 1.00 21.38 308 PHE A O 1
ATOM 5515 N N . ARG B 1 309 ? 57.477 -41.562 2.434 1.00 22.19 309 ARG A N 1
ATOM 5516 C CA . ARG B 1 309 ? 56.488 -41.243 1.413 1.00 23.03 309 ARG A CA 1
ATOM 5517 C C . ARG B 1 309 ? 55.092 -41.363 2.023 1.00 24.05 309 ARG A C 1
ATOM 5518 O O . ARG B 1 309 ? 54.833 -42.267 2.816 1.00 24.37 309 ARG A O 1
ATOM 5526 N N . PHE B 1 310 ? 54.200 -40.444 1.636 1.00 25.73 310 PHE A N 1
ATOM 5527 C CA . PHE B 1 310 ? 52.867 -40.360 2.209 1.00 27.27 310 PHE A CA 1
ATOM 5528 C C . PHE B 1 310 ? 51.827 -40.539 1.106 1.00 29.00 310 PHE A C 1
ATOM 5529 O O . PHE B 1 310 ? 51.855 -39.818 0.113 1.00 29.54 310 PHE A O 1
ATOM 5537 N N . ASP B 1 311 ? 50.909 -41.496 1.305 1.00 31.25 311 ASP A N 1
ATOM 5538 C CA . ASP B 1 311 ? 49.893 -41.830 0.316 1.00 33.45 311 ASP A CA 1
ATOM 5539 C C . ASP B 1 311 ? 48.582 -41.136 0.676 1.00 35.04 311 ASP A C 1
ATOM 5540 O O . ASP B 1 311 ? 47.992 -41.435 1.713 1.00 35.44 311 ASP A O 1
ATOM 5545 N N . PRO B 1 312 ? 48.076 -40.206 -0.169 1.00 37.13 312 PRO A N 1
ATOM 5546 C CA . PRO B 1 312 ? 46.786 -39.554 0.078 1.00 39.05 312 PRO A CA 1
ATOM 5547 C C . PRO B 1 312 ? 45.600 -40.512 0.203 1.00 41.34 312 PRO A C 1
ATOM 5548 O O . PRO B 1 312 ? 44.633 -40.206 0.896 1.00 42.29 312 PRO A O 1
ATOM 5552 N N . ALA B 1 313 ? 45.682 -41.669 -0.468 1.00 44.36 313 ALA A N 1
ATOM 5553 C CA . ALA B 1 313 ? 44.628 -42.674 -0.433 1.00 47.27 313 ALA A CA 1
ATOM 5554 C C . ALA B 1 313 ? 44.281 -43.059 1.006 1.00 49.68 313 ALA A C 1
ATOM 5555 O O . ALA B 1 313 ? 43.117 -43.310 1.310 1.00 51.34 313 ALA A O 1
ATOM 5557 N N . ALA B 1 314 ? 45.293 -43.090 1.885 1.00 51.19 314 ALA A N 1
ATOM 5558 C CA . ALA B 1 314 ? 45.123 -43.544 3.258 1.00 50.93 314 ALA A CA 1
ATOM 5559 C C . ALA B 1 314 ? 44.332 -42.537 4.093 1.00 51.18 314 ALA A C 1
ATOM 5560 O O . ALA B 1 314 ? 43.842 -42.889 5.164 1.00 49.33 314 ALA A O 1
ATOM 5562 N N . PHE B 1 315 ? 44.230 -41.288 3.618 1.00 53.37 315 PHE A N 1
ATOM 5563 C CA . PHE B 1 315 ? 43.415 -40.273 4.270 1.00 54.89 315 PHE A CA 1
ATOM 5564 C C . PHE B 1 315 ? 42.165 -39.980 3.438 1.00 57.66 315 PHE A C 1
ATOM 5565 O O . PHE B 1 315 ? 41.551 -38.925 3.594 1.00 57.02 315 PHE A O 1
ATOM 5573 N N . GLY B 1 316 ? 41.788 -40.930 2.570 1.00 59.58 316 GLY A N 1
ATOM 5574 C CA . GLY B 1 316 ? 40.629 -40.784 1.703 1.00 61.63 316 GLY A CA 1
ATOM 5575 C C . GLY B 1 316 ? 40.716 -39.543 0.818 1.00 64.53 316 GLY A C 1
ATOM 5576 O O . GLY B 1 316 ? 39.692 -38.967 0.459 1.00 63.99 316 GLY A O 1
ATOM 5577 N N . LEU B 1 317 ? 41.946 -39.153 0.460 1.00 69.21 317 LEU A N 1
ATOM 5578 C CA . LEU B 1 317 ? 42.186 -37.936 -0.300 1.00 73.03 317 LEU A CA 1
ATOM 5579 C C . LEU B 1 317 ? 42.430 -38.292 -1.765 1.00 74.88 317 LEU A C 1
ATOM 5580 O O . LEU B 1 317 ? 43.477 -37.970 -2.324 1.00 74.23 317 LEU A O 1
ATOM 5585 N N . ASP B 1 318 ? 41.445 -38.959 -2.377 1.00 77.77 318 ASP A N 1
ATOM 5586 C CA . ASP B 1 318 ? 41.504 -39.284 -3.792 1.00 79.14 318 ASP A CA 1
ATOM 5587 C C . ASP B 1 318 ? 41.303 -37.998 -4.592 1.00 77.52 318 ASP A C 1
ATOM 5588 O O . ASP B 1 318 ? 40.437 -37.187 -4.265 1.00 76.45 318 ASP A O 1
ATOM 5593 N N . GLY B 1 319 ? 42.143 -37.806 -5.616 1.00 76.10 319 GLY A N 1
ATOM 5594 C CA . GLY B 1 319 ? 42.003 -36.694 -6.541 1.00 74.51 319 GLY A CA 1
ATOM 5595 C C . GLY B 1 319 ? 42.509 -35.366 -5.977 1.00 72.71 319 GLY A C 1
ATOM 5596 O O . GLY B 1 319 ? 42.131 -34.310 -6.480 1.00 73.57 319 GLY A O 1
ATOM 5597 N N . VAL B 1 320 ? 43.360 -35.421 -4.939 1.00 69.47 320 VAL A N 1
ATOM 5598 C CA . VAL B 1 320 ? 44.039 -34.234 -4.437 1.00 65.72 320 VAL A CA 1
ATOM 5599 C C . VAL B 1 320 ? 45.545 -34.478 -4.518 1.00 60.27 320 VAL A C 1
ATOM 5600 O O . VAL B 1 320 ? 46.010 -35.600 -4.323 1.00 59.09 320 VAL A O 1
ATOM 5604 N N . ARG B 1 321 ? 46.297 -33.406 -4.795 1.00 55.06 321 ARG A N 1
ATOM 5605 C CA . ARG B 1 321 ? 47.718 -33.517 -5.076 1.00 50.78 321 ARG A CA 1
ATOM 5606 C C . ARG B 1 321 ? 48.454 -34.042 -3.844 1.00 45.20 321 ARG A C 1
ATOM 5607 O O . ARG B 1 321 ? 48.125 -33.674 -2.718 1.00 43.26 321 ARG A O 1
ATOM 5615 N N . PRO B 1 322 ? 49.462 -34.928 -4.023 1.00 40.59 322 PRO A N 1
ATOM 5616 C CA . PRO B 1 322 ? 50.306 -35.376 -2.914 1.00 37.86 322 PRO A CA 1
ATOM 5617 C C . PRO B 1 322 ? 51.007 -34.236 -2.173 1.00 35.36 322 PRO A C 1
ATOM 5618 O O . PRO B 1 322 ? 51.238 -34.339 -0.971 1.00 34.11 322 PRO A O 1
ATOM 5622 N N . GLN B 1 323 ? 51.336 -33.157 -2.899 1.00 33.97 323 GLN A N 1
ATOM 5623 C CA . GLN B 1 323 ? 52.029 -32.012 -2.324 1.00 33.17 323 GLN A CA 1
ATOM 5624 C C . GLN B 1 323 ? 51.175 -31.356 -1.239 1.00 32.62 323 GLN A C 1
ATOM 5625 O O . GLN B 1 323 ? 51.713 -30.814 -0.277 1.00 31.61 323 GLN A O 1
ATOM 5631 N N . ALA B 1 324 ? 49.848 -31.396 -1.407 1.00 32.31 324 ALA A N 1
ATOM 5632 C CA . ALA B 1 324 ? 48.929 -30.810 -0.444 1.00 32.40 324 ALA A CA 1
ATOM 5633 C C . ALA B 1 324 ? 48.983 -31.576 0.878 1.00 31.94 324 ALA A C 1
ATOM 5634 O O . ALA B 1 324 ? 48.958 -30.967 1.945 1.00 32.17 324 ALA A O 1
ATOM 5636 N N . LEU B 1 325 ? 49.055 -32.911 0.801 1.00 32.04 325 LEU A N 1
ATOM 5637 C CA . LEU B 1 325 ? 49.183 -33.747 1.986 1.00 31.64 325 LEU A CA 1
ATOM 5638 C C . LEU B 1 325 ? 50.555 -33.536 2.623 1.00 31.11 325 LEU A C 1
ATOM 5639 O O . LEU B 1 325 ? 50.664 -33.460 3.845 1.00 30.37 325 LEU A O 1
ATOM 5644 N N . ARG B 1 326 ? 51.594 -33.459 1.781 1.00 30.69 326 ARG A N 1
ATOM 5645 C CA . ARG B 1 326 ? 52.959 -33.235 2.234 1.00 30.04 326 ARG A CA 1
ATOM 5646 C C . ARG B 1 326 ? 53.027 -31.967 3.087 1.00 29.96 326 ARG A C 1
ATOM 5647 O O . ARG B 1 326 ? 53.638 -31.976 4.152 1.00 28.73 326 ARG A O 1
ATOM 5655 N N . SER B 1 327 ? 52.396 -30.887 2.606 1.00 31.27 327 SER A N 1
ATOM 5656 C CA . SER B 1 327 ? 52.387 -29.608 3.302 1.00 32.39 327 SER A CA 1
ATOM 5657 C C . SER B 1 327 ? 51.641 -29.717 4.629 1.00 31.78 327 SER A C 1
ATOM 5658 O O . SER B 1 327 ? 52.122 -29.229 5.648 1.00 31.92 327 SER A O 1
ATOM 5661 N N . ALA B 1 328 ? 50.459 -30.345 4.594 1.00 31.54 328 ALA A N 1
ATOM 5662 C CA . ALA B 1 328 ? 49.619 -30.493 5.772 1.00 31.35 328 ALA A CA 1
ATOM 5663 C C . ALA B 1 328 ? 50.368 -31.248 6.870 1.00 31.06 328 ALA A C 1
ATOM 5664 O O . ALA B 1 328 ? 50.379 -30.818 8.023 1.00 31.09 328 ALA A O 1
ATOM 5666 N N . LEU B 1 329 ? 51.008 -32.364 6.502 1.00 30.21 329 LEU A N 1
ATOM 5667 C CA . LEU B 1 329 ? 51.722 -33.193 7.461 1.00 29.95 329 LEU A CA 1
ATOM 5668 C C . LEU B 1 329 ? 52.941 -32.451 8.006 1.00 30.44 329 LEU A C 1
ATOM 5669 O O . LEU B 1 329 ? 53.262 -32.581 9.185 1.00 30.30 329 LEU A O 1
ATOM 5674 N N . ARG B 1 330 ? 53.620 -31.688 7.141 1.00 31.06 330 ARG A N 1
ATOM 5675 C CA . ARG B 1 330 ? 54.786 -30.919 7.547 1.00 32.30 330 ARG A CA 1
ATOM 5676 C C . ARG B 1 330 ? 54.385 -29.903 8.617 1.00 32.00 330 ARG A C 1
ATOM 5677 O O . ARG B 1 330 ? 55.052 -29.789 9.641 1.00 31.02 330 ARG A O 1
ATOM 5685 N N . ARG B 1 331 ? 53.290 -29.175 8.368 1.00 33.42 331 ARG A N 1
ATOM 5686 C CA . ARG B 1 331 ? 52.810 -28.160 9.293 1.00 34.74 331 ARG A CA 1
ATOM 5687 C C . ARG B 1 331 ? 52.465 -28.801 10.638 1.00 34.13 331 ARG A C 1
ATOM 5688 O O . ARG B 1 331 ? 52.903 -28.322 11.682 1.00 34.20 331 ARG A O 1
ATOM 5696 N N . LEU B 1 332 ? 51.694 -29.894 10.603 1.00 33.13 332 LEU A N 1
ATOM 5697 C CA . LEU B 1 332 ? 51.207 -30.530 11.817 1.00 32.66 332 LEU A CA 1
ATOM 5698 C C . LEU B 1 332 ? 52.366 -31.115 12.622 1.00 31.60 332 LEU A C 1
ATOM 5699 O O . LEU B 1 332 ? 52.452 -30.887 13.827 1.00 31.22 332 LEU A O 1
ATOM 5704 N N . LEU B 1 333 ? 53.259 -31.857 11.954 1.00 30.49 333 LEU A N 1
ATOM 5705 C CA . LEU B 1 333 ? 54.356 -32.531 12.634 1.00 30.49 333 LEU A CA 1
ATOM 5706 C C . LEU B 1 333 ? 55.335 -31.514 13.223 1.00 30.26 333 LEU A C 1
ATOM 5707 O O . LEU B 1 333 ? 55.832 -31.711 14.331 1.00 29.20 333 LEU A O 1
ATOM 5712 N N . ARG B 1 334 ? 55.613 -30.433 12.484 1.00 31.04 334 ARG A N 1
ATOM 5713 C CA . ARG B 1 334 ? 56.520 -29.398 12.960 1.00 31.73 334 ARG A CA 1
ATOM 5714 C C . ARG B 1 334 ? 55.962 -28.729 14.216 1.00 30.41 334 ARG A C 1
ATOM 5715 O O . ARG B 1 334 ? 56.718 -28.435 15.138 1.00 28.89 334 ARG A O 1
ATOM 5723 N N . ALA B 1 335 ? 54.641 -28.516 14.255 1.00 30.93 335 ALA A N 1
ATOM 5724 C CA . ALA B 1 335 ? 53.990 -27.900 15.402 1.00 30.79 335 ALA A CA 1
ATOM 5725 C C . ALA B 1 335 ? 54.142 -28.772 16.650 1.00 30.95 335 ALA A C 1
ATOM 5726 O O . ALA B 1 335 ? 54.251 -28.243 17.756 1.00 30.96 335 ALA A O 1
ATOM 5728 N N . GLU B 1 336 ? 54.167 -30.103 16.471 1.00 30.15 336 GLU A N 1
ATOM 5729 C CA . GLU B 1 336 ? 54.353 -31.034 17.577 1.00 30.08 336 GLU A CA 1
ATOM 5730 C C . GLU B 1 336 ? 55.820 -31.077 18.008 1.00 29.64 336 GLU A C 1
ATOM 5731 O O . GLU B 1 336 ? 56.137 -31.641 19.053 1.00 29.68 336 GLU A O 1
ATOM 5737 N N . GLY B 1 337 ? 56.711 -30.511 17.184 1.00 29.04 337 GLY A N 1
ATOM 5738 C CA . GLY B 1 337 ? 58.120 -30.386 17.522 1.00 28.60 337 GLY A CA 1
ATOM 5739 C C . GLY B 1 337 ? 59.012 -31.358 16.748 1.00 27.95 337 GLY A C 1
ATOM 5740 O O . GLY B 1 337 ? 60.168 -31.554 17.120 1.00 28.41 337 GLY A O 1
ATOM 5741 N N . VAL B 1 338 ? 58.483 -31.958 15.674 1.00 26.94 338 VAL A N 1
ATOM 5742 C CA . VAL B 1 338 ? 59.277 -32.830 14.820 1.00 26.47 338 VAL A CA 1
ATOM 5743 C C . VAL B 1 338 ? 59.764 -32.014 13.625 1.00 25.62 338 VAL A C 1
ATOM 5744 O O . VAL B 1 338 ? 58.956 -31.540 12.829 1.00 25.18 338 VAL A O 1
ATOM 5748 N N . PRO B 1 339 ? 61.094 -31.837 13.443 1.00 25.11 339 PRO A N 1
ATOM 5749 C CA . PRO B 1 339 ? 61.617 -30.933 12.417 1.00 24.96 339 PRO A CA 1
ATOM 5750 C C . PRO B 1 339 ? 61.654 -31.574 11.030 1.00 25.03 339 PRO A C 1
ATOM 5751 O O . PRO B 1 339 ? 62.721 -31.753 10.445 1.00 24.56 339 PRO A O 1
ATOM 5755 N N . MET B 1 340 ? 60.466 -31.904 10.512 1.00 25.00 340 MET A N 1
ATOM 5756 C CA . MET B 1 340 ? 60.343 -32.554 9.221 1.00 25.17 340 MET A CA 1
ATOM 5757 C C . MET B 1 340 ? 60.664 -31.530 8.138 1.00 25.37 340 MET A C 1
ATOM 5758 O O . MET B 1 340 ? 60.226 -30.382 8.218 1.00 24.36 340 MET A O 1
ATOM 5763 N N . SER B 1 341 ? 61.449 -31.969 7.145 1.00 25.34 341 SER A N 1
ATOM 5764 C CA . SER B 1 341 ? 61.945 -31.110 6.083 1.00 25.58 341 SER A CA 1
ATOM 5765 C C . SER B 1 341 ? 61.764 -31.804 4.737 1.00 25.67 341 SER A C 1
ATOM 5766 O O . SER B 1 341 ? 61.422 -32.981 4.682 1.00 26.47 341 SER A O 1
ATOM 5769 N N . GLN B 1 342 ? 61.985 -31.056 3.654 1.00 25.74 342 GLN A N 1
ATOM 5770 C CA . GLN B 1 342 ? 62.282 -31.654 2.363 1.00 25.67 342 GLN A CA 1
ATOM 5771 C C . GLN B 1 342 ? 63.798 -31.729 2.214 1.00 24.96 342 GLN A C 1
ATOM 5772 O O . GLN B 1 342 ? 64.529 -31.002 2.883 1.00 25.21 342 GLN A O 1
ATOM 5778 N N . TYR B 1 343 ? 64.255 -32.643 1.355 1.00 23.92 343 TYR A N 1
ATOM 5779 C CA . TYR B 1 343 ? 65.653 -32.720 0.969 1.00 23.34 343 TYR A CA 1
ATOM 5780 C C . TYR B 1 343 ? 65.717 -32.832 -0.552 1.00 22.87 343 TYR A C 1
ATOM 5781 O O . TYR B 1 343 ? 65.508 -33.917 -1.094 1.00 22.24 343 TYR A O 1
ATOM 5790 N N . GLN B 1 344 ? 66.020 -31.698 -1.204 1.00 22.04 344 GLN A N 1
ATOM 5791 C CA . GLN B 1 344 ? 65.901 -31.500 -2.644 1.00 22.39 344 GLN A CA 1
ATOM 5792 C C . GLN B 1 344 ? 64.453 -31.148 -2.987 1.00 22.38 344 GLN A C 1
ATOM 5793 O O . GLN B 1 344 ? 63.541 -31.920 -2.708 1.00 22.81 344 GLN A O 1
ATOM 5799 N N . LEU B 1 345 ? 64.259 -29.971 -3.600 1.00 22.34 345 LEU A N 1
ATOM 5800 C CA . LEU B 1 345 ? 62.941 -29.490 -3.989 1.00 22.54 345 LEU A CA 1
ATOM 5801 C C . LEU B 1 345 ? 62.620 -29.894 -5.424 1.00 22.10 345 LEU A C 1
ATOM 5802 O O . LEU B 1 345 ? 61.467 -29.808 -5.840 1.00 22.29 345 LEU A O 1
ATOM 5807 N N . MET B 1 346 ? 63.651 -30.287 -6.179 1.00 21.49 346 MET A N 1
ATOM 5808 C CA . MET B 1 346 ? 63.503 -30.614 -7.586 1.00 21.75 346 MET A CA 1
ATOM 5809 C C . MET B 1 346 ? 64.529 -31.683 -7.947 1.00 21.38 346 MET A C 1
ATOM 5810 O O . MET B 1 346 ? 65.575 -31.786 -7.302 1.00 20.72 346 MET A O 1
ATOM 5815 N N . PRO B 1 347 ? 64.280 -32.490 -9.003 1.00 20.86 347 PRO A N 1
ATOM 5816 C CA . PRO B 1 347 ? 65.324 -33.342 -9.564 1.00 20.76 347 PRO A CA 1
ATOM 5817 C C . PRO B 1 347 ? 66.446 -32.446 -10.089 1.00 20.40 347 PRO A C 1
ATOM 5818 O O . PRO B 1 347 ? 66.194 -31.302 -10.464 1.00 20.06 347 PRO A O 1
ATOM 5822 N N . LEU B 1 348 ? 67.677 -32.974 -10.113 1.00 20.42 348 LEU A N 1
ATOM 5823 C CA . LEU B 1 348 ? 68.840 -32.196 -10.513 1.00 20.64 348 LEU A CA 1
ATOM 5824 C C . LEU B 1 348 ? 68.671 -31.633 -11.928 1.00 21.07 348 LEU A C 1
ATOM 5825 O O . LEU B 1 348 ? 69.075 -30.499 -12.172 1.00 20.48 348 LEU A O 1
ATOM 5830 N N . PRO B 1 349 ? 68.084 -32.368 -12.907 1.00 21.86 349 PRO A N 1
ATOM 5831 C CA . PRO B 1 349 ? 67.857 -31.814 -14.247 1.00 21.91 349 PRO A CA 1
ATOM 5832 C C . PRO B 1 349 ? 67.121 -30.475 -14.311 1.00 21.96 349 PRO A C 1
ATOM 5833 O O . PRO B 1 349 ? 67.246 -29.758 -15.299 1.00 22.38 349 PRO A O 1
ATOM 5837 N N . ASP B 1 350 ? 66.356 -30.144 -13.263 1.00 21.60 350 ASP A N 1
ATOM 5838 C CA . ASP B 1 350 ? 65.627 -28.886 -13.199 1.00 22.16 350 ASP A CA 1
ATOM 5839 C C . ASP B 1 350 ? 66.514 -27.745 -12.704 1.00 22.20 350 ASP A C 1
ATOM 5840 O O . ASP B 1 350 ? 66.120 -26.590 -12.816 1.00 22.84 350 ASP A O 1
ATOM 5845 N N . GLN B 1 351 ? 67.688 -28.053 -12.138 1.00 22.01 351 GLN A N 1
ATOM 5846 C CA . GLN B 1 351 ? 68.560 -27.011 -11.612 1.00 22.25 351 GLN A CA 1
ATOM 5847 C C . GLN B 1 351 ? 69.070 -26.155 -12.772 1.00 22.88 351 GLN A C 1
ATOM 5848 O O . GLN B 1 351 ? 69.394 -26.671 -13.841 1.00 21.78 351 GLN A O 1
ATOM 5854 N N . LYS B 1 352 ? 69.157 -24.842 -12.526 1.00 23.95 352 LYS A N 1
ATOM 5855 C CA . LYS B 1 352 ? 69.506 -23.855 -13.539 1.00 25.18 352 LYS A CA 1
ATOM 5856 C C . LYS B 1 352 ? 70.782 -24.240 -14.294 1.00 23.51 352 LYS A C 1
ATOM 5857 O O . LYS B 1 352 ? 70.847 -24.084 -15.513 1.00 23.66 352 LYS A O 1
ATOM 5863 N N . VAL B 1 353 ? 71.796 -24.737 -13.575 1.00 22.41 353 VAL A N 1
ATOM 5864 C CA . VAL B 1 353 ? 73.090 -25.038 -14.174 1.00 21.53 353 VAL A CA 1
ATOM 5865 C C . VAL B 1 353 ? 72.937 -26.085 -15.281 1.00 21.11 353 VAL A C 1
ATOM 5866 O O . VAL B 1 353 ? 73.632 -26.014 -16.296 1.00 20.11 353 VAL A O 1
ATOM 5870 N N . PHE B 1 354 ? 72.022 -27.046 -15.085 1.00 20.97 354 PHE A N 1
ATOM 5871 C CA . PHE B 1 354 ? 71.842 -28.154 -16.012 1.00 21.31 354 PHE A CA 1
ATOM 5872 C C . PHE B 1 354 ? 70.796 -27.828 -17.079 1.00 22.22 354 PHE A C 1
ATOM 5873 O O . PHE B 1 354 ? 70.755 -28.494 -18.112 1.00 22.80 354 PHE A O 1
ATOM 5881 N N . VAL B 1 355 ? 69.964 -26.806 -16.836 1.00 23.03 355 VAL A N 1
ATOM 5882 C CA . VAL B 1 355 ? 68.991 -26.339 -17.813 1.00 23.78 355 VAL A CA 1
ATOM 5883 C C . VAL B 1 355 ? 69.664 -25.377 -18.793 1.00 23.96 355 VAL A C 1
ATOM 5884 O O . VAL B 1 355 ? 69.514 -25.522 -20.006 1.00 23.30 355 VAL A O 1
ATOM 5888 N N . ASP B 1 356 ? 70.388 -24.385 -18.260 1.00 23.92 356 ASP A N 1
ATOM 5889 C CA . ASP B 1 356 ? 70.999 -23.346 -19.074 1.00 24.07 356 ASP A CA 1
ATOM 5890 C C . ASP B 1 356 ? 72.174 -23.904 -19.875 1.00 23.92 356 ASP A C 1
ATOM 5891 O O . ASP B 1 356 ? 72.394 -23.482 -21.004 1.00 23.37 356 ASP A O 1
ATOM 5896 N N . ARG B 1 357 ? 72.941 -24.824 -19.275 1.00 24.06 357 ARG A N 1
ATOM 5897 C CA . ARG B 1 357 ? 74.062 -25.479 -19.937 1.00 24.89 357 ARG A CA 1
ATOM 5898 C C . ARG B 1 357 ? 75.061 -24.445 -20.463 1.00 23.30 357 ARG A C 1
ATOM 5899 O O . ARG B 1 357 ? 75.549 -24.565 -21.586 1.00 23.19 357 ARG A O 1
ATOM 5907 N N . VAL B 1 358 ? 75.375 -23.445 -19.631 1.00 21.33 358 VAL A N 1
ATOM 5908 C CA . VAL B 1 358 ? 76.405 -22.464 -19.940 1.00 20.55 358 VAL A CA 1
ATOM 5909 C C . VAL B 1 358 ? 77.749 -22.984 -19.428 1.00 19.24 358 VAL A C 1
ATOM 5910 O O . VAL B 1 358 ? 78.771 -22.832 -20.095 1.00 18.48 358 VAL A O 1
ATOM 5914 N N . GLY B 1 359 ? 77.733 -23.580 -18.227 1.00 18.77 359 GLY A N 1
ATOM 5915 C CA . GLY B 1 359 ? 78.919 -24.170 -17.628 1.00 17.94 359 GLY A CA 1
ATOM 5916 C C . GLY B 1 359 ? 79.996 -23.125 -17.342 1.00 17.77 359 GLY A C 1
ATOM 5917 O O . GLY B 1 359 ? 79.701 -22.074 -16.778 1.00 17.85 359 GLY A O 1
ATOM 5918 N N . PHE B 1 360 ? 81.234 -23.422 -17.757 1.00 17.40 360 PHE A N 1
ATOM 5919 C CA . PHE B 1 360 ? 82.364 -22.522 -17.573 1.00 17.45 360 PHE A CA 1
ATOM 5920 C C . PHE B 1 360 ? 82.214 -21.273 -18.438 1.00 17.73 360 PHE A C 1
ATOM 5921 O O . PHE B 1 360 ? 82.882 -20.271 -18.193 1.00 17.70 360 PHE A O 1
ATOM 5929 N N . GLY B 1 361 ? 81.364 -21.370 -19.467 1.00 18.05 361 GLY A N 1
ATOM 5930 C CA . GLY B 1 361 ? 81.198 -20.333 -20.470 1.00 18.15 361 GLY A CA 1
ATOM 5931 C C . GLY B 1 361 ? 81.128 -20.962 -21.858 1.00 18.04 361 GLY A C 1
ATOM 5932 O O . GLY B 1 361 ? 81.712 -22.019 -22.086 1.00 17.63 361 GLY A O 1
ATOM 5933 N N . GLY B 1 362 ? 80.377 -20.328 -22.764 1.00 18.45 362 GLY A N 1
ATOM 5934 C CA . GLY B 1 362 ? 80.262 -20.789 -24.140 1.00 18.79 362 GLY A CA 1
ATOM 5935 C C . GLY B 1 362 ? 79.664 -22.192 -24.262 1.00 18.72 362 GLY A C 1
ATOM 5936 O O . GLY B 1 362 ? 79.830 -22.840 -25.293 1.00 18.82 362 GLY A O 1
ATOM 5937 N N . GLY B 1 363 ? 78.978 -22.652 -23.206 1.00 19.01 363 GLY A N 1
ATOM 5938 C CA . GLY B 1 363 ? 78.283 -23.931 -23.212 1.00 18.71 363 GLY A CA 1
ATOM 5939 C C . GLY B 1 363 ? 79.153 -25.129 -22.820 1.00 18.74 363 GLY A C 1
ATOM 5940 O O . GLY B 1 363 ? 78.660 -26.257 -22.810 1.00 18.60 363 GLY A O 1
ATOM 5941 N N . TYR B 1 364 ? 80.438 -24.906 -22.514 1.00 18.01 364 TYR A N 1
ATOM 5942 C CA . TYR B 1 364 ? 81.326 -25.994 -22.137 1.00 18.05 364 TYR A CA 1
ATOM 5943 C C . TYR B 1 364 ? 80.998 -26.427 -20.709 1.00 18.16 364 TYR A C 1
ATOM 5944 O O . TYR B 1 364 ? 80.882 -25.572 -19.832 1.00 17.27 364 TYR A O 1
ATOM 5953 N N . PRO B 1 365 ? 80.892 -27.745 -20.398 1.00 17.70 365 PRO A N 1
ATOM 5954 C CA . PRO B 1 365 ? 81.344 -28.831 -21.278 1.00 17.53 365 PRO A CA 1
ATOM 5955 C C . PRO B 1 365 ? 80.424 -29.388 -22.370 1.00 17.66 365 PRO A C 1
ATOM 5956 O O . PRO B 1 365 ? 80.864 -30.218 -23.161 1.00 17.71 365 PRO A O 1
ATOM 5960 N N . TRP B 1 366 ? 79.167 -28.933 -22.415 1.00 18.44 366 TRP A N 1
ATOM 5961 C CA . TRP B 1 366 ? 78.160 -29.485 -23.310 1.00 19.19 366 TRP A CA 1
ATOM 5962 C C . TRP B 1 366 ? 78.516 -29.227 -24.775 1.00 20.25 366 TRP A C 1
ATOM 5963 O O . TRP B 1 366 ? 78.177 -30.025 -25.646 1.00 20.22 366 TRP A O 1
ATOM 5974 N N . THR B 1 367 ? 79.206 -28.109 -25.040 1.00 21.07 367 THR A N 1
ATOM 5975 C CA . THR B 1 367 ? 79.578 -27.721 -26.393 1.00 21.83 367 THR A CA 1
ATOM 5976 C C . THR B 1 367 ? 80.390 -28.818 -27.082 1.00 23.51 367 THR A C 1
ATOM 5977 O O . THR B 1 367 ? 80.264 -28.997 -28.292 1.00 24.32 367 THR A O 1
ATOM 5981 N N . VAL B 1 368 ? 81.205 -29.562 -26.320 1.00 24.13 368 VAL A N 1
ATOM 5982 C CA . VAL B 1 368 ? 82.069 -30.586 -26.893 1.00 25.81 368 VAL A CA 1
ATOM 5983 C C . VAL B 1 368 ? 81.226 -31.686 -27.546 1.00 28.70 368 VAL A C 1
ATOM 5984 O O . VAL B 1 368 ? 81.571 -32.156 -28.628 1.00 29.76 368 VAL A O 1
ATOM 5988 N N . THR B 1 369 ? 80.141 -32.105 -26.880 1.00 31.31 369 THR A N 1
ATOM 5989 C CA . THR B 1 369 ? 79.314 -33.210 -27.350 1.00 34.34 369 THR A CA 1
ATOM 5990 C C . THR B 1 369 ? 78.193 -32.710 -28.262 1.00 37.29 369 THR A C 1
ATOM 5991 O O . THR B 1 369 ? 77.505 -33.515 -28.885 1.00 39.23 369 THR A O 1
ATOM 5995 N N . GLY B 1 370 ? 77.996 -31.387 -28.316 1.00 38.93 370 GLY A N 1
ATOM 5996 C CA . GLY B 1 370 ? 76.896 -30.798 -29.060 1.00 41.72 370 GLY A CA 1
ATOM 5997 C C . GLY B 1 370 ? 75.553 -31.006 -28.361 1.00 45.08 370 GLY A C 1
ATOM 5998 O O . GLY B 1 370 ? 74.526 -31.131 -29.025 1.00 46.91 370 GLY A O 1
ATOM 5999 N N . ALA B 1 371 ? 75.575 -31.030 -27.020 1.00 48.11 371 ALA A N 1
ATOM 6000 C CA . ALA B 1 371 ? 74.377 -31.210 -26.213 1.00 51.18 371 ALA A CA 1
ATOM 6001 C C . ALA B 1 371 ? 73.957 -29.874 -25.599 1.00 54.16 371 ALA A C 1
ATOM 6002 O O . ALA B 1 371 ? 73.584 -29.814 -24.428 1.00 53.52 371 ALA A O 1
ATOM 6004 N N . THR B 1 372 ? 74.011 -28.810 -26.411 1.00 58.83 372 THR A N 1
ATOM 6005 C CA . THR B 1 372 ? 73.683 -27.463 -25.970 1.00 62.83 372 THR A CA 1
ATOM 6006 C C . THR B 1 372 ? 72.167 -27.262 -26.014 1.00 65.26 372 THR A C 1
ATOM 6007 O O . THR B 1 372 ? 71.620 -26.532 -25.188 1.00 64.45 372 THR A O 1
ATOM 6011 N N . GLY B 1 373 ? 71.501 -27.918 -26.976 1.00 66.24 373 GLY A N 1
ATOM 6012 C CA . GLY B 1 373 ? 70.056 -27.837 -27.125 1.00 66.68 373 GLY A CA 1
ATOM 6013 C C . GLY B 1 373 ? 69.316 -28.544 -25.988 1.00 66.92 373 GLY A C 1
ATOM 6014 O O . GLY B 1 373 ? 69.890 -28.776 -24.925 1.00 66.80 373 GLY A O 1
ATOM 6015 N N . PRO B 1 374 ? 68.025 -28.914 -26.170 1.00 66.60 374 PRO A N 1
ATOM 6016 C CA . PRO B 1 374 ? 67.239 -29.527 -25.094 1.00 65.19 374 PRO A CA 1
ATOM 6017 C C . PRO B 1 374 ? 67.768 -30.899 -24.677 1.00 62.13 374 PRO A C 1
ATOM 6018 O O . PRO B 1 374 ? 68.370 -31.609 -25.481 1.00 60.65 374 PRO A O 1
ATOM 6022 N N . ALA B 1 375 ? 67.534 -31.256 -23.408 1.00 59.94 375 ALA A N 1
ATOM 6023 C CA . ALA B 1 375 ? 68.089 -32.468 -22.825 1.00 58.16 375 ALA A CA 1
ATOM 6024 C C . ALA B 1 375 ? 67.576 -33.690 -23.583 1.00 56.69 375 ALA A C 1
ATOM 6025 O O . ALA B 1 375 ? 66.385 -33.790 -23.868 1.00 55.63 375 ALA A O 1
ATOM 6027 N N . ALA B 1 376 ? 68.495 -34.608 -23.909 1.00 54.87 376 ALA A N 1
ATOM 6028 C CA . ALA B 1 376 ? 68.158 -35.826 -24.629 1.00 53.46 376 ALA A CA 1
ATOM 6029 C C . ALA B 1 376 ? 67.496 -36.819 -23.676 1.00 51.12 376 ALA A C 1
ATOM 6030 O O . ALA B 1 376 ? 67.801 -36.841 -22.484 1.00 53.22 376 ALA A O 1
ATOM 6032 N N . GLY B 1 377 ? 66.580 -37.630 -24.219 1.00 46.87 377 GLY A N 1
ATOM 6033 C CA . GLY B 1 377 ? 65.969 -38.719 -23.476 1.00 43.90 377 GLY A CA 1
ATOM 6034 C C . GLY B 1 377 ? 64.706 -38.286 -22.735 1.00 41.14 377 GLY A C 1
ATOM 6035 O O . GLY B 1 377 ? 64.167 -37.207 -22.975 1.00 40.51 377 GLY A O 1
ATOM 6036 N N . GLU B 1 378 ? 64.258 -39.149 -21.817 1.00 38.09 378 GLU A N 1
ATOM 6037 C CA . GLU B 1 378 ? 62.973 -38.999 -21.156 1.00 35.95 378 GLU A CA 1
ATOM 6038 C C . GLU B 1 378 ? 63.082 -38.071 -19.949 1.00 33.67 378 GLU A C 1
ATOM 6039 O O . GLU B 1 378 ? 64.175 -37.763 -19.474 1.00 31.43 378 GLU A O 1
ATOM 6045 N N . ASP B 1 379 ? 61.904 -37.665 -19.460 1.00 32.10 379 ASP A N 1
ATOM 6046 C CA . ASP B 1 379 ? 61.726 -36.996 -18.182 1.00 31.41 379 ASP A CA 1
ATOM 6047 C C . ASP B 1 379 ? 62.098 -37.972 -17.061 1.00 28.53 379 ASP A C 1
ATOM 6048 O O . ASP B 1 379 ? 62.544 -39.087 -17.334 1.00 27.77 379 ASP A O 1
ATOM 6053 N N . HIS B 1 380 ? 61.924 -37.540 -15.804 1.00 25.16 380 HIS A N 1
ATOM 6054 C CA . HIS B 1 380 ? 62.262 -38.342 -14.636 1.00 23.17 380 HIS A CA 1
ATOM 6055 C C . HIS B 1 380 ? 61.063 -38.384 -13.690 1.00 22.50 380 HIS A C 1
ATOM 6056 O O . HIS B 1 380 ? 61.082 -37.766 -12.625 1.00 21.94 380 HIS A O 1
ATOM 6063 N N . PRO B 1 381 ? 59.984 -39.120 -14.044 1.00 21.64 381 PRO A N 1
ATOM 6064 C CA . PRO B 1 381 ? 58.742 -39.087 -13.269 1.00 21.51 381 PRO A CA 1
ATOM 6065 C C . PRO B 1 381 ? 58.833 -39.658 -11.853 1.00 20.86 381 PRO A C 1
ATOM 6066 O O . PRO B 1 381 ? 58.082 -39.234 -10.981 1.00 20.92 381 PRO A O 1
ATOM 6070 N N . VAL B 1 382 ? 59.743 -40.613 -11.621 1.00 20.72 382 VAL A N 1
ATOM 6071 C CA . VAL B 1 382 ? 59.859 -41.228 -10.308 1.00 20.73 382 VAL A CA 1
ATOM 6072 C C . VAL B 1 382 ? 60.474 -40.219 -9.337 1.00 20.76 382 VAL A C 1
ATOM 6073 O O . VAL B 1 382 ? 59.958 -40.034 -8.238 1.00 21.00 382 VAL A O 1
ATOM 6077 N N . ALA B 1 383 ? 61.570 -39.567 -9.750 1.00 20.62 383 ALA A N 1
ATOM 6078 C CA . ALA B 1 383 ? 62.201 -38.545 -8.930 1.00 20.89 383 ALA A CA 1
ATOM 6079 C C . ALA B 1 383 ? 61.179 -37.477 -8.541 1.00 21.00 383 ALA A C 1
ATOM 6080 O O . ALA B 1 383 ? 61.120 -37.077 -7.381 1.00 20.74 383 ALA A O 1
ATOM 6082 N N . ARG B 1 384 ? 60.371 -37.032 -9.511 1.00 21.55 384 ARG A N 1
ATOM 6083 C CA . ARG B 1 384 ? 59.388 -35.982 -9.280 1.00 22.64 384 ARG A CA 1
ATOM 6084 C C . ARG B 1 384 ? 58.305 -36.471 -8.318 1.00 22.66 384 ARG A C 1
ATOM 6085 O O . ARG B 1 384 ? 57.900 -35.733 -7.421 1.00 22.83 384 ARG A O 1
ATOM 6093 N N . ALA B 1 385 ? 57.853 -37.717 -8.506 1.00 22.04 385 ALA A N 1
ATOM 6094 C CA . ALA B 1 385 ? 56.822 -38.306 -7.663 1.00 22.09 385 ALA A CA 1
ATOM 6095 C C . ALA B 1 385 ? 57.310 -38.418 -6.219 1.00 21.79 385 ALA A C 1
ATOM 6096 O O . ALA B 1 385 ? 56.573 -38.097 -5.289 1.00 21.52 385 ALA A O 1
ATOM 6098 N N . VAL B 1 386 ? 58.557 -38.875 -6.043 1.00 21.96 386 VAL A N 1
ATOM 6099 C CA . VAL B 1 386 ? 59.142 -39.040 -4.722 1.00 21.84 386 VAL A CA 1
ATOM 6100 C C . VAL B 1 386 ? 59.192 -37.686 -4.016 1.00 21.87 386 VAL A C 1
ATOM 6101 O O . VAL B 1 386 ? 58.829 -37.587 -2.847 1.00 21.43 386 VAL A O 1
ATOM 6105 N N . ILE B 1 387 ? 59.636 -36.646 -4.729 1.00 21.90 387 ILE A N 1
ATOM 6106 C CA . ILE B 1 387 ? 59.721 -35.311 -4.153 1.00 22.59 387 ILE A CA 1
ATOM 6107 C C . ILE B 1 387 ? 58.317 -34.828 -3.779 1.00 22.68 387 ILE A C 1
ATOM 6108 O O . ILE B 1 387 ? 58.133 -34.228 -2.721 1.00 23.48 387 ILE A O 1
ATOM 6113 N N . ALA B 1 388 ? 57.325 -35.137 -4.623 1.00 23.34 388 ALA A N 1
ATOM 6114 C CA . ALA B 1 388 ? 55.971 -34.625 -4.456 1.00 23.22 388 ALA A CA 1
ATOM 6115 C C . ALA B 1 388 ? 55.338 -35.074 -3.137 1.00 23.28 388 ALA A C 1
ATOM 6116 O O . ALA B 1 388 ? 54.538 -34.329 -2.570 1.00 24.08 388 ALA A O 1
ATOM 6118 N N . ASP B 1 389 ? 55.673 -36.277 -2.647 1.00 23.39 389 ASP A N 1
ATOM 6119 C CA . ASP B 1 389 ? 54.902 -36.881 -1.566 1.00 24.09 389 ASP A CA 1
ATOM 6120 C C . ASP B 1 389 ? 55.768 -37.259 -0.361 1.00 23.92 389 ASP A C 1
ATOM 6121 O O . ASP B 1 389 ? 55.311 -38.028 0.485 1.00 24.46 389 ASP A O 1
ATOM 6126 N N . SER B 1 390 ? 56.986 -36.704 -0.251 1.00 23.35 390 SER A N 1
ATOM 6127 C CA . SER B 1 390 ? 57.920 -37.154 0.771 1.00 22.70 390 SER A CA 1
ATOM 6128 C C . SER B 1 390 ? 58.389 -36.005 1.664 1.00 22.72 390 SER A C 1
ATOM 6129 O O . SER B 1 390 ? 58.506 -34.863 1.220 1.00 22.80 390 SER A O 1
ATOM 6132 N N . LEU B 1 391 ? 58.658 -36.351 2.932 1.00 22.63 391 LEU A N 1
ATOM 6133 C CA . LEU B 1 391 ? 59.358 -35.493 3.874 1.00 22.42 391 LEU A CA 1
ATOM 6134 C C . LEU B 1 391 ? 60.517 -36.287 4.466 1.00 21.97 391 LEU A C 1
ATOM 6135 O O . LEU B 1 391 ? 60.520 -37.515 4.405 1.00 21.57 391 LEU A O 1
ATOM 6140 N N . THR B 1 392 ? 61.488 -35.572 5.045 1.00 21.21 392 THR A N 1
ATOM 6141 C CA . THR B 1 392 ? 62.691 -36.193 5.571 1.00 21.72 392 THR A CA 1
ATOM 6142 C C . THR B 1 392 ? 62.933 -35.738 7.008 1.00 21.69 392 THR A C 1
ATOM 6143 O O . THR B 1 392 ? 62.527 -34.645 7.399 1.00 21.94 392 THR A O 1
ATOM 6147 N N . LEU B 1 393 ? 63.579 -36.609 7.788 1.00 22.20 393 LEU A N 1
ATOM 6148 C CA . LEU B 1 393 ? 64.214 -36.206 9.030 1.00 22.86 393 LEU A CA 1
ATOM 6149 C C . LEU B 1 393 ? 65.727 -36.237 8.832 1.00 22.72 393 LEU A C 1
ATOM 6150 O O . LEU B 1 393 ? 66.274 -37.234 8.364 1.00 22.19 393 LEU A O 1
ATOM 6155 N N . GLN B 1 394 ? 66.380 -35.127 9.200 1.00 22.95 394 GLN A N 1
ATOM 6156 C CA . GLN B 1 394 ? 67.820 -34.971 9.089 1.00 23.02 394 GLN A CA 1
ATOM 6157 C C . GLN B 1 394 ? 68.408 -34.704 10.476 1.00 23.38 394 GLN A C 1
ATOM 6158 O O . GLN B 1 394 ? 67.764 -34.059 11.300 1.00 23.27 394 GLN A O 1
ATOM 6164 N N . LYS B 1 395 ? 69.599 -35.268 10.721 1.00 23.97 395 LYS A N 1
ATOM 6165 C CA . LYS B 1 395 ? 70.501 -34.909 11.811 1.00 25.43 395 LYS A CA 1
ATOM 6166 C C . LYS B 1 395 ? 70.101 -35.530 13.152 1.00 24.30 395 LYS A C 1
ATOM 6167 O O . LYS B 1 395 ? 70.920 -36.201 13.773 1.00 23.03 395 LYS A O 1
ATOM 6173 N N . ARG B 1 396 ? 68.873 -35.275 13.619 1.00 24.57 396 ARG A N 1
ATOM 6174 C CA . ARG B 1 396 ? 68.522 -35.497 15.019 1.00 25.06 396 ARG A CA 1
ATOM 6175 C C . ARG B 1 396 ? 68.681 -36.968 15.406 1.00 24.17 396 ARG A C 1
ATOM 6176 O O . ARG B 1 396 ? 69.075 -37.272 16.530 1.00 24.85 396 ARG A O 1
ATOM 6184 N N . HIS B 1 397 ? 68.401 -37.871 14.460 1.00 22.65 397 HIS A N 1
ATOM 6185 C CA . HIS B 1 397 ? 68.445 -39.307 14.698 1.00 22.35 397 HIS A CA 1
ATOM 6186 C C . HIS B 1 397 ? 69.870 -39.874 14.683 1.00 22.23 397 HIS A C 1
ATOM 6187 O O . HIS B 1 397 ? 70.041 -41.067 14.925 1.00 22.46 397 HIS A O 1
ATOM 6194 N N . LEU B 1 398 ? 70.892 -39.051 14.388 1.00 22.02 398 LEU A N 1
ATOM 6195 C CA . LEU B 1 398 ? 72.256 -39.550 14.237 1.00 21.87 398 LEU A CA 1
ATOM 6196 C C . LEU B 1 398 ? 72.972 -39.660 15.586 1.00 21.90 398 LEU A C 1
ATOM 6197 O O . LEU B 1 398 ? 73.951 -40.394 15.704 1.00 21.55 398 LEU A O 1
ATOM 6202 N N . HIS B 1 399 ? 72.491 -38.911 16.586 1.00 22.68 399 HIS A N 1
ATOM 6203 C CA . HIS B 1 399 ? 73.120 -38.827 17.896 1.00 23.53 399 HIS A CA 1
ATOM 6204 C C . HIS B 1 399 ? 72.816 -40.101 18.688 1.00 23.84 399 HIS A C 1
ATOM 6205 O O . HIS B 1 399 ? 71.666 -40.532 18.739 1.00 23.77 399 HIS A O 1
ATOM 6212 N N . PRO B 1 400 ? 73.816 -40.740 19.342 1.00 24.64 400 PRO A N 1
ATOM 6213 C CA . PRO B 1 400 ? 73.595 -42.010 20.043 1.00 26.10 400 PRO A CA 1
ATOM 6214 C C . PRO B 1 400 ? 72.600 -41.971 21.204 1.00 27.42 400 PRO A C 1
ATOM 6215 O O . PRO B 1 400 ? 72.106 -43.016 21.618 1.00 27.48 400 PRO A O 1
ATOM 6219 N N . GLU B 1 401 ? 72.290 -40.767 21.706 1.00 29.12 401 GLU A N 1
ATOM 6220 C CA . GLU B 1 401 ? 71.401 -40.601 22.846 1.00 30.49 401 GLU A CA 1
ATOM 6221 C C . GLU B 1 401 ? 70.041 -40.052 22.409 1.00 29.13 401 GLU A C 1
ATOM 6222 O O . GLU B 1 401 ? 69.280 -39.571 23.245 1.00 29.21 401 GLU A O 1
ATOM 6228 N N . SER B 1 402 ? 69.706 -40.172 21.115 1.00 28.05 402 SER A N 1
ATOM 6229 C CA . SER B 1 402 ? 68.470 -39.615 20.582 1.00 27.70 402 SER A CA 1
ATOM 6230 C C . SER B 1 402 ? 67.286 -40.572 20.744 1.00 27.06 402 SER A C 1
ATOM 6231 O O . SER B 1 402 ? 66.199 -40.280 20.251 1.00 26.91 402 SER A O 1
ATOM 6234 N N . GLY B 1 403 ? 67.482 -41.697 21.444 1.00 27.76 403 GLY A N 1
ATOM 6235 C CA . GLY B 1 403 ? 66.433 -42.689 21.633 1.00 28.08 403 GLY A CA 1
ATOM 6236 C C . GLY B 1 403 ? 65.128 -42.090 22.162 1.00 28.41 403 GLY A C 1
ATOM 6237 O O . GLY B 1 403 ? 64.058 -42.343 21.613 1.00 27.26 403 GLY A O 1
ATOM 6238 N N . GLU B 1 404 ? 65.224 -41.290 23.229 1.00 29.34 404 GLU A N 1
ATOM 6239 C CA . GLU B 1 404 ? 64.046 -40.721 23.867 1.00 30.63 404 GLU A CA 1
ATOM 6240 C C . GLU B 1 404 ? 63.382 -39.703 22.942 1.00 28.96 404 GLU A C 1
ATOM 6241 O O . GLU B 1 404 ? 62.157 -39.629 22.881 1.00 27.60 404 GLU A O 1
ATOM 6247 N N . LEU B 1 405 ? 64.197 -38.922 22.222 1.00 28.08 405 LEU A N 1
ATOM 6248 C CA . LEU B 1 405 ? 63.688 -37.930 21.287 1.00 27.40 405 LEU A CA 1
ATOM 6249 C C . LEU B 1 405 ? 62.875 -38.607 20.183 1.00 27.02 405 LEU A C 1
ATOM 6250 O O . LEU B 1 405 ? 61.792 -38.140 19.839 1.00 26.34 405 LEU A O 1
ATOM 6255 N N . LEU B 1 406 ? 63.406 -39.703 19.629 1.00 26.80 406 LEU A N 1
ATOM 6256 C CA . LEU B 1 406 ? 62.732 -40.418 18.554 1.00 27.55 406 LEU A CA 1
ATOM 6257 C C . LEU B 1 406 ? 61.442 -41.052 19.076 1.00 28.06 406 LEU A C 1
ATOM 6258 O O . LEU B 1 406 ? 60.474 -41.182 18.332 1.00 27.85 406 LEU A O 1
ATOM 6263 N N . HIS B 1 407 ? 61.432 -41.434 20.358 1.00 29.01 407 HIS A N 1
ATOM 6264 C CA . HIS B 1 407 ? 60.225 -41.936 20.995 1.00 29.72 407 HIS A CA 1
ATOM 6265 C C . HIS B 1 407 ? 59.146 -40.855 20.962 1.00 28.63 407 HIS A C 1
ATOM 6266 O O . HIS B 1 407 ? 57.994 -41.141 20.643 1.00 28.81 407 HIS A O 1
ATOM 6273 N N . LEU B 1 408 ? 59.533 -39.613 21.286 1.00 27.71 408 LEU A N 1
ATOM 6274 C CA . LEU B 1 408 ? 58.615 -38.484 21.273 1.00 27.79 408 LEU A CA 1
ATOM 6275 C C . LEU B 1 408 ? 58.187 -38.160 19.840 1.00 26.98 408 LEU A C 1
ATOM 6276 O O . LEU B 1 408 ? 57.052 -37.745 19.615 1.00 26.49 408 LEU A O 1
ATOM 6281 N N . TYR B 1 409 ? 59.102 -38.323 18.874 1.00 26.28 409 TYR A N 1
ATOM 6282 C CA . TYR B 1 409 ? 58.761 -38.135 17.470 1.00 26.12 409 TYR A CA 1
ATOM 6283 C C . TYR B 1 409 ? 57.643 -39.100 17.075 1.00 25.72 409 TYR A C 1
ATOM 6284 O O . TYR B 1 409 ? 56.673 -38.700 16.436 1.00 25.57 409 TYR A O 1
ATOM 6293 N N . ALA B 1 410 ? 57.788 -40.372 17.468 1.00 26.14 410 ALA A N 1
ATOM 6294 C CA . ALA B 1 410 ? 56.796 -41.394 17.167 1.00 26.65 410 ALA A CA 1
ATOM 6295 C C . ALA B 1 410 ? 55.460 -41.054 17.829 1.00 27.23 410 ALA A C 1
ATOM 6296 O O . ALA B 1 410 ? 54.403 -41.275 17.233 1.00 26.48 410 ALA A O 1
ATOM 6298 N N . ASP B 1 411 ? 55.514 -40.519 19.059 1.00 28.10 411 ASP A N 1
ATOM 6299 C CA . ASP B 1 411 ? 54.325 -40.026 19.742 1.00 28.60 411 ASP A CA 1
ATOM 6300 C C . ASP B 1 411 ? 53.624 -38.999 18.855 1.00 28.67 411 ASP A C 1
ATOM 6301 O O . ASP B 1 411 ? 52.402 -39.036 18.705 1.00 29.90 411 ASP A O 1
ATOM 6306 N N . ALA B 1 412 ? 54.417 -38.090 18.269 1.00 28.48 412 ALA A N 1
ATOM 6307 C CA . ALA B 1 412 ? 53.901 -36.993 17.463 1.00 28.12 412 ALA A CA 1
ATOM 6308 C C . ALA B 1 412 ? 53.244 -37.518 16.188 1.00 28.05 412 ALA A C 1
ATOM 6309 O O . ALA B 1 412 ? 52.175 -37.040 15.808 1.00 27.69 412 ALA A O 1
ATOM 6311 N N . PHE B 1 413 ? 53.891 -38.489 15.526 1.00 28.17 413 PHE A N 1
ATOM 6312 C CA . PHE B 1 413 ? 53.334 -39.090 14.321 1.00 28.18 413 PHE A CA 1
ATOM 6313 C C . PHE B 1 413 ? 52.007 -39.771 14.650 1.00 29.11 413 PHE A C 1
ATOM 6314 O O . PHE B 1 413 ? 51.000 -39.517 13.989 1.00 29.12 413 PHE A O 1
ATOM 6322 N N . GLU B 1 414 ? 52.015 -40.621 15.685 1.00 29.93 414 GLU A N 1
ATOM 6323 C CA . GLU B 1 414 ? 50.821 -41.342 16.104 1.00 30.28 414 GLU A CA 1
ATOM 6324 C C . GLU B 1 414 ? 49.701 -40.351 16.425 1.00 30.88 414 GLU A C 1
ATOM 6325 O O . GLU B 1 414 ? 48.544 -40.598 16.093 1.00 30.96 414 GLU A O 1
ATOM 6331 N N . LYS B 1 415 ? 50.064 -39.213 17.030 1.00 31.90 415 LYS A N 1
ATOM 6332 C CA . LYS B 1 415 ? 49.107 -38.184 17.404 1.00 32.21 415 LYS A CA 1
ATOM 6333 C C . LYS B 1 415 ? 48.494 -37.535 16.161 1.00 32.24 415 LYS A C 1
ATOM 6334 O O . LYS B 1 415 ? 47.286 -37.305 16.112 1.00 30.79 415 LYS A O 1
ATOM 6340 N N . VAL B 1 416 ? 49.328 -37.231 15.159 1.00 31.93 416 VAL A N 1
ATOM 6341 C CA . VAL B 1 416 ? 48.843 -36.640 13.921 1.00 32.33 416 VAL A CA 1
ATOM 6342 C C . VAL B 1 416 ? 47.911 -37.622 13.212 1.00 32.30 416 VAL A C 1
ATOM 6343 O O . VAL B 1 416 ? 46.880 -37.214 12.682 1.00 31.56 416 VAL A O 1
ATOM 6347 N N . TRP B 1 417 ? 48.273 -38.913 13.214 1.00 33.31 417 TRP A N 1
ATOM 6348 C CA . TRP B 1 417 ? 47.485 -39.940 12.544 1.00 35.09 417 TRP A CA 1
ATOM 6349 C C . TRP B 1 417 ? 46.167 -40.212 13.271 1.00 36.60 417 TRP A C 1
ATOM 6350 O O . TRP B 1 417 ? 45.239 -40.747 12.667 1.00 37.81 417 TRP A O 1
ATOM 6361 N N . ALA B 1 418 ? 46.085 -39.849 14.557 1.00 38.72 418 ALA A N 1
ATOM 6362 C CA . ALA B 1 418 ? 44.852 -39.981 15.320 1.00 39.72 418 ALA A CA 1
ATOM 6363 C C . ALA B 1 418 ? 43.856 -38.880 14.951 1.00 41.51 418 ALA A C 1
ATOM 6364 O O . ALA B 1 418 ? 42.706 -38.929 15.384 1.00 42.81 418 ALA A O 1
ATOM 6366 N N . ASN B 1 419 ? 44.288 -37.894 14.151 1.00 42.56 419 ASN A N 1
ATOM 6367 C CA . ASN B 1 419 ? 43.412 -36.824 13.697 1.00 43.51 419 ASN A CA 1
ATOM 6368 C C . ASN B 1 419 ? 43.348 -36.815 12.172 1.00 44.19 419 ASN A C 1
ATOM 6369 O O . ASN B 1 419 ? 43.717 -35.824 11.546 1.00 44.54 419 ASN A O 1
ATOM 6374 N N . PRO B 1 420 ? 42.859 -37.897 11.520 1.00 45.22 420 PRO A N 1
ATOM 6375 C CA . PRO B 1 420 ? 42.849 -37.970 10.057 1.00 46.65 420 PRO A CA 1
ATOM 6376 C C . PRO B 1 420 ? 41.925 -36.949 9.392 1.00 47.93 420 PRO A C 1
ATOM 6377 O O . PRO B 1 420 ? 42.173 -36.539 8.259 1.00 47.88 420 PRO A O 1
ATOM 6381 N N . ASP B 1 421 ? 40.866 -36.542 10.103 1.00 49.57 421 ASP A N 1
ATOM 6382 C CA . ASP B 1 421 ? 39.907 -35.579 9.583 1.00 50.56 421 ASP A CA 1
ATOM 6383 C C . ASP B 1 421 ? 40.569 -34.213 9.415 1.00 50.82 421 ASP A C 1
ATOM 6384 O O . ASP B 1 421 ? 40.309 -33.521 8.433 1.00 50.45 421 ASP A O 1
ATOM 6389 N N . MET B 1 422 ? 41.425 -33.833 10.373 1.00 51.23 422 MET A N 1
ATOM 6390 C CA . MET B 1 422 ? 42.100 -32.545 10.321 1.00 52.24 422 MET A CA 1
ATOM 6391 C C . MET B 1 422 ? 43.162 -32.541 9.221 1.00 49.49 422 MET A C 1
ATOM 6392 O O . MET B 1 422 ? 43.322 -31.539 8.527 1.00 47.78 422 MET A O 1
ATOM 6397 N N . VAL B 1 423 ? 43.882 -33.661 9.066 1.00 46.36 423 VAL A N 1
ATOM 6398 C CA . VAL B 1 423 ? 44.871 -33.792 8.006 1.00 45.92 423 VAL A CA 1
ATOM 6399 C C . VAL B 1 423 ? 44.192 -33.527 6.662 1.00 45.29 423 VAL A C 1
ATOM 6400 O O . VAL B 1 423 ? 44.700 -32.752 5.853 1.00 43.52 423 VAL A O 1
ATOM 6404 N N . ALA B 1 424 ? 43.035 -34.166 6.448 1.00 45.75 424 ALA A N 1
ATOM 6405 C CA . ALA B 1 424 ? 42.305 -34.066 5.194 1.00 46.64 424 ALA A CA 1
ATOM 6406 C C . ALA B 1 424 ? 41.813 -32.637 4.968 1.00 47.26 424 ALA A C 1
ATOM 6407 O O . ALA B 1 424 ? 41.810 -32.157 3.836 1.00 47.83 424 ALA A O 1
ATOM 6409 N N . THR B 1 425 ? 41.399 -31.966 6.051 1.00 47.64 425 THR A N 1
ATOM 6410 C CA . THR B 1 425 ? 40.922 -30.593 5.975 1.00 48.59 425 THR A CA 1
ATOM 6411 C C . THR B 1 425 ? 42.055 -29.668 5.536 1.00 48.98 425 THR A C 1
ATOM 6412 O O . THR B 1 425 ? 41.873 -28.851 4.635 1.00 48.75 425 THR A O 1
ATOM 6416 N N . LEU B 1 426 ? 43.217 -29.797 6.190 1.00 49.43 426 LEU A N 1
ATOM 6417 C CA . LEU B 1 426 ? 44.376 -28.970 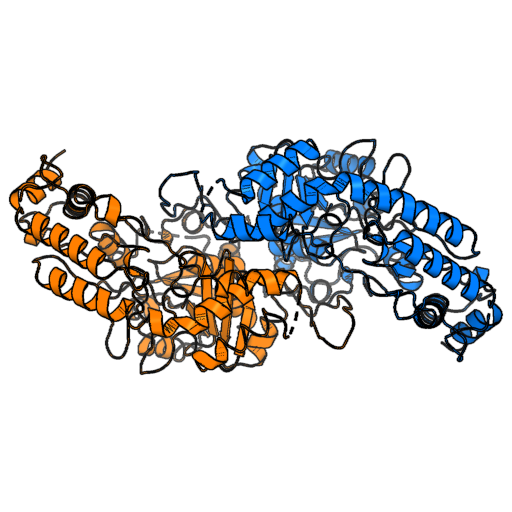5.887 1.00 50.23 426 LEU A CA 1
ATOM 6418 C C . LEU B 1 426 ? 44.869 -29.246 4.467 1.00 50.55 426 LEU A C 1
ATOM 6419 O O . LEU B 1 426 ? 45.263 -28.320 3.762 1.00 50.93 426 LEU A O 1
ATOM 6424 N N . ALA B 1 427 ? 44.848 -30.522 4.062 1.00 50.82 427 ALA A N 1
ATOM 6425 C CA . ALA B 1 427 ? 45.285 -30.923 2.734 1.00 52.08 427 ALA A CA 1
ATOM 6426 C C . ALA B 1 427 ? 44.273 -30.472 1.682 1.00 54.83 427 ALA A C 1
ATOM 6427 O O . ALA B 1 427 ? 44.654 -30.112 0.570 1.00 52.52 427 ALA A O 1
ATOM 6429 N N . GLY B 1 428 ? 42.982 -30.507 2.043 1.00 58.54 428 GLY A N 1
ATOM 6430 C CA . GLY B 1 428 ? 41.909 -30.079 1.159 1.00 60.36 428 GLY A CA 1
ATOM 6431 C C . GLY B 1 428 ? 41.966 -28.582 0.859 1.00 63.49 428 GLY A C 1
ATOM 6432 O O . GLY B 1 428 ? 41.610 -28.160 -0.239 1.00 65.33 428 GLY A O 1
ATOM 6433 N N . ALA B 1 429 ? 42.412 -27.793 1.847 1.00 66.27 429 ALA A N 1
ATOM 6434 C CA . ALA B 1 429 ? 42.554 -26.352 1.702 1.00 68.87 429 ALA A CA 1
ATOM 6435 C C . ALA B 1 429 ? 43.803 -26.028 0.883 1.00 71.94 429 ALA A C 1
ATOM 6436 O O . ALA B 1 429 ? 43.745 -25.214 -0.037 1.00 72.99 429 ALA A O 1
ATOM 6438 N N . ALA B 1 430 ? 44.928 -26.666 1.237 1.00 73.81 430 ALA A N 1
ATOM 6439 C CA . ALA B 1 430 ? 46.184 -26.493 0.523 1.00 73.30 430 ALA A CA 1
ATOM 6440 C C . ALA B 1 430 ? 46.144 -27.286 -0.789 1.00 73.29 430 ALA A C 1
ATOM 6441 O O . ALA B 1 430 ? 46.117 -26.632 -1.851 1.00 73.37 430 ALA A O 1
#

InterPro domains:
  IPR000653 DegT/DnrJ/EryC1/StrS aminotransferase [PF01041] (27-357)
  IPR000653 DegT/DnrJ/EryC1/StrS aminotransferase [PTHR30244] (24-356)
  IPR000653 DegT/DnrJ/EryC1/StrS aminotransferase [cd00616] (29-314)
  IPR015421 Pyridoxal phosphate-dependent transferase, major domain [G3DSA:3.40.640.10] (12-264)
  IPR015422 Pyridoxal phosphate-dependent transferase, small domain [G3DSA:3.90.1150.10] (265-419)
  IPR015424 Pyridoxal phosphate-dependent transferase [SSF53383] (22-360)

B-factor: mean 24.98, std 10.81, range [11.7, 83.56]

Foldseek 3Di:
DAFLVVPDAFLFPPVLQDDDFPPDDVQLVVLLVDQVVYVFLQVVLFVVLCVVQVFQGKHKWFFLLLLLLLLCVLLVHAFQAEEEEELDDDLSRQCSCLVRQHHYDYAFADLFQRWGDLVRVLVRDDPRYAEYETECPLQADDPLVSRVVSCVVVVHFYEYACQAHAPKDFLNHTPQESTQKYKHWADSFHLLHFPHTIMMITHNDPSSNVSSNCQCPQQADDDPPDDGPPDHDDGHDNTHHDSSRSSSSSSSVVCNVVLQVLLVVLVVVLQVLQVVFPQKRWHDHDPRMDGSNQKTKIFGHCVSLVNPPAFLLLLVVLCCVSLVSSVQNKAADDLGGSCVDPCNVVCQRPHPNTPCVRNVVPDDDDRVSSVNSSRGMIMHHRQSSGSPCNVVSVSSSVSSVNVSVCSVSSSCSSPDD/DDFLLVVDAFLFDPVRQDDDFPPDDVQLVVLLVCLVVCCVFLQVVLFVVLCVVQVFQGKHKWFFLLLLLLLLCVLLVHAFQAEEEEELDDDLSRQCSCLVRQHHYDYAFADLAQRWGDLVSVLVRDDPRYAAYETECPLQADDPLVSVVVSCVVNVHFYEYECQAHAPKDALNHGPQESTQKYKYWQDRQHLLHFPHTMMMITHNDPSSNVSSNLQCPQQADDDDDDDGPPDHDDGHDNGHHDSSRSSSSVSSVVCSVVLQVLLVVLVVVLVVLQVPQPQKDWHDHDPRMGGSNQKTKIFGDVVRLVNPPFWLLLLVVLCCSRLVSSPQNKAADDLGGSCVDPCNQQCQRPHPNTPCVSNVCRDDRDDDDHVSSVNSSRGMIMHHRLSSGSPCNVVSVSSSVSSVVVSVCSVSSSVSSVVD

Nearest PDB structures (foldseek):
  8gyh-assembly1_B  TM=1.002E+00  e=1.415E-85  Streptomyces ficellus
  8gyh-assembly1_A  TM=9.971E-01  e=1.165E-80  Streptomyces ficellus
  8gyj-assembly1_B  TM=9.941E-01  e=1.915E-80  Streptomyces ficellus
  8gyi-assembly1_B  TM=9.958E-01  e=2.057E-79  Streptomyces ficellus
  8gyj-assembly1_A  TM=9.956E-01  e=7.323E-79  Streptomyces ficellus

Sequence (838 aa):
SKLAAFGGPPAVPRDRRHVEEWPLVEDEDRKKAVIDALDGENPVSSTLEEQQWAGRFGFGHCVAVSTGTAALSSLALAALGVGPGDEVIVPALSFIATGLAPVHQMAVPVFADVDPVTFNLDPDDVERRITGRTAAIIPVHLHGAPADMDRITAIARRRHGLAVIEDAAQAPGATHRGRPVGGIGDAGAFSLQATKNIPTCGEGGLLVTGNAELAESVRRRGRQFGEVIESGRERDYVSYGLGWNHKMNALQAAFTSAQLTRFDDYESSARQRNVAAFLARLAELPGLRVPTAAPDTTHAWHILRFRFDPAAFGLDGVRPQALRSSALRRLLRRAEGVPMSQYQLMPLPDQKVFVDRVGFGGGYPWTVTGATGGEDHPVARAVIADSLTLLQKRHLHPESGELLHLYADAFEKVWANPDMVATLAGAASKLAAFGGPPAVPRDRRHVEWPLVEDEEDRKAVIDALDGAENPVSTLEEQWAGRFGFGHCVAVSTGTAALSSLALAALGVGPGDEVIVPALSFIATGLAPVHQMAVPVFADVDPVTFNLDPDDVERRITGRTAAIIPVHLHGAPADMDRITAIARRHGLAVIEDAAQAPGATHRRGRPVGGIGDAGAFSLQATKNIPTCGEGGLLVTGNAELAESSVRRRGRQFGEVIESGRERDYVSYGLGWNHKMNALQAAFTSAQLTRFDDYESARQRNVAAFLARLAELPGLRVPTAAPDDTTHAWHILRFRFDPAAFGLDGVRPQALRSALRRLLRAEGVPMSQYQLMPLPDQKVFVDRVGFGGGYPWTVTGATGPAAGEDHPVARAVIADSLTLQKRHLHPESGELLHLYADAFEKVWANPDMVATLAGAA

Solvent-accessible surface area: 30232 Å² total; per-residue (Å²): 114,93,1,20,38,100,72,14,81,59,17,0,62,191,129,96,52,154,13,76,18,8,20,14,66,100,100,0,68,132,23,0,42,73,14,18,78,97,149,73,34,20,45,59,0,26,127,49,1,15,59,98,6,67,21,56,53,11,0,0,0,20,10,8,10,6,0,3,15,6,0,0,36,29,54,63,4,4,21,6,25,18,0,0,0,1,0,1,1,45,2,7,1,0,0,0,0,0,16,5,0,0,6,8,30,20,0,10,0,40,58,56,33,7,4,2,31,10,70,12,0,60,173,49,33,69,79,117,15,26,0,0,0,0,5,0,2,4,0,5,3,1,55,0,58,103,0,20,44,3,1,191,154,77,71,20,15,6,0,0,14,0,15,12,0,5,21,2,34,7,133,65,98,41,2,0,44,20,12,64,0,0,1,5,19,2,36,38,76,21,4,4,1,0,11,21,26,1,0,0,0,0,3,67,80,60,148,12,0,52,46,0,80,85,5,35,10,4,2,3,63,86,109,116,75,71,97,74,64,29,29,1,97,23,29,0,37,18,26,42,12,12,30,5,0,0,14,0,0,15,14,4,11,105,37,4,67,105,16,23,74,13,1,58,150,9,0,58,38,2,13,61,64,0,51,141,22,94,25,14,128,24,10,65,40,29,118,84,20,70,10,1,24,14,4,0,3,0,36,3,71,21,53,44,17,61,14,104,90,59,159,46,44,27,2,36,64,6,0,73,163,1,0,96,35,0,7,0,22,1,6,46,9,4,77,43,4,1,25,54,4,106,7,14,81,66,79,83,15,11,19,66,13,30,1,9,50,44,29,53,27,95,89,129,152,56,9,93,41,0,53,44,0,12,13,18,1,0,0,0,44,71,68,0,0,20,19,140,4,18,118,9,2,74,31,2,0,57,0,0,64,27,0,25,76,36,59,114,54,0,25,96,38,8,58,68,157,131,124,5,20,26,77,75,11,85,48,22,0,55,185,134,109,57,154,13,78,21,25,15,16,69,99,114,0,58,132,22,0,35,75,16,8,74,54,115,146,74,31,19,40,53,0,11,127,78,1,14,61,102,24,67,23,55,61,6,0,0,0,22,9,10,10,6,0,3,13,5,0,0,34,28,52,65,3,5,24,16,35,18,0,0,0,1,0,1,1,38,2,7,1,0,0,0,0,0,16,8,0,0,6,8,30,20,0,9,1,45,60,59,35,10,3,2,41,15,74,5,0,58,149,22,33,68,92,121,14,25,0,0,0,0,6,0,1,4,0,4,4,3,64,0,58,81,0,22,41,3,4,173,176,73,69,17,13,4,0,0,10,0,18,10,0,5,28,2,31,10,130,65,92,51,2,0,47,32,14,64,0,0,2,5,17,1,34,29,65,20,3,3,1,0,12,17,26,2,0,0,0,0,4,67,79,60,148,10,5,68,46,0,70,86,6,30,9,3,3,2,55,83,97,130,81,136,97,82,50,30,29,2,106,24,32,0,36,17,24,44,12,8,32,6,0,0,13,0,0,18,13,4,5,105,35,11,90,106,21,26,58,10,0,60,153,20,0,60,61,6,12,60,64,0,52,143,21,89,21,13,132,23,10,65,37,30,124,85,21,70,9,0,28,13,4,0,3,0,40,2,74,19,70,45,19,60,16,126,90,51,158,47,46,12,0,36,52,4,0,82,130,1,0,83,34,1,5,0,22,0,7,38,10,5,78,43,4,1,27,54,3,102,7,9,72,65,36,86,14,12,18,64,8,32,0,10,51,43,20,63,40,78,39,132,77,98,69,117,86,12,87,41,0,84,44,0,13,14,18,1,0,0,0,44,63,63,0,0,22,26,136,5,29,112,11,3,102,28,1,0,48,0,0,67,29,0,22,78,41,65,118,69,0,25,86,19,2,56,92,86

Organism: NCBI:txid1977088

Secondary structure (DSSP, 8-state):
---GGGTPPPSS-GGG----SS---HHHHHHHHHHHH----HHHHHHHHHHHHHT-SEEEEES-HHHHHHHHHHHTT--TT-EEEEESSS-HHHHHHHHHTT-EEEEEPB-TTT-SB-HHHHHHT--TTEEEE--B-GGG----HHHHHHHHHHHT-EEEEE-TT-TT-EETTEETTSSSSEEEEE--TTSSS--SS--EEEEES-HHHHHHHHHHTBTTB---TT------B-S---B-PPPHHHHHHHHHHHTTHHHHHHHHHHHHHHHHHHHTTSTTEE---PPTTEE---SEEEEEE-GGGGT-TTS-HHHHHHHHHHHHHHHT---B-S-SS-GGGSHHHHH--TTBTTBTHHHHT--SSPPS---HHHHHHHHHEEEEESGGGSTTTHHHHHHHHHHHHHHHT-HHHHHHHHHH-/---GGGTPPPSS-GGGT---SS---HHHHHHHHHHHH---HHHHHHHHHHHHHT-SEEEEES-HHHHHHHHHHHTT--TT-EEEEESSS-HHHHHHHHHTT-EEEEE-B-TTT-SB-HHHHHHH--TTEEEE--B-GGGPPP-HHHHHHHHHHHT-EEEEE-TT-TT-EETTEETTSSSSEEEEEEETTSSS--SSEEEEEEES-HHHHHHHHHHTBTTB---SSSPP---B-S---B-PPPHHHHHHHHHHHHTHHHHHHHHHHHHHHHHHHHTTSTTEE---PPTTB----SEEEEEE-GGGGT-TTS-HHHHHHHHHHHHHHHT---B-S-SS-GGGSHHHHH--TTBTTBTHHHHTTT-----HHHHHHHHHEEEEESGGGSTTTHHHHHHHHHHHHHHHT-HHHHHHHHH--

Radius of gyration: 29.15 Å; Cα contacts (8 Å, |Δi|>4): 1960; chains: 2; bounding box: 99×62×57 Å